Protein AF-0000000084928528 (afdb_homodimer)

Sequence (1520 aa):
MSSTQDYMAAEQLLRRPARPGELVVGDRVRPQWIDGGTRFWYGVSNGAGKRFELVDPAAGTREPAFDHARLAAALAAASGQEVDPQALPFTAIVPTGDAVEFFGLGAYWRCRLDDYACERAEFTPPGNPLDVTSPDGKHAVSQRGHDLWARSLSDGREWALTTDGAPDHAYGPGPAATGNATLLRKLGVPHLPPAVAWSPDSTKVLAHRTDERSVRETHLLEARPADGGPARLHTQRFAHPGDEHLPLAELVVLDVATGTVVRAQAEPLLMTHVSPVTARWAWWAPDGSAVYYLGRPRDLRTLALYRLDPATGEVTTVLSETGDTRVEPNQWMTEPPIVRVLADEVLWYSQRDGWGHLYRYDLNTGALLGQVTSGPWAVRQILHVDEGERVAYVTVSGLVDEDPYRRTVCRVGLDGSGFARVTDDALDHVLTLPEDPDTHAYFVDSASTVDTPPVTTVRDWTGRVLVELERADIGGLTATGWTAPERFRVKAADGETDVHGVLYRPRGFDPDGCYPVVDNLYPGPQVNRVAPGFDPGGMGMDAEPLAALGFVVVALDGRGTPGRSKAFHDASYGRLADAGGLADHAAALRQLAETRPWMDLDRVGVLGHSGGGFAAARAMLEFPEVYKAGVALSGSHDAPTFHAGFVEAYDGDDREAWARTSNLHLADRLAGKLLLVHGDMDDQVHPDQTLRFADRLLAAGKDFELHVVPGAEHTFIDCLAHVRTRCWDFLVRELMGTLPPAYRPAPIVIGPELLSELFAMSSTQDYMAAEQLLRRPARPGELVVGDRVRPQWIDGGTRFWYGVSNGAGKRFELVDPAAGTREPAFDHARLAAALAAASGQEVDPQALPFTAIVPTGDAVEFFGLGAYWRCRLDDYACERAEFTPPGNPLDVTSPDGKHAVSQRGHDLWARSLSDGREWALTTDGAPDHAYGPGPAATGNATLLRKLGVPHLPPAVAWSPDSTKVLAHRTDERSVRETHLLEARPADGGPARLHTQRFAHPGDEHLPLAELVVLDVATGTVVRAQAEPLLMTHVSPVTARWAWWAPDGSAVYYLGRPRDLRTLALYRLDPATGEVTTVLSETGDTRVEPNQWMTEPPIVRVLADEVLWYSQRDGWGHLYRYDLNTGALLGQVTSGPWAVRQILHVDEGERVAYVTVSGLVDEDPYRRTVCRVGLDGSGFARVTDDALDHVLTLPEDPDTHAYFVDSASTVDTPPVTTVRDWTGRVLVELERADIGGLTATGWTAPERFRVKAADGETDVHGVLYRPRGFDPDGCYPVVDNLYPGPQVNRVAPGFDPGGMGMDAEPLAALGFVVVALDGRGTPGRSKAFHDASYGRLADAGGLADHAAALRQLAETRPWMDLDRVGVLGHSGGGFAAARAMLEFPEVYKAGVALSGSHDAPTFHAGFVEAYDGDDREAWARTSNLHLADRLAGKLLLVHGDMDDQVHPDQTLRFADRLLAAGKDFELHVVPGAEHTFIDCLAHVRTRCWDFLVRELMGTLPPAYRPAPIVIGPELLSELFA

Radius of gyration: 38.73 Å; Cα contacts (8 Å, |Δi|>4): 3837; chains: 2; bounding box: 77×118×112 Å

Secondary structure (DSSP, 8-state):
--HHHHHHHHHHHHTGGGSTTSS-BSS----EEEGGGTEEEEEEE-SS-EEEEEEETTTTEEEESS-HHHHHHHHHHHHSS---TTSBS-S--EE-SSEEEEEETTEEEEEETTT--EEE------S-TT-EE-TTSSEEEEEETTEEEEEETTT--EEES----BTTB-BS---GGGS-HHHHHHHT-S-PPP--EE-TTSSEEEEEEEE-TTSPEEEEEESS-TTS-S-EEEEEE-PPTT-S---EEEEEEEETTT--EEE-SSPPEE-SSS-TTTTTSEEE-TTSS-EEEEE--TT--EEEEEEE-TTT--EEEEEEEE-SS---S-SSTTSPP-EEE-SSEEEEEE-TTSS-EEEEEETTT--EEEE---SSSEEEEEEEEETTTTEEEEEEES--TT-TT-EEEEEEETTS---EESS-SSSEEEEE--SSGGG-SEEEEEEEETTEEEEEEEEETT--EEEEEEE-B-HHHHHTT----EEEEEE-TTSSSEEEEEEEPPTT--TTS-EEEEEEE---TT--S--SS---SSTTTTHHHHHHTT-EEEEEE-TT-SSS-HHHHHTTTT-GGGTT-HHHHHHHHHHHHHH-TTEEEEEEEEEEETHHHHHHHHHHHH-TTT-SEEEEES----GGGS-HHHHHHHH-S-HHHHHHT-SGGGGGG--SEEEEEEETT-SSS-THHHHHHHHHHHHTT--EEEEEETT--SS-TTSHHHHHHHHHHHHIIIII-SPPPS--PPPPP--HHHHHHH--/--HHHHHHHHHHHHTGGGSTTSS-BSS----EEEGGGTEEEEEEE-SS-EEEEEEETTTTEEEESS-HHHHHHHHHHHHSS---TTSBS-S--EE-SSEEEEEETTEEEEEETTT--EEE------S-TT-EE-TTSSEEEEEETTEEEEEETTT--EEES----BTTB-BS---GGGS-HHHHHHHT-S-PPP--EE-TTSSEEEEEEEE-TTSPEEEEEESS-TTS-S-EEEEEE-PPTT-S---EEEEEEEETTT--EEE-SSPPEE-SSS-TTTTTSEEE-TTSS-EEEEE--TT--EEEEEEE-TTT--EEEEEEEE-SS---S-SSTTSPP-EEE-SSEEEEEE-TTSS-EEEEEETTT--EEEE---SSSEEEEEEEEETTTTEEEEEEES--TT-TT-EEEEEEETTS---EESS-SSSEEEEE--SSGGG-SEEEEEEEETTEEEEEEEEETT--EEEEEEE-B-HHHHHTT----EEEEEE-TTSSSEEEEEEEPPTT--TTS-EEEEEEE---TT--S--SS---SSTTTTHHHHHHTT-EEEEEE-TT-SSS-HHHHHTTTT-GGGTT-HHHHHHHHHHHHHH-TTEEEEEEEEEEETHHHHHHHHHHHH-TTT-SEEEEES----GGGS-HHHHHHHH-S-HHHHHHT-SGGGGGG--SEEEEEEETT-SSS-THHHHHHHHHHHHTT--EEEEEETT--SS-TTSHHHHHHHHHHHHIIIII-SPPPS--PPPPP--HHHHHHH--

Nearest PDB structures (foldseek):
  2dcm-assembly1_A  TM=8.424E-01  e=3.305E-51  Porphyromonas gingivalis W83
  2d5l-assembly1_A  TM=8.250E-01  e=1.069E-51  Porphyromonas gingivalis W83
  4q1v-assembly1_B  TM=7.940E-01  e=1.779E-48  Bacteroides ovatus ATCC 8483
  8pba-assembly1_B  TM=7.380E-01  e=1.152E-36  Caenorhabditis elegans
  2qzp-assembly1_A  TM=6.616E-01  e=2.347E-22  Aeropyrum pernix

Foldseek 3Di:
DDLQLLLVLLLCLQLLLLQDQCQKWFQDWDWDADPQRQKTKTWIANRQATFMWIDGLVVLDIGGPAQLVLLQVQCCVAVVHHADSHHGAFHDWDDDPQWIWTDGPNFIWIAGRPNRHIDTDPCPPDPDQLWDAFPVRQKTWFDDDQFIKMAGPVPGDIDTLDDPGDVQWGKFFAFQLQQQCLVCVVVVHRGHHGLWAAFLVRFKIKTWTKHLPPADKDWFWFCAPPVRDHIDIDIHRFHFAPDPDAMWTWMWMTGNPPSDIATAPDDTAGRQHTGQSVLVQWHADNVRQWIKGWGDDLLQQKIWIWIAGNVHNYIDTQEMDGDPFHWDQALAPSHHGQWDDDPFKIWGWGQVVFETFTWIAGRPRRHTPGTQEDDQKHWHHFQEADVVVQKTKTWIFQPQPVHRQAIWIWMTHNRNPDIDTLDPDNWHWDWDADPDNHVDFWIWIWTFFQQGRTWIFIAGSSNDGSYTDDTMDSNSVVVSQFHGWDKDWDDFLVRPDIWIKTKGAARVDDLPAAAEEEEEDDFFSNAALDHRGYDSSVSCSQVRSLSSSTHIYMYIQAFLHDRGTPRSVCVQALPGLCTSHLRRVQVVLVVVCVVRVNYDQQQYEYEYAASSLLNRLVSQLVPVVRHAEYERHLYQQQNRPAHNSRSCSRNNSDPVSRRVNHCLVRLLRHDHEYEYEYESPASNRHCVRVVSSVVSNVVSVHHYHYHYDRSAYRVSQFCSQVVSVVVSQRSCCRRVVDGNDPDGRDTNDDDPSNVVVVVD/DDLQLLLVLLLCLQLLLVQDQCQKWFQDWDWDADPQRQKTKTWIANRQATFMWIDGLVVLDIDGPADLVLLQVQCCVAVVHHADSHHGAFHDWDDDPQWIWTDGPNFIWIAGRPNRHIDTDPCPPDPDQLWDAFPVRQKTWFDDDQFIKMAGPVPGDIDTLDDPGDVQWGKFFAFQLQQQCLVCVVVVHRGHHGLWAAQLVRFKIKTWTKHLPPADKDWFWFCAPPVRDHIDIDIHRFHFAPDPDAMWTWMWMTGNPPSDIATAPDDTAGRQHTGQSVLVQWHADNNRQWIKGWGDDLLQQKIWIWIAGNVHNYIDTQEMDGHPFHWAQALARSHHGQWDDDPFKIWGWGQVVFETFTWIAGRPRHHTPGTQEDDQKHWHHFQEADVVVQKTWTWIFQPQPVHRQAIWIWMTHNRNPDIDTLDPDNWHWDWDADPCNHPDFWIWIWTFFQQGRTWIFIAGSSNDGSYTDDTMDSNSVVVSQFHGWDKDWDDFLVRPDIWIKTKGAARVDDLPAAAEEEEEDDFFSNAALDHGGYDSSPSCSQVRSLSSSTHIYMYIQAFLHDRGTPRSVCVQALPGLCTSHLRRVQVVLVVVCVVRVNYDQQQYEYEYAASSLLNRLVSQLVPVVRHAEYERHLYQQQNRGAGNSRSCSRNNSDPVSRRVNHCLVRLLRHDHEYEYEYESPASNRHCVRVVSSVVSNVVSVHHYHYHYDRSAYRVSQFCSQVVSVVVSQRSCCRRVVDGNDPDGRDTNDDDPSSVVVVVD

Solvent-accessible surface area (backbone atoms only — not comparable to full-atom values): 77277 Å² total; per-residue (Å²): 132,53,69,54,56,22,50,53,37,17,43,55,47,47,43,32,60,58,34,54,16,52,36,43,27,41,66,62,82,60,76,45,68,36,82,93,54,61,29,31,34,34,56,39,36,56,50,74,22,24,38,52,36,29,35,32,60,89,80,40,44,72,41,64,62,57,65,42,60,56,42,22,52,26,43,20,66,62,71,73,45,90,51,47,45,78,28,30,69,41,89,57,76,43,79,63,94,58,29,40,30,36,54,39,91,90,40,34,36,37,28,31,68,87,80,30,54,42,42,80,38,84,72,69,71,69,72,62,88,41,44,50,68,29,82,83,61,49,37,30,38,31,62,56,90,27,16,36,31,37,30,34,64,84,79,60,53,67,49,68,50,45,83,77,39,36,89,52,33,22,38,20,56,54,34,60,43,63,55,49,61,55,53,31,53,75,72,71,37,93,68,75,51,44,31,66,46,62,30,69,85,48,49,34,34,40,36,30,37,25,41,35,76,74,27,40,75,43,75,40,62,40,38,57,41,93,86,68,50,63,61,42,83,44,76,42,47,46,37,31,49,86,54,88,42,61,35,30,33,38,47,32,29,34,32,68,87,80,33,48,74,28,52,50,63,63,82,60,39,77,21,64,62,51,34,49,54,70,51,55,38,36,48,63,36,85,86,50,73,33,32,38,35,60,48,53,58,89,83,33,25,34,36,31,38,33,40,31,34,60,85,74,10,49,58,48,79,36,41,72,48,75,50,97,49,80,41,61,52,41,60,40,69,88,50,58,53,36,63,46,80,54,96,64,30,28,44,38,44,41,48,88,87,41,24,36,24,39,29,33,27,32,47,87,77,35,43,79,74,46,63,30,50,86,63,91,36,30,60,73,40,75,67,37,62,42,73,90,80,36,33,36,31,30,33,31,25,35,83,29,89,92,39,47,67,24,28,32,39,30,35,28,25,65,80,35,44,75,68,42,70,34,53,86,69,85,48,16,54,47,76,49,67,53,96,58,39,78,78,46,71,52,39,36,36,38,36,16,25,53,65,36,71,29,40,30,30,34,24,35,86,75,44,50,75,45,33,75,74,35,65,36,43,52,61,50,40,44,71,60,48,54,72,70,41,41,78,47,76,43,46,28,64,83,68,70,51,78,32,46,33,41,37,35,69,23,38,81,68,50,86,86,43,75,26,36,28,33,41,47,44,40,41,25,53,46,42,66,46,65,69,54,33,49,69,83,27,76,72,38,34,60,47,52,20,43,7,34,64,45,22,32,24,37,33,55,41,21,57,3,21,45,80,62,41,46,68,44,29,48,62,15,62,57,29,58,69,42,22,21,17,62,58,23,50,57,37,35,55,55,58,52,32,74,81,31,76,29,49,32,68,87,29,18,30,28,36,18,53,35,58,2,5,29,47,19,52,44,41,29,38,74,36,40,89,53,27,44,35,28,32,20,29,42,22,61,28,38,36,61,68,32,56,22,55,62,47,28,71,31,29,40,98,33,71,66,42,29,58,67,36,22,46,46,87,43,33,73,46,51,70,39,44,38,38,39,36,32,23,49,36,11,63,71,49,47,41,38,28,49,38,36,36,49,38,34,21,52,76,55,69,50,68,64,45,43,39,67,37,58,76,24,28,76,79,26,74,84,44,45,42,59,56,49,48,53,53,52,37,50,49,40,33,73,54,68,71,40,81,62,64,89,75,73,71,68,80,57,70,86,42,72,64,34,52,49,57,71,75,96,134,53,69,54,57,22,50,53,36,16,43,56,47,47,44,32,60,56,34,56,16,52,34,42,26,42,68,64,83,60,76,46,68,36,82,92,54,61,29,30,33,34,55,39,37,57,50,74,22,24,38,52,36,29,35,32,59,90,79,40,44,72,43,64,63,57,62,43,60,57,41,22,53,27,43,21,66,62,71,74,45,92,52,48,46,79,28,31,68,43,89,58,76,45,77,63,94,57,29,41,31,36,53,38,90,91,42,35,36,36,28,32,68,86,82,31,54,41,42,80,40,84,71,69,70,71,73,64,87,40,45,50,67,30,83,82,61,48,37,31,38,33,61,56,92,28,16,36,31,37,31,34,65,84,80,62,52,66,50,69,50,47,82,79,39,36,88,53,33,21,39,20,55,53,34,60,43,63,54,49,62,54,55,31,54,75,70,72,37,93,66,76,52,42,31,66,46,63,28,72,85,48,50,34,34,41,37,30,37,23,42,35,76,74,27,40,76,44,77,39,62,40,38,56,41,92,86,68,50,62,63,42,82,44,78,43,45,47,40,30,51,84,55,89,41,62,34,30,31,38,47,31,27,35,34,67,86,80,32,48,75,27,52,50,62,62,81,61,39,77,20,62,62,51,34,50,53,70,50,54,37,36,49,62,36,85,84,49,72,31,34,37,33,59,47,55,56,89,83,31,26,32,35,32,39,34,40,30,32,61,86,76,10,50,58,45,79,37,42,74,49,75,51,96,48,78,40,62,52,42,62,39,68,88,51,58,55,36,62,46,79,55,96,63,30,28,42,38,42,42,48,87,88,41,25,35,25,40,29,33,26,33,47,88,77,34,43,78,72,44,63,29,51,86,61,91,37,30,61,72,39,75,67,36,63,41,73,89,80,37,33,35,31,29,32,30,25,36,80,30,88,91,40,47,66,24,27,32,40,30,35,29,24,65,80,36,45,75,67,43,70,33,53,85,69,86,48,17,53,48,75,50,69,54,97,59,40,77,78,45,73,53,37,37,37,38,36,17,26,54,66,36,70,30,41,31,30,34,23,34,87,74,44,51,75,45,32,78,72,34,64,36,42,52,62,50,39,43,73,60,48,55,71,72,42,41,79,47,75,45,46,29,63,86,68,69,50,78,32,46,34,41,38,35,68,23,40,82,68,51,88,87,43,74,24,36,31,33,41,47,45,38,40,25,51,45,44,67,44,66,69,54,33,50,67,82,27,76,72,35,36,61,47,51,20,45,7,33,64,44,23,32,24,37,33,53,40,21,57,4,21,47,79,63,39,47,67,44,29,48,61,14,61,55,28,57,68,42,20,22,16,62,59,22,51,57,38,34,55,56,57,52,32,73,81,31,77,29,50,31,69,88,28,18,31,26,36,18,53,36,58,2,5,30,47,19,50,44,42,30,37,75,35,40,88,52,26,45,34,30,33,20,29,42,21,61,28,36,36,62,68,31,55,22,55,63,47,29,70,29,28,42,99,33,73,67,43,29,56,68,37,22,47,47,85,43,32,72,46,53,70,39,45,38,40,39,36,34,22,48,37,11,66,72,51,47,40,39,26,50,38,37,36,49,39,34,22,51,75,53,69,49,68,66,46,43,39,66,37,58,76,22,27,76,78,27,73,85,44,45,42,60,55,49,48,54,51,50,38,50,48,40,34,72,54,67,71,42,81,60,64,90,75,72,71,69,79,57,71,87,40,72,63,33,52,49,57,71,75,97

Organism: Streptomyces venezuelae (strain ATCC 10712 / CBS 650.69 / DSM 40230 / JCM 4526 / NBRC 13096 / PD 04745) (NCBI:txid953739)

Structure (mmCIF, N/CA/C/O backbone):
data_AF-0000000084928528-model_v1
#
loop_
_entity.id
_entity.type
_entity.pdbx_description
1 polymer 'Dipeptidyl peptidase IV'
#
loop_
_atom_site.group_PDB
_atom_site.id
_atom_site.type_symbol
_atom_site.label_atom_id
_atom_site.label_alt_id
_atom_site.label_comp_id
_atom_site.label_asym_id
_atom_site.label_entity_id
_atom_site.label_seq_id
_atom_site.pdbx_PDB_ins_code
_atom_site.Cartn_x
_atom_site.Cartn_y
_atom_site.Cartn_z
_atom_site.occupancy
_atom_site.B_iso_or_equiv
_atom_site.auth_seq_id
_atom_site.auth_comp_id
_atom_site.auth_asym_id
_atom_site.auth_atom_id
_atom_site.pdbx_PDB_model_num
ATOM 1 N N . MET A 1 1 ? 32.25 12.789 15.609 1 71.12 1 MET A N 1
ATOM 2 C CA . MET A 1 1 ? 31.016 12.219 16.109 1 71.12 1 MET A CA 1
ATOM 3 C C . MET A 1 1 ? 30.562 11.047 15.234 1 71.12 1 MET A C 1
ATOM 5 O O . MET A 1 1 ? 30.766 11.055 14.023 1 71.12 1 MET A O 1
ATOM 9 N N . SER A 1 2 ? 30.078 10.086 15.969 1 86.94 2 SER A N 1
ATOM 10 C CA . SER A 1 2 ? 29.656 8.891 15.242 1 86.94 2 SER A CA 1
ATOM 11 C C . SER A 1 2 ? 28.266 9.062 14.641 1 86.94 2 SER A C 1
ATOM 13 O O . SER A 1 2 ? 27.516 9.945 15.055 1 86.94 2 SER A O 1
ATOM 15 N N . SER A 1 3 ? 28 8.414 13.578 1 91.69 3 SER A N 1
ATOM 16 C CA . SER A 1 3 ? 26.672 8.414 12.961 1 91.69 3 SER A CA 1
ATOM 17 C C . SER A 1 3 ? 25.594 8.055 13.977 1 91.69 3 SER A C 1
ATOM 19 O O . SER A 1 3 ? 24.484 8.602 13.93 1 91.69 3 SER A O 1
ATOM 21 N N . THR A 1 4 ? 25.938 7.258 14.898 1 95.25 4 THR A N 1
ATOM 22 C CA . THR A 1 4 ? 24.984 6.875 15.945 1 95.25 4 THR A CA 1
ATOM 23 C C . THR A 1 4 ? 24.641 8.07 16.828 1 95.25 4 THR A C 1
ATOM 25 O O . THR A 1 4 ? 23.469 8.297 17.141 1 95.25 4 THR A O 1
ATOM 28 N N . GLN A 1 5 ? 25.609 8.797 17.219 1 96.12 5 GLN A N 1
ATOM 29 C CA . GLN A 1 5 ? 25.391 9.984 18.047 1 96.12 5 GLN A CA 1
ATOM 30 C C . GLN A 1 5 ? 24.547 11.016 17.297 1 96.12 5 GLN A C 1
ATOM 32 O O . GLN A 1 5 ? 23.719 11.703 17.906 1 96.12 5 GLN A O 1
ATOM 37 N N . ASP A 1 6 ? 24.797 11.133 16.047 1 97.25 6 ASP A N 1
ATOM 38 C CA . ASP A 1 6 ? 24 12.039 15.234 1 97.25 6 ASP A CA 1
ATOM 39 C C . ASP A 1 6 ? 22.531 11.625 15.242 1 97.25 6 ASP A C 1
ATOM 41 O O . ASP A 1 6 ? 21.641 12.469 15.391 1 97.25 6 ASP A O 1
ATOM 45 N N . TYR A 1 7 ? 22.297 10.328 15.125 1 97.19 7 TYR A N 1
ATOM 46 C CA . TYR A 1 7 ? 20.922 9.82 15.133 1 97.19 7 TYR A CA 1
ATOM 47 C C . TYR A 1 7 ? 20.281 10.023 16.5 1 97.19 7 TYR A C 1
ATOM 49 O O . TYR A 1 7 ? 19.078 10.297 16.594 1 97.19 7 TYR A O 1
ATOM 57 N N . MET A 1 8 ? 21.047 9.898 17.547 1 97.31 8 MET A N 1
ATOM 58 C CA . MET A 1 8 ? 20.531 10.141 18.891 1 97.31 8 MET A CA 1
ATOM 59 C C . MET A 1 8 ? 20.094 11.594 19.047 1 97.31 8 MET A C 1
ATOM 61 O O . MET A 1 8 ? 19.047 11.867 19.625 1 97.31 8 MET A O 1
ATOM 65 N N . ALA A 1 9 ? 20.891 12.5 18.578 1 97.5 9 ALA A N 1
ATOM 66 C CA . ALA A 1 9 ? 20.531 13.914 18.609 1 97.5 9 ALA A CA 1
ATOM 67 C C . ALA A 1 9 ? 19.266 14.172 17.781 1 97.5 9 ALA A C 1
ATOM 69 O O . ALA A 1 9 ? 18.375 14.898 18.203 1 97.5 9 ALA A O 1
ATOM 70 N N . ALA A 1 10 ? 19.25 13.617 16.594 1 97.75 10 ALA A N 1
ATOM 71 C CA . ALA A 1 10 ? 18.094 13.766 15.711 1 97.75 10 ALA A CA 1
ATOM 72 C C . ALA A 1 10 ? 16.812 13.281 16.406 1 97.75 10 ALA A C 1
ATOM 74 O O . ALA A 1 10 ? 15.758 13.898 16.266 1 97.75 10 ALA A O 1
ATOM 75 N N . GLU A 1 11 ? 16.922 12.172 17.109 1 96.94 11 GLU A N 1
ATOM 76 C CA . GLU A 1 11 ? 15.789 11.625 17.844 1 96.94 11 GLU A CA 1
ATOM 77 C C . GLU A 1 11 ? 15.25 12.625 18.859 1 96.94 11 GLU A C 1
ATOM 79 O O . GLU A 1 11 ? 14.039 12.836 18.953 1 96.94 11 GLU A O 1
ATOM 84 N N . GLN A 1 12 ? 16.109 13.234 19.609 1 96.12 12 GLN A N 1
ATOM 85 C CA . GLN A 1 12 ? 15.703 14.203 20.625 1 96.12 12 GLN A CA 1
ATOM 86 C C . GLN A 1 12 ? 15.023 15.406 19.984 1 96.12 12 GLN A C 1
ATOM 88 O O . GLN A 1 12 ? 14.016 15.906 20.5 1 96.12 12 GLN A O 1
ATOM 93 N N . LEU A 1 13 ? 15.562 15.852 18.938 1 96.69 13 LEU A N 1
ATOM 94 C CA . LEU A 1 13 ? 15.008 17.016 18.25 1 96.69 13 LEU A CA 1
ATOM 95 C C . LEU A 1 13 ? 13.656 16.688 17.625 1 96.69 13 LEU A C 1
ATOM 97 O O . LEU A 1 13 ? 12.75 17.531 17.641 1 96.69 13 LEU A O 1
ATOM 101 N N . LEU A 1 14 ? 13.508 15.469 17.156 1 95.25 14 LEU A N 1
ATOM 102 C CA . LEU A 1 14 ? 12.258 15.055 16.531 1 95.25 14 LEU A CA 1
ATOM 103 C C . LEU A 1 14 ? 11.133 15.016 17.547 1 95.25 14 LEU A C 1
ATOM 105 O O . LEU A 1 14 ? 10 15.422 17.25 1 95.25 14 LEU A O 1
ATOM 109 N N . ARG A 1 15 ? 11.375 14.555 18.719 1 92.25 15 ARG A N 1
ATOM 110 C CA . ARG A 1 15 ? 10.305 14.336 19.688 1 92.25 15 ARG A CA 1
ATOM 111 C C . ARG A 1 15 ? 10.047 15.594 20.516 1 92.25 15 ARG A C 1
ATOM 113 O O . ARG A 1 15 ? 9.227 15.578 21.438 1 92.25 15 ARG A O 1
ATOM 120 N N . ARG A 1 16 ? 10.719 16.672 20.219 1 91.56 16 ARG A N 1
ATOM 121 C CA . ARG A 1 16 ? 10.656 17.891 21.016 1 91.56 16 ARG A CA 1
ATOM 122 C C . ARG A 1 16 ? 9.211 18.359 21.188 1 91.56 16 ARG A C 1
ATOM 124 O O . ARG A 1 16 ? 8.797 18.703 22.297 1 91.56 16 ARG A O 1
ATOM 131 N N . PRO A 1 17 ? 8.391 18.391 20.141 1 87.31 17 PRO A N 1
ATOM 132 C CA . PRO A 1 17 ? 7.008 18.844 20.328 1 87.31 17 PRO A CA 1
ATOM 133 C C . PRO A 1 17 ? 6.219 17.938 21.281 1 87.31 17 PRO A C 1
ATOM 135 O O . PRO A 1 17 ? 5.27 18.391 21.922 1 87.31 17 PRO A O 1
ATOM 138 N N . ALA A 1 18 ? 6.625 16.719 21.375 1 87.5 18 ALA A N 1
ATOM 139 C CA . ALA A 1 18 ? 5.91 15.742 22.203 1 87.5 18 ALA A CA 1
ATOM 140 C C . ALA A 1 18 ? 6.457 15.727 23.625 1 87.5 18 ALA A C 1
ATOM 142 O O . ALA A 1 18 ? 5.879 15.094 24.516 1 87.5 18 ALA A O 1
ATOM 143 N N . ARG A 1 19 ? 7.562 16.438 23.828 1 89.06 19 ARG A N 1
ATOM 144 C CA . ARG A 1 19 ? 8.188 16.484 25.156 1 89.06 19 ARG A CA 1
ATOM 145 C C . ARG A 1 19 ? 8.516 17.906 25.562 1 89.06 19 ARG A C 1
ATOM 147 O O . ARG A 1 19 ? 9.688 18.25 25.766 1 89.06 19 ARG A O 1
ATOM 154 N N . PRO A 1 20 ? 7.434 18.641 25.734 1 90 20 PRO A N 1
ATOM 155 C CA . PRO A 1 20 ? 7.699 20.016 26.125 1 90 20 PRO A CA 1
ATOM 156 C C . PRO A 1 20 ? 8.57 20.125 27.375 1 90 20 PRO A C 1
ATOM 158 O O . PRO A 1 20 ? 8.391 19.359 28.328 1 90 20 PRO A O 1
ATOM 161 N N . GLY A 1 21 ? 9.578 21.016 27.344 1 93.38 21 GLY A N 1
ATOM 162 C CA . GLY A 1 21 ? 10.445 21.297 28.484 1 93.38 21 GLY A CA 1
ATOM 163 C C . GLY A 1 21 ? 11.688 20.438 28.516 1 93.38 21 GLY A C 1
ATOM 164 O O . GLY A 1 21 ? 12.641 20.734 29.25 1 93.38 21 GLY A O 1
ATOM 165 N N . GLU A 1 22 ? 11.68 19.359 27.703 1 93.56 22 GLU A N 1
ATOM 166 C CA . GLU A 1 22 ? 12.852 18.484 27.703 1 93.56 22 GLU A CA 1
ATOM 167 C C . GLU A 1 22 ? 14.086 19.234 27.203 1 93.56 22 GLU A C 1
ATOM 169 O O . GLU A 1 22 ? 15.148 19.172 27.828 1 93.56 22 GLU A O 1
ATOM 174 N N . LEU A 1 23 ? 13.883 19.953 26.109 1 96.25 23 LEU A N 1
ATOM 175 C CA . LEU A 1 23 ? 15.031 20.625 25.516 1 96.25 23 LEU A CA 1
ATOM 176 C C . LEU A 1 23 ? 14.961 22.125 25.719 1 96.25 23 LEU A C 1
ATOM 178 O O . LEU A 1 23 ? 15.984 22.797 25.766 1 96.25 23 LEU A O 1
ATOM 182 N N . VAL A 1 24 ? 13.734 22.641 25.766 1 96.44 24 VAL A N 1
ATOM 183 C CA . VAL A 1 24 ? 13.516 24.078 25.953 1 96.44 24 VAL A CA 1
ATOM 184 C C . VAL A 1 24 ? 12.469 24.297 27.047 1 96.44 24 VAL A C 1
ATOM 186 O O . VAL A 1 24 ? 11.352 23.797 26.953 1 96.44 24 VAL A O 1
ATOM 189 N N . VAL A 1 25 ? 12.773 25.078 28.016 1 96.62 25 VAL A N 1
ATOM 190 C CA . VAL A 1 25 ? 11.867 25.375 29.125 1 96.62 25 VAL A CA 1
ATOM 191 C C . VAL A 1 25 ? 11.383 26.812 29.031 1 96.62 25 VAL A C 1
ATOM 193 O O . VAL A 1 25 ? 12.172 27.734 28.812 1 96.62 25 VAL A O 1
ATOM 196 N N . GLY A 1 26 ? 10.102 26.969 29.109 1 96 26 GLY A N 1
ATOM 197 C CA . GLY A 1 26 ? 9.539 28.312 29.234 1 96 26 GLY A CA 1
ATOM 198 C C . GLY A 1 26 ? 9.305 28.984 27.906 1 96 26 GLY A C 1
ATOM 199 O O . GLY A 1 26 ? 9.148 30.203 27.844 1 96 26 GLY A O 1
ATOM 200 N N . ASP A 1 27 ? 9.336 28.234 26.875 1 93.94 27 ASP A N 1
ATOM 201 C CA . ASP A 1 27 ? 9.18 28.828 25.562 1 93.94 27 ASP A CA 1
ATOM 202 C C . ASP A 1 27 ? 7.707 28.938 25.172 1 93.94 27 ASP A C 1
ATOM 204 O O . ASP A 1 27 ? 7.355 29.641 24.234 1 93.94 27 ASP A O 1
ATOM 208 N N . ARG A 1 28 ? 6.84 28.25 25.828 1 90.25 28 ARG A N 1
ATOM 209 C CA . ARG A 1 28 ? 5.41 28.281 25.531 1 90.25 28 ARG A CA 1
ATOM 210 C C . ARG A 1 28 ? 4.598 28.578 26.797 1 90.25 28 ARG A C 1
ATOM 212 O O . ARG A 1 28 ? 4.664 27.844 27.781 1 90.25 28 ARG A O 1
ATOM 219 N N . VAL A 1 29 ? 3.914 29.656 26.781 1 94.19 29 VAL A N 1
ATOM 220 C CA . VAL A 1 29 ? 3.016 30.031 27.859 1 94.19 29 VAL A CA 1
ATOM 221 C C . VAL A 1 29 ? 1.568 30 27.375 1 94.19 29 VAL A C 1
ATOM 223 O O . VAL A 1 29 ? 1.214 30.672 26.406 1 94.19 29 VAL A O 1
ATOM 226 N N . ARG A 1 30 ? 0.812 29.172 27.969 1 92.5 30 ARG A N 1
ATOM 227 C CA . ARG A 1 30 ? -0.61 29.062 27.672 1 92.5 30 ARG A CA 1
ATOM 228 C C . ARG A 1 30 ? -1.464 29.469 28.859 1 92.5 30 ARG A C 1
ATOM 230 O O . ARG A 1 30 ? -1.793 28.641 29.703 1 92.5 30 ARG A O 1
ATOM 237 N N . PRO A 1 31 ? -1.9 30.641 28.891 1 95 31 PRO A N 1
ATOM 238 C CA . PRO A 1 31 ? -2.672 31.141 30.031 1 95 31 PRO A CA 1
ATOM 239 C C . PRO A 1 31 ? -4.02 30.438 30.172 1 95 31 PRO A C 1
ATOM 241 O O . PRO A 1 31 ? -4.707 30.188 29.172 1 95 31 PRO A O 1
ATOM 244 N N . GLN A 1 32 ? -4.301 30.062 31.375 1 92.62 32 GLN A N 1
ATOM 245 C CA . GLN A 1 32 ? -5.637 29.641 31.781 1 92.62 32 GLN A CA 1
ATOM 246 C C . GLN A 1 32 ? -6.32 30.719 32.625 1 92.62 32 GLN A C 1
ATOM 248 O O . GLN A 1 32 ? -6.055 30.844 33.812 1 92.62 32 GLN A O 1
ATOM 253 N N . TRP A 1 33 ? -7.23 31.391 31.984 1 92.12 33 TRP A N 1
ATOM 254 C CA . TRP A 1 33 ? -7.812 32.562 32.594 1 92.12 33 TRP A CA 1
ATOM 255 C C . TRP A 1 33 ? -8.797 32.188 33.719 1 92.12 33 TRP A C 1
ATOM 257 O O . TRP A 1 33 ? -9.531 31.219 33.594 1 92.12 33 TRP A O 1
ATOM 267 N N . ILE A 1 34 ? -8.742 32.938 34.75 1 88.62 34 ILE A N 1
ATOM 268 C CA . ILE A 1 34 ? -9.656 32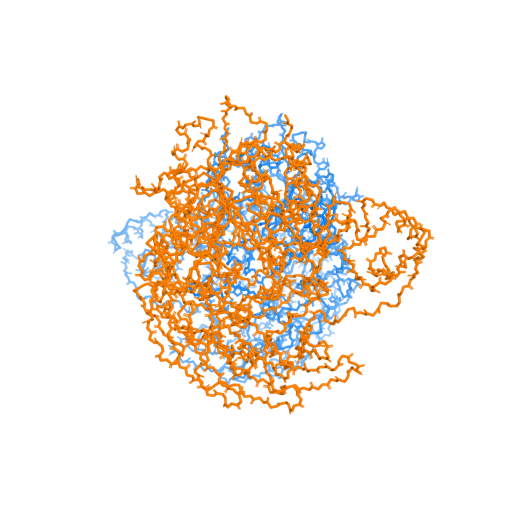.781 35.875 1 88.62 34 ILE A CA 1
ATOM 269 C C . ILE A 1 34 ? -10.211 34.156 36.281 1 88.62 34 ILE A C 1
ATOM 271 O O . ILE A 1 34 ? -9.695 35.188 35.844 1 88.62 34 ILE A O 1
ATOM 275 N N . ASP A 1 35 ? -11.242 34.156 37 1 86.88 35 ASP A N 1
ATOM 276 C CA . ASP A 1 35 ? -11.875 35.375 37.5 1 86.88 35 ASP A CA 1
ATOM 277 C C . ASP A 1 35 ? -12.234 36.312 36.375 1 86.88 35 ASP A C 1
ATOM 279 O O . ASP A 1 35 ? -11.906 37.5 36.406 1 86.88 35 ASP A O 1
ATOM 283 N N . GLY A 1 36 ? -12.781 35.781 35.312 1 82.5 36 GLY A N 1
ATOM 284 C CA . GLY A 1 36 ? -13.234 36.562 34.188 1 82.5 36 GLY A CA 1
ATOM 285 C C . GLY A 1 36 ? -12.102 37.125 33.344 1 82.5 36 GLY A C 1
ATOM 286 O O . GLY A 1 36 ? -12.281 38.125 32.625 1 82.5 36 GLY A O 1
ATOM 287 N N . GLY A 1 37 ? -10.891 36.656 33.562 1 89 37 GLY A N 1
ATOM 288 C CA . GLY A 1 37 ? -9.758 37.125 32.781 1 89 37 GLY A CA 1
ATOM 289 C C . GLY A 1 37 ? -8.898 38.125 33.5 1 89 37 GLY A C 1
ATOM 290 O O . GLY A 1 37 ? -7.875 38.562 32.969 1 89 37 GLY A O 1
ATOM 291 N N . THR A 1 38 ? -9.25 38.469 34.75 1 90.75 38 THR A N 1
ATOM 292 C CA . THR A 1 38 ? -8.453 39.406 35.5 1 90.75 38 THR A CA 1
ATOM 293 C C . THR A 1 38 ? -7.141 38.781 35.938 1 90.75 38 THR A C 1
ATOM 295 O O . THR A 1 38 ? -6.16 39.5 36.188 1 90.75 38 THR A O 1
ATOM 298 N N . ARG A 1 39 ? -7.176 37.469 36.156 1 93.5 39 ARG A N 1
ATOM 299 C CA . ARG A 1 39 ? -5.984 36.719 36.469 1 93.5 39 ARG A CA 1
ATOM 300 C C . ARG A 1 39 ? -5.898 35.438 35.594 1 93.5 39 ARG A C 1
ATOM 302 O O . ARG A 1 39 ? -6.855 35.094 34.906 1 93.5 39 ARG A O 1
ATOM 309 N N . PHE A 1 40 ? -4.746 34.875 35.625 1 95.5 40 PHE A N 1
ATOM 310 C CA . PHE A 1 40 ? -4.602 33.594 34.938 1 95.5 40 PHE A CA 1
ATOM 311 C C . PHE A 1 40 ? -3.457 32.781 35.531 1 95.5 40 PHE A C 1
ATOM 313 O O . PHE A 1 40 ? -2.621 33.344 36.25 1 95.5 40 PHE A O 1
ATOM 320 N N . TRP A 1 41 ? -3.477 31.5 35.406 1 96.06 41 TRP A N 1
ATOM 321 C CA . TRP A 1 41 ? -2.342 30.641 35.719 1 96.06 41 TRP A CA 1
ATOM 322 C C . TRP A 1 41 ? -1.801 29.969 34.469 1 96.06 41 TRP A C 1
ATOM 324 O O . TRP A 1 41 ? -2.453 29.969 33.438 1 96.06 41 TRP A O 1
ATOM 334 N N . TYR A 1 42 ? -0.623 29.531 34.469 1 95.94 42 TYR A N 1
ATOM 335 C CA . TYR A 1 42 ? -0.033 28.734 33.406 1 95.94 42 TYR A CA 1
ATOM 336 C C . TYR A 1 42 ? 0.979 27.734 33.969 1 95.94 42 TYR A C 1
ATOM 338 O O . TYR A 1 42 ? 1.457 27.906 35.094 1 95.94 42 TYR A O 1
ATOM 346 N N . GLY A 1 43 ? 1.141 26.641 33.281 1 94.94 43 GLY A N 1
ATOM 347 C CA . GLY A 1 43 ? 2.135 25.641 33.625 1 94.94 43 GLY A CA 1
ATOM 348 C C . GLY A 1 43 ? 3.398 25.734 32.781 1 94.94 43 GLY A C 1
ATOM 349 O O . GLY A 1 43 ? 3.346 26.094 31.609 1 94.94 43 GLY A O 1
ATOM 350 N N . VAL A 1 44 ? 4.504 25.438 33.406 1 96.12 44 VAL A N 1
ATOM 351 C CA . VAL A 1 44 ? 5.789 25.359 32.719 1 96.12 44 VAL A CA 1
ATOM 352 C C . VAL A 1 44 ? 6.355 23.953 32.812 1 96.12 44 VAL A C 1
ATOM 354 O O . VAL A 1 44 ? 6.633 23.469 33.906 1 96.12 44 VAL A O 1
ATOM 357 N N . SER A 1 45 ? 6.508 23.344 31.688 1 93.5 45 SER A N 1
ATOM 358 C CA . SER A 1 45 ? 7.035 21.984 31.641 1 93.5 45 SER A CA 1
ATOM 359 C C . SER A 1 45 ? 8.562 21.984 31.641 1 93.5 45 SER A C 1
ATOM 361 O O . SER A 1 45 ? 9.188 22.875 31.078 1 93.5 45 SER A O 1
ATOM 363 N N . ASN A 1 46 ? 9.188 20.922 32.25 1 92 46 ASN A N 1
ATOM 364 C CA . ASN A 1 46 ? 10.641 20.781 32.25 1 92 46 ASN A CA 1
ATOM 365 C C . ASN A 1 46 ? 11.055 19.406 31.734 1 92 46 ASN A C 1
ATOM 367 O O . ASN A 1 46 ? 12.156 18.938 32.031 1 92 46 ASN A O 1
ATOM 371 N N . GLY A 1 47 ? 10.117 18.719 31.062 1 89.06 47 GLY A N 1
ATOM 372 C CA . GLY A 1 47 ? 10.406 17.391 30.516 1 89.06 47 GLY A CA 1
ATOM 373 C C . GLY A 1 47 ? 9.977 16.266 31.453 1 89.06 47 GLY A C 1
ATOM 374 O O . GLY A 1 47 ? 9.648 15.172 30.984 1 89.06 47 GLY A O 1
ATOM 375 N N . ALA A 1 48 ? 9.945 16.5 32.688 1 90.06 48 ALA A N 1
ATOM 376 C CA . ALA A 1 48 ? 9.594 15.492 33.688 1 90.06 48 ALA A CA 1
ATOM 377 C C . ALA A 1 48 ? 8.25 15.812 34.344 1 90.06 48 ALA A C 1
ATOM 379 O O . ALA A 1 48 ? 7.551 14.906 34.812 1 90.06 48 ALA A O 1
ATOM 380 N N . GLY A 1 49 ? 7.938 17.016 34.375 1 92.69 49 GLY A N 1
ATOM 381 C CA . GLY A 1 49 ? 6.715 17.5 35 1 92.69 49 GLY A CA 1
ATOM 382 C C . GLY A 1 49 ? 6.496 19 34.781 1 92.69 49 GLY A C 1
ATOM 383 O O . GLY A 1 49 ? 6.984 19.562 33.812 1 92.69 49 GLY A O 1
ATOM 384 N N . LYS A 1 50 ? 5.672 19.578 35.75 1 95.25 50 LYS A N 1
ATOM 385 C CA . LYS A 1 50 ? 5.32 20.984 35.531 1 95.25 50 LYS A CA 1
ATOM 386 C C . LYS A 1 50 ? 5.383 21.766 36.844 1 95.25 50 LYS A C 1
ATOM 388 O O . LYS A 1 50 ? 5.23 21.188 37.938 1 95.25 50 LYS A O 1
ATOM 393 N N . ARG A 1 51 ? 5.742 22.953 36.75 1 96.38 51 ARG A N 1
ATOM 394 C CA . ARG A 1 51 ? 5.43 23.922 37.781 1 96.38 51 ARG A CA 1
ATOM 395 C C . ARG A 1 51 ? 4.293 24.844 37.344 1 96.38 51 ARG A C 1
ATOM 397 O O . ARG A 1 51 ? 4.02 24.969 36.156 1 96.38 51 ARG A O 1
ATOM 404 N N . PHE A 1 52 ? 3.654 25.5 38.344 1 97.12 52 PHE A N 1
ATOM 405 C CA . PHE A 1 52 ? 2.484 26.312 38.062 1 97.12 52 PHE A CA 1
ATOM 406 C C . PHE A 1 52 ? 2.646 27.719 38.625 1 97.12 52 PHE A C 1
ATOM 408 O O . PHE A 1 52 ? 3.09 27.891 39.781 1 97.12 52 PHE A O 1
ATOM 415 N N . GLU A 1 53 ? 2.354 28.656 37.781 1 97.5 53 GLU A N 1
ATOM 416 C CA . GLU A 1 53 ? 2.465 30.062 38.156 1 97.5 53 GLU A CA 1
ATOM 417 C C . GLU A 1 53 ? 1.105 30.75 38.094 1 97.5 53 GLU A C 1
ATOM 419 O O . GLU A 1 53 ? 0.247 30.406 37.281 1 97.5 53 GLU A O 1
ATOM 424 N N . LEU A 1 54 ? 0.909 31.656 38.969 1 96.62 54 LEU A N 1
ATOM 425 C CA . LEU A 1 54 ? -0.268 32.531 39.031 1 96.62 54 LEU A CA 1
ATOM 426 C C . LEU A 1 54 ? 0.108 33.969 38.719 1 96.62 54 LEU A C 1
ATOM 428 O O . LEU A 1 54 ? 1.09 34.469 39.281 1 96.62 54 LEU A O 1
ATOM 432 N N . VAL A 1 55 ? -0.693 34.594 37.875 1 97.75 55 VAL A N 1
ATOM 433 C CA . VAL A 1 55 ? -0.36 35.938 37.406 1 97.75 55 VAL A CA 1
ATOM 434 C C . VAL A 1 55 ? -1.538 36.875 37.656 1 97.75 55 VAL A C 1
ATOM 436 O O . VAL A 1 55 ? -2.691 36.5 37.406 1 97.75 55 VAL A O 1
ATOM 439 N N . ASP A 1 56 ? -1.274 38.031 38.219 1 96.56 56 ASP A N 1
ATOM 440 C CA . ASP A 1 56 ? -2.197 39.156 38.312 1 96.56 56 ASP A CA 1
ATOM 441 C C . ASP A 1 56 ? -1.665 40.375 37.562 1 96.56 56 ASP A C 1
ATOM 443 O O . ASP A 1 56 ? -0.866 41.125 38.094 1 96.56 56 ASP A O 1
ATOM 447 N N . PRO A 1 57 ? -2.111 40.594 36.438 1 95.75 57 PRO A N 1
ATOM 448 C CA . PRO A 1 57 ? -1.58 41.688 35.625 1 95.75 57 PRO A CA 1
ATOM 449 C C . PRO A 1 57 ? -1.768 43.062 36.25 1 95.75 57 PRO A C 1
ATOM 451 O O . PRO A 1 57 ? -0.875 43.906 36.188 1 95.75 57 PRO A O 1
ATOM 454 N N . ALA A 1 58 ? -2.869 43.344 36.844 1 94.5 58 ALA A N 1
ATOM 455 C CA . ALA A 1 58 ? -3.143 44.625 37.469 1 94.5 58 ALA A CA 1
ATOM 456 C C . ALA A 1 58 ? -2.184 44.875 38.625 1 94.5 58 ALA A C 1
ATOM 458 O O . ALA A 1 58 ? -1.716 46 38.812 1 94.5 58 ALA A O 1
ATOM 459 N N . ALA A 1 59 ? -1.924 43.844 39.375 1 96.12 59 ALA A N 1
ATOM 460 C CA . ALA A 1 59 ? -1.002 43.969 40.5 1 96.12 59 ALA A CA 1
ATOM 461 C C . ALA A 1 59 ? 0.448 43.875 40.031 1 96.12 59 ALA A C 1
ATOM 463 O O . ALA A 1 59 ? 1.365 44.219 40.781 1 96.12 59 ALA A O 1
ATOM 464 N N . GLY A 1 60 ? 0.631 43.375 38.844 1 96.25 60 GLY A N 1
ATOM 465 C CA . GLY A 1 60 ? 1.975 43.219 38.312 1 96.25 60 GLY A CA 1
ATOM 466 C C . GLY A 1 60 ? 2.754 42.094 38.969 1 96.25 60 GLY A C 1
ATOM 467 O O . GLY A 1 60 ? 3.973 42.188 39.125 1 96.25 60 GLY A O 1
ATOM 468 N N . THR A 1 61 ? 2.029 41.062 39.312 1 97 61 THR A N 1
ATOM 469 C CA . THR A 1 61 ? 2.723 40 40.062 1 97 61 THR A CA 1
ATOM 470 C C . THR A 1 61 ? 2.656 38.688 39.281 1 97 61 THR A C 1
ATOM 472 O O . THR A 1 61 ? 1.708 38.438 38.531 1 97 61 THR A O 1
ATOM 475 N N . ARG A 1 62 ? 3.602 37.906 39.344 1 97.88 62 ARG A N 1
ATOM 476 C CA . ARG A 1 62 ? 3.754 36.5 38.969 1 97.88 62 ARG A CA 1
ATOM 477 C C . ARG A 1 62 ? 4.34 35.688 40.125 1 97.88 62 ARG A C 1
ATOM 479 O O . ARG A 1 62 ? 5.484 35.906 40.531 1 97.88 62 ARG A O 1
ATOM 486 N N . GLU A 1 63 ? 3.635 34.812 40.688 1 96.75 63 GLU A N 1
ATOM 487 C CA . GLU A 1 63 ? 4.051 34 41.812 1 96.75 63 GLU A CA 1
ATOM 488 C C . GLU A 1 63 ? 3.641 32.562 41.656 1 96.75 63 GLU A C 1
ATOM 490 O O . GLU A 1 63 ? 2.775 32.25 40.812 1 96.75 63 GLU A O 1
ATOM 495 N N . PRO A 1 64 ? 4.328 31.672 42.344 1 96.69 64 PRO A N 1
ATOM 496 C CA . PRO A 1 64 ? 3.842 30.297 42.281 1 96.69 64 PRO A CA 1
ATOM 497 C C . PRO A 1 64 ? 2.355 30.172 42.625 1 96.69 64 PRO A C 1
ATOM 499 O O . PRO A 1 64 ? 1.865 30.859 43.531 1 96.69 64 PRO A O 1
ATOM 502 N N . ALA A 1 65 ? 1.628 29.406 41.906 1 96.62 65 ALA A N 1
ATOM 503 C CA . ALA A 1 65 ? 0.193 29.25 42.125 1 96.62 65 ALA A CA 1
ATOM 504 C C . ALA A 1 65 ? -0.093 28.734 43.531 1 96.62 65 ALA A C 1
ATOM 506 O O . ALA A 1 65 ? -1.175 28.969 44.094 1 96.62 65 ALA A O 1
ATOM 507 N N . PHE A 1 66 ? 0.811 27.969 44.062 1 96.44 66 PHE A N 1
ATOM 508 C CA . PHE A 1 66 ? 0.839 27.422 45.406 1 96.44 66 PHE A CA 1
ATOM 509 C C . PHE A 1 66 ? 2.258 27.047 45.812 1 96.44 66 PHE A C 1
ATOM 511 O O . PHE A 1 66 ? 3.188 27.156 45 1 96.44 66 PHE A O 1
ATOM 518 N N . ASP A 1 67 ? 2.42 26.719 47.125 1 96.94 67 ASP A N 1
ATOM 519 C CA . ASP A 1 67 ? 3.73 26.25 47.562 1 96.94 67 ASP A CA 1
ATOM 520 C C . ASP A 1 67 ? 4.031 24.859 47 1 96.94 67 ASP A C 1
ATOM 522 O O . ASP A 1 67 ? 3.584 23.844 47.562 1 96.94 67 ASP A O 1
ATOM 526 N N . HIS A 1 68 ? 4.836 24.781 46 1 97.56 68 HIS A N 1
ATOM 527 C CA . HIS A 1 68 ? 5.09 23.531 45.312 1 97.56 68 HIS A CA 1
ATOM 528 C C . HIS A 1 68 ? 5.738 22.5 46.219 1 97.56 68 HIS A C 1
ATOM 530 O O . HIS A 1 68 ? 5.434 21.312 46.125 1 97.56 68 HIS A O 1
ATOM 536 N N . ALA A 1 69 ? 6.652 22.984 47.031 1 97.56 69 ALA A N 1
ATOM 537 C CA . ALA A 1 69 ? 7.344 22.078 47.938 1 97.56 69 ALA A CA 1
ATOM 538 C C . ALA A 1 69 ? 6.371 21.453 48.938 1 97.56 69 ALA A C 1
ATOM 540 O O . ALA A 1 69 ? 6.418 20.234 49.188 1 97.56 69 ALA A O 1
ATOM 541 N N . ARG A 1 70 ? 5.551 22.281 49.5 1 97.44 70 ARG A N 1
ATOM 542 C CA . ARG A 1 70 ? 4.586 21.781 50.5 1 97.44 70 ARG A CA 1
ATOM 543 C C . ARG A 1 70 ? 3.566 20.859 49.844 1 97.44 70 ARG A C 1
ATOM 545 O O . ARG A 1 70 ? 3.209 19.828 50.406 1 97.44 70 ARG A O 1
ATOM 552 N N . LEU A 1 71 ? 3.107 21.234 48.75 1 97.56 71 LEU A N 1
ATOM 553 C CA . LEU A 1 71 ? 2.141 20.391 48.062 1 97.56 71 LEU A CA 1
ATOM 554 C C . LEU A 1 71 ? 2.762 19.047 47.688 1 97.56 71 LEU A C 1
ATOM 556 O O . LEU A 1 71 ? 2.127 18 47.844 1 97.56 71 LEU A O 1
ATOM 560 N N . ALA A 1 72 ? 3.998 19.062 47.094 1 97.69 72 ALA A N 1
ATOM 561 C CA . ALA A 1 72 ? 4.684 17.828 46.688 1 97.69 72 ALA A CA 1
ATOM 562 C C . ALA A 1 72 ? 4.828 16.891 47.875 1 97.69 72 ALA A C 1
ATOM 564 O O . ALA A 1 72 ? 4.609 15.68 47.75 1 97.69 72 ALA A O 1
ATOM 565 N N . ALA A 1 73 ? 5.215 17.453 49.031 1 97.25 73 ALA A N 1
ATOM 566 C CA . ALA A 1 73 ? 5.379 16.656 50.25 1 97.25 73 ALA A CA 1
ATOM 567 C C . ALA A 1 73 ? 4.051 16.047 50.688 1 97.25 73 ALA A C 1
ATOM 569 O O . ALA A 1 73 ? 3.996 14.875 51.062 1 97.25 73 ALA A O 1
ATOM 570 N N . ALA A 1 74 ? 3.047 16.828 50.656 1 97.31 74 ALA A N 1
ATOM 571 C CA . ALA A 1 74 ? 1.718 16.375 51.062 1 97.31 74 ALA A CA 1
ATOM 572 C C . ALA A 1 74 ? 1.198 15.289 50.125 1 97.31 74 ALA A C 1
ATOM 574 O O . ALA A 1 74 ? 0.62 14.289 50.562 1 97.31 74 ALA A O 1
ATOM 575 N N . LEU A 1 75 ? 1.314 15.539 48.844 1 97.19 75 LEU A N 1
ATOM 576 C CA . LEU A 1 75 ? 0.858 14.57 47.875 1 97.19 75 LEU A CA 1
ATOM 577 C C . LEU A 1 75 ? 1.643 13.266 47.969 1 97.19 75 LEU A C 1
ATOM 579 O O . LEU A 1 75 ? 1.078 12.188 47.812 1 97.19 75 LEU A O 1
ATOM 583 N N . ALA A 1 76 ? 2.971 13.406 48.125 1 97.25 76 ALA A N 1
ATOM 584 C CA . ALA A 1 76 ? 3.799 12.219 48.312 1 97.25 76 ALA A CA 1
ATOM 585 C C . ALA A 1 76 ? 3.303 11.398 49.5 1 97.25 76 ALA A C 1
ATOM 587 O O . ALA A 1 76 ? 3.227 10.164 49.438 1 97.25 76 ALA A O 1
ATOM 588 N N . ALA A 1 77 ? 3.078 12.008 50.594 1 96.75 77 ALA A N 1
ATOM 589 C CA . ALA A 1 77 ? 2.596 11.344 51.812 1 96.75 77 ALA A CA 1
ATOM 590 C C . ALA A 1 77 ? 1.249 10.672 51.562 1 96.75 77 ALA A C 1
ATOM 592 O O . ALA A 1 77 ? 1.017 9.547 52.031 1 96.75 77 ALA A O 1
ATOM 593 N N . ALA A 1 78 ? 0.404 11.367 50.938 1 96.69 78 ALA A N 1
ATOM 594 C CA . ALA A 1 78 ? -0.95 10.867 50.719 1 96.69 78 ALA A CA 1
ATOM 595 C C . ALA A 1 78 ? -0.955 9.727 49.688 1 96.69 78 ALA A C 1
ATOM 597 O O . ALA A 1 78 ? -1.742 8.789 49.812 1 96.69 78 ALA A O 1
ATOM 598 N N . SER A 1 79 ? -0.2 9.828 48.625 1 95.56 79 SER A N 1
ATOM 599 C CA . SER A 1 79 ? -0.221 8.859 47.531 1 95.56 79 SER A CA 1
ATOM 600 C C . SER A 1 79 ? 0.732 7.699 47.812 1 95.56 79 SER A C 1
ATOM 602 O O . SER A 1 79 ? 0.608 6.633 47.219 1 95.56 79 SER A O 1
ATOM 604 N N . GLY A 1 80 ? 1.774 7.887 48.594 1 95.94 80 GLY A N 1
ATOM 605 C CA . GLY A 1 80 ? 2.814 6.895 48.812 1 95.94 80 GLY A CA 1
ATOM 606 C C . GLY A 1 80 ? 3.859 6.859 47.719 1 95.94 80 GLY A C 1
ATOM 607 O O . GLY A 1 80 ? 4.699 5.961 47.688 1 95.94 80 GLY A O 1
ATOM 608 N N . GLN A 1 81 ? 3.812 7.754 46.781 1 96.31 81 GLN A N 1
ATOM 609 C CA . GLN A 1 81 ? 4.762 7.844 45.688 1 96.31 81 GLN A CA 1
ATOM 610 C C . GLN A 1 81 ? 5.652 9.078 45.812 1 96.31 81 GLN A C 1
ATOM 612 O O . GLN A 1 81 ? 5.25 10.07 46.438 1 96.31 81 GLN A O 1
ATOM 617 N N . GLU A 1 82 ? 6.766 9.008 45.281 1 96 82 GLU A N 1
ATOM 618 C CA . GLU A 1 82 ? 7.664 10.156 45.281 1 96 82 GLU A CA 1
ATOM 619 C C . GLU A 1 82 ? 7.18 11.25 44.344 1 96 82 GLU A C 1
ATOM 621 O O . GLU A 1 82 ? 6.707 10.961 43.25 1 96 82 GLU A O 1
ATOM 626 N N . VAL A 1 83 ? 7.199 12.461 44.844 1 97.12 83 VAL A N 1
ATOM 627 C CA . VAL A 1 83 ? 6.777 13.609 44.062 1 97.12 83 VAL A CA 1
ATOM 628 C C . VAL A 1 83 ? 7.855 14.688 44.094 1 97.12 83 VAL A C 1
ATOM 630 O O . VAL A 1 83 ? 8.281 15.117 45.188 1 97.12 83 VAL A O 1
ATOM 633 N N . ASP A 1 84 ? 8.32 15.133 42.969 1 96.56 84 ASP A N 1
ATOM 634 C CA . ASP A 1 84 ? 9.305 16.203 42.812 1 96.56 84 ASP A CA 1
ATOM 635 C C . ASP A 1 84 ? 8.633 17.562 42.781 1 96.56 84 ASP A C 1
ATOM 637 O O . ASP A 1 84 ? 7.82 17.844 41.906 1 96.56 84 ASP A O 1
ATOM 641 N N . PRO A 1 85 ? 8.961 18.453 43.688 1 96.19 85 PRO A N 1
ATOM 642 C CA . PRO A 1 85 ? 8.328 19.766 43.719 1 96.19 85 PRO A CA 1
ATOM 643 C C . PRO A 1 85 ? 8.633 20.609 42.5 1 96.19 85 PRO A C 1
ATOM 645 O O . PRO A 1 85 ? 7.918 21.562 42.188 1 96.19 85 PRO A O 1
ATOM 648 N N . GLN A 1 86 ? 9.672 20.25 41.781 1 93.88 86 GLN A N 1
ATOM 649 C CA . GLN A 1 86 ? 10.047 21 40.562 1 93.88 86 GLN A CA 1
ATOM 650 C C . GLN A 1 86 ? 9.445 20.375 39.312 1 93.88 86 GLN A C 1
ATOM 652 O O . GLN A 1 86 ? 9.555 20.938 38.219 1 93.88 86 GLN A O 1
ATOM 657 N N . ALA A 1 87 ? 8.852 19.266 39.469 1 95.69 87 ALA A N 1
ATOM 658 C CA . ALA A 1 87 ? 8.25 18.531 38.375 1 95.69 87 ALA A CA 1
ATOM 659 C C . ALA A 1 87 ? 6.98 17.812 38.812 1 95.69 87 ALA A C 1
ATOM 661 O O . ALA A 1 87 ? 6.922 16.578 38.812 1 95.69 87 ALA A O 1
ATOM 662 N N . LEU A 1 88 ? 6 18.578 39.094 1 96.56 88 LEU A N 1
ATOM 663 C CA . LEU A 1 88 ? 4.758 18 39.594 1 96.56 88 LEU A CA 1
ATOM 664 C C . LEU A 1 88 ? 4.102 17.109 38.531 1 96.56 88 LEU A C 1
ATOM 666 O O . LEU A 1 88 ? 4.109 17.438 37.344 1 96.56 88 LEU A O 1
ATOM 670 N N . PRO A 1 89 ? 3.543 15.992 38.938 1 94.06 89 PRO A N 1
ATOM 671 C CA . PRO A 1 89 ? 3.121 14.938 38 1 94.06 89 PRO A CA 1
ATOM 672 C C . PRO A 1 89 ? 1.692 15.133 37.5 1 94.06 89 PRO A C 1
ATOM 674 O O . PRO A 1 89 ? 0.932 14.172 37.406 1 94.06 89 PRO A O 1
ATOM 677 N N . PHE A 1 90 ? 1.225 16.328 37.25 1 90.06 90 PHE A N 1
ATOM 678 C CA . PHE A 1 90 ? -0.085 16.609 36.688 1 90.06 90 PHE A CA 1
ATOM 679 C C . PHE A 1 90 ? -0.008 17.766 35.719 1 90.06 90 PHE A C 1
ATOM 681 O O . PHE A 1 90 ? 0.842 18.656 35.844 1 90.06 90 PHE A O 1
ATOM 688 N N . THR A 1 91 ? -0.878 17.812 34.719 1 87.25 91 THR A N 1
ATOM 689 C CA . THR A 1 91 ? -0.747 18.703 33.562 1 87.25 91 THR A CA 1
ATOM 690 C C . THR A 1 91 ? -1.603 19.953 33.75 1 87.25 91 THR A C 1
ATOM 692 O O . THR A 1 91 ? -1.377 20.969 33.062 1 87.25 91 THR A O 1
ATOM 695 N N . ALA A 1 92 ? -2.596 19.828 34.531 1 87.81 92 ALA A N 1
ATOM 696 C CA . ALA A 1 92 ? -3.527 20.938 34.719 1 87.81 92 ALA A CA 1
ATOM 697 C C . ALA A 1 92 ? -3.996 21.016 36.188 1 87.81 92 ALA A C 1
ATOM 699 O O . ALA A 1 92 ? -3.898 20.047 36.938 1 87.81 92 ALA A O 1
ATOM 700 N N . ILE A 1 93 ? -4.449 22.203 36.562 1 91.06 93 ILE A N 1
ATOM 701 C CA . ILE A 1 93 ? -4.977 22.406 37.906 1 91.06 93 ILE A CA 1
ATOM 702 C C . ILE A 1 93 ? -6.32 23.125 37.812 1 91.06 93 ILE A C 1
ATOM 704 O O . ILE A 1 93 ? -6.609 23.812 36.812 1 91.06 93 ILE A O 1
ATOM 708 N N . VAL A 1 94 ? -7.09 22.938 38.812 1 86.94 94 VAL A N 1
ATOM 709 C CA . VAL A 1 94 ? -8.344 23.656 39 1 86.94 94 VAL A CA 1
ATOM 710 C C . VAL A 1 94 ? -8.336 24.359 40.344 1 86.94 94 VAL A C 1
ATOM 712 O O . VAL A 1 94 ? -8.539 23.734 41.375 1 86.94 94 VAL A O 1
ATOM 715 N N . PRO A 1 95 ? -8.07 25.594 40.281 1 88.5 95 PRO A N 1
ATOM 716 C CA . PRO A 1 95 ? -8.148 26.344 41.562 1 88.5 95 PRO A CA 1
ATOM 717 C C . PRO A 1 95 ? -9.57 26.484 42.062 1 88.5 95 PRO A C 1
ATOM 719 O O . PRO A 1 95 ? -10.492 26.781 41.312 1 88.5 95 PRO A O 1
ATOM 722 N N . THR A 1 96 ? -9.836 26.203 43.375 1 82.69 96 THR A N 1
ATOM 723 C CA . THR A 1 96 ? -11.156 26.312 44 1 82.69 96 THR A CA 1
ATOM 724 C C . THR A 1 96 ? -11.102 27.266 45.188 1 82.69 96 THR A C 1
ATOM 726 O O . THR A 1 96 ? -11.656 26.969 46.25 1 82.69 96 THR A O 1
ATOM 729 N N . GLY A 1 97 ? -10.438 28.406 45.125 1 80.25 97 GLY A N 1
ATOM 730 C CA . GLY A 1 97 ? -10.336 29.422 46.156 1 80.25 97 GLY A CA 1
ATOM 731 C C . GLY A 1 97 ? -9.43 29.031 47.312 1 80.25 97 GLY A C 1
ATOM 732 O O . GLY A 1 97 ? -8.438 29.703 47.594 1 80.25 97 GLY A O 1
ATOM 733 N N . ASP A 1 98 ? -9.867 27.875 48.031 1 89.94 98 ASP A N 1
ATOM 734 C CA . ASP A 1 98 ? -9.062 27.5 49.188 1 89.94 98 ASP A CA 1
ATOM 735 C C . ASP A 1 98 ? -8.297 26.188 48.906 1 89.94 98 ASP A C 1
ATOM 737 O O . ASP A 1 98 ? -7.645 25.656 49.812 1 89.94 98 ASP A O 1
ATOM 741 N N . ALA A 1 99 ? -8.453 25.719 47.75 1 94.06 99 ALA A N 1
ATOM 742 C CA . ALA A 1 99 ? -7.805 24.469 47.406 1 94.06 99 ALA A CA 1
ATOM 743 C C . ALA A 1 99 ? -7.441 24.422 45.906 1 94.06 99 ALA A C 1
ATOM 745 O O . ALA A 1 99 ? -7.812 25.328 45.156 1 94.06 99 ALA A O 1
ATOM 746 N N . VAL A 1 100 ? -6.668 23.406 45.594 1 93.81 100 VAL A N 1
ATOM 747 C CA . VAL A 1 100 ? -6.352 23.109 44.188 1 93.81 100 VAL A CA 1
ATOM 748 C C . VAL A 1 100 ? -6.648 21.641 43.906 1 93.81 100 VAL A C 1
ATOM 750 O O . VAL A 1 100 ? -6.375 20.766 44.719 1 93.81 100 VAL A O 1
ATOM 753 N N . GLU A 1 101 ? -7.289 21.406 42.812 1 92.19 101 GLU A N 1
ATOM 754 C CA . GLU A 1 101 ? -7.617 20.047 42.375 1 92.19 101 GLU A CA 1
ATOM 755 C C . GLU A 1 101 ? -6.871 19.688 41.094 1 92.19 101 GLU A C 1
ATOM 757 O O . GLU A 1 101 ? -6.594 20.547 40.281 1 92.19 101 GLU A O 1
ATOM 762 N N . PHE A 1 102 ? -6.512 18.438 41 1 90.38 102 PHE A N 1
ATOM 763 C CA . PHE A 1 102 ? -5.785 17.969 39.812 1 90.38 102 PHE A CA 1
ATOM 764 C C . PHE A 1 102 ? -5.832 16.438 39.719 1 90.38 102 PHE A C 1
ATOM 766 O O . PHE A 1 102 ? -6.195 15.766 40.688 1 90.38 102 PHE A O 1
ATOM 773 N N . PHE A 1 103 ? -5.602 15.945 38.562 1 89.38 103 PHE A N 1
ATOM 774 C CA . PHE A 1 103 ? -5.426 14.516 38.344 1 89.38 103 PHE A CA 1
ATOM 775 C C . PHE A 1 103 ? -3.947 14.164 38.25 1 89.38 103 PHE A C 1
ATOM 777 O O . PHE A 1 103 ? -3.236 14.703 37.406 1 89.38 103 PHE A O 1
ATOM 784 N N . GLY A 1 104 ? -3.453 13.352 39 1 89.56 104 GLY A N 1
ATOM 785 C CA . GLY A 1 104 ? -2.07 12.898 39 1 89.56 104 GLY A CA 1
ATOM 786 C C . GLY A 1 104 ? -1.879 11.586 39.75 1 89.56 104 GLY A C 1
ATOM 787 O O . GLY A 1 104 ? -2.639 11.266 40.656 1 89.56 104 GLY A O 1
ATOM 788 N N . LEU A 1 105 ? -0.882 10.891 39.188 1 92.62 105 LEU A N 1
ATOM 789 C CA . LEU A 1 105 ? -0.531 9.617 39.812 1 92.62 105 LEU A CA 1
ATOM 790 C C . LEU A 1 105 ? -1.717 8.656 39.812 1 92.62 105 LEU A C 1
ATOM 792 O O . LEU A 1 105 ? -1.934 7.926 40.781 1 92.62 105 LEU A O 1
ATOM 796 N N . GLY A 1 106 ? -2.537 8.766 38.812 1 86.19 106 GLY A N 1
ATOM 797 C CA . GLY A 1 106 ? -3.609 7.812 38.594 1 86.19 106 GLY A CA 1
ATOM 798 C C . GLY A 1 106 ? -4.867 8.125 39.375 1 86.19 106 GLY A C 1
ATOM 799 O O . GLY A 1 106 ? -5.809 7.328 39.406 1 86.19 106 GLY A O 1
ATOM 800 N N . ALA A 1 107 ? -4.934 9.289 40.031 1 89.62 107 ALA A N 1
ATOM 801 C CA . ALA A 1 107 ? -6.094 9.625 40.844 1 89.62 107 ALA A CA 1
ATOM 802 C C . ALA A 1 107 ? -6.398 11.117 40.781 1 89.62 107 ALA A C 1
ATOM 804 O O . ALA A 1 107 ? -5.559 11.906 40.344 1 89.62 107 ALA A O 1
ATOM 805 N N . TYR A 1 108 ? -7.625 11.5 41.188 1 91.88 108 TYR A N 1
ATOM 806 C CA . TYR A 1 108 ? -8 12.891 41.406 1 91.88 108 TYR A CA 1
ATOM 807 C C . TYR A 1 108 ? -7.734 13.336 42.844 1 91.88 108 TYR A C 1
ATOM 809 O O . TYR A 1 108 ? -8.078 12.625 43.781 1 91.88 108 TYR A O 1
ATOM 817 N N . TRP A 1 109 ? -7.113 14.469 43 1 93.94 109 TRP A N 1
ATOM 818 C CA . TRP A 1 109 ? -6.691 14.945 44.312 1 93.94 109 TRP A CA 1
ATOM 819 C C . TRP A 1 109 ? -7.242 16.344 44.594 1 93.94 109 TRP A C 1
ATOM 821 O O . TRP A 1 109 ? -7.414 17.141 43.656 1 93.94 109 TRP A O 1
ATOM 831 N N . ARG A 1 110 ? -7.578 16.641 45.719 1 94.69 110 ARG A N 1
ATOM 832 C CA . ARG A 1 110 ? -7.855 17.969 46.25 1 94.69 110 ARG A CA 1
ATOM 833 C C . ARG A 1 110 ? -6.895 18.312 47.375 1 94.69 110 ARG A C 1
ATOM 835 O O . ARG A 1 110 ? -6.809 17.594 48.375 1 94.69 110 ARG A O 1
ATOM 842 N N . CYS A 1 111 ? -6.191 19.328 47.219 1 95.62 111 CYS A N 1
ATOM 843 C CA . CYS A 1 111 ? -5.242 19.781 48.219 1 95.62 111 CYS A CA 1
ATOM 844 C C . CYS A 1 111 ? -5.641 21.156 48.781 1 95.62 111 CYS A C 1
ATOM 846 O O . CYS A 1 111 ? -5.715 22.125 48.031 1 95.62 111 CYS A O 1
ATOM 848 N N . ARG A 1 112 ? -5.797 21.219 50.062 1 96.25 112 ARG A N 1
ATOM 849 C CA . ARG A 1 112 ? -6.113 22.484 50.688 1 96.25 112 ARG A CA 1
ATOM 850 C C . ARG A 1 112 ? -4.879 23.375 50.781 1 96.25 112 ARG A C 1
ATOM 852 O O . ARG A 1 112 ? -3.773 22.891 51.031 1 96.25 112 ARG A O 1
ATOM 859 N N . LEU A 1 113 ? -5.035 24.672 50.625 1 95 113 LEU A N 1
ATOM 860 C CA . LEU A 1 113 ? -3.881 25.547 50.5 1 95 113 LEU A CA 1
ATOM 861 C C . LEU A 1 113 ? -3.525 26.141 51.875 1 95 113 LEU A C 1
ATOM 863 O O . LEU A 1 113 ? -2.438 26.703 52.031 1 95 113 LEU A O 1
ATOM 867 N N . ASP A 1 114 ? -4.379 25.984 52.844 1 93.69 114 ASP A N 1
ATOM 868 C CA . ASP A 1 114 ? -4.094 26.484 54.188 1 93.69 114 ASP A CA 1
ATOM 869 C C . ASP A 1 114 ? -3.152 25.547 54.938 1 93.69 114 ASP A C 1
ATOM 871 O O . ASP A 1 114 ? -2.148 26 55.5 1 93.69 114 ASP A O 1
ATOM 875 N N . ASP A 1 115 ? -3.391 24.266 54.906 1 94.25 115 ASP A N 1
ATOM 876 C CA . ASP A 1 115 ? -2.562 23.312 55.656 1 94.25 115 ASP A CA 1
ATOM 877 C C . ASP A 1 115 ? -1.931 22.297 54.688 1 94.25 115 ASP A C 1
ATOM 879 O O . ASP A 1 115 ? -1.127 21.453 55.125 1 94.25 115 ASP A O 1
ATOM 883 N N . TYR A 1 116 ? -2.297 22.328 53.375 1 95.94 116 TYR A N 1
ATOM 884 C CA . TYR A 1 116 ? -1.78 21.5 52.312 1 95.94 116 TYR A CA 1
ATOM 885 C C . TYR A 1 116 ? -2.098 20.031 52.531 1 95.94 116 TYR A C 1
ATOM 887 O O . TYR A 1 116 ? -1.297 19.156 52.219 1 95.94 116 TYR A O 1
ATOM 895 N N . ALA A 1 117 ? -3.166 19.844 53.219 1 94.69 117 ALA A N 1
ATOM 896 C CA . ALA A 1 117 ? -3.66 18.469 53.281 1 94.69 117 ALA A CA 1
ATOM 897 C C . ALA A 1 117 ? -4.219 18.016 51.938 1 94.69 117 ALA A C 1
ATOM 899 O O . ALA A 1 117 ? -5.082 18.688 51.344 1 94.69 117 ALA A O 1
ATOM 900 N N . CYS A 1 118 ? -3.635 16.984 51.406 1 96.12 118 CYS A N 1
ATOM 901 C CA . CYS A 1 118 ? -4.078 16.422 50.156 1 96.12 118 CYS A CA 1
ATOM 902 C C . CYS A 1 118 ? -4.902 15.164 50.375 1 96.12 118 CYS A C 1
ATOM 904 O O . CYS A 1 118 ? -4.492 14.266 51.094 1 96.12 118 CYS A O 1
ATOM 906 N N . GLU A 1 119 ? -6.047 15.109 49.781 1 94.88 119 GLU A N 1
ATOM 907 C CA . GLU A 1 119 ? -6.914 13.938 49.844 1 94.88 119 GLU A CA 1
ATOM 908 C C . GLU A 1 119 ? -7.449 13.539 48.469 1 94.88 119 GLU A C 1
ATOM 910 O O . GLU A 1 119 ? -7.539 14.383 47.594 1 94.88 119 GLU A O 1
ATOM 915 N N . ARG A 1 120 ? -7.758 12.25 48.281 1 91.12 120 ARG A N 1
ATOM 916 C CA . ARG A 1 120 ? -8.406 11.789 47.062 1 91.12 120 ARG A CA 1
ATOM 917 C C . ARG A 1 120 ? -9.789 12.406 46.906 1 91.12 120 ARG A C 1
ATOM 919 O O . ARG A 1 120 ? -10.523 12.547 47.906 1 91.12 120 ARG A O 1
ATOM 926 N N . ALA A 1 121 ? -9.977 12.961 45.875 1 86.5 121 ALA A N 1
ATOM 927 C CA . ALA A 1 121 ? -11.258 13.602 45.594 1 86.5 121 ALA A CA 1
ATOM 928 C C . ALA A 1 121 ? -12.055 12.805 44.594 1 86.5 121 ALA A C 1
ATOM 930 O O . ALA A 1 121 ? -11.508 11.938 43.906 1 86.5 121 ALA A O 1
ATOM 931 N N . GLU A 1 122 ? -13.461 12.711 44.688 1 74.81 122 GLU A N 1
ATOM 932 C CA . GLU A 1 122 ? -14.312 12.094 43.656 1 74.81 122 GLU A CA 1
ATOM 933 C C . GLU A 1 122 ? -14.266 12.867 42.344 1 74.81 122 GLU A C 1
ATOM 935 O O . GLU A 1 122 ? -14.297 14.102 42.344 1 74.81 122 GLU A O 1
ATOM 940 N N . PHE A 1 123 ? -13.656 12.156 41.406 1 61.62 123 PHE A N 1
ATOM 941 C CA . PHE A 1 123 ? -13.523 12.719 40.062 1 61.62 123 PHE A CA 1
ATOM 942 C C . PHE A 1 123 ? -14.859 13.234 39.562 1 61.62 123 PHE A C 1
ATOM 944 O O . PHE A 1 123 ? -15.828 12.477 39.469 1 61.62 123 PHE A O 1
ATOM 951 N N . THR A 1 124 ? -15.266 14.445 39.812 1 54 124 THR A N 1
ATOM 952 C CA . THR A 1 124 ? -16.375 14.867 38.969 1 54 124 THR A CA 1
ATOM 953 C C . THR A 1 124 ? -15.922 15.031 37.531 1 54 124 THR A C 1
ATOM 955 O O . THR A 1 124 ? -15.07 15.867 37.219 1 54 124 THR A O 1
ATOM 958 N N . PRO A 1 125 ? -16.078 13.93 36.719 1 52.38 125 PRO A N 1
ATOM 959 C CA . PRO A 1 125 ? -15.594 14 35.312 1 52.38 125 PRO A CA 1
ATOM 960 C C . PRO A 1 125 ? -15.781 15.383 34.719 1 52.38 125 PRO A C 1
ATOM 962 O O . PRO A 1 125 ? -16.828 16.016 34.906 1 52.38 125 PRO A O 1
ATOM 965 N N . PRO A 1 126 ? -14.578 15.961 34.531 1 54 126 PRO A N 1
ATOM 966 C CA . PRO A 1 126 ? -14.891 17.141 33.719 1 54 126 PRO A CA 1
ATOM 967 C C . PRO A 1 126 ? -16.016 16.906 32.719 1 54 126 PRO A C 1
ATOM 969 O O . PRO A 1 126 ? -16.391 15.758 32.469 1 54 126 PRO A O 1
ATOM 972 N N . GLY A 1 127 ? -16.812 17.828 32.438 1 57.78 127 GLY A N 1
ATOM 973 C CA . GLY A 1 127 ? -17.828 17.719 31.391 1 57.78 127 GLY A CA 1
ATOM 974 C C . GLY A 1 127 ? -17.375 16.906 30.188 1 57.78 127 GLY A C 1
ATOM 975 O O . GLY A 1 127 ? -16.203 16.531 30.094 1 57.78 127 GLY A O 1
ATOM 976 N N . ASN A 1 128 ? -18.219 16.156 29.516 1 67.56 128 ASN A N 1
ATOM 977 C CA . ASN A 1 128 ? -18 15.492 28.234 1 67.56 128 ASN A CA 1
ATOM 978 C C . ASN A 1 128 ? -17.188 16.375 27.281 1 67.56 128 ASN A C 1
ATOM 980 O O . ASN A 1 128 ? -17.625 17.469 26.922 1 67.56 128 ASN A O 1
ATOM 984 N N . PRO A 1 129 ? -15.852 15.953 27.062 1 74.06 129 PRO A N 1
ATOM 985 C CA . PRO A 1 129 ? -15.016 16.781 26.172 1 74.06 129 PRO A CA 1
ATOM 986 C C . PRO A 1 129 ? -15.656 17 24.812 1 74.06 129 PRO A C 1
ATOM 988 O O . PRO A 1 129 ? -15.203 17.844 24.031 1 74.06 129 PRO A O 1
ATOM 991 N N . LEU A 1 130 ? -16.688 16.312 24.609 1 82.94 130 LEU A N 1
ATOM 992 C CA . LEU A 1 130 ? -17.344 16.453 23.312 1 82.94 130 LEU A CA 1
ATOM 993 C C . LEU A 1 130 ? -18.5 17.438 23.391 1 82.94 130 LEU A C 1
ATOM 995 O O . LEU A 1 130 ? -19.125 17.766 22.375 1 82.94 130 LEU A O 1
ATOM 999 N N . ASP A 1 131 ? -18.703 18 24.625 1 88.81 131 ASP A N 1
ATOM 1000 C CA . ASP A 1 131 ? -19.766 18.984 24.828 1 88.81 131 ASP A CA 1
ATOM 1001 C C . ASP A 1 131 ? -19.25 20.391 24.562 1 88.81 131 ASP A C 1
ATOM 1003 O O . ASP A 1 131 ? -18.062 20.672 24.734 1 88.81 131 ASP A O 1
ATOM 1007 N N . VAL A 1 132 ? -20.156 21.172 24.094 1 93.94 132 VAL A N 1
ATOM 1008 C CA . VAL A 1 132 ? -19.922 22.609 24.031 1 93.94 132 VAL A CA 1
ATOM 1009 C C . VAL A 1 132 ? -20.75 23.328 25.094 1 93.94 132 VAL A C 1
ATOM 1011 O O . VAL A 1 132 ? -21.969 23.422 24.969 1 93.94 132 VAL A O 1
ATOM 1014 N N . THR A 1 133 ? -20.109 23.844 26.078 1 92.69 133 THR A N 1
ATOM 1015 C CA . THR A 1 133 ? -20.797 24.406 27.25 1 92.69 133 THR A CA 1
ATOM 1016 C C . THR A 1 133 ? -21.219 25.844 27 1 92.69 133 THR A C 1
ATOM 1018 O O . THR A 1 133 ? -20.5 26.594 26.328 1 92.69 133 THR A O 1
ATOM 1021 N N . SER A 1 134 ? -22.391 26.172 27.562 1 95 134 SER A N 1
ATOM 1022 C CA . SER A 1 134 ? -22.891 27.531 27.422 1 95 134 SER A CA 1
ATOM 1023 C C . SER A 1 134 ? -22.047 28.516 28.219 1 95 134 SER A C 1
ATOM 1025 O O . SER A 1 134 ? -21.391 28.141 29.188 1 95 134 SER A O 1
ATOM 1027 N N . PRO A 1 135 ? -22.094 29.797 27.828 1 91.12 135 PRO A N 1
ATOM 1028 C CA . PRO A 1 135 ? -21.312 30.828 28.531 1 91.12 135 PRO A CA 1
ATOM 1029 C C . PRO A 1 135 ? -21.656 30.906 30.016 1 91.12 135 PRO A C 1
ATOM 1031 O O . PRO A 1 135 ? -20.766 31.141 30.844 1 91.12 135 PRO A O 1
ATOM 1034 N N . ASP A 1 136 ? -22.906 30.672 30.422 1 91.19 136 ASP A N 1
ATOM 1035 C CA . ASP A 1 136 ? -23.312 30.797 31.812 1 91.19 136 ASP A CA 1
ATOM 1036 C C . ASP A 1 136 ? -23.062 29.5 32.594 1 91.19 136 ASP A C 1
ATOM 1038 O O . ASP A 1 136 ? -23.312 29.422 33.781 1 91.19 136 ASP A O 1
ATOM 1042 N N . GLY A 1 137 ? -22.625 28.422 31.859 1 89.31 137 GLY A N 1
ATOM 1043 C CA . GLY A 1 137 ? -22.25 27.172 32.469 1 89.31 137 GLY A CA 1
ATOM 1044 C C . GLY A 1 137 ? -23.438 26.312 32.875 1 89.31 137 GLY A C 1
ATOM 1045 O O . GLY A 1 137 ? -23.266 25.297 33.562 1 89.31 137 GLY A O 1
ATOM 1046 N N . LYS A 1 138 ? -24.562 26.609 32.406 1 92.88 138 LYS A N 1
ATOM 1047 C CA . LYS A 1 138 ? -25.766 25.906 32.875 1 92.88 138 LYS A CA 1
ATOM 1048 C C . LYS A 1 138 ? -26.156 24.797 31.906 1 92.88 138 LYS A C 1
ATOM 1050 O O . LYS A 1 138 ? -26.828 23.828 32.312 1 92.88 138 LYS A O 1
ATOM 1055 N N . HIS A 1 139 ? -25.828 24.984 30.672 1 94.69 139 HIS A N 1
ATOM 1056 C CA . HIS A 1 139 ? -26.219 24.016 29.656 1 94.69 139 HIS A CA 1
ATOM 1057 C C . HIS A 1 139 ? -25.016 23.609 28.797 1 94.69 139 HIS A C 1
ATOM 1059 O O . HIS A 1 139 ? -24 24.297 28.781 1 94.69 139 HIS A O 1
ATOM 1065 N N . ALA A 1 140 ? -25.125 22.484 28.141 1 95.25 140 ALA A N 1
ATOM 1066 C CA . ALA A 1 140 ? -24.156 22.016 27.141 1 95.25 140 ALA A CA 1
ATOM 1067 C C . ALA A 1 140 ? -24.875 21.422 25.922 1 95.25 140 ALA A C 1
ATOM 1069 O O . ALA A 1 140 ? -26 20.953 26.031 1 95.25 140 ALA A O 1
ATOM 1070 N N . VAL A 1 141 ? -24.281 21.516 24.812 1 96.44 141 VAL A N 1
ATOM 1071 C CA . VAL A 1 141 ? -24.797 20.922 23.578 1 96.44 141 VAL A CA 1
ATOM 1072 C C . VAL A 1 141 ? -23.797 19.891 23.047 1 96.44 141 VAL A C 1
ATOM 1074 O O . VAL A 1 141 ? -22.594 20.109 23.078 1 96.44 141 VAL A O 1
ATOM 1077 N N . SER A 1 142 ? -24.266 18.797 22.656 1 95.25 142 SER A N 1
ATOM 1078 C CA . SER A 1 142 ? -23.453 17.719 22.109 1 95.25 142 SER A CA 1
ATOM 1079 C C . SER A 1 142 ? -24.125 17.094 20.891 1 95.25 142 SER A C 1
ATOM 1081 O O . SER A 1 142 ? -25.266 17.406 20.562 1 95.25 142 SER A O 1
ATOM 1083 N N . GLN A 1 143 ? -23.359 16.297 20.203 1 95.06 143 GLN A N 1
ATOM 1084 C CA . GLN A 1 143 ? -23.875 15.539 19.078 1 95.06 143 GLN A CA 1
ATOM 1085 C C . GLN A 1 143 ? -24.203 14.109 19.484 1 95.06 143 GLN A C 1
ATOM 1087 O O . GLN A 1 143 ? -23.422 13.461 20.203 1 95.06 143 GLN A O 1
ATOM 1092 N N . ARG A 1 144 ? -25.266 13.555 19.141 1 94.31 144 ARG A N 1
ATOM 1093 C CA . ARG A 1 144 ? -25.672 12.156 19.266 1 94.31 144 ARG A CA 1
ATOM 1094 C C . ARG A 1 144 ? -26.25 11.633 17.969 1 94.31 144 ARG A C 1
ATOM 1096 O O . ARG A 1 144 ? -27.328 12.062 17.531 1 94.31 144 ARG A O 1
ATOM 1103 N N . GLY A 1 145 ? -25.531 10.695 17.453 1 94.5 145 GLY A N 1
ATOM 1104 C CA . GLY A 1 145 ? -25.891 10.305 16.094 1 94.5 145 GLY A CA 1
ATOM 1105 C C . GLY A 1 145 ? -25.703 11.43 15.086 1 94.5 145 GLY A C 1
ATOM 1106 O O . GLY A 1 145 ? -24.594 11.945 14.93 1 94.5 145 GLY A O 1
ATOM 1107 N N . HIS A 1 146 ? -26.891 11.812 14.516 1 97.56 146 HIS A N 1
ATOM 1108 C CA . HIS A 1 146 ? -26.828 12.859 13.5 1 97.56 146 HIS A CA 1
ATOM 1109 C C . HIS A 1 146 ? -27.531 14.125 13.969 1 97.56 146 HIS A C 1
ATOM 1111 O O . HIS A 1 146 ? -27.812 15.016 13.172 1 97.56 146 HIS A O 1
ATOM 1117 N N . ASP A 1 147 ? -27.797 14.203 15.32 1 97.94 147 ASP A N 1
ATOM 1118 C CA . ASP A 1 147 ? -28.594 15.297 15.859 1 97.94 147 ASP A CA 1
ATOM 1119 C C . ASP A 1 147 ? -27.844 16.016 16.984 1 97.94 147 ASP A C 1
ATOM 1121 O O . ASP A 1 147 ? -26.844 15.516 17.484 1 97.94 147 ASP A O 1
ATOM 1125 N N . LEU A 1 148 ? -28.328 17.203 17.297 1 97.88 148 LEU A N 1
ATOM 1126 C CA . LEU A 1 148 ? -27.828 17.969 18.422 1 97.88 148 LEU A CA 1
ATOM 1127 C C . LEU A 1 148 ? -28.719 17.781 19.641 1 97.88 148 LEU A C 1
ATOM 1129 O O . LEU A 1 148 ? -29.938 17.734 19.516 1 97.88 148 LEU A O 1
ATOM 1133 N N . TRP A 1 149 ? -28.062 17.656 20.75 1 96.75 149 TRP A N 1
ATOM 1134 C CA . TRP A 1 149 ? -28.75 17.469 22.031 1 96.75 149 TRP A CA 1
ATOM 1135 C C . TRP A 1 149 ? -28.297 18.5 23.047 1 96.75 149 TRP A C 1
ATOM 1137 O O . TRP A 1 149 ? -27.125 18.906 23.062 1 96.75 149 TRP A O 1
ATOM 1147 N N . ALA A 1 150 ? -29.156 18.906 23.922 1 96.69 150 ALA A N 1
ATOM 1148 C CA . ALA A 1 150 ? -28.828 19.781 25.047 1 96.69 150 ALA A CA 1
ATOM 1149 C C . ALA A 1 150 ? -28.891 19.031 26.375 1 96.69 150 ALA A C 1
ATOM 1151 O O . ALA A 1 150 ? -29.578 18.016 26.484 1 96.69 150 ALA A O 1
ATOM 1152 N N . ARG A 1 151 ? -28.172 19.5 27.219 1 94.81 151 ARG A N 1
ATOM 1153 C CA . ARG A 1 151 ? -28.141 18.938 28.562 1 94.81 151 ARG A CA 1
ATOM 1154 C C . ARG A 1 151 ? -28.047 20.031 29.609 1 94.81 151 ARG A C 1
ATOM 1156 O O . ARG A 1 151 ? -27.281 20.984 29.469 1 94.81 151 ARG A O 1
ATOM 1163 N N . SER A 1 152 ? -28.828 19.875 30.594 1 93.62 152 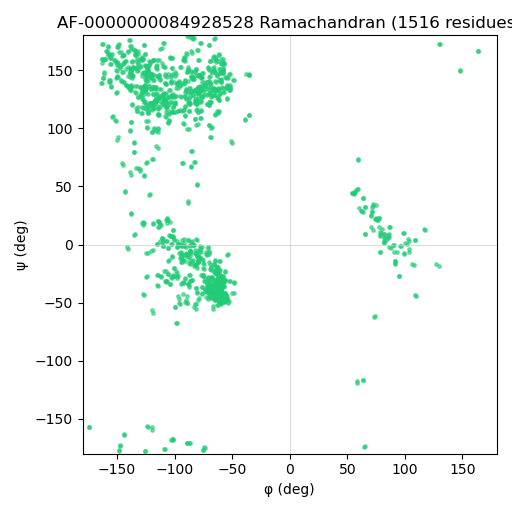SER A N 1
ATOM 1164 C CA . SER A 1 152 ? -28.703 20.719 31.781 1 93.62 152 SER A CA 1
ATOM 1165 C C . SER A 1 152 ? -27.562 20.219 32.688 1 93.62 152 SER A C 1
ATOM 1167 O O . SER A 1 152 ? -27.547 19.062 33.062 1 93.62 152 SER A O 1
ATOM 1169 N N . LEU A 1 153 ? -26.734 21.109 33 1 90.25 153 LEU A N 1
ATOM 1170 C CA . LEU A 1 153 ? -25.578 20.688 33.781 1 90.25 153 LEU A CA 1
ATOM 1171 C C . LEU A 1 153 ? -25.891 20.641 35.281 1 90.25 153 LEU A C 1
ATOM 1173 O O . LEU A 1 153 ? -25.156 20.031 36.062 1 90.25 153 LEU A O 1
ATOM 1177 N N . SER A 1 154 ? -26.969 21.203 35.656 1 88.62 154 SER A N 1
ATOM 1178 C CA . SER A 1 154 ? -27.359 21.219 37.062 1 88.62 154 SER A CA 1
ATOM 1179 C C . SER A 1 154 ? -28.016 19.891 37.469 1 88.62 154 SER A C 1
ATOM 1181 O O . SER A 1 154 ? -27.766 19.391 38.594 1 88.62 154 SER A O 1
ATOM 1183 N N . ASP A 1 155 ? -28.844 19.359 36.625 1 90.88 155 ASP A N 1
ATOM 1184 C CA . ASP A 1 155 ? -29.594 18.172 37.031 1 90.88 155 ASP A CA 1
ATOM 1185 C C . ASP A 1 155 ? -29.375 17.016 36.031 1 90.88 155 ASP A C 1
ATOM 1187 O O . ASP A 1 155 ? -29.891 15.922 36.219 1 90.88 155 ASP A O 1
ATOM 1191 N N . GLY A 1 156 ? -28.703 17.297 34.938 1 89.31 156 GLY A N 1
ATOM 1192 C CA . GLY A 1 156 ? -28.344 16.219 34 1 89.31 156 GLY A CA 1
ATOM 1193 C C . GLY A 1 156 ? -29.422 15.914 33 1 89.31 156 GLY A C 1
ATOM 1194 O O . GLY A 1 156 ? -29.234 15.07 32.125 1 89.31 156 GLY A O 1
ATOM 1195 N N . ARG A 1 157 ? -30.516 16.578 33.094 1 94.38 157 ARG A N 1
ATOM 1196 C CA . ARG A 1 157 ? -31.594 16.359 32.125 1 94.38 157 ARG A CA 1
ATOM 1197 C C . ARG A 1 157 ? -31.125 16.625 30.703 1 94.38 157 ARG A C 1
ATOM 1199 O O . ARG A 1 157 ? -30.438 17.625 30.453 1 94.38 157 ARG A O 1
ATOM 1206 N N . GLU A 1 158 ? -31.438 15.789 29.797 1 94.88 158 GLU A N 1
ATOM 1207 C CA . GLU A 1 158 ? -31.078 15.922 28.391 1 94.88 158 GLU A CA 1
ATOM 1208 C C . GLU A 1 158 ? -32.312 15.984 27.5 1 94.88 158 GLU A C 1
ATOM 1210 O O . GLU A 1 158 ? -33.344 15.367 27.812 1 94.88 158 GLU A O 1
ATOM 1215 N N . TRP A 1 159 ? -32.281 16.688 26.453 1 96.19 159 TRP A N 1
ATOM 1216 C CA . TRP A 1 159 ? -33.344 16.734 25.453 1 96.19 159 TRP A CA 1
ATOM 1217 C C . TRP A 1 159 ? -32.781 17.016 24.078 1 96.19 159 TRP A C 1
ATOM 1219 O O . TRP A 1 159 ? -31.719 17.578 23.938 1 96.19 159 TRP A O 1
ATOM 1229 N N . ALA A 1 160 ? -33.5 16.578 23.031 1 97 160 ALA A N 1
ATOM 1230 C CA . ALA A 1 160 ? -33.094 16.734 21.641 1 97 160 ALA A CA 1
ATOM 1231 C C . ALA A 1 160 ? -33.406 18.141 21.141 1 97 160 ALA A C 1
ATOM 1233 O O . ALA A 1 160 ? -34.5 18.656 21.344 1 97 160 ALA A O 1
ATOM 1234 N N . LEU A 1 161 ? -32.438 18.781 20.531 1 97.88 161 LEU A N 1
ATOM 1235 C CA . LEU A 1 161 ? -32.656 20.062 19.859 1 97.88 161 LEU A CA 1
ATOM 1236 C C . LEU A 1 161 ? -33.094 19.844 18.422 1 97.88 161 LEU A C 1
ATOM 1238 O O . LEU A 1 161 ? -33.812 20.672 17.844 1 97.88 161 LEU A O 1
ATOM 1242 N N . THR A 1 162 ? -32.562 18.844 17.781 1 98.06 162 THR A N 1
ATOM 1243 C CA . THR A 1 162 ? -32.969 18.422 16.453 1 98.06 162 THR A CA 1
ATOM 1244 C C . THR A 1 162 ? -33.281 16.938 16.422 1 98.06 162 THR A C 1
ATOM 1246 O O . THR A 1 162 ? -32.844 16.188 17.281 1 98.06 162 THR A O 1
ATOM 1249 N N . THR A 1 163 ? -34.062 16.453 15.422 1 97.25 163 THR A N 1
ATOM 1250 C CA . THR A 1 163 ? -34.5 15.055 15.422 1 97.25 163 THR A CA 1
ATOM 1251 C C . THR A 1 163 ? -34.469 14.477 14.008 1 97.25 163 THR A C 1
ATOM 1253 O O . THR A 1 163 ? -34.812 13.305 13.805 1 97.25 163 THR A O 1
ATOM 1256 N N . ASP A 1 164 ? -34.156 15.273 13.055 1 97.56 164 ASP A N 1
ATOM 1257 C CA . ASP A 1 164 ? -34.25 14.82 11.672 1 97.56 164 ASP A CA 1
ATOM 1258 C C . ASP A 1 164 ? -32.875 14.695 11.039 1 97.56 164 ASP A C 1
ATOM 1260 O O . ASP A 1 164 ? -32.719 14.734 9.812 1 97.56 164 ASP A O 1
ATOM 1264 N N . GLY A 1 165 ? -31.828 14.656 11.859 1 97.75 165 GLY A N 1
ATOM 1265 C CA . GLY A 1 165 ? -30.516 14.367 11.328 1 97.75 165 GLY A CA 1
ATOM 1266 C C . GLY A 1 165 ? -30.438 13.016 10.641 1 97.75 165 GLY A C 1
ATOM 1267 O O . GLY A 1 165 ? -31.125 12.078 11.016 1 97.75 165 GLY A O 1
ATOM 1268 N N . ALA A 1 166 ? -29.641 12.883 9.656 1 97.94 166 ALA A N 1
ATOM 1269 C CA . ALA A 1 166 ? -29.453 11.656 8.883 1 97.94 166 ALA A CA 1
ATOM 1270 C C . ALA A 1 166 ? -28.016 11.5 8.43 1 97.94 166 ALA A C 1
ATOM 1272 O O . ALA A 1 166 ? -27.219 12.445 8.508 1 97.94 166 ALA A O 1
ATOM 1273 N N . PRO A 1 167 ? -27.609 10.266 8.016 1 96.62 167 PRO A N 1
ATOM 1274 C CA . PRO A 1 167 ? -26.266 10.102 7.469 1 96.62 167 PRO A CA 1
ATOM 1275 C C . PRO A 1 167 ? -25.953 11.078 6.332 1 96.62 167 PRO A C 1
ATOM 1277 O O . PRO A 1 167 ? -26.781 11.258 5.438 1 96.62 167 PRO A O 1
ATOM 1280 N N . ASP A 1 168 ? -24.797 11.719 6.379 1 97.56 168 ASP A N 1
ATOM 1281 C CA . ASP A 1 168 ? -24.312 12.688 5.398 1 97.56 168 ASP A CA 1
ATOM 1282 C C . ASP A 1 168 ? -25.188 13.938 5.391 1 97.56 168 ASP A C 1
ATOM 1284 O O . ASP A 1 168 ? -25.125 14.734 4.449 1 97.56 168 ASP A O 1
ATOM 1288 N N . HIS A 1 169 ? -26.078 14.047 6.328 1 98.5 169 HIS A N 1
ATOM 1289 C CA . HIS A 1 169 ? -26.984 15.188 6.496 1 98.5 169 HIS A CA 1
ATOM 1290 C C . HIS A 1 169 ? -27.203 15.5 7.969 1 98.5 169 HIS A C 1
ATOM 1292 O O . HIS A 1 169 ? -28.344 15.625 8.414 1 98.5 169 HIS A O 1
ATOM 1298 N N . ALA A 1 170 ? -26.156 15.516 8.695 1 98.12 170 ALA A N 1
ATOM 1299 C CA . ALA A 1 170 ? -26.172 15.672 10.148 1 98.12 170 ALA A CA 1
ATOM 1300 C C . ALA A 1 170 ? -26.062 17.141 10.539 1 98.12 170 ALA A C 1
ATOM 1302 O O . ALA A 1 170 ? -25.625 17.969 9.742 1 98.12 170 ALA A O 1
ATOM 1303 N N . TYR A 1 171 ? -26.453 17.438 11.773 1 98.25 171 TYR A N 1
ATOM 1304 C CA . TYR A 1 171 ? -26.234 18.75 12.375 1 98.25 171 TYR A CA 1
ATOM 1305 C C . TYR A 1 171 ? -24.906 18.812 13.125 1 98.25 171 TYR A C 1
ATOM 1307 O O . TYR A 1 171 ? -24.594 17.891 13.891 1 98.25 171 TYR A O 1
ATOM 1315 N N . GLY A 1 172 ? -24.078 19.797 12.828 1 96.81 172 GLY A N 1
ATOM 1316 C CA . GLY A 1 172 ? -22.938 20.047 13.688 1 96.81 172 GLY A CA 1
ATOM 1317 C C . GLY A 1 172 ? -21.609 19.688 13.055 1 96.81 172 GLY A C 1
ATOM 1318 O O . GLY A 1 172 ? -20.656 20.469 13.094 1 96.81 172 GLY A O 1
ATOM 1319 N N . PRO A 1 173 ? -21.547 18.547 12.414 1 96.25 173 PRO A N 1
ATOM 1320 C CA . PRO A 1 173 ? -20.234 18.125 11.922 1 96.25 173 PRO A CA 1
ATOM 1321 C C . PRO A 1 173 ? -19.781 18.891 10.688 1 96.25 173 PRO A C 1
ATOM 1323 O O . PRO A 1 173 ? -20.609 19.281 9.859 1 96.25 173 PRO A O 1
ATOM 1326 N N . GLY A 1 174 ? -18.375 19.078 10.617 1 96.44 174 GLY A N 1
ATOM 1327 C CA . GLY A 1 174 ? -17.797 19.562 9.383 1 96.44 174 GLY A CA 1
ATOM 1328 C C . GLY A 1 174 ? -17.75 18.516 8.281 1 96.44 174 GLY A C 1
ATOM 1329 O O . GLY A 1 174 ? -18.297 17.422 8.438 1 96.44 174 GLY A O 1
ATOM 1330 N N . PRO A 1 175 ? -17.156 18.828 7.195 1 96.81 175 PRO A N 1
ATOM 1331 C CA . PRO A 1 175 ? -17.109 17.891 6.082 1 96.81 175 PRO A CA 1
ATOM 1332 C C . PRO A 1 175 ? -16.281 16.641 6.406 1 96.81 175 PRO A C 1
ATOM 1334 O O . PRO A 1 175 ? -15.281 16.734 7.125 1 96.81 175 PRO A O 1
ATOM 1337 N N . ALA A 1 176 ? -16.641 15.539 5.801 1 95.88 176 ALA A N 1
ATOM 1338 C CA . ALA A 1 176 ? -15.984 14.258 6.027 1 95.88 176 ALA A CA 1
ATOM 1339 C C . ALA A 1 176 ? -14.547 14.289 5.52 1 95.88 176 ALA A C 1
ATOM 1341 O O . ALA A 1 176 ? -13.656 13.672 6.113 1 95.88 176 ALA A O 1
ATOM 1342 N N . ALA A 1 177 ? -14.281 14.953 4.473 1 95.25 177 ALA A N 1
ATOM 1343 C CA . ALA A 1 177 ? -12.992 14.961 3.797 1 95.25 177 ALA A CA 1
ATOM 1344 C C . ALA A 1 177 ? -11.891 15.477 4.719 1 95.25 177 ALA A C 1
ATOM 1346 O O . ALA A 1 177 ? -10.727 15.109 4.578 1 95.25 177 ALA A O 1
ATOM 1347 N N . THR A 1 178 ? -12.234 16.312 5.645 1 93.06 178 THR A N 1
ATOM 1348 C CA . THR A 1 178 ? -11.25 16.875 6.562 1 93.06 178 THR A CA 1
ATOM 1349 C C . THR A 1 178 ? -11.578 16.484 8.008 1 93.06 178 THR A C 1
ATOM 1351 O O . THR A 1 178 ? -11.133 17.156 8.945 1 93.06 178 THR A O 1
ATOM 1354 N N . GLY A 1 179 ? -12.391 15.484 8.188 1 92.31 179 GLY A N 1
ATOM 1355 C CA . GLY A 1 179 ? -12.852 15.078 9.508 1 92.31 179 GLY A CA 1
ATOM 1356 C C . GLY A 1 179 ? -11.844 14.25 10.273 1 92.31 179 GLY A C 1
ATOM 1357 O O . GLY A 1 179 ? -11.969 14.07 11.484 1 92.31 179 GLY A O 1
ATOM 1358 N N . ASN A 1 180 ? -10.789 13.719 9.609 1 93.5 180 ASN A N 1
ATOM 1359 C CA . ASN A 1 180 ? -9.719 12.945 10.227 1 93.5 180 ASN A CA 1
ATOM 1360 C C . ASN A 1 180 ? -10.258 11.727 10.977 1 93.5 180 ASN A C 1
ATOM 1362 O O . ASN A 1 180 ? -9.906 11.492 12.133 1 93.5 180 ASN A O 1
ATOM 1366 N N . ALA A 1 181 ? -11.133 11.031 10.375 1 95.12 181 ALA A N 1
ATOM 1367 C CA . ALA A 1 181 ? -11.805 9.898 11.016 1 95.12 181 ALA A CA 1
ATOM 1368 C C . ALA A 1 181 ? -10.805 8.844 11.469 1 95.12 181 ALA A C 1
ATOM 1370 O O . ALA A 1 181 ? -10.961 8.258 12.539 1 95.12 181 ALA A O 1
ATOM 1371 N N . THR A 1 182 ? -9.773 8.539 10.672 1 96.25 182 THR A N 1
ATOM 1372 C CA . THR A 1 182 ? -8.773 7.547 11.039 1 96.25 182 THR A CA 1
ATOM 1373 C C . THR A 1 182 ? -8.039 7.961 12.312 1 96.25 182 THR A C 1
ATOM 1375 O O . THR A 1 182 ? -7.871 7.148 13.227 1 96.25 182 THR A O 1
ATOM 1378 N N . LEU A 1 183 ? -7.605 9.188 12.367 1 93.56 183 LEU A N 1
ATOM 1379 C CA . LEU A 1 183 ? -6.93 9.695 13.555 1 93.56 183 LEU A CA 1
ATOM 1380 C C . LEU A 1 183 ? -7.832 9.594 14.781 1 93.56 183 LEU A C 1
ATOM 1382 O O . LEU A 1 183 ? -7.391 9.148 15.844 1 93.56 183 LEU A O 1
ATOM 1386 N N . LEU A 1 184 ? -9.094 10.016 14.664 1 92.19 184 LEU A N 1
ATOM 1387 C CA . LEU A 1 184 ? -10.039 9.984 15.781 1 92.19 184 LEU A CA 1
ATOM 1388 C C . LEU A 1 184 ? -10.242 8.562 16.281 1 92.19 184 LEU A C 1
ATOM 1390 O O . LEU A 1 184 ? -10.297 8.32 17.484 1 92.19 184 LEU A O 1
ATOM 1394 N N . ARG A 1 185 ? -10.312 7.652 15.367 1 92.38 185 ARG A N 1
ATOM 1395 C CA . ARG A 1 185 ? -10.438 6.254 15.758 1 92.38 185 ARG A CA 1
ATOM 1396 C C . ARG A 1 185 ? -9.227 5.789 16.547 1 92.38 185 ARG A C 1
ATOM 1398 O O . ARG A 1 185 ? -9.359 5.059 17.531 1 92.38 185 ARG A O 1
ATOM 1405 N N . LYS A 1 186 ? -8.117 6.18 16.141 1 89.75 186 LYS A N 1
ATOM 1406 C CA . LYS A 1 186 ? -6.891 5.82 16.844 1 89.75 186 LYS A CA 1
ATOM 1407 C C . LYS A 1 186 ? -6.883 6.379 18.266 1 89.75 186 LYS A C 1
ATOM 1409 O O . LYS A 1 186 ? -6.336 5.758 19.188 1 89.75 186 LYS A O 1
ATOM 1414 N N . LEU A 1 187 ? -7.484 7.539 18.375 1 86.88 187 LEU A N 1
ATOM 1415 C CA . LEU A 1 187 ? -7.508 8.195 19.688 1 86.88 187 LEU A CA 1
ATOM 1416 C C . LEU A 1 187 ? -8.688 7.715 20.516 1 86.88 187 LEU A C 1
ATOM 1418 O O . LEU A 1 187 ? -8.852 8.117 21.672 1 86.88 187 LEU A O 1
ATOM 1422 N N . GLY A 1 188 ? -9.57 6.906 19.953 1 85.81 188 GLY A N 1
ATOM 1423 C CA . GLY A 1 188 ? -10.727 6.367 20.656 1 85.81 188 GLY A CA 1
ATOM 1424 C C . GLY A 1 188 ? -11.859 7.367 20.797 1 85.81 188 GLY A C 1
ATOM 1425 O O . GLY A 1 188 ? -12.656 7.281 21.734 1 85.81 188 GLY A O 1
ATOM 1426 N N . VAL A 1 189 ? -11.836 8.359 19.891 1 86.06 189 VAL A N 1
ATOM 1427 C CA . VAL A 1 189 ? -12.875 9.383 19.906 1 86.06 189 VAL A CA 1
ATOM 1428 C C . VAL A 1 189 ? -13.766 9.234 18.688 1 86.06 189 VAL A C 1
ATOM 1430 O O . VAL A 1 189 ? -13.273 9.133 17.562 1 86.06 189 VAL A O 1
ATOM 1433 N N . PRO A 1 190 ? -15 9.164 18.906 1 85.62 190 PRO A N 1
ATOM 1434 C CA . PRO A 1 190 ? -15.906 8.883 17.797 1 85.62 190 PRO A CA 1
ATOM 1435 C C . PRO A 1 190 ? -16.031 10.055 16.828 1 85.62 190 PRO A C 1
ATOM 1437 O O . PRO A 1 190 ? -16.234 9.859 15.633 1 85.62 190 PRO A O 1
ATOM 1440 N N . HIS A 1 191 ? -16.094 11.234 17.328 1 88.31 191 HIS A N 1
ATOM 1441 C CA . HIS A 1 191 ? -16.203 12.461 16.547 1 88.31 191 HIS A CA 1
ATOM 1442 C C . HIS A 1 191 ? -15.742 13.672 17.359 1 88.31 191 HIS A C 1
ATOM 1444 O O . HIS A 1 191 ? -15.492 13.57 18.562 1 88.31 191 HIS A O 1
ATOM 1450 N N . LEU A 1 192 ? -15.539 14.766 16.719 1 88.19 192 LEU A N 1
ATOM 1451 C CA . LEU A 1 192 ? -15.242 16.031 17.359 1 88.19 192 LEU A CA 1
ATOM 1452 C C . LEU A 1 192 ? -16.516 16.672 17.906 1 88.19 192 LEU A C 1
ATOM 1454 O O . LEU A 1 192 ? -17.625 16.281 17.531 1 88.19 192 LEU A O 1
ATOM 1458 N N . PRO A 1 193 ? -16.344 17.594 18.891 1 92.06 193 PRO A N 1
ATOM 1459 C CA . PRO A 1 193 ? -17.531 18.359 19.281 1 92.06 193 PRO A CA 1
ATOM 1460 C C . PRO A 1 193 ? -18.219 19.016 18.094 1 92.06 193 PRO A C 1
ATOM 1462 O O . PRO A 1 193 ? -17.562 19.406 17.125 1 92.06 193 PRO A O 1
ATOM 1465 N N . PRO A 1 194 ? -19.516 19.094 18.203 1 95.81 194 PRO A N 1
ATOM 1466 C CA . PRO A 1 194 ? -20.203 19.734 17.094 1 95.81 194 PRO A CA 1
ATOM 1467 C C . PRO A 1 194 ? -19.844 21.203 16.938 1 95.81 194 PRO A C 1
ATOM 1469 O O . PRO A 1 194 ? -19.5 21.875 17.906 1 95.81 194 PRO A O 1
ATOM 1472 N N . ALA A 1 195 ? -19.859 21.656 15.727 1 97.19 195 ALA A N 1
ATOM 1473 C CA . ALA A 1 195 ? -19.703 23.078 15.453 1 97.19 195 ALA A CA 1
ATOM 1474 C C . ALA A 1 195 ? -20.906 23.875 15.945 1 97.19 195 ALA A C 1
ATOM 1476 O O . ALA A 1 195 ? -21.938 23.938 15.266 1 97.19 195 ALA A O 1
ATOM 1477 N N . VAL A 1 196 ? -20.719 24.484 17.094 1 96.88 196 VAL A N 1
ATOM 1478 C CA . VAL A 1 196 ? -21.797 25.266 17.703 1 96.88 196 VAL A CA 1
ATOM 1479 C C . VAL A 1 196 ? -21.219 26.547 18.328 1 96.88 196 VAL A C 1
ATOM 1481 O O . VAL A 1 196 ? -20.125 26.516 18.891 1 96.88 196 VAL A O 1
ATOM 1484 N N . ALA A 1 197 ? -21.906 27.641 18.109 1 97.56 197 ALA A N 1
ATOM 1485 C CA . ALA A 1 197 ? -21.578 28.906 18.781 1 97.56 197 ALA A CA 1
ATOM 1486 C C . ALA A 1 197 ? -22.766 29.406 19.609 1 97.56 197 ALA A C 1
ATOM 1488 O O . ALA A 1 197 ? -23.859 29.625 19.062 1 97.56 197 ALA A O 1
ATOM 1489 N N . TRP A 1 198 ? -22.578 29.594 20.875 1 97.5 198 TRP A N 1
ATOM 1490 C CA . TRP A 1 198 ? -23.641 30.031 21.781 1 97.5 198 TRP A CA 1
ATOM 1491 C C . TRP A 1 198 ? -23.891 31.531 21.625 1 97.5 198 TRP A C 1
ATOM 1493 O O . TRP A 1 198 ? -22.953 32.312 21.453 1 97.5 198 TRP A O 1
ATOM 1503 N N . SER A 1 199 ? -25.156 31.875 21.75 1 97.81 199 SER A N 1
ATOM 1504 C CA . SER A 1 199 ? -25.469 33.281 21.906 1 97.81 199 SER A CA 1
ATOM 1505 C C . SER A 1 199 ? -24.938 33.844 23.219 1 97.81 199 SER A C 1
ATOM 1507 O O . SER A 1 199 ? -24.797 33.094 24.203 1 97.81 199 SER A O 1
ATOM 1509 N N . PRO A 1 200 ? -24.641 35.125 23.281 1 94.94 200 PRO A N 1
ATOM 1510 C CA . PRO A 1 200 ? -24.047 35.688 24.484 1 94.94 200 PRO A CA 1
ATOM 1511 C C . PRO A 1 200 ? -24.922 35.469 25.734 1 94.94 200 PRO A C 1
ATOM 1513 O O . PRO A 1 200 ? -24.391 35.344 26.844 1 94.94 200 PRO A O 1
ATOM 1516 N N . ASP A 1 201 ? -26.25 35.344 25.609 1 95.69 201 ASP A N 1
ATOM 1517 C CA . ASP A 1 201 ? -27.156 35.188 26.75 1 95.69 201 ASP A CA 1
ATOM 1518 C C . ASP A 1 201 ? -27.406 33.719 27.062 1 95.69 201 ASP A C 1
ATOM 1520 O O . ASP A 1 201 ? -28.234 33.406 27.906 1 95.69 201 ASP A O 1
ATOM 1524 N N . SER A 1 202 ? -26.828 32.781 26.281 1 96.94 202 SER A N 1
ATOM 1525 C CA . SER A 1 202 ? -26.844 31.359 26.516 1 96.94 202 SER A CA 1
ATOM 1526 C C . SER A 1 202 ? -28.219 30.75 26.203 1 96.94 202 SER A C 1
ATOM 1528 O O . SER A 1 202 ? -28.531 29.656 26.656 1 96.94 202 SER A O 1
ATOM 1530 N N . THR A 1 203 ? -28.969 31.438 25.391 1 97.12 203 THR A N 1
ATOM 1531 C CA . THR A 1 203 ? -30.328 30.953 25.156 1 97.12 203 THR A CA 1
ATOM 1532 C C . THR A 1 203 ? -30.406 30.234 23.812 1 97.12 203 THR A C 1
ATOM 1534 O O . THR A 1 203 ? -31.312 29.438 23.578 1 97.12 203 THR A O 1
ATOM 1537 N N . LYS A 1 204 ? -29.547 30.594 22.906 1 98.25 204 LYS A N 1
ATOM 1538 C CA . LYS A 1 204 ? -29.562 30.047 21.562 1 98.25 204 LYS A CA 1
ATOM 1539 C C . LYS A 1 204 ? -28.188 29.531 21.156 1 98.25 204 LYS A C 1
ATOM 1541 O O . LYS A 1 204 ? -27.172 29.906 21.75 1 98.25 204 LYS A O 1
ATOM 1546 N N . VAL A 1 205 ? -28.203 28.656 20.172 1 98.25 205 VAL A N 1
ATOM 1547 C CA . VAL A 1 205 ? -26.953 28.219 19.562 1 98.25 205 VAL A CA 1
ATOM 1548 C C . VAL A 1 205 ? -27.031 28.359 18.047 1 98.25 205 VAL A C 1
ATOM 1550 O O . VAL A 1 205 ? -28.062 28.109 17.438 1 98.25 205 VAL A O 1
ATOM 1553 N N . LEU A 1 206 ? -25.969 28.891 17.469 1 98.69 206 LEU A N 1
ATOM 1554 C CA . LEU A 1 206 ? -25.719 28.875 16.031 1 98.69 206 LEU A CA 1
ATOM 1555 C C . LEU A 1 206 ? -25 27.594 15.625 1 98.69 206 LEU A C 1
ATOM 1557 O O . LEU A 1 206 ? -24 27.219 16.234 1 98.69 206 LEU A O 1
ATOM 1561 N N . ALA A 1 207 ? -25.5 26.875 14.688 1 98.69 207 ALA A N 1
ATOM 1562 C CA . ALA A 1 207 ? -24.891 25.672 14.109 1 98.69 207 ALA A CA 1
ATOM 1563 C C . ALA A 1 207 ? -25.172 25.578 12.617 1 98.69 207 ALA A C 1
ATOM 1565 O O . ALA A 1 207 ? -25.438 26.594 11.961 1 98.69 207 ALA A O 1
ATOM 1566 N N . HIS A 1 208 ? -24.984 24.406 12.07 1 98.62 208 HIS A N 1
ATOM 1567 C CA . HIS A 1 208 ? -25.344 24.172 10.68 1 98.62 208 HIS A CA 1
ATOM 1568 C C . HIS A 1 208 ? -25.719 22.703 10.453 1 98.62 208 HIS A C 1
ATOM 1570 O O . HIS A 1 208 ? -25.375 21.844 11.258 1 98.62 208 HIS A O 1
ATOM 1576 N N . ARG A 1 209 ? -26.469 22.5 9.438 1 98.56 209 ARG A N 1
ATOM 1577 C CA . ARG A 1 209 ? -26.719 21.156 8.914 1 98.56 209 ARG A CA 1
ATOM 1578 C C . ARG A 1 209 ? -25.844 20.875 7.695 1 98.56 209 ARG A C 1
ATOM 1580 O O . ARG A 1 209 ? -25.922 21.594 6.695 1 98.56 209 ARG A O 1
ATOM 1587 N N . THR A 1 210 ? -25.078 19.875 7.82 1 98.38 210 THR A N 1
ATOM 1588 C CA . THR A 1 210 ? -24.188 19.453 6.746 1 98.38 210 THR A CA 1
ATOM 1589 C C . THR A 1 210 ? -24.938 18.688 5.672 1 98.38 210 THR A C 1
ATOM 1591 O O . THR A 1 210 ? -25.797 17.859 5.984 1 98.38 210 THR A O 1
ATOM 1594 N N . ASP A 1 211 ? -24.688 18.969 4.426 1 98.56 211 ASP A N 1
ATOM 1595 C CA . ASP A 1 211 ? -25.266 18.203 3.33 1 98.56 211 ASP A CA 1
ATOM 1596 C C . ASP A 1 211 ? -24.172 17.641 2.422 1 98.56 211 ASP A C 1
ATOM 1598 O O . ASP A 1 211 ? -23.594 18.375 1.619 1 98.56 211 ASP A O 1
ATOM 1602 N N . GLU A 1 212 ? -23.938 16.375 2.516 1 98.44 212 GLU A N 1
ATOM 1603 C CA . GLU A 1 212 ? -22.969 15.68 1.675 1 98.44 212 GLU A CA 1
ATOM 1604 C C . GLU A 1 212 ? -23.609 14.477 0.988 1 98.44 212 GLU A C 1
ATOM 1606 O O . GLU A 1 212 ? -22.922 13.586 0.496 1 98.44 212 GLU A O 1
ATOM 1611 N N . ARG A 1 213 ? -24.969 14.406 0.891 1 97.75 213 ARG A N 1
ATOM 1612 C CA . ARG A 1 213 ? -25.719 13.25 0.412 1 97.75 213 ARG A CA 1
ATOM 1613 C C . ARG A 1 213 ? -25.375 12.93 -1.038 1 97.75 213 ARG A C 1
ATOM 1615 O O . ARG A 1 213 ? -25.344 11.758 -1.433 1 97.75 213 ARG A O 1
ATOM 1622 N N . SER A 1 214 ? -24.984 13.914 -1.793 1 98.38 214 SER A N 1
ATOM 1623 C CA . SER A 1 214 ? -24.734 13.727 -3.217 1 98.38 214 SER A CA 1
ATOM 1624 C C . SER A 1 214 ? -23.234 13.836 -3.525 1 98.38 214 SER A C 1
ATOM 1626 O O . SER A 1 214 ? -22.828 13.766 -4.688 1 98.38 214 SER A O 1
ATOM 1628 N N . VAL A 1 215 ? -22.438 14.094 -2.52 1 98.38 215 VAL A N 1
ATOM 1629 C CA . VAL A 1 215 ? -21 14.18 -2.703 1 98.38 215 VAL A CA 1
ATOM 1630 C C . VAL A 1 215 ? -20.438 12.789 -3.004 1 98.38 215 VAL A C 1
ATOM 1632 O O . VAL A 1 215 ? -20.891 11.797 -2.445 1 98.38 215 VAL A O 1
ATOM 1635 N N . ARG A 1 216 ? -19.484 12.711 -3.799 1 97.25 216 ARG A N 1
ATOM 1636 C CA . ARG A 1 216 ? -18.844 11.477 -4.23 1 97.25 216 ARG A CA 1
ATOM 1637 C C . ARG A 1 216 ? -18.344 10.672 -3.037 1 97.25 216 ARG A C 1
ATOM 1639 O O . ARG A 1 216 ? -17.859 11.242 -2.055 1 97.25 216 ARG A O 1
ATOM 1646 N N . GLU A 1 217 ? -18.453 9.312 -3.182 1 97.31 217 GLU A N 1
ATOM 1647 C CA . GLU A 1 217 ? -17.859 8.422 -2.189 1 97.31 217 GLU A CA 1
ATOM 1648 C C . GLU A 1 217 ? -16.484 7.938 -2.627 1 97.31 217 GLU A C 1
ATOM 1650 O O . GLU A 1 217 ? -16.25 7.695 -3.812 1 97.31 217 GLU A O 1
ATOM 1655 N N . THR A 1 218 ? -15.594 7.855 -1.765 1 96.88 218 THR A N 1
ATOM 1656 C CA . THR A 1 218 ? -14.312 7.176 -1.915 1 96.88 218 THR A CA 1
ATOM 1657 C C . THR A 1 218 ? -14.094 6.176 -0.783 1 96.88 218 THR A C 1
ATOM 1659 O O . THR A 1 218 ? -14.922 6.066 0.122 1 96.88 218 THR A O 1
ATOM 1662 N N . HIS A 1 219 ? -13.023 5.316 -0.86 1 97.81 219 HIS A N 1
ATOM 1663 C CA . HIS A 1 219 ? -12.875 4.211 0.082 1 97.81 219 HIS A CA 1
ATOM 1664 C C . HIS A 1 219 ? -11.43 4.066 0.535 1 97.81 219 HIS A C 1
ATOM 1666 O O . HIS A 1 219 ? -10.508 4.484 -0.17 1 97.81 219 HIS A O 1
ATOM 1672 N N . LEU A 1 220 ? -11.219 3.625 1.699 1 98 220 LEU A N 1
ATOM 1673 C CA . LEU A 1 220 ? -9.977 3.115 2.271 1 98 220 LEU A CA 1
ATOM 1674 C C . LEU A 1 220 ? -10.172 1.702 2.812 1 98 220 LEU A C 1
ATOM 1676 O O . LEU A 1 220 ? -11.273 1.333 3.221 1 98 220 LEU A O 1
ATOM 1680 N N . LEU A 1 221 ? -9.203 0.905 2.713 1 97.81 221 LEU A N 1
ATOM 1681 C CA . LEU A 1 221 ? -9.242 -0.455 3.238 1 97.81 221 LEU A CA 1
ATOM 1682 C C . LEU A 1 221 ? -8.258 -0.627 4.387 1 97.81 221 LEU A C 1
ATOM 1684 O O . LEU A 1 221 ? -7.043 -0.512 4.191 1 97.81 221 LEU A O 1
ATOM 1688 N N . GLU A 1 222 ? -8.758 -0.815 5.574 1 97.88 222 GLU A N 1
ATOM 1689 C CA . GLU A 1 222 ? -7.922 -1.087 6.742 1 97.88 222 GLU A CA 1
ATOM 1690 C C . GLU A 1 222 ? -7.48 -2.547 6.777 1 97.88 222 GLU A C 1
ATOM 1692 O O . GLU A 1 222 ? -8.305 -3.447 6.953 1 97.88 222 GLU A O 1
ATOM 1697 N N . ALA A 1 223 ? -6.195 -2.789 6.633 1 97.81 223 ALA A N 1
ATOM 1698 C CA . ALA A 1 223 ? -5.664 -4.141 6.473 1 97.81 223 ALA A CA 1
ATOM 1699 C C . ALA A 1 223 ? -5.797 -4.938 7.766 1 97.81 223 ALA A C 1
ATOM 1701 O O . ALA A 1 223 ? -6.055 -6.145 7.734 1 97.81 223 ALA A O 1
ATOM 1702 N N . ARG A 1 224 ? -5.578 -4.281 8.883 1 96.31 224 ARG A N 1
ATOM 1703 C CA . ARG A 1 224 ? -5.621 -4.961 10.172 1 96.31 224 ARG A CA 1
ATOM 1704 C C . ARG A 1 224 ? -6.402 -4.141 11.195 1 96.31 224 ARG A C 1
ATOM 1706 O O . ARG A 1 224 ? -5.816 -3.377 11.961 1 96.31 224 ARG A O 1
ATOM 1713 N N . PRO A 1 225 ? -7.699 -4.316 11.25 1 95.06 225 PRO A N 1
ATOM 1714 C CA . PRO A 1 225 ? -8.484 -3.65 12.297 1 95.06 225 PRO A CA 1
ATOM 1715 C C . PRO A 1 225 ? -8.008 -4 13.703 1 95.06 225 PRO A C 1
ATOM 1717 O O . PRO A 1 225 ? -7.34 -5.02 13.898 1 95.06 225 PRO A O 1
ATOM 1720 N N . ALA A 1 226 ? -8.281 -3.178 14.617 1 90 226 ALA A N 1
ATOM 1721 C CA . ALA A 1 226 ? -7.805 -3.305 15.992 1 90 226 ALA A CA 1
ATOM 1722 C C . ALA A 1 226 ? -8.25 -4.629 16.609 1 90 226 ALA A C 1
ATOM 1724 O O . ALA A 1 226 ? -7.547 -5.195 17.453 1 90 226 ALA A O 1
ATOM 1725 N N . ASP A 1 227 ? -9.367 -5.195 16.172 1 90.88 227 ASP A N 1
ATOM 1726 C CA . ASP A 1 227 ? -9.891 -6.434 16.734 1 90.88 227 ASP A CA 1
ATOM 1727 C C . ASP A 1 227 ? -9.234 -7.656 16.109 1 90.88 227 ASP A C 1
ATOM 1729 O O . ASP A 1 227 ? -9.539 -8.789 16.469 1 90.88 227 ASP A O 1
ATOM 1733 N N . GLY A 1 228 ? -8.336 -7.473 15.18 1 90.62 228 GLY A N 1
ATOM 1734 C CA . GLY A 1 228 ? -7.594 -8.555 14.555 1 90.62 228 GLY A CA 1
ATOM 1735 C C . GLY A 1 228 ? -8.367 -9.242 13.445 1 90.62 228 GLY A C 1
ATOM 1736 O O . GLY A 1 228 ? -7.855 -10.164 12.805 1 90.62 228 GLY A O 1
ATOM 1737 N N . GLY A 1 229 ? -9.539 -8.797 13.141 1 94.06 229 GLY A N 1
ATOM 1738 C CA . GLY A 1 229 ? -10.398 -9.406 12.133 1 94.06 229 GLY A CA 1
ATOM 1739 C C . GLY A 1 229 ? -9.953 -9.102 10.719 1 94.06 229 GLY A C 1
ATOM 1740 O O . GLY A 1 229 ? -8.867 -8.555 10.5 1 94.06 229 GLY A O 1
ATOM 1741 N N . PRO A 1 230 ? -10.75 -9.578 9.719 1 95.81 230 PRO A N 1
ATOM 1742 C CA . PRO A 1 230 ? -10.406 -9.352 8.312 1 95.81 230 PRO A CA 1
ATOM 1743 C C . PRO A 1 230 ? -10.367 -7.867 7.953 1 95.81 230 PRO A C 1
ATOM 1745 O O . PRO A 1 230 ? -10.805 -7.023 8.742 1 95.81 230 PRO A O 1
ATOM 1748 N N . ALA A 1 231 ? -9.758 -7.52 6.828 1 97.25 231 ALA A N 1
ATOM 1749 C CA . ALA A 1 231 ? -9.68 -6.148 6.332 1 97.25 231 ALA A CA 1
ATOM 1750 C C . ALA A 1 231 ? -11.047 -5.48 6.348 1 97.25 231 ALA A C 1
ATOM 1752 O O . ALA A 1 231 ? -12.062 -6.117 6.055 1 97.25 231 ALA A O 1
ATOM 1753 N N . ARG A 1 232 ? -11.109 -4.234 6.68 1 97.56 232 ARG A N 1
ATOM 1754 C CA . ARG A 1 232 ? -12.359 -3.504 6.832 1 97.56 232 ARG A CA 1
ATOM 1755 C C . ARG A 1 232 ? -12.438 -2.336 5.855 1 97.56 232 ARG A C 1
ATOM 1757 O O . ARG A 1 232 ? -11.492 -1.546 5.75 1 97.56 232 ARG A O 1
ATOM 1764 N N . LEU A 1 233 ? -13.539 -2.236 5.121 1 97.81 233 LEU A N 1
ATOM 1765 C CA . LEU A 1 233 ? -13.789 -1.154 4.176 1 97.81 233 LEU A CA 1
ATOM 1766 C C . LEU A 1 233 ? -14.297 0.091 4.895 1 97.81 233 LEU A C 1
ATOM 1768 O O . LEU A 1 233 ? -15.211 0.008 5.711 1 97.81 233 LEU A O 1
ATOM 1772 N N . HIS A 1 234 ? -13.609 1.259 4.719 1 97.75 234 HIS A N 1
ATOM 1773 C CA . HIS A 1 234 ? -14.07 2.561 5.191 1 97.75 234 HIS A CA 1
ATOM 1774 C C . HIS A 1 234 ? -14.484 3.455 4.027 1 97.75 234 HIS A C 1
ATOM 1776 O O . HIS A 1 234 ? -13.703 3.672 3.1 1 97.75 234 HIS A O 1
ATOM 1782 N N . THR A 1 235 ? -15.688 3.963 4.059 1 97.56 235 THR A N 1
ATOM 1783 C CA . THR A 1 235 ? -16.203 4.855 3.031 1 97.56 235 THR A CA 1
ATOM 1784 C C . THR A 1 235 ? -16.203 6.301 3.518 1 97.56 235 THR A C 1
ATOM 1786 O O . THR A 1 235 ? -16.516 6.57 4.68 1 97.56 235 THR A O 1
ATOM 1789 N N . GLN A 1 236 ? -15.852 7.23 2.674 1 96.69 236 GLN A N 1
ATOM 1790 C CA . GLN A 1 236 ? -15.758 8.648 2.988 1 96.69 236 GLN A CA 1
ATOM 1791 C C . GLN A 1 236 ? -16.312 9.508 1.854 1 96.69 236 GLN A C 1
ATOM 1793 O O . GLN A 1 236 ? -16.094 9.211 0.678 1 96.69 236 GLN A O 1
ATOM 1798 N N . ARG A 1 237 ? -17.203 10.539 2.207 1 98 237 ARG A N 1
ATOM 1799 C CA . ARG A 1 237 ? -17.562 11.539 1.204 1 98 237 ARG A CA 1
ATOM 1800 C C . ARG A 1 237 ? -16.375 12.438 0.873 1 98 237 ARG A C 1
ATOM 1802 O O . ARG A 1 237 ? -15.781 13.055 1.765 1 98 237 ARG A O 1
ATOM 1809 N N . PHE A 1 238 ? -15.992 12.492 -0.371 1 97.88 238 PHE A N 1
ATOM 1810 C CA . PHE A 1 238 ? -14.789 13.195 -0.804 1 97.88 238 PHE A CA 1
ATOM 1811 C C . PHE A 1 238 ? -14.938 13.703 -2.232 1 97.88 238 PHE A C 1
ATOM 1813 O O . PHE A 1 238 ? -14.867 12.922 -3.186 1 97.88 238 PHE A O 1
ATOM 1820 N N . ALA A 1 239 ? -15.125 15.008 -2.42 1 97.88 239 ALA A N 1
ATOM 1821 C CA . ALA A 1 239 ? -15.336 15.594 -3.742 1 97.88 239 ALA A CA 1
ATOM 1822 C C . ALA A 1 239 ? -14.008 15.844 -4.449 1 97.88 239 ALA A C 1
ATOM 1824 O O . ALA A 1 239 ? -13.016 16.219 -3.812 1 97.88 239 ALA A O 1
ATOM 1825 N N . HIS A 1 240 ? -13.961 15.625 -5.75 1 97.31 240 HIS A N 1
ATOM 1826 C CA . HIS A 1 240 ? -12.844 15.984 -6.617 1 97.31 240 HIS A CA 1
ATOM 1827 C C . HIS A 1 240 ? -13.156 17.25 -7.406 1 97.31 240 HIS A C 1
ATOM 1829 O O . HIS A 1 240 ? -14.312 17.656 -7.52 1 97.31 240 HIS A O 1
ATOM 1835 N N . PRO A 1 241 ? -12.062 17.922 -7.93 1 96.94 241 PRO A N 1
ATOM 1836 C CA . PRO A 1 241 ? -12.312 19.094 -8.766 1 96.94 241 PRO A CA 1
ATOM 1837 C C . PRO A 1 241 ? -13.258 18.812 -9.922 1 96.94 241 PRO A C 1
ATOM 1839 O O . PRO A 1 241 ? -13.172 17.75 -10.555 1 96.94 241 PRO A O 1
ATOM 1842 N N . GLY A 1 242 ? -14.148 19.734 -10.109 1 96.31 242 GLY A N 1
ATOM 1843 C CA . GLY A 1 242 ? -15.07 19.609 -11.227 1 96.31 242 GLY A CA 1
ATOM 1844 C C . GLY A 1 242 ? -16.359 18.891 -10.859 1 96.31 242 GLY A C 1
ATOM 1845 O O . GLY A 1 242 ? -17.344 18.969 -11.594 1 96.31 242 GLY A O 1
ATOM 1846 N N . ASP A 1 243 ? -16.406 18.188 -9.742 1 97.06 243 ASP A N 1
ATOM 1847 C CA . ASP A 1 243 ? -17.641 17.516 -9.32 1 97.06 243 ASP A CA 1
ATOM 1848 C C . ASP A 1 243 ? -18.781 18.531 -9.164 1 97.06 243 ASP A C 1
ATOM 1850 O O . ASP A 1 243 ? -18.562 19.641 -8.68 1 97.06 243 ASP A O 1
ATOM 1854 N N . GLU A 1 244 ? -19.938 18.094 -9.43 1 96.5 244 GLU A N 1
ATOM 1855 C CA . GLU A 1 244 ? -21.125 18.938 -9.359 1 96.5 244 GLU A CA 1
ATOM 1856 C C . GLU A 1 244 ? -21.516 19.234 -7.914 1 96.5 244 GLU A C 1
ATOM 1858 O O . GLU A 1 244 ? -21.922 20.359 -7.594 1 96.5 244 GLU A O 1
ATOM 1863 N N . HIS A 1 245 ? -21.406 18.281 -7.098 1 97.5 245 HIS A N 1
ATOM 1864 C CA . HIS A 1 245 ? -21.875 18.406 -5.723 1 97.5 245 HIS A CA 1
ATOM 1865 C C . HIS A 1 245 ? -20.703 18.5 -4.75 1 97.5 245 HIS A C 1
ATOM 1867 O O . HIS A 1 245 ? -19.781 17.688 -4.793 1 97.5 245 HIS A O 1
ATOM 1873 N N . LEU A 1 246 ? -20.719 19.531 -3.965 1 97.81 246 LEU A N 1
ATOM 1874 C CA . LEU A 1 246 ? -19.75 19.797 -2.918 1 97.81 246 LEU A CA 1
ATOM 1875 C C . LEU A 1 246 ? -20.406 19.828 -1.545 1 97.81 246 LEU A C 1
ATOM 1877 O O . LEU A 1 246 ? -21.625 19.953 -1.443 1 97.81 246 LEU A O 1
ATOM 1881 N N . PRO A 1 247 ? -19.625 19.625 -0.496 1 98.06 247 PRO A N 1
ATOM 1882 C CA . PRO A 1 247 ? -20.219 19.75 0.84 1 98.06 247 PRO A CA 1
ATOM 1883 C C . PRO A 1 247 ? -20.797 21.141 1.1 1 98.06 247 PRO A C 1
ATOM 1885 O O . PRO A 1 247 ? -20.172 22.141 0.754 1 98.06 247 PRO A O 1
ATOM 1888 N N . LEU A 1 248 ? -21.953 21.156 1.762 1 98.44 248 LEU A N 1
ATOM 1889 C CA . LEU A 1 248 ? -22.641 22.406 2.033 1 98.44 248 LEU A CA 1
ATOM 1890 C C . LEU A 1 248 ? -23.016 22.516 3.508 1 98.44 248 LEU A C 1
ATOM 1892 O O . LEU A 1 248 ? -23.141 21.5 4.195 1 98.44 248 LEU A O 1
ATOM 1896 N N . ALA A 1 249 ? -23.141 23.703 3.977 1 98.62 249 ALA A N 1
ATOM 1897 C CA . ALA A 1 249 ? -23.609 24 5.328 1 98.62 249 ALA A CA 1
ATOM 1898 C C . ALA A 1 249 ? -24.828 24.922 5.301 1 98.62 249 ALA A C 1
ATOM 1900 O O . ALA A 1 249 ? -24.734 26.062 4.836 1 98.62 249 ALA A O 1
ATOM 1901 N N . GLU A 1 250 ? -25.922 24.406 5.715 1 98.62 250 GLU A N 1
ATOM 1902 C CA . GLU A 1 250 ? -27.094 25.234 5.969 1 98.62 250 GLU A CA 1
ATOM 1903 C C . GLU A 1 250 ? -27.078 25.781 7.395 1 98.62 250 GLU A C 1
ATOM 1905 O O . GLU A 1 250 ? -27.25 25.016 8.352 1 98.62 250 GLU A O 1
ATOM 1910 N N . LEU A 1 251 ? -26.969 27.078 7.566 1 98.75 251 LEU A N 1
ATOM 1911 C CA . LEU A 1 251 ? -26.906 27.656 8.906 1 98.75 251 LEU A CA 1
ATOM 1912 C C . LEU A 1 251 ? -28.266 27.578 9.594 1 98.75 251 LEU A C 1
ATOM 1914 O O . LEU A 1 251 ? -29.297 27.781 8.961 1 98.75 251 LEU A O 1
ATOM 1918 N N . VAL A 1 252 ? -28.234 27.266 10.867 1 98.75 252 VAL A N 1
ATOM 1919 C CA . VAL A 1 252 ? -29.438 27.172 11.672 1 98.75 252 VAL A CA 1
ATOM 1920 C C . VAL A 1 252 ? -29.203 27.828 13.039 1 98.75 252 VAL A C 1
ATOM 1922 O O . VAL A 1 252 ? -28.094 27.797 13.555 1 98.75 252 VAL A O 1
ATOM 1925 N N . VAL A 1 253 ? -30.203 28.406 13.547 1 98.75 253 VAL A N 1
ATOM 1926 C CA . VAL A 1 253 ? -30.234 28.891 14.914 1 98.75 253 VAL A CA 1
ATOM 1927 C C . VAL A 1 253 ? -31.234 28.109 15.734 1 98.75 253 VAL A C 1
ATOM 1929 O O . VAL A 1 253 ? -32.406 27.984 15.344 1 98.75 253 VAL A O 1
ATOM 1932 N N . LEU A 1 254 ? -30.766 27.578 16.844 1 98.56 254 LEU A N 1
ATOM 1933 C CA . LEU A 1 254 ? -31.641 26.75 17.672 1 98.56 254 LEU A CA 1
ATOM 1934 C C . LEU A 1 254 ? -31.859 27.406 19.031 1 98.56 254 LEU A C 1
ATOM 1936 O O . LEU A 1 254 ? -30.906 27.812 19.703 1 98.56 254 LEU A O 1
ATOM 1940 N N . ASP A 1 255 ? -33.062 27.5 19.406 1 97.56 255 ASP A N 1
ATOM 1941 C CA . ASP A 1 255 ? -33.406 27.906 20.766 1 97.56 255 ASP A CA 1
ATOM 1942 C C . ASP A 1 255 ? -33.312 26.734 21.734 1 97.56 255 ASP A C 1
ATOM 1944 O O . ASP A 1 255 ? -34 25.719 21.547 1 97.56 255 ASP A O 1
ATOM 1948 N N . VAL A 1 256 ? -32.594 26.844 22.734 1 97.25 256 VAL A N 1
ATOM 1949 C CA . VAL A 1 256 ? -32.25 25.719 23.594 1 97.25 256 VAL A CA 1
ATOM 1950 C C . VAL A 1 256 ? -33.438 25.359 24.484 1 97.25 256 VAL A C 1
ATOM 1952 O O . VAL A 1 256 ? -33.688 24.188 24.766 1 97.25 256 VAL A O 1
ATOM 1955 N N . ALA A 1 257 ? -34.156 26.266 24.922 1 93.69 257 ALA A N 1
ATOM 1956 C CA . ALA A 1 257 ? -35.281 26.016 25.828 1 93.69 257 ALA A CA 1
ATOM 1957 C C . ALA A 1 257 ? -36.469 25.453 25.062 1 93.69 257 ALA A C 1
ATOM 1959 O O . ALA A 1 257 ? -37.125 24.516 25.531 1 93.69 257 ALA A O 1
ATOM 1960 N N . THR A 1 258 ? -36.781 25.953 23.906 1 92.31 258 THR A N 1
ATOM 1961 C CA . THR A 1 258 ? -38 25.578 23.203 1 92.31 258 THR A CA 1
ATOM 1962 C C . THR A 1 258 ? -37.719 24.516 22.156 1 92.31 258 THR A C 1
ATOM 1964 O O . THR A 1 258 ? -38.625 23.828 21.703 1 92.31 258 THR A O 1
ATOM 1967 N N . GLY A 1 259 ? -36.531 24.562 21.719 1 90.69 259 GLY A N 1
ATOM 1968 C CA . GLY A 1 259 ? -36.188 23.609 20.672 1 90.69 259 GLY A CA 1
ATOM 1969 C C . GLY A 1 259 ? -36.531 24.109 19.281 1 90.69 259 GLY A C 1
ATOM 1970 O O . GLY A 1 259 ? -36.406 23.375 18.297 1 90.69 259 GLY A O 1
ATOM 1971 N N . THR A 1 260 ? -36.938 25.312 19.172 1 95.44 260 THR A N 1
ATOM 1972 C CA . THR A 1 260 ? -37.25 25.891 17.875 1 95.44 260 THR A CA 1
ATOM 1973 C C . THR A 1 260 ? -36 26 17 1 95.44 260 THR A C 1
ATOM 1975 O O . THR A 1 260 ? -34.938 26.438 17.469 1 95.44 260 THR A O 1
ATOM 1978 N N . VAL A 1 261 ? -36.125 25.547 15.75 1 97.75 261 VAL A N 1
ATOM 1979 C CA . VAL A 1 261 ? -35.062 25.609 14.773 1 97.75 261 VAL A CA 1
ATOM 1980 C C . VAL A 1 261 ? -35.375 26.672 13.719 1 97.75 261 VAL A C 1
ATOM 1982 O O . VAL A 1 261 ? -36.375 26.562 13.016 1 97.75 261 VAL A O 1
ATOM 1985 N N . VAL A 1 262 ? -34.562 27.688 13.602 1 98.25 262 VAL A N 1
ATOM 1986 C CA . VAL A 1 262 ? -34.688 28.719 12.586 1 98.25 262 VAL A CA 1
ATOM 1987 C C . VAL A 1 262 ? -33.594 28.531 11.531 1 98.25 262 VAL A C 1
ATOM 1989 O O . VAL A 1 262 ? -32.406 28.578 11.844 1 98.25 262 VAL A O 1
ATOM 1992 N N . ARG A 1 263 ? -33.969 28.375 10.305 1 98.38 263 ARG A N 1
ATOM 1993 C CA . ARG A 1 263 ? -33.031 28.172 9.203 1 98.38 263 ARG A CA 1
ATOM 1994 C C . ARG A 1 263 ? -32.75 29.484 8.477 1 98.38 263 ARG A C 1
ATOM 1996 O O . ARG A 1 263 ? -33.688 30.297 8.273 1 98.38 263 ARG A O 1
ATOM 2003 N N . ALA A 1 264 ? -31.531 29.641 8.148 1 98.62 264 ALA A N 1
ATOM 2004 C CA . ALA A 1 264 ? -31.203 30.812 7.34 1 98.62 264 ALA A CA 1
ATOM 2005 C C . ALA A 1 264 ? -31.938 30.781 6.004 1 98.62 264 ALA A C 1
ATOM 2007 O O . ALA A 1 264 ? -31.922 29.766 5.301 1 98.62 264 ALA A O 1
ATOM 2008 N N . GLN A 1 265 ? -32.562 31.859 5.68 1 98.31 265 GLN A N 1
ATOM 2009 C CA . GLN A 1 265 ? -33.219 31.969 4.395 1 98.31 265 GLN A CA 1
ATOM 2010 C C . GLN A 1 265 ? -32.281 32.438 3.305 1 98.31 265 GLN A C 1
ATOM 2012 O O . GLN A 1 265 ? -32.438 33.5 2.742 1 98.31 265 GLN A O 1
ATOM 2017 N N . ALA A 1 266 ? -31.375 31.688 2.949 1 97.5 266 ALA A N 1
ATOM 2018 C CA . ALA A 1 266 ? -30.328 31.906 1.955 1 97.5 266 ALA A CA 1
ATOM 2019 C C . ALA A 1 266 ? -29.781 30.578 1.441 1 97.5 266 ALA A C 1
ATOM 2021 O O . ALA A 1 266 ? -30.109 29.516 1.974 1 97.5 266 ALA A O 1
ATOM 2022 N N . GLU A 1 267 ? -29.062 30.625 0.33 1 96.38 267 GLU A N 1
ATOM 2023 C CA . GLU A 1 267 ? -28.391 29.438 -0.166 1 96.38 267 GLU A CA 1
ATOM 2024 C C . GLU A 1 267 ? -27.391 28.906 0.849 1 96.38 267 GLU A C 1
ATOM 2026 O O . GLU A 1 267 ? -26.734 29.688 1.544 1 96.38 267 GLU A O 1
ATOM 2031 N N . PRO A 1 268 ? -27.297 27.562 0.971 1 97.81 268 PRO A N 1
ATOM 2032 C CA . PRO A 1 268 ? -26.266 27 1.855 1 97.81 268 PRO A CA 1
ATOM 2033 C C . PRO A 1 268 ? -24.859 27.453 1.476 1 97.81 268 PRO A C 1
ATOM 2035 O O . PRO A 1 268 ? -24.609 27.828 0.325 1 97.81 268 PRO A O 1
ATOM 2038 N N . LEU A 1 269 ? -24 27.438 2.439 1 97.88 269 LEU A N 1
ATOM 2039 C CA . LEU A 1 269 ? -22.609 27.828 2.252 1 97.88 269 LEU A CA 1
ATOM 2040 C C . LEU A 1 269 ? -21.766 26.672 1.758 1 97.88 269 LEU A C 1
ATOM 2042 O O . LEU A 1 269 ? -21.984 25.516 2.164 1 97.88 269 LEU A O 1
ATOM 2046 N N . LEU A 1 270 ? -20.797 27 0.898 1 95.81 270 LEU A N 1
ATOM 2047 C CA . LEU A 1 270 ? -19.781 26 0.545 1 95.81 270 LEU A CA 1
ATOM 2048 C C . LEU A 1 270 ? -18.922 25.656 1.755 1 95.81 270 LEU A C 1
ATOM 2050 O O . LEU A 1 270 ? -18.406 26.547 2.43 1 95.81 270 LEU A O 1
ATOM 2054 N N . MET A 1 271 ? -18.781 24.359 2.051 1 96.5 271 MET A N 1
ATOM 2055 C CA . MET A 1 271 ? -18 23.906 3.195 1 96.5 271 MET A CA 1
ATOM 2056 C C . MET A 1 271 ? -17.016 22.812 2.775 1 96.5 271 MET A C 1
ATOM 2058 O O . MET A 1 271 ? -17.062 21.703 3.291 1 96.5 271 MET A O 1
ATOM 2062 N N . THR A 1 272 ? -16.109 23.141 1.969 1 91.44 272 THR A N 1
ATOM 2063 C CA . THR A 1 272 ? -15.211 22.141 1.414 1 91.44 272 THR A CA 1
ATOM 2064 C C . THR A 1 272 ? -14.07 21.844 2.383 1 91.44 272 THR A C 1
ATOM 2066 O O . THR A 1 272 ? -13.453 20.781 2.312 1 91.44 272 THR A O 1
ATOM 2069 N N . HIS A 1 273 ? -13.805 22.719 3.367 1 90.31 273 HIS A N 1
ATOM 2070 C CA . HIS A 1 273 ? -12.641 22.5 4.223 1 90.31 273 HIS A CA 1
ATOM 2071 C C . HIS A 1 273 ? -13.047 22.344 5.684 1 90.31 273 HIS A C 1
ATOM 2073 O O . HIS A 1 273 ? -12.688 21.344 6.328 1 90.31 273 HIS A O 1
ATOM 2079 N N . VAL A 1 274 ? -13.727 23.344 6.172 1 93.19 274 VAL A N 1
ATOM 2080 C CA . VAL A 1 274 ? -14.07 23.375 7.59 1 93.19 274 VAL A CA 1
ATOM 2081 C C . VAL A 1 274 ? -15.43 24.047 7.777 1 93.19 274 VAL A C 1
ATOM 2083 O O . VAL A 1 274 ? -15.875 24.812 6.926 1 93.19 274 VAL A O 1
ATOM 2086 N N . SER A 1 275 ? -16.031 23.703 8.812 1 96.19 275 SER A N 1
ATOM 2087 C CA . SER A 1 275 ? -17.281 24.344 9.195 1 96.19 275 SER A CA 1
ATOM 2088 C C . SER A 1 275 ? -17.125 25.859 9.281 1 96.19 275 SER A C 1
ATOM 2090 O O . SER A 1 275 ? -16.141 26.344 9.828 1 96.19 275 SER A O 1
ATOM 2092 N N . PRO A 1 276 ? -18.109 26.609 8.734 1 97.19 276 PRO A N 1
ATOM 2093 C CA . PRO A 1 276 ? -18.062 28.062 8.891 1 97.19 276 PRO A CA 1
ATOM 2094 C C . PRO A 1 276 ? -18.062 28.516 10.352 1 97.19 276 PRO A C 1
ATOM 2096 O O . PRO A 1 276 ? -17.469 29.531 10.695 1 97.19 276 PRO A O 1
ATOM 2099 N N . VAL A 1 277 ? -18.703 27.734 11.164 1 97.44 277 VAL A N 1
ATOM 2100 C CA . VAL A 1 277 ? -18.75 28.031 12.586 1 97.44 277 VAL A CA 1
ATOM 2101 C C . VAL A 1 277 ? -17.375 27.781 13.219 1 97.44 277 VAL A C 1
ATOM 2103 O O . VAL A 1 277 ? -16.859 28.609 13.961 1 97.44 277 VAL A O 1
ATOM 2106 N N . THR A 1 278 ? -16.828 26.672 12.883 1 94.5 278 THR A N 1
ATOM 2107 C CA . THR A 1 278 ? -15.523 26.297 13.414 1 94.5 278 THR A CA 1
ATOM 2108 C C . THR A 1 278 ? -14.445 27.25 12.898 1 94.5 278 THR A C 1
ATOM 2110 O O . THR A 1 278 ? -13.508 27.594 13.625 1 94.5 278 THR A O 1
ATOM 2113 N N . ALA A 1 279 ? -14.586 27.703 11.719 1 94.56 279 ALA A N 1
ATOM 2114 C CA . ALA A 1 279 ? -13.609 28.594 11.078 1 94.56 279 ALA A CA 1
ATOM 2115 C C . ALA A 1 279 ? -13.797 30.031 11.539 1 94.56 279 ALA A C 1
ATOM 2117 O O . ALA A 1 279 ? -13.07 30.938 11.102 1 94.56 279 ALA A O 1
ATOM 2118 N N . ARG A 1 280 ? -14.812 30.281 12.297 1 95.12 280 ARG A N 1
ATOM 2119 C CA . ARG A 1 280 ? -15.18 31.609 12.766 1 95.12 280 ARG A CA 1
ATOM 2120 C C . ARG A 1 280 ? -15.602 32.5 11.602 1 95.12 280 ARG A C 1
ATOM 2122 O O . ARG A 1 280 ? -15.344 33.719 11.609 1 95.12 280 ARG A O 1
ATOM 2129 N N . TRP A 1 281 ? -16.188 31.922 10.617 1 97.62 281 TRP A N 1
ATOM 2130 C CA . TRP A 1 281 ? -16.781 32.625 9.492 1 97.62 281 TRP A CA 1
ATOM 2131 C C . TRP A 1 281 ? -18.234 33 9.773 1 97.62 281 TRP A C 1
ATOM 2133 O O . TRP A 1 281 ? -18.875 33.688 8.992 1 97.62 281 TRP A O 1
ATOM 2143 N N . ALA A 1 282 ? -18.766 32.469 10.836 1 98.31 282 ALA A N 1
ATOM 2144 C CA . ALA A 1 282 ? -20.094 32.781 11.352 1 98.31 282 ALA A CA 1
ATOM 2145 C C . ALA A 1 282 ? -20.047 33 12.859 1 98.31 282 ALA A C 1
ATOM 2147 O O . ALA A 1 282 ? -19.484 32.219 13.609 1 98.31 282 ALA A O 1
ATOM 2148 N N . TRP A 1 283 ? -20.656 34.094 13.328 1 97.38 283 TRP A N 1
ATOM 2149 C CA . TRP A 1 283 ? -20.531 34.469 14.734 1 97.38 283 TRP A CA 1
ATOM 2150 C C . TRP A 1 283 ? -21.703 35.344 15.18 1 97.38 283 TRP A C 1
ATOM 2152 O O . TRP A 1 283 ? -22.438 35.875 14.344 1 97.38 283 TRP A O 1
ATOM 2162 N N . TRP A 1 284 ? -21.906 35.438 16.484 1 97.5 284 TRP A N 1
ATOM 2163 C CA . TRP A 1 284 ? -22.984 36.219 17.062 1 97.5 284 TRP A CA 1
ATOM 2164 C C . TRP A 1 284 ? -22.578 37.688 17.219 1 97.5 284 TRP A C 1
ATOM 2166 O O . TRP A 1 284 ? -21.438 38 17.562 1 97.5 284 TRP A O 1
ATOM 2176 N N . ALA A 1 285 ? -23.547 38.562 16.984 1 96.31 285 ALA A N 1
ATOM 2177 C CA . ALA A 1 285 ? -23.391 39.906 17.5 1 96.31 285 ALA A CA 1
ATOM 2178 C C . ALA A 1 285 ? -23.266 39.906 19.016 1 96.31 285 ALA A C 1
ATOM 2180 O O . ALA A 1 285 ? -23.859 39.094 19.703 1 96.31 285 ALA A O 1
ATOM 2181 N N . PRO A 1 286 ? -22.547 40.906 19.594 1 91.19 286 PRO A N 1
ATOM 2182 C CA . PRO A 1 286 ? -22.328 40.906 21.047 1 91.19 286 PRO A CA 1
ATOM 2183 C C . PRO A 1 286 ? -23.625 40.969 21.844 1 91.19 286 PRO A C 1
ATOM 2185 O O . PRO A 1 286 ? -23.672 40.438 22.969 1 91.19 286 PRO A O 1
ATOM 2188 N N . ASP A 1 287 ? -24.672 41.562 21.312 1 91.94 287 ASP A N 1
ATOM 2189 C CA . ASP A 1 287 ? -25.922 41.688 22.031 1 91.94 287 ASP A CA 1
ATOM 2190 C C . ASP A 1 287 ? -26.875 40.562 21.688 1 91.94 287 ASP A C 1
ATOM 2192 O O . ASP A 1 287 ? -28.016 40.531 22.156 1 91.94 287 ASP A O 1
ATOM 2196 N N . GLY A 1 288 ? -26.438 39.656 20.766 1 95.19 288 GLY A N 1
ATOM 2197 C CA . GLY A 1 288 ? -27.234 38.5 20.422 1 95.19 288 GLY A CA 1
ATOM 2198 C C . GLY A 1 288 ? -28.359 38.812 19.453 1 95.19 288 GLY A C 1
ATOM 2199 O O . GLY A 1 288 ? -29.172 37.938 19.125 1 95.19 288 GLY A O 1
ATOM 2200 N N . SER A 1 289 ? -28.359 40 18.906 1 95.31 289 SER A N 1
ATOM 2201 C CA . SER A 1 289 ? -29.453 40.469 18.062 1 95.31 289 SER A CA 1
ATOM 2202 C C . SER A 1 289 ? -29.312 39.906 16.641 1 95.31 289 SER A C 1
ATOM 2204 O O . SER A 1 289 ? -30.281 39.938 15.867 1 95.31 289 SER A O 1
ATOM 2206 N N . ALA A 1 290 ? -28.125 39.5 16.312 1 97.69 290 ALA A N 1
ATOM 2207 C CA . ALA A 1 290 ? -27.859 39.062 14.945 1 97.69 290 ALA A CA 1
ATOM 2208 C C . ALA A 1 290 ? -26.75 38.031 14.914 1 97.69 290 ALA A C 1
ATOM 2210 O O . ALA A 1 290 ? -25.969 37.906 15.875 1 97.69 290 ALA A O 1
ATOM 2211 N N . VAL A 1 291 ? -26.766 37.25 13.852 1 98.5 291 VAL A N 1
ATOM 2212 C CA . VAL A 1 291 ? -25.609 36.438 13.453 1 98.5 291 VAL A CA 1
ATOM 2213 C C . VAL A 1 291 ? -25 37 12.18 1 98.5 291 VAL A C 1
ATOM 2215 O O . VAL A 1 291 ? -25.703 37.312 11.219 1 98.5 291 VAL A O 1
ATOM 2218 N N . TYR A 1 292 ? -23.734 37.219 12.195 1 98.56 292 TYR A N 1
ATOM 2219 C CA . TYR A 1 292 ? -23 37.594 10.984 1 98.56 292 TYR A CA 1
ATOM 2220 C C . TYR A 1 292 ? -22.219 36.438 10.422 1 98.56 292 TYR A C 1
ATOM 2222 O O . TYR A 1 292 ? -21.781 35.562 11.172 1 98.56 292 TYR A O 1
ATOM 2230 N N . TYR A 1 293 ? -22.125 36.344 9.164 1 98.62 293 TYR A N 1
ATOM 2231 C CA . TYR A 1 293 ? -21.328 35.281 8.562 1 98.62 293 TYR A CA 1
ATOM 2232 C C . TYR A 1 293 ? -20.766 35.688 7.207 1 98.62 293 TYR A C 1
ATOM 2234 O O . TYR A 1 293 ? -21.266 36.656 6.598 1 98.62 293 TYR A O 1
ATOM 2242 N N . LEU A 1 294 ? -19.719 35.031 6.758 1 98.25 294 LEU A N 1
ATOM 2243 C CA . LEU A 1 294 ? -19.078 35.281 5.473 1 98.25 294 LEU A CA 1
ATOM 2244 C C . LEU A 1 294 ? -19.469 34.188 4.457 1 98.25 294 LEU A C 1
ATOM 2246 O O . LEU A 1 294 ? -19.641 33.031 4.812 1 98.25 294 LEU A O 1
ATOM 2250 N N . GLY A 1 295 ? -19.672 34.594 3.266 1 97.19 295 GLY A N 1
ATOM 2251 C CA . GLY A 1 295 ? -19.922 33.688 2.166 1 97.19 295 GLY A CA 1
ATOM 2252 C C . GLY A 1 295 ? -19.141 34.031 0.914 1 97.19 295 GLY A C 1
ATOM 2253 O O . GLY A 1 295 ? -18.75 35.188 0.707 1 97.19 295 GLY A O 1
ATOM 2254 N N . ARG A 1 296 ? -18.891 33 0.161 1 95.06 296 ARG A N 1
ATOM 2255 C CA . ARG A 1 296 ? -18.203 33.156 -1.118 1 95.06 296 ARG A CA 1
ATOM 2256 C C . ARG A 1 296 ? -18.734 32.156 -2.139 1 95.06 296 ARG A C 1
ATOM 2258 O O . ARG A 1 296 ? -19.109 31.031 -1.78 1 95.06 296 ARG A O 1
ATOM 2265 N N . PRO A 1 297 ? -18.719 32.562 -3.393 1 95.19 297 PRO A N 1
ATOM 2266 C CA . PRO A 1 297 ? -19.031 31.594 -4.438 1 95.19 297 PRO A CA 1
ATOM 2267 C C . PRO A 1 297 ? -17.875 30.641 -4.734 1 95.19 297 PRO A C 1
ATOM 2269 O O . PRO A 1 297 ? -16.781 30.812 -4.172 1 95.19 297 PRO A O 1
ATOM 2272 N N . ARG A 1 298 ? -18.094 29.688 -5.535 1 94.12 298 ARG A N 1
ATOM 2273 C CA . ARG A 1 298 ? -17.141 28.625 -5.816 1 94.12 298 ARG A CA 1
ATOM 2274 C C . ARG A 1 298 ? -15.875 29.172 -6.469 1 94.12 298 ARG A C 1
ATOM 2276 O O . ARG A 1 298 ? -14.797 28.609 -6.297 1 94.12 298 ARG A O 1
ATOM 2283 N N . ASP A 1 299 ? -15.953 30.297 -7.254 1 92.62 299 ASP A N 1
ATOM 2284 C CA . ASP A 1 299 ? -14.781 30.812 -7.957 1 92.62 299 ASP A CA 1
ATOM 2285 C C . ASP A 1 299 ? -13.883 31.609 -7.012 1 92.62 299 ASP A C 1
ATOM 2287 O O . ASP A 1 299 ? -12.781 32 -7.391 1 92.62 299 ASP A O 1
ATOM 2291 N N . LEU A 1 300 ? -14.336 32.031 -5.793 1 93.12 300 LEU A N 1
ATOM 2292 C CA . LEU A 1 300 ? -13.594 32.625 -4.691 1 93.12 300 LEU A CA 1
ATOM 2293 C C . LEU A 1 300 ? -13.148 34.062 -5.055 1 93.12 300 LEU A C 1
ATOM 2295 O O . LEU A 1 300 ? -12.188 34.562 -4.477 1 93.12 300 LEU A O 1
ATOM 2299 N N . ARG A 1 301 ? -13.844 34.688 -5.961 1 95.56 301 ARG A N 1
ATOM 2300 C CA . ARG A 1 301 ? -13.461 36.031 -6.391 1 95.56 301 ARG A CA 1
ATOM 2301 C C . ARG A 1 301 ? -14.359 37.094 -5.746 1 95.56 301 ARG A C 1
ATOM 2303 O O . ARG A 1 301 ? -14.242 38.281 -6.055 1 95.56 301 ARG A O 1
ATOM 2310 N N . THR A 1 302 ? -15.25 36.562 -4.957 1 97.56 302 THR A N 1
ATOM 2311 C CA . THR A 1 302 ? -16.141 37.469 -4.223 1 97.56 302 THR A CA 1
AT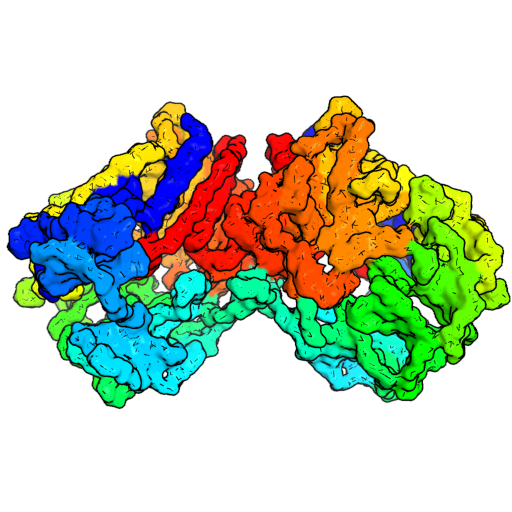OM 2312 C C . THR A 1 302 ? -16.234 37.031 -2.758 1 97.56 302 THR A C 1
ATOM 2314 O O . THR A 1 302 ? -16.281 35.844 -2.449 1 97.56 302 THR A O 1
ATOM 2317 N N . LEU A 1 303 ? -16.172 38 -1.865 1 97.94 303 LEU A N 1
ATOM 2318 C CA . LEU A 1 303 ? -16.406 37.812 -0.438 1 97.94 303 LEU A CA 1
ATOM 2319 C C . LEU A 1 303 ? -17.516 38.719 0.064 1 97.94 303 LEU A C 1
ATOM 2321 O O . LEU A 1 303 ? -17.5 39.938 -0.221 1 97.94 303 LEU A O 1
ATOM 2325 N N . ALA A 1 304 ? -18.469 38.125 0.773 1 98.38 304 ALA A N 1
ATOM 2326 C CA . ALA A 1 304 ? -19.594 38.938 1.27 1 98.38 304 ALA A CA 1
ATOM 2327 C C . ALA A 1 304 ? -19.797 38.719 2.764 1 98.38 304 ALA A C 1
ATOM 2329 O O . ALA A 1 304 ? -19.547 37.625 3.279 1 98.38 304 ALA A O 1
ATOM 2330 N N . LEU A 1 305 ? -20.234 39.781 3.422 1 98.69 305 LEU A N 1
ATOM 2331 C CA . LEU A 1 305 ? -20.703 39.719 4.801 1 98.69 305 LEU A CA 1
ATOM 2332 C C . LEU A 1 305 ? -22.234 39.75 4.852 1 98.69 305 LEU A C 1
ATOM 2334 O O . LEU A 1 305 ? -22.859 40.625 4.27 1 98.69 305 LEU A O 1
ATOM 2338 N N . TYR A 1 306 ? -22.781 38.781 5.547 1 98.69 306 TYR A N 1
ATOM 2339 C CA . TYR A 1 306 ? -24.219 38.688 5.684 1 98.69 306 TYR A CA 1
ATOM 2340 C C . TYR A 1 306 ? -24.656 38.875 7.137 1 98.69 306 TYR A C 1
ATOM 2342 O O . TYR A 1 306 ? -23.859 38.656 8.055 1 98.69 306 TYR A O 1
ATOM 2350 N N . ARG A 1 307 ? -25.844 39.312 7.281 1 98.5 307 ARG A N 1
ATOM 2351 C CA . ARG A 1 307 ? -26.516 39.406 8.578 1 98.5 307 ARG A CA 1
ATOM 2352 C C . ARG A 1 307 ? -27.734 38.5 8.625 1 98.5 307 ARG A C 1
ATOM 2354 O O . ARG A 1 307 ? -28.609 38.562 7.77 1 98.5 307 ARG A O 1
ATOM 2361 N N . LEU A 1 308 ? -27.766 37.625 9.547 1 98.75 308 LEU A N 1
ATOM 2362 C CA . LEU A 1 308 ? -28.875 36.688 9.766 1 98.75 308 LEU A CA 1
ATOM 2363 C C . LEU A 1 308 ? -29.656 37.062 11.023 1 98.75 308 LEU A C 1
ATOM 2365 O O . LEU A 1 308 ? -29.078 37.188 12.109 1 98.75 308 LEU A O 1
ATOM 2369 N N . ASP A 1 309 ? -30.953 37.25 10.852 1 98.44 309 ASP A N 1
ATOM 2370 C CA . ASP A 1 309 ? -31.844 37.438 12 1 98.44 309 ASP A CA 1
ATOM 2371 C C . ASP A 1 309 ? -32.125 36.094 12.688 1 98.44 309 ASP A C 1
ATOM 2373 O O . ASP A 1 309 ? -32.781 35.25 12.117 1 98.44 309 ASP A O 1
ATOM 2377 N N . PRO A 1 310 ? -31.703 35.938 13.883 1 98.19 310 PRO A N 1
ATOM 2378 C CA . PRO A 1 310 ? -31.828 34.656 14.531 1 98.19 310 PRO A CA 1
ATOM 2379 C C . PRO A 1 310 ? -33.281 34.281 14.859 1 98.19 310 PRO A C 1
ATOM 2381 O O . PRO A 1 310 ? -33.594 33.125 15.148 1 98.19 310 PRO A O 1
ATOM 2384 N N . ALA A 1 311 ? -34.156 35.188 14.859 1 96.5 311 ALA A N 1
ATOM 2385 C CA . ALA A 1 311 ? -35.562 34.938 15.195 1 96.5 311 ALA A CA 1
ATOM 2386 C C . ALA A 1 311 ? -36.344 34.531 13.969 1 96.5 311 ALA A C 1
ATOM 2388 O O . ALA A 1 311 ? -37.25 33.688 14.055 1 96.5 311 ALA A O 1
ATOM 2389 N N . THR A 1 312 ? -36 35.062 12.797 1 97.62 312 THR A N 1
ATOM 2390 C CA . THR A 1 312 ? -36.812 34.844 11.625 1 97.62 312 THR A CA 1
ATOM 2391 C C . THR A 1 312 ? -36.062 34.031 10.578 1 97.62 312 THR A C 1
ATOM 2393 O O . THR A 1 312 ? -36.688 33.438 9.688 1 97.62 312 THR A O 1
ATOM 2396 N N . GLY A 1 313 ? -34.812 34.125 10.617 1 98.38 313 GLY A N 1
ATOM 2397 C CA . GLY A 1 313 ? -34 33.469 9.602 1 98.38 313 GLY A CA 1
ATOM 2398 C C . GLY A 1 313 ? -33.719 34.344 8.406 1 98.38 313 GLY A C 1
ATOM 2399 O O . GLY A 1 313 ? -32.969 33.938 7.492 1 98.38 313 GLY A O 1
ATOM 2400 N N . GLU A 1 314 ? -34.219 35.562 8.406 1 98.56 314 GLU A N 1
ATOM 2401 C CA . GLU A 1 314 ? -34 36.469 7.289 1 98.56 314 GLU A CA 1
ATOM 2402 C C . GLU A 1 314 ? -32.531 36.844 7.156 1 98.56 314 GLU A C 1
ATOM 2404 O O . GLU A 1 314 ? -31.844 37.062 8.156 1 98.56 314 GLU A O 1
ATOM 2409 N N . VAL A 1 315 ? -32.062 36.781 5.965 1 98.62 315 VAL A N 1
ATOM 2410 C CA . VAL A 1 315 ? -30.656 37.094 5.695 1 98.62 315 VAL A CA 1
ATOM 2411 C C . VAL A 1 315 ? -30.562 38.312 4.789 1 98.62 315 VAL A C 1
ATOM 2413 O O . VAL A 1 315 ? -31.281 38.438 3.797 1 98.62 315 VAL A O 1
ATOM 2416 N N . THR A 1 316 ? -29.719 39.219 5.113 1 97.81 316 THR A N 1
ATOM 2417 C CA . THR A 1 316 ? -29.422 40.375 4.285 1 97.81 316 THR A CA 1
ATOM 2418 C C . THR A 1 316 ? -27.922 40.5 4.023 1 97.81 316 THR A C 1
ATOM 2420 O O . THR A 1 316 ? -27.109 40.094 4.855 1 97.81 316 THR A O 1
ATOM 2423 N N . THR A 1 317 ? -27.562 41 2.869 1 97.88 317 THR A N 1
ATOM 2424 C CA . THR A 1 317 ? -26.172 41.281 2.553 1 97.88 317 THR A CA 1
ATOM 2425 C C . THR A 1 317 ? -25.734 42.625 3.148 1 97.88 317 THR A C 1
ATOM 2427 O O . THR A 1 317 ? -26.344 43.656 2.885 1 97.88 317 THR A O 1
ATOM 2430 N N . VAL A 1 318 ? -24.734 42.625 3.951 1 98.12 318 VAL A N 1
ATOM 2431 C CA . VAL A 1 318 ? -24.188 43.844 4.547 1 98.12 318 VAL A CA 1
ATOM 2432 C C . VAL A 1 318 ? -23.25 44.531 3.561 1 98.12 318 VAL A C 1
ATOM 2434 O O . VAL A 1 318 ? -23.391 45.719 3.27 1 98.12 318 VAL A O 1
ATOM 2437 N N . LEU A 1 319 ? -22.297 43.844 3.1 1 97.56 319 LEU A N 1
ATOM 2438 C CA . LEU A 1 319 ? -21.375 44.312 2.082 1 97.56 319 LEU A CA 1
ATOM 2439 C C . LEU A 1 319 ? -20.766 43.156 1.298 1 97.56 319 LEU A C 1
ATOM 2441 O O . LEU A 1 319 ? -20.891 42 1.706 1 97.56 319 LEU A O 1
ATOM 2445 N N . SER A 1 320 ? -20.188 43.469 0.158 1 97.62 320 SER A N 1
ATOM 2446 C CA . SER A 1 320 ? -19.562 42.5 -0.73 1 97.62 320 SER A CA 1
ATOM 2447 C C . SER A 1 320 ? -18.359 43.094 -1.451 1 97.62 320 SER A C 1
ATOM 2449 O O . SER A 1 320 ? -18.375 44.281 -1.782 1 97.62 320 SER A O 1
ATOM 2451 N N . GLU A 1 321 ? -17.344 42.312 -1.585 1 98.06 321 GLU A N 1
ATOM 2452 C CA . GLU A 1 321 ? -16.156 42.719 -2.346 1 98.06 321 GLU A CA 1
ATOM 2453 C C . GLU A 1 321 ? -15.844 41.688 -3.432 1 98.06 321 GLU A C 1
ATOM 2455 O O . GLU A 1 321 ? -15.898 40.469 -3.188 1 98.06 321 GLU A O 1
ATOM 2460 N N . THR A 1 322 ? -15.578 42.156 -4.652 1 97.62 322 THR A N 1
ATOM 2461 C CA . THR A 1 322 ? -15.195 41.312 -5.781 1 97.62 322 THR A CA 1
ATOM 2462 C C . THR A 1 322 ? -13.828 41.719 -6.32 1 97.62 322 THR A C 1
ATOM 2464 O O . THR A 1 322 ? -13.477 42.906 -6.312 1 97.62 322 THR A O 1
ATOM 2467 N N . GLY A 1 323 ? -13.062 4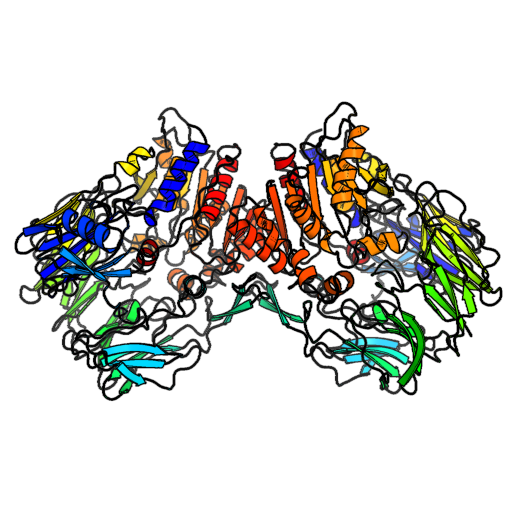0.75 -6.738 1 95.94 323 GLY A N 1
ATOM 2468 C CA . GLY A 1 323 ? -11.742 41 -7.309 1 95.94 323 GLY A CA 1
ATOM 2469 C C . GLY A 1 323 ? -11.453 40.156 -8.523 1 95.94 323 GLY A C 1
ATOM 2470 O O . GLY A 1 323 ? -12.227 39.25 -8.859 1 95.94 323 GLY A O 1
ATOM 2471 N N . ASP A 1 324 ? -10.312 40.469 -9.219 1 93.44 324 ASP A N 1
ATOM 2472 C CA . ASP A 1 324 ? -9.898 39.75 -10.422 1 93.44 324 ASP A CA 1
ATOM 2473 C C . ASP A 1 324 ? -9.336 38.375 -10.07 1 93.44 324 ASP A C 1
ATOM 2475 O O . ASP A 1 324 ? -9.359 37.438 -10.898 1 93.44 324 ASP A O 1
ATOM 2479 N N . THR A 1 325 ? -8.758 38.312 -8.945 1 93.5 325 THR A N 1
ATOM 2480 C CA . THR A 1 325 ? -8.25 37.062 -8.406 1 93.5 325 THR A CA 1
ATOM 2481 C C . THR A 1 325 ? -8.93 36.719 -7.086 1 93.5 325 THR A C 1
ATOM 2483 O O . THR A 1 325 ? -10.039 37.188 -6.82 1 93.5 325 THR A O 1
ATOM 2486 N N . ARG A 1 326 ? -8.367 35.938 -6.242 1 91.56 326 ARG A N 1
ATOM 2487 C CA . ARG A 1 326 ? -9.023 35.469 -5.02 1 91.56 326 ARG A CA 1
ATOM 2488 C C . ARG A 1 326 ? -9.242 36.625 -4.051 1 91.56 326 ARG A C 1
ATOM 2490 O O . ARG A 1 326 ? -8.375 37.5 -3.914 1 91.56 326 ARG A O 1
ATOM 2497 N N . VAL A 1 327 ? -10.336 36.75 -3.506 1 96 327 VAL A N 1
ATOM 2498 C CA . VAL A 1 327 ? -10.672 37.688 -2.428 1 96 327 VAL A CA 1
ATOM 2499 C C . VAL A 1 327 ? -10.836 36.906 -1.119 1 96 327 VAL A C 1
ATOM 2501 O O . VAL A 1 327 ? -11.742 36.094 -0.986 1 96 327 VAL A O 1
ATOM 2504 N N . GLU A 1 328 ? -9.945 37.156 -0.186 1 94.12 328 GLU A N 1
ATOM 2505 C CA . GLU A 1 328 ? -9.906 36.375 1.049 1 94.12 328 GLU A CA 1
ATOM 2506 C C . GLU A 1 328 ? -9.969 37.281 2.275 1 94.12 328 GLU A C 1
ATOM 2508 O O . GLU A 1 328 ? -9.453 38.375 2.256 1 94.12 328 GLU A O 1
ATOM 2513 N N . PRO A 1 329 ? -10.578 36.781 3.281 1 96.75 329 PRO A N 1
ATOM 2514 C CA . PRO A 1 329 ? -10.625 37.562 4.508 1 96.75 329 PRO A CA 1
ATOM 2515 C C . PRO A 1 329 ? -9.32 37.5 5.305 1 96.75 329 PRO A C 1
ATOM 2517 O O . PRO A 1 329 ? -9.172 38.219 6.305 1 96.75 329 PRO A O 1
ATOM 2520 N N . ASN A 1 330 ? -8.43 36.625 4.953 1 96.25 330 ASN A N 1
ATOM 2521 C CA . ASN A 1 330 ? -7.098 36.375 5.484 1 96.25 330 ASN A CA 1
ATOM 2522 C C . ASN A 1 330 ? -6.258 35.531 4.52 1 96.25 330 ASN A C 1
ATOM 2524 O O . ASN A 1 330 ? -6.758 34.594 3.918 1 96.25 330 ASN A O 1
ATOM 2528 N N . GLN A 1 331 ? -5.012 35.844 4.352 1 92.31 331 GLN A N 1
ATOM 2529 C CA . GLN A 1 331 ? -4.199 35.094 3.414 1 92.31 331 GLN A CA 1
ATOM 2530 C C . GLN A 1 331 ? -3.92 33.688 3.947 1 92.31 331 GLN A C 1
ATOM 2532 O O . GLN A 1 331 ? -3.668 32.75 3.174 1 92.31 331 GLN A O 1
ATOM 2537 N N . TRP A 1 332 ? -3.896 33.531 5.23 1 92.69 332 TRP A N 1
ATOM 2538 C CA . TRP A 1 332 ? -3.693 32.219 5.836 1 92.69 332 TRP A CA 1
ATOM 2539 C C . TRP A 1 332 ? -5.02 31.484 5.996 1 92.69 332 TRP A C 1
ATOM 2541 O O . TRP A 1 332 ? -5.902 31.938 6.727 1 92.69 332 TRP A O 1
ATOM 2551 N N . MET A 1 333 ? -5.125 30.391 5.453 1 86.75 333 MET A N 1
ATOM 2552 C CA . MET A 1 333 ? -6.379 29.641 5.344 1 86.75 333 MET A CA 1
ATOM 2553 C C . MET A 1 333 ? -6.895 29.25 6.723 1 86.75 333 MET A C 1
ATOM 2555 O O . MET A 1 333 ? -8.109 29.172 6.938 1 86.75 333 MET A O 1
ATOM 2559 N N . THR A 1 334 ? -6.047 29.016 7.609 1 85.25 334 THR A N 1
ATOM 2560 C CA . THR A 1 334 ? -6.48 28.469 8.891 1 85.25 334 THR A CA 1
ATOM 2561 C C . THR A 1 334 ? -6.613 29.578 9.938 1 85.25 334 THR A C 1
ATOM 2563 O O . THR A 1 334 ? -6.957 29.312 11.086 1 85.25 334 THR A O 1
ATOM 2566 N N . GLU A 1 335 ? -6.309 30.766 9.602 1 92.44 335 GLU A N 1
ATOM 2567 C CA . GLU A 1 335 ? -6.469 31.891 10.523 1 92.44 335 GLU A CA 1
ATOM 2568 C C . GLU A 1 335 ? -7.867 32.5 10.422 1 92.44 335 GLU A C 1
ATOM 2570 O O . GLU A 1 335 ? -8.492 32.438 9.359 1 92.44 335 GLU A O 1
ATOM 2575 N N . PRO A 1 336 ? -8.336 33.031 11.492 1 93.75 336 PRO A N 1
ATOM 2576 C CA . PRO A 1 336 ? -9.656 33.656 11.445 1 93.75 336 PRO A CA 1
ATOM 2577 C C . PRO A 1 336 ? -9.719 34.844 10.477 1 93.75 336 PRO A C 1
ATOM 2579 O O . PRO A 1 336 ? -8.695 35.469 10.195 1 93.75 336 PRO A O 1
ATOM 2582 N N . PRO A 1 337 ? -10.93 35.156 10.039 1 97.25 337 PRO A N 1
ATOM 2583 C CA . PRO A 1 337 ? -11.102 36.344 9.195 1 97.25 337 PRO A CA 1
ATOM 2584 C C . PRO A 1 337 ? -10.734 37.656 9.914 1 97.25 337 PRO A C 1
ATOM 2586 O O . PRO A 1 337 ? -10.969 37.781 11.117 1 97.25 337 PRO A O 1
ATOM 2589 N N . ILE A 1 338 ? -10.18 38.562 9.156 1 98.25 338 ILE A N 1
ATOM 2590 C CA . ILE A 1 338 ? -9.844 39.875 9.68 1 98.25 338 ILE A CA 1
ATOM 2591 C C . ILE A 1 338 ? -11.008 40.844 9.43 1 98.25 338 ILE A C 1
ATOM 2593 O O . ILE A 1 338 ? -10.914 41.75 8.578 1 98.25 338 ILE A O 1
ATOM 2597 N N . VAL A 1 339 ? -12.023 40.594 10.133 1 98.06 339 VAL A N 1
ATOM 2598 C CA . VAL A 1 339 ? -13.273 41.344 10.055 1 98.06 339 VAL A CA 1
ATOM 2599 C C . VAL A 1 339 ? -13.805 41.594 11.461 1 98.06 339 VAL A C 1
ATOM 2601 O O . VAL A 1 339 ? -13.734 40.75 12.336 1 98.06 339 VAL A O 1
ATOM 2604 N N . ARG A 1 340 ? -14.281 42.844 11.688 1 96.94 340 ARG A N 1
ATOM 2605 C CA . ARG A 1 340 ? -14.906 43.188 12.961 1 96.94 340 ARG A CA 1
ATOM 2606 C C . ARG A 1 340 ? -16.172 44.031 12.742 1 96.94 340 ARG A C 1
ATOM 2608 O O . ARG A 1 340 ? -16.109 45.094 12.117 1 96.94 340 ARG A O 1
ATOM 2615 N N . VAL A 1 341 ? -17.312 43.5 13.219 1 97.38 341 VAL A N 1
ATOM 2616 C CA . VAL A 1 341 ? -18.547 44.281 13.195 1 97.38 341 VAL A CA 1
ATOM 2617 C C . VAL A 1 341 ? -18.641 45.125 14.461 1 97.38 341 VAL A C 1
ATOM 2619 O O . VAL A 1 341 ? -18.578 44.625 15.57 1 97.38 341 VAL A O 1
ATOM 2622 N N . LEU A 1 342 ? -18.75 46.375 14.273 1 95.75 342 LEU A N 1
ATOM 2623 C CA . LEU A 1 342 ? -18.906 47.344 15.367 1 95.75 342 LEU A CA 1
ATOM 2624 C C . LEU A 1 342 ? -20.359 47.781 15.508 1 95.75 342 LEU A C 1
ATOM 2626 O O . LEU A 1 342 ? -21.266 47.125 14.969 1 95.75 342 LEU A O 1
ATOM 2630 N N . ALA A 1 343 ? -20.609 48.812 16.281 1 93.06 343 ALA A N 1
ATOM 2631 C CA . ALA A 1 343 ? -21.984 49.25 16.547 1 93.06 343 ALA A CA 1
ATOM 2632 C C . ALA A 1 343 ? -22.688 49.688 15.273 1 93.06 343 ALA A C 1
ATOM 2634 O O . ALA A 1 343 ? -23.828 49.312 15.008 1 93.06 343 ALA A O 1
ATOM 2635 N N . ASP A 1 344 ? -21.984 50.469 14.453 1 94.69 344 ASP A N 1
ATOM 2636 C CA . ASP A 1 344 ? -22.609 51 13.25 1 94.69 344 ASP A CA 1
ATOM 2637 C C . ASP A 1 344 ? -21.688 50.875 12.039 1 94.69 344 ASP A C 1
ATOM 2639 O O . ASP A 1 344 ? -21.953 51.438 10.977 1 94.69 344 ASP A O 1
ATOM 2643 N N . GLU A 1 345 ? -20.641 50.188 12.258 1 97.56 345 GLU A N 1
ATOM 2644 C CA . GLU A 1 345 ? -19.625 50.094 11.203 1 97.56 345 GLU A CA 1
ATOM 2645 C C . GLU A 1 345 ? -19.047 48.688 11.141 1 97.56 345 GLU A C 1
ATOM 2647 O O . GLU A 1 345 ? -19.312 47.844 12.008 1 97.56 345 GLU A O 1
ATOM 2652 N N . VAL A 1 346 ? -18.344 48.438 10.031 1 98.31 346 VAL A N 1
ATOM 2653 C CA . VAL A 1 346 ? -17.625 47.188 9.852 1 98.31 346 VAL A CA 1
ATOM 2654 C C . VAL A 1 346 ? -16.156 47.5 9.5 1 98.31 346 VAL A C 1
ATOM 2656 O O . VAL A 1 346 ? -15.891 48.312 8.609 1 98.31 346 VAL A O 1
ATOM 2659 N N . LEU A 1 347 ? -15.211 47 10.266 1 98.38 347 LEU A N 1
ATOM 2660 C CA . LEU A 1 347 ? -13.828 46.938 9.828 1 98.38 347 LEU A CA 1
ATOM 2661 C C . LEU A 1 347 ? -13.594 45.719 8.93 1 98.38 347 LEU A C 1
ATOM 2663 O O . LEU A 1 347 ? -13.805 44.562 9.352 1 98.38 347 LEU A O 1
ATOM 2667 N N . TRP A 1 348 ? -13.164 45.969 7.746 1 98.62 348 TRP A N 1
ATOM 2668 C CA . TRP A 1 348 ? -13.102 45 6.664 1 98.62 348 TRP A CA 1
ATOM 2669 C C . TRP A 1 348 ? -11.695 44.906 6.09 1 98.62 348 TRP A C 1
ATOM 2671 O O . TRP A 1 348 ? -11.117 45.906 5.672 1 98.62 348 TRP A O 1
ATOM 2681 N N . TYR A 1 349 ? -11.109 43.75 6.156 1 98.5 349 TYR A N 1
ATOM 2682 C CA . TYR A 1 349 ? -9.82 43.469 5.531 1 98.5 349 TYR A CA 1
ATOM 2683 C C . TYR A 1 349 ? -9.953 43.438 4.012 1 98.5 349 TYR A C 1
ATOM 2685 O O . TYR A 1 349 ? -10.797 42.719 3.477 1 98.5 349 TYR A O 1
ATOM 2693 N N . SER A 1 350 ? -9.117 44.125 3.291 1 98.31 350 SER A N 1
ATOM 2694 C CA . SER A 1 350 ? -9.133 44.156 1.833 1 98.31 350 SER A CA 1
ATOM 2695 C C . SER A 1 350 ? -7.727 44.375 1.275 1 98.31 350 SER A C 1
ATOM 2697 O O . SER A 1 350 ? -6.918 45.094 1.872 1 98.31 350 SER A O 1
ATOM 2699 N N . GLN A 1 351 ? -7.512 43.75 0.174 1 97.88 351 GLN A N 1
ATOM 2700 C CA . GLN A 1 351 ? -6.238 43.906 -0.523 1 97.88 351 GLN A CA 1
ATOM 2701 C C . GLN A 1 351 ? -6.41 44.75 -1.781 1 97.88 351 GLN A C 1
ATOM 2703 O O . GLN A 1 351 ? -5.605 44.656 -2.711 1 97.88 351 GLN A O 1
ATOM 2708 N N . ARG A 1 352 ? -7.418 45.5 -1.818 1 96.62 352 ARG A N 1
ATOM 2709 C CA . ARG A 1 352 ? -7.844 46.188 -3.023 1 96.62 352 ARG A CA 1
ATOM 2710 C C . ARG A 1 352 ? -6.781 47.188 -3.477 1 96.62 352 ARG A C 1
ATOM 2712 O O . ARG A 1 352 ? -6.73 47.562 -4.652 1 96.62 352 ARG A O 1
ATOM 2719 N N . ASP A 1 353 ? -5.887 47.656 -2.578 1 96.75 353 ASP A N 1
ATOM 2720 C CA . ASP A 1 353 ? -4.848 48.594 -2.98 1 96.75 353 ASP A CA 1
ATOM 2721 C C . ASP A 1 353 ? -3.506 47.906 -3.166 1 96.75 353 ASP A C 1
ATOM 2723 O O . ASP A 1 353 ? -2.459 48.562 -3.223 1 96.75 353 ASP A O 1
ATOM 2727 N N . GLY A 1 354 ? -3.527 46.562 -3.07 1 97.25 354 GLY A N 1
ATOM 2728 C CA . GLY A 1 354 ? -2.324 45.781 -3.326 1 97.25 354 GLY A CA 1
ATOM 2729 C C . GLY A 1 354 ? -1.719 45.188 -2.066 1 97.25 354 GLY A C 1
ATOM 2730 O O . GLY A 1 354 ? -0.859 44.312 -2.141 1 97.25 354 GLY A O 1
ATOM 2731 N N . TRP A 1 355 ? -2.115 45.719 -0.935 1 97.69 355 TRP A N 1
ATOM 2732 C CA . TRP A 1 355 ? -1.7 45.188 0.362 1 97.69 355 TRP A CA 1
ATOM 2733 C C . TRP A 1 355 ? -2.908 44.938 1.256 1 97.69 355 TRP A C 1
ATOM 2735 O O . TRP A 1 355 ? -4 45.469 0.999 1 97.69 355 TRP A O 1
ATOM 2745 N N . GLY A 1 356 ? -2.725 44.062 2.279 1 98.12 356 GLY A N 1
ATOM 2746 C CA . GLY A 1 356 ? -3.822 43.781 3.188 1 98.12 356 GLY A CA 1
ATOM 2747 C C . GLY A 1 356 ? -4.055 44.875 4.215 1 98.12 356 GLY A C 1
ATOM 2748 O O . GLY A 1 356 ? -3.279 45.031 5.164 1 98.12 356 GLY A O 1
ATOM 2749 N N . HIS A 1 357 ? -5.133 45.594 4.07 1 98.56 357 HIS A N 1
ATOM 2750 C CA . HIS A 1 357 ? -5.398 46.719 4.945 1 98.56 357 HIS A CA 1
ATOM 2751 C C . HIS A 1 357 ? -6.844 46.719 5.438 1 98.56 357 HIS A C 1
ATOM 2753 O O . HIS A 1 357 ? -7.656 45.906 4.969 1 98.56 357 HIS A O 1
ATOM 2759 N N . LEU A 1 358 ? -7.078 47.562 6.434 1 98.75 358 LEU A N 1
ATOM 2760 C CA . LEU A 1 358 ? -8.422 47.688 6.988 1 98.75 358 LEU A CA 1
ATOM 2761 C C . LEU A 1 358 ? -9.164 48.844 6.348 1 98.75 358 LEU A C 1
ATOM 2763 O O . LEU A 1 358 ? -8.57 49.906 6.094 1 98.75 358 LEU A O 1
ATOM 2767 N N . TYR A 1 359 ? -10.352 48.625 6.043 1 98.75 359 TYR A N 1
ATOM 2768 C CA . TYR A 1 359 ? -11.312 49.594 5.562 1 98.75 359 TYR A CA 1
ATOM 2769 C C . TYR A 1 359 ? -12.547 49.656 6.457 1 98.75 359 TYR A C 1
ATOM 2771 O O . TYR A 1 359 ? -12.914 48.656 7.066 1 98.75 359 TYR A O 1
ATOM 2779 N N . ARG A 1 360 ? -13.094 50.781 6.551 1 98.12 360 ARG A N 1
ATOM 2780 C CA . ARG A 1 360 ? -14.312 50.969 7.332 1 98.12 360 ARG A CA 1
ATOM 2781 C C . ARG A 1 360 ? -15.523 51.094 6.426 1 98.12 360 ARG A C 1
ATOM 2783 O O . ARG A 1 360 ? -15.492 51.844 5.445 1 98.12 360 ARG A O 1
ATOM 2790 N N . TYR A 1 361 ? -16.562 50.375 6.762 1 98.56 361 TYR A N 1
ATOM 2791 C CA . TYR A 1 361 ? -17.828 50.406 6.035 1 98.56 361 TYR A CA 1
ATOM 2792 C C . TYR A 1 361 ? -19 50.719 6.973 1 98.56 361 TYR A C 1
ATOM 2794 O O . TYR A 1 361 ? -18.922 50.438 8.172 1 98.56 361 TYR A O 1
ATOM 2802 N N . ASP A 1 362 ? -20.062 51.281 6.383 1 98.06 362 ASP A N 1
ATOM 2803 C CA . ASP A 1 362 ? -21.297 51.469 7.133 1 98.06 362 ASP A CA 1
ATOM 2804 C C . ASP A 1 362 ? -22.062 50.156 7.285 1 98.06 362 ASP A C 1
ATOM 2806 O O . ASP A 1 362 ? -22.312 49.469 6.297 1 98.06 362 ASP A O 1
ATOM 2810 N N . LEU A 1 363 ? -22.422 49.781 8.508 1 97.5 363 LEU A N 1
ATOM 2811 C CA . LEU A 1 363 ? -23.047 48.5 8.789 1 97.5 363 LEU A CA 1
ATOM 2812 C C . LEU A 1 363 ? -24.453 48.438 8.172 1 97.5 363 LEU A C 1
ATOM 2814 O O . LEU A 1 363 ? -24.906 47.375 7.777 1 97.5 363 LEU A O 1
ATOM 2818 N N . ASN A 1 364 ? -25.125 49.531 8.016 1 95.06 364 ASN A N 1
ATOM 2819 C CA . ASN A 1 364 ? -26.531 49.562 7.609 1 95.06 364 ASN A CA 1
ATOM 2820 C C . ASN A 1 364 ? -26.672 49.719 6.098 1 95.06 364 ASN A C 1
ATOM 2822 O O . ASN A 1 364 ? -27.562 49.125 5.48 1 95.06 364 ASN A O 1
ATOM 2826 N N . THR A 1 365 ? -25.734 50.438 5.5 1 96.31 365 THR A N 1
ATOM 2827 C CA . THR A 1 365 ? -25.891 50.75 4.082 1 96.31 365 THR A CA 1
ATOM 2828 C C . THR A 1 365 ? -24.875 49.969 3.254 1 96.31 365 THR A C 1
ATOM 2830 O O . THR A 1 365 ? -25.031 49.812 2.039 1 96.31 365 THR A O 1
ATOM 2833 N N . GLY A 1 366 ? -23.844 49.594 3.93 1 96.56 366 GLY A N 1
ATOM 2834 C CA . GLY A 1 366 ? -22.797 48.875 3.207 1 96.56 366 GLY A CA 1
ATOM 2835 C C . GLY A 1 366 ? -21.859 49.812 2.465 1 96.56 366 GLY A C 1
ATOM 2836 O O . GLY A 1 366 ? -21.016 49.375 1.681 1 96.56 366 GLY A O 1
ATOM 2837 N N . ALA A 1 367 ? -21.969 51.062 2.695 1 97.5 367 ALA A N 1
ATOM 2838 C CA . ALA A 1 367 ? -21.156 52.062 1.986 1 97.5 367 ALA A CA 1
ATOM 2839 C C . ALA A 1 367 ? -19.75 52.125 2.574 1 97.5 367 ALA A C 1
ATOM 2841 O O . ALA A 1 367 ? -19.578 52.031 3.791 1 97.5 367 ALA A O 1
ATOM 2842 N N . LEU A 1 368 ? -18.797 52.375 1.727 1 98 368 LEU A N 1
ATOM 2843 C CA . LEU A 1 368 ? -17.422 52.594 2.166 1 98 368 LEU A CA 1
ATOM 2844 C C . LEU A 1 368 ? -17.281 53.938 2.854 1 98 368 LEU A C 1
ATOM 2846 O O . LEU A 1 368 ? -17.594 54.969 2.262 1 98 368 LEU A O 1
ATOM 2850 N N . LEU A 1 369 ? -16.859 53.906 4.059 1 97.94 369 LEU A N 1
ATOM 2851 C CA . LEU A 1 369 ? -16.672 55.156 4.824 1 97.94 369 LEU A CA 1
ATOM 2852 C C . LEU A 1 369 ? -15.242 55.656 4.695 1 97.94 369 LEU A C 1
ATOM 2854 O O . LEU A 1 369 ? -15 56.875 4.781 1 97.94 369 LEU A O 1
ATOM 2858 N N . GLY A 1 370 ? -14.234 54.75 4.559 1 97.62 370 GLY A N 1
ATOM 2859 C CA . GLY A 1 370 ? -12.852 55.156 4.395 1 97.62 370 GLY A CA 1
ATOM 2860 C C . GLY A 1 370 ? -11.859 54.031 4.656 1 97.62 370 GLY A C 1
ATOM 2861 O O . GLY A 1 370 ? -12.219 53 5.188 1 97.62 370 GLY A O 1
ATOM 2862 N N . GLN A 1 371 ? -10.609 54.344 4.227 1 98.06 371 GLN A N 1
ATOM 2863 C CA . GLN A 1 371 ? -9.484 53.438 4.5 1 98.06 371 GLN A CA 1
ATOM 2864 C C . GLN A 1 371 ? -8.852 53.75 5.852 1 98.06 371 GLN A C 1
ATOM 2866 O O . GLN A 1 371 ? -8.625 54.938 6.184 1 98.06 371 GLN A O 1
ATOM 2871 N N . VAL A 1 372 ? -8.602 52.719 6.602 1 98.62 372 VAL A N 1
ATOM 2872 C CA . VAL A 1 372 ? -8.125 52.906 7.973 1 98.62 372 VAL A CA 1
ATOM 2873 C C . VAL A 1 372 ? -6.602 52.781 8.008 1 98.62 372 VAL A C 1
ATOM 2875 O O . VAL A 1 372 ? -5.938 53.531 8.727 1 98.62 372 VAL A O 1
ATOM 2878 N N . THR A 1 373 ? -6.043 51.812 7.352 1 98.5 373 THR A N 1
ATOM 2879 C CA . THR A 1 373 ? -4.598 51.625 7.281 1 98.5 373 THR A CA 1
ATOM 2880 C C . THR A 1 373 ? -4.121 51.625 5.832 1 98.5 373 THR A C 1
ATOM 2882 O O . THR A 1 373 ? -4.898 51.375 4.914 1 98.5 373 THR A O 1
ATOM 2885 N N . SER A 1 374 ? -2.85 51.906 5.59 1 97.75 374 SER A N 1
ATOM 2886 C CA . SER A 1 374 ? -2.244 51.969 4.262 1 97.75 374 SER A CA 1
ATOM 2887 C C . SER A 1 374 ? -0.722 51.906 4.344 1 97.75 374 SER A C 1
ATOM 2889 O O . SER A 1 374 ? -0.137 52.219 5.387 1 97.75 374 SER A O 1
ATOM 2891 N N . GLY A 1 375 ? -0.074 51.469 3.273 1 97.06 375 GLY A N 1
ATOM 2892 C CA . GLY A 1 375 ? 1.374 51.344 3.199 1 97.06 375 GLY A CA 1
ATOM 2893 C C . GLY A 1 375 ? 1.846 50 2.676 1 97.06 375 GLY A C 1
ATOM 2894 O O . GLY A 1 375 ? 1.032 49.125 2.393 1 97.06 375 GLY A O 1
ATOM 2895 N N . PRO A 1 376 ? 3.166 49.875 2.445 1 97.06 376 PRO A N 1
ATOM 2896 C CA . PRO A 1 376 ? 3.729 48.594 1.967 1 97.06 376 PRO A CA 1
ATOM 2897 C C . PRO A 1 376 ? 3.926 47.594 3.086 1 97.06 376 PRO A C 1
ATOM 2899 O O . PRO A 1 376 ? 5.027 47.062 3.262 1 97.06 376 PRO A O 1
ATOM 2902 N N . TRP A 1 377 ? 2.949 47.406 3.775 1 97.25 377 TRP A N 1
ATOM 2903 C CA . TRP A 1 377 ? 2.83 46.438 4.867 1 97.25 377 TRP A CA 1
ATOM 2904 C C . TRP A 1 377 ? 1.398 45.938 4.988 1 97.25 377 TRP A C 1
ATOM 2906 O O . TRP A 1 377 ? 0.51 46.375 4.258 1 97.25 377 TRP A O 1
ATOM 2916 N N . ALA A 1 378 ? 1.164 44.938 5.805 1 97.81 378 ALA A N 1
ATOM 2917 C CA . ALA A 1 378 ? -0.15 44.312 5.809 1 97.81 378 ALA A CA 1
ATOM 2918 C C . ALA A 1 378 ? -0.632 44.062 7.234 1 97.81 378 ALA A C 1
ATOM 2920 O O . ALA A 1 378 ? 0.158 43.688 8.109 1 97.81 378 ALA A O 1
ATOM 2921 N N . VAL A 1 379 ? -1.932 44.188 7.457 1 98.5 379 VAL A N 1
ATOM 2922 C CA . VAL A 1 379 ? -2.576 43.812 8.719 1 98.5 379 VAL A CA 1
ATOM 2923 C C . VAL A 1 379 ? -2.703 42.312 8.805 1 98.5 379 VAL A C 1
ATOM 2925 O O . VAL A 1 379 ? -3.045 41.656 7.824 1 98.5 379 VAL A O 1
ATOM 2928 N N . ARG A 1 380 ? -2.373 41.812 10.008 1 97.06 380 ARG A N 1
ATOM 2929 C CA . ARG A 1 380 ? -2.402 40.344 10.219 1 97.06 380 ARG A CA 1
ATOM 2930 C C . ARG A 1 380 ? -3.592 39.938 11.086 1 97.06 380 ARG A C 1
ATOM 2932 O O . ARG A 1 380 ? -4.082 38.812 10.98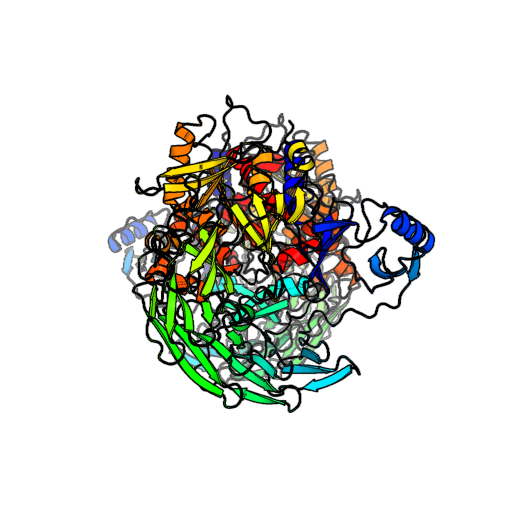4 1 97.06 380 ARG A O 1
ATOM 2939 N N . GLN A 1 381 ? -3.967 40.781 11.961 1 96.81 381 GLN A N 1
ATOM 2940 C CA . GLN A 1 381 ? -5.016 40.5 12.93 1 96.81 381 GLN A CA 1
ATOM 2941 C C . GLN A 1 381 ? -5.562 41.781 13.562 1 96.81 381 GLN A C 1
ATOM 2943 O O . GLN A 1 381 ? -4.82 42.719 13.773 1 96.81 381 GLN A O 1
ATOM 2948 N N . ILE A 1 382 ? -6.871 41.75 13.805 1 96.75 382 ILE A N 1
ATOM 2949 C CA . ILE A 1 382 ? -7.449 42.75 14.688 1 96.75 382 ILE A CA 1
ATOM 2950 C C . ILE A 1 382 ? -7.449 42.25 16.125 1 96.75 382 ILE A C 1
ATOM 2952 O O . ILE A 1 382 ? -8.094 41.25 16.438 1 96.75 382 ILE A O 1
ATOM 2956 N N . LEU A 1 383 ? -6.777 42.938 16.984 1 95.62 383 LEU A N 1
ATOM 2957 C CA . LEU A 1 383 ? -6.613 42.469 18.344 1 95.62 383 LEU A CA 1
ATOM 2958 C C . LEU A 1 383 ? -7.734 43 19.234 1 95.62 383 LEU A C 1
ATOM 2960 O O . LEU A 1 383 ? -8.32 42.25 20.016 1 95.62 383 LEU A O 1
ATOM 2964 N N . HIS A 1 384 ? -7.941 44.281 19.141 1 93.06 384 HIS A N 1
ATOM 2965 C CA . HIS A 1 384 ? -8.875 45 20 1 93.06 384 HIS A CA 1
ATOM 2966 C C . HIS A 1 384 ? -9.352 46.312 19.328 1 93.06 384 HIS A C 1
ATOM 2968 O O . HIS A 1 384 ? -8.578 46.969 18.641 1 93.06 384 HIS A O 1
ATOM 2974 N N . VAL A 1 385 ? -10.641 46.562 19.516 1 95 385 VAL A N 1
ATOM 2975 C CA . VAL A 1 385 ? -11.18 47.844 19.047 1 95 385 VAL A CA 1
ATOM 2976 C C . VAL A 1 385 ? -11.859 48.562 20.203 1 95 385 VAL A C 1
ATOM 2978 O O . VAL A 1 385 ? -12.836 48.062 20.766 1 95 385 VAL A O 1
ATOM 2981 N N . ASP A 1 386 ? -11.305 49.688 20.531 1 93.38 386 ASP A N 1
ATOM 2982 C CA . ASP A 1 386 ? -11.953 50.594 21.469 1 93.38 386 ASP A CA 1
ATOM 2983 C C . ASP A 1 386 ? -12.914 51.531 20.75 1 93.38 386 ASP A C 1
ATOM 2985 O O . ASP A 1 386 ? -12.508 52.625 20.297 1 93.38 386 ASP A O 1
ATOM 2989 N N . GLU A 1 387 ? -14.125 51.25 20.766 1 93.38 387 GLU A N 1
ATOM 2990 C CA . GLU A 1 387 ? -15.102 52.031 20.016 1 93.38 387 GLU A CA 1
ATOM 2991 C C . GLU A 1 387 ? -15.297 53.406 20.656 1 93.38 387 GLU A C 1
ATOM 2993 O O . GLU A 1 387 ? -15.586 54.375 19.953 1 93.38 387 GLU A O 1
ATOM 2998 N N . GLY A 1 388 ? -15.164 53.469 21.984 1 93.12 388 GLY A N 1
ATOM 2999 C CA . GLY A 1 388 ? -15.258 54.75 22.656 1 93.12 388 GLY A CA 1
ATOM 3000 C C . GLY A 1 388 ? -14.203 55.75 22.203 1 93.12 388 GLY A C 1
ATOM 3001 O O . GLY A 1 388 ? -14.523 56.875 21.844 1 93.12 388 GLY A O 1
ATOM 3002 N N . GLU A 1 389 ? -13.008 55.281 22.203 1 93.88 389 GLU A N 1
ATOM 3003 C CA . GLU A 1 389 ? -11.883 56.125 21.781 1 93.88 389 GLU A CA 1
ATOM 3004 C C . GLU A 1 389 ? -11.695 56.062 20.266 1 93.88 389 GLU A C 1
ATOM 3006 O O . GLU A 1 389 ? -10.906 56.812 19.703 1 93.88 389 GLU A O 1
ATOM 3011 N N . ARG A 1 390 ? -12.367 55.156 19.562 1 96.75 390 ARG A N 1
ATOM 3012 C CA . ARG A 1 390 ? -12.312 54.938 18.109 1 96.75 390 ARG A CA 1
ATOM 3013 C C . ARG A 1 390 ? -10.898 54.594 17.672 1 96.75 390 ARG A C 1
ATOM 3015 O O . ARG A 1 390 ? -10.367 55.219 16.734 1 96.75 390 ARG A O 1
ATOM 3022 N N . VAL A 1 391 ? -10.344 53.688 18.406 1 96.62 391 VAL A N 1
ATOM 3023 C CA . VAL A 1 391 ? -8.992 53.188 18.109 1 96.62 391 VAL A CA 1
ATOM 3024 C C . VAL A 1 391 ? -9 51.688 17.969 1 96.62 391 VAL A C 1
ATOM 3026 O O . VAL A 1 391 ? -9.664 50.969 18.719 1 96.62 391 VAL A O 1
ATOM 3029 N N . ALA A 1 392 ? -8.328 51.25 16.938 1 97.38 392 ALA A N 1
ATOM 3030 C CA . ALA A 1 392 ? -8.125 49.812 16.75 1 97.38 392 ALA A CA 1
ATOM 3031 C C . ALA A 1 392 ? -6.68 49.438 17.031 1 97.38 392 ALA A C 1
ATOM 3033 O O . ALA A 1 392 ? -5.75 50.156 16.688 1 97.38 392 ALA A O 1
ATOM 3034 N N . TYR A 1 393 ? -6.453 48.344 17.688 1 97.06 393 TYR A N 1
ATOM 3035 C CA . TYR A 1 393 ? -5.152 47.719 17.875 1 97.06 393 TYR A CA 1
ATOM 3036 C C . TYR A 1 393 ? -5.012 46.469 16.984 1 97.06 393 TYR A C 1
ATOM 3038 O O . TYR A 1 393 ? -5.902 45.625 16.953 1 97.06 393 TYR A O 1
ATOM 3046 N N . VAL A 1 394 ? -3.936 46.438 16.219 1 97.94 394 VAL A N 1
ATOM 3047 C CA . VAL A 1 394 ? -3.764 45.406 15.203 1 97.94 394 VAL A CA 1
ATOM 3048 C C . VAL A 1 394 ? -2.33 44.875 15.242 1 97.94 394 VAL A C 1
ATOM 3050 O O . VAL A 1 394 ? -1.43 45.531 15.758 1 97.94 394 VAL A O 1
ATOM 3053 N N . THR A 1 395 ? -2.16 43.656 14.836 1 97.56 395 THR A N 1
ATOM 3054 C CA . THR A 1 395 ? -0.832 43.188 14.461 1 97.56 395 THR A CA 1
ATOM 3055 C C . THR A 1 395 ? -0.584 43.406 12.969 1 97.56 395 THR A C 1
ATOM 3057 O O . THR A 1 395 ? -1.479 43.188 12.148 1 97.56 395 THR A O 1
ATOM 3060 N N . VAL A 1 396 ? 0.641 43.844 12.641 1 97.38 396 VAL A N 1
ATOM 3061 C CA . VAL A 1 396 ? 1.019 44.156 11.266 1 97.38 396 VAL A CA 1
ATOM 3062 C C . VAL A 1 396 ? 2.361 43.5 10.945 1 97.38 396 VAL A C 1
ATOM 3064 O O . VAL A 1 396 ? 3.168 43.25 11.844 1 97.38 396 VAL A O 1
ATOM 3067 N N . SER A 1 397 ? 2.559 43.156 9.734 1 96.81 397 SER A N 1
ATOM 3068 C CA . SER A 1 397 ? 3.863 42.75 9.211 1 96.81 397 SER A CA 1
ATOM 3069 C C . SER A 1 397 ? 4.352 43.75 8.141 1 96.81 397 SER A C 1
ATOM 3071 O O . SER A 1 397 ? 3.545 44.375 7.461 1 96.81 397 SER A O 1
ATOM 3073 N N . GLY A 1 398 ? 5.613 43.844 8.039 1 96.75 398 GLY A N 1
ATOM 3074 C CA . GLY A 1 398 ? 6.195 44.688 7.016 1 96.75 398 GLY A CA 1
ATOM 3075 C C . GLY A 1 398 ? 6.836 45.938 7.586 1 96.75 398 GLY A C 1
ATOM 3076 O O . GLY A 1 398 ? 7.398 46.75 6.844 1 96.75 398 GLY A O 1
ATOM 3077 N N . LEU A 1 399 ? 6.855 46.062 8.938 1 97.19 399 LEU A N 1
ATOM 3078 C CA . LEU A 1 399 ? 7.355 47.281 9.539 1 97.19 399 LEU A CA 1
ATOM 3079 C C . LEU A 1 399 ? 8.766 47.094 10.078 1 97.19 399 LEU A C 1
ATOM 3081 O O . LEU A 1 399 ? 9.422 48.062 10.484 1 97.19 399 LEU A O 1
ATOM 3085 N N . VAL A 1 400 ? 9.211 45.875 10.102 1 96.44 400 VAL A N 1
ATOM 3086 C CA . VAL A 1 400 ? 10.586 45.562 10.492 1 96.44 400 VAL A CA 1
ATOM 3087 C C . VAL A 1 400 ? 11.445 45.406 9.25 1 96.44 400 VAL A C 1
ATOM 3089 O O . VAL A 1 400 ? 11.266 44.438 8.484 1 96.44 400 VAL A O 1
ATOM 3092 N N . ASP A 1 401 ? 12.398 46.219 9.008 1 91.81 401 ASP A N 1
ATOM 3093 C CA . ASP A 1 401 ? 13.188 46.25 7.781 1 91.81 401 ASP A CA 1
ATOM 3094 C C . ASP A 1 401 ? 13.938 44.938 7.555 1 91.81 401 ASP A C 1
ATOM 3096 O O . ASP A 1 401 ? 14.086 44.5 6.418 1 91.81 401 ASP A O 1
ATOM 3100 N N . GLU A 1 402 ? 14.359 44.375 8.602 1 91.62 402 GLU A N 1
ATOM 3101 C CA . GLU A 1 402 ? 15.195 43.188 8.508 1 91.62 402 GLU A CA 1
ATOM 3102 C C . GLU A 1 402 ? 14.391 42 8.016 1 91.62 402 GLU A C 1
ATOM 3104 O O . GLU A 1 402 ? 14.945 41.094 7.387 1 91.62 402 GLU A O 1
ATOM 3109 N N . ASP A 1 403 ? 13.141 42 8.352 1 95.81 403 ASP A N 1
ATOM 3110 C CA . ASP A 1 403 ? 12.281 40.875 8.039 1 95.81 403 ASP A CA 1
ATOM 3111 C C . ASP A 1 403 ? 10.82 41.312 7.906 1 95.81 403 ASP A C 1
ATOM 3113 O O . ASP A 1 403 ? 10.164 41.594 8.906 1 95.81 403 ASP A O 1
ATOM 3117 N N . PRO A 1 404 ? 10.375 41.25 6.703 1 95.62 404 PRO A N 1
ATOM 3118 C CA . PRO A 1 404 ? 9.023 41.781 6.473 1 95.62 404 PRO A CA 1
ATOM 3119 C C . PRO A 1 404 ? 7.938 40.875 7.051 1 95.62 404 PRO A C 1
ATOM 3121 O O . PRO A 1 404 ? 6.758 41.25 7.035 1 95.62 404 PRO A O 1
ATOM 3124 N N . TYR A 1 405 ? 8.281 39.688 7.559 1 97 405 TYR A N 1
ATOM 3125 C CA . TYR A 1 405 ? 7.285 38.781 8.086 1 97 405 TYR A CA 1
ATOM 3126 C C . TYR A 1 405 ? 7.105 38.969 9.586 1 97 405 TYR A C 1
ATOM 3128 O O . TYR A 1 405 ? 6.152 38.438 10.172 1 97 405 TYR A O 1
ATOM 3136 N N . ARG A 1 406 ? 7.992 39.688 10.266 1 98 406 ARG A N 1
ATOM 3137 C CA . ARG A 1 406 ? 7.891 39.844 11.711 1 98 406 ARG A CA 1
ATOM 3138 C C . ARG A 1 406 ? 6.691 40.719 12.07 1 98 406 ARG A C 1
ATOM 3140 O O . ARG A 1 406 ? 6.434 41.75 11.414 1 98 406 ARG A O 1
ATOM 3147 N N . ARG A 1 407 ? 5.988 40.375 13.133 1 97.44 407 ARG A N 1
ATOM 3148 C CA . ARG A 1 407 ? 4.762 41.031 13.555 1 97.44 407 ARG A CA 1
ATOM 3149 C C . ARG A 1 407 ? 5.055 42.125 14.578 1 97.44 407 ARG A C 1
ATOM 3151 O O . ARG A 1 407 ? 5.859 41.938 15.492 1 97.44 407 ARG A O 1
ATOM 3158 N N . THR A 1 408 ? 4.352 43.156 14.352 1 98.19 408 THR A N 1
ATOM 3159 C CA . THR A 1 408 ? 4.391 44.312 15.227 1 98.19 408 THR A CA 1
ATOM 3160 C C . THR A 1 408 ? 2.988 44.688 15.703 1 98.19 408 THR A C 1
ATOM 3162 O O . THR A 1 408 ? 2.039 44.688 14.914 1 98.19 408 THR A O 1
ATOM 3165 N N . VAL A 1 409 ? 2.904 45 16.953 1 98.31 409 VAL A N 1
ATOM 3166 C CA . VAL A 1 409 ? 1.627 45.5 17.453 1 98.31 409 VAL A CA 1
ATOM 3167 C C . VAL A 1 409 ? 1.521 47 17.234 1 98.31 409 VAL A C 1
ATOM 3169 O O . VAL A 1 409 ? 2.441 47.75 17.578 1 98.31 409 VAL A O 1
ATOM 3172 N N . CYS A 1 410 ? 0.388 47.406 16.688 1 98.5 410 CYS A N 1
ATOM 3173 C CA . CYS A 1 410 ? 0.178 48.812 16.375 1 98.5 410 CYS A CA 1
ATOM 3174 C C . CYS A 1 410 ? -1.204 49.281 16.828 1 98.5 410 CYS A C 1
ATOM 3176 O O . CYS A 1 410 ? -2.066 48.438 17.141 1 98.5 410 CYS A O 1
ATOM 3178 N N . ARG A 1 411 ? -1.346 50.531 16.891 1 97.88 411 ARG A N 1
ATOM 3179 C CA . ARG A 1 411 ? -2.645 51.156 17.109 1 97.88 411 ARG A CA 1
ATOM 3180 C C . ARG A 1 411 ? -2.953 52.156 15.992 1 97.88 411 ARG A C 1
ATOM 3182 O O . ARG A 1 411 ? -2.043 52.75 15.398 1 97.88 411 ARG A O 1
ATOM 3189 N N . VAL A 1 412 ? -4.207 52.375 15.734 1 98.56 412 VAL A N 1
ATOM 3190 C CA . VAL A 1 412 ? -4.637 53.281 14.68 1 98.56 412 VAL A CA 1
ATOM 3191 C C . VAL A 1 412 ? -6.059 53.781 14.969 1 98.56 412 VAL A C 1
ATOM 3193 O O . VAL A 1 412 ? -6.898 53 15.438 1 98.56 412 VAL A O 1
ATOM 3196 N N . GLY A 1 413 ? -6.293 55 14.695 1 98.31 413 GLY A N 1
ATOM 3197 C CA . GLY A 1 413 ? -7.656 55.5 14.758 1 98.31 413 GLY A CA 1
ATOM 3198 C C . GLY A 1 413 ? -8.547 54.969 13.664 1 98.31 413 GLY A C 1
ATOM 3199 O O . GLY A 1 413 ? -8.094 54.719 12.539 1 98.31 413 GLY A O 1
ATOM 3200 N N . LEU A 1 414 ? -9.82 54.844 13.922 1 98.12 414 LEU A N 1
ATOM 3201 C CA . LEU A 1 414 ? -10.758 54.281 12.953 1 98.12 414 LEU A CA 1
ATOM 3202 C C . LEU A 1 414 ? -10.883 55.188 11.734 1 98.12 414 LEU A C 1
ATOM 3204 O O . LEU A 1 414 ? -11.344 54.781 10.68 1 98.12 414 LEU A O 1
ATOM 3208 N N . ASP A 1 415 ? -10.438 56.438 11.891 1 96.81 415 ASP A N 1
ATOM 3209 C CA . ASP A 1 415 ? -10.453 57.375 10.773 1 96.81 415 ASP A CA 1
ATOM 3210 C C . ASP A 1 415 ? -9.133 57.312 10.008 1 96.81 415 ASP A C 1
ATOM 3212 O O . ASP A 1 415 ? -8.93 58.125 9.078 1 96.81 415 ASP A O 1
ATOM 3216 N N . GLY A 1 416 ? -8.25 56.5 10.461 1 97.19 416 GLY A N 1
ATOM 3217 C CA . GLY A 1 416 ? -6.98 56.312 9.773 1 97.19 416 GLY A CA 1
ATOM 3218 C C . GLY A 1 416 ? -5.867 57.156 10.375 1 97.19 416 GLY A C 1
ATOM 3219 O O . GLY A 1 416 ? -4.711 57.062 9.945 1 97.19 416 GLY A O 1
ATOM 3220 N N . SER A 1 417 ? -6.164 57.906 11.352 1 97.12 417 SER A N 1
ATOM 3221 C CA . SER A 1 417 ? -5.164 58.781 11.953 1 97.12 417 SER A CA 1
ATOM 3222 C C . SER A 1 417 ? -4.457 58.125 13.117 1 97.12 417 SER A C 1
ATOM 3224 O O . SER A 1 417 ? -4.926 57.094 13.617 1 97.12 417 SER A O 1
ATOM 3226 N N . GLY A 1 418 ? -3.312 58.594 13.461 1 97.19 418 GLY A N 1
ATOM 3227 C CA . GLY A 1 418 ? -2.643 58.219 14.703 1 97.19 418 GLY A CA 1
ATOM 3228 C C . GLY A 1 418 ? -2.004 56.844 14.656 1 97.19 418 GLY A C 1
ATOM 3229 O O . GLY A 1 418 ? -1.877 56.188 15.688 1 97.19 418 GLY A O 1
ATOM 3230 N N . PHE A 1 419 ? -1.743 56.375 13.477 1 97.81 419 PHE A N 1
ATOM 3231 C CA . PHE A 1 419 ? -1.044 55.094 13.383 1 97.81 419 PHE A CA 1
ATOM 3232 C C . PHE A 1 419 ? 0.255 55.156 14.18 1 97.81 419 PHE A C 1
ATOM 3234 O O . PHE A 1 419 ? 1.068 56.062 14.008 1 97.81 419 PHE A O 1
ATOM 3241 N N . ALA A 1 420 ? 0.462 54.219 15.102 1 97.75 420 ALA A N 1
ATOM 3242 C CA . ALA A 1 420 ? 1.669 54.156 15.922 1 97.75 420 ALA A CA 1
ATOM 3243 C C . ALA A 1 420 ? 1.999 52.719 16.328 1 97.75 420 ALA A C 1
ATOM 3245 O O . ALA A 1 420 ? 1.1 51.906 16.484 1 97.75 420 ALA A O 1
ATOM 3246 N N . ARG A 1 421 ? 3.258 52.531 16.484 1 97.81 421 ARG A N 1
ATOM 3247 C CA . ARG A 1 421 ? 3.707 51.219 16.984 1 97.81 421 ARG A CA 1
ATOM 3248 C C . ARG A 1 421 ? 3.541 51.125 18.5 1 97.81 421 ARG A C 1
ATOM 3250 O O . ARG A 1 421 ? 3.846 52.094 19.219 1 97.81 421 ARG A O 1
ATOM 3257 N N . VAL A 1 422 ? 2.984 50.031 18.938 1 97.69 422 VAL A N 1
ATOM 3258 C CA . VAL A 1 422 ? 2.893 49.75 20.359 1 97.69 422 VAL A CA 1
ATOM 3259 C C . VAL A 1 422 ? 4.129 48.969 20.812 1 97.69 422 VAL A C 1
ATOM 3261 O O . VAL A 1 422 ? 4.699 49.25 21.859 1 97.69 422 VAL A O 1
ATOM 3264 N N . THR A 1 423 ? 4.477 47.938 20.078 1 96.56 423 THR A N 1
ATOM 3265 C CA . THR A 1 423 ? 5.785 47.281 20.219 1 96.56 423 THR A CA 1
ATOM 3266 C C . THR A 1 423 ? 6.762 47.844 19.188 1 96.56 423 THR A C 1
ATOM 3268 O O . THR A 1 423 ? 6.562 47.719 17.984 1 96.56 423 THR A O 1
ATOM 3271 N N . ASP A 1 424 ? 7.805 48.5 19.672 1 92.88 424 ASP A N 1
ATOM 3272 C CA . ASP A 1 424 ? 8.734 49.188 18.766 1 92.88 424 ASP A CA 1
ATOM 3273 C C . ASP A 1 424 ? 10.141 48.625 18.891 1 92.88 424 ASP A C 1
ATOM 3275 O O . ASP A 1 424 ? 11.031 49.25 19.469 1 92.88 424 ASP A O 1
ATOM 3279 N N . ASP A 1 425 ? 10.367 47.469 18.391 1 95.5 425 ASP A N 1
ATOM 3280 C CA . ASP A 1 425 ? 11.648 46.781 18.328 1 95.5 425 ASP A CA 1
ATOM 3281 C C . ASP A 1 425 ? 11.75 45.906 17.062 1 95.5 425 ASP A C 1
ATOM 3283 O O . ASP A 1 425 ? 10.953 46.094 16.141 1 95.5 425 ASP A O 1
ATOM 3287 N N . ALA A 1 426 ? 12.734 45.156 16.938 1 96.5 426 ALA A N 1
ATOM 3288 C CA . ALA A 1 426 ? 12.984 44.375 15.727 1 96.5 426 ALA A CA 1
ATOM 3289 C C . ALA A 1 426 ? 12.562 42.906 15.914 1 96.5 426 ALA A C 1
ATOM 3291 O O . ALA A 1 426 ? 12.883 42.062 15.086 1 96.5 426 ALA A O 1
ATOM 3292 N N . LEU A 1 427 ? 11.828 42.594 16.969 1 97.94 427 LEU A N 1
ATOM 3293 C CA . LEU A 1 427 ? 11.445 41.219 17.281 1 97.94 427 LEU A CA 1
ATOM 3294 C C . LEU A 1 427 ? 10.102 40.875 16.641 1 97.94 427 LEU A C 1
ATOM 3296 O O . LEU A 1 427 ? 9.398 41.75 16.156 1 97.94 427 LEU A O 1
ATOM 3300 N N . ASP A 1 428 ? 9.836 39.625 16.453 1 98.06 428 ASP A N 1
ATOM 3301 C CA . ASP A 1 428 ? 8.508 39.156 16.109 1 98.06 428 ASP A CA 1
ATOM 3302 C C . ASP A 1 428 ? 7.629 39.031 17.359 1 98.06 428 ASP A C 1
ATOM 3304 O O . ASP A 1 428 ? 8.047 38.438 18.359 1 98.06 428 ASP A O 1
ATOM 3308 N N . HIS A 1 429 ? 6.43 39.5 17.344 1 98.12 429 HIS A N 1
ATOM 3309 C CA . HIS A 1 429 ? 5.527 39.5 18.484 1 98.12 429 HIS A CA 1
ATOM 3310 C C . HIS A 1 429 ? 4.32 38.594 18.234 1 98.12 429 HIS A C 1
ATOM 3312 O O . HIS A 1 429 ? 3.521 38.844 17.344 1 98.12 429 HIS A O 1
ATOM 3318 N N . VAL A 1 430 ? 4.18 37.562 19.031 1 96.06 430 VAL A N 1
ATOM 3319 C CA . VAL A 1 430 ? 3.029 36.656 19 1 96.06 430 VAL A CA 1
ATOM 3320 C C . VAL A 1 430 ? 2.162 36.906 20.234 1 96.06 430 VAL A C 1
ATOM 3322 O O . VAL A 1 430 ? 2.646 36.812 21.359 1 96.06 430 VAL A O 1
ATOM 3325 N N . LEU A 1 431 ? 0.901 37.094 20 1 95.75 431 LEU A N 1
ATOM 3326 C CA . LEU A 1 431 ? 0.054 37.5 21.109 1 95.75 431 LEU A CA 1
ATOM 3327 C C . LEU A 1 431 ? -0.954 36.406 21.469 1 95.75 431 LEU A C 1
ATOM 3329 O O . LEU A 1 431 ? -1.41 35.656 20.594 1 95.75 431 LEU A O 1
ATOM 3333 N N . THR A 1 432 ? -1.226 36.281 22.734 1 94.56 432 THR A N 1
ATOM 3334 C CA . THR A 1 432 ? -2.369 35.594 23.297 1 94.56 432 THR A CA 1
ATOM 3335 C C . THR A 1 432 ? -3.291 36.531 24.047 1 94.56 432 THR A C 1
ATOM 3337 O O . THR A 1 432 ? -2.846 37.25 24.938 1 94.56 432 THR A O 1
ATOM 3340 N N . LEU A 1 433 ? -4.555 36.5 23.625 1 93.12 433 LEU A N 1
ATOM 3341 C CA . LEU A 1 433 ? -5.52 37.438 24.188 1 93.12 433 LEU A CA 1
ATOM 3342 C C . LEU A 1 433 ? -6.465 36.719 25.156 1 93.12 433 LEU A C 1
ATOM 3344 O O . LEU A 1 433 ? -6.754 35.531 24.984 1 93.12 433 LEU A O 1
ATOM 3348 N N . PRO A 1 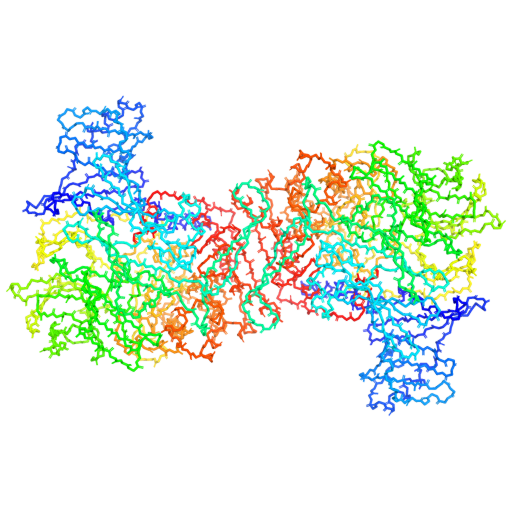434 ? -6.855 37.438 26.141 1 87.5 434 PRO A N 1
ATOM 3349 C CA . PRO A 1 434 ? -7.93 36.844 26.953 1 87.5 434 PRO A CA 1
ATOM 3350 C C . PRO A 1 434 ? -9.25 36.719 26.203 1 87.5 434 PRO A C 1
ATOM 3352 O O . PRO A 1 434 ? -9.383 37.281 25.094 1 87.5 434 PRO A O 1
ATOM 3355 N N . GLU A 1 435 ? -10.195 35.875 26.578 1 72.88 435 GLU A N 1
ATOM 3356 C CA . GLU A 1 435 ? -11.445 35.562 25.906 1 72.88 435 GLU A CA 1
ATOM 3357 C C . GLU A 1 435 ? -12.203 36.812 25.5 1 72.88 435 GLU A C 1
ATOM 3359 O O . GLU A 1 435 ? -12.781 36.875 24.422 1 72.88 435 GLU A O 1
ATOM 3364 N N . ASP A 1 436 ? -12.25 37.812 26.359 1 72.62 436 ASP A N 1
ATOM 3365 C CA . ASP A 1 436 ? -12.891 39.062 26.031 1 72.62 436 ASP A CA 1
ATOM 3366 C C . ASP A 1 436 ? -11.867 40.219 26.016 1 72.62 436 ASP A C 1
ATOM 3368 O O . ASP A 1 436 ? -11.766 40.969 26.969 1 72.62 436 ASP A O 1
ATOM 3372 N N . PRO A 1 437 ? -11.234 40.344 24.906 1 66.81 437 PRO A N 1
ATOM 3373 C CA . PRO A 1 437 ? -10.133 41.312 24.891 1 66.81 437 PRO A CA 1
ATOM 3374 C C . PRO A 1 437 ? -10.609 42.75 24.984 1 66.81 437 PRO A C 1
ATOM 3376 O O . PRO A 1 437 ? -9.844 43.625 25.375 1 66.81 437 PRO A O 1
ATOM 3379 N N . ASP A 1 438 ? -11.781 42.938 24.656 1 71.25 438 ASP A N 1
ATOM 3380 C CA . ASP A 1 438 ? -12.273 44.312 24.672 1 71.25 438 ASP A CA 1
ATOM 3381 C C . ASP A 1 438 ? -12.586 44.781 26.094 1 71.25 438 ASP A C 1
ATOM 3383 O O . ASP A 1 438 ? -12.758 45.969 26.328 1 71.25 438 ASP A O 1
ATOM 3387 N N . THR A 1 439 ? -12.414 43.844 26.938 1 70.81 439 THR A N 1
ATOM 3388 C CA . THR A 1 439 ? -12.742 44.219 28.297 1 70.81 439 THR A CA 1
ATOM 3389 C C . THR A 1 439 ? -11.5 44.188 29.188 1 70.81 439 THR A C 1
ATOM 3391 O O . THR A 1 439 ? -11.547 44.562 30.359 1 70.81 439 THR A O 1
ATOM 3394 N N . HIS A 1 440 ? -10.453 43.844 28.531 1 75.69 440 HIS A N 1
ATOM 3395 C CA . HIS A 1 440 ? -9.258 43.75 29.375 1 75.69 440 HIS A CA 1
ATOM 3396 C C . HIS A 1 440 ? -8.172 44.688 28.891 1 75.69 440 HIS A C 1
ATOM 3398 O O . HIS A 1 440 ? -8.078 45 27.703 1 75.69 440 HIS A O 1
ATOM 3404 N N . ALA A 1 441 ? -7.367 44.969 29.828 1 86.94 441 ALA A N 1
ATOM 3405 C CA . ALA A 1 441 ? -6.418 46.031 29.562 1 86.94 441 ALA A CA 1
ATOM 3406 C C . ALA A 1 441 ? -5.023 45.469 29.281 1 86.94 441 ALA A C 1
ATOM 3408 O O . ALA A 1 441 ? -4.02 46.156 29.484 1 86.94 441 ALA A O 1
ATOM 3409 N N . TYR A 1 442 ? -4.977 44.188 28.938 1 94.31 442 TYR A N 1
ATOM 3410 C CA . TYR A 1 442 ? -3.639 43.656 28.719 1 94.31 442 TYR A CA 1
ATOM 3411 C C . TYR A 1 442 ? -3.656 42.562 27.641 1 94.31 442 TYR A C 1
ATOM 3413 O O . TYR A 1 442 ? -4.727 42.125 27.234 1 94.31 442 TYR A O 1
ATOM 3421 N N . PHE A 1 443 ? -2.529 42.219 27.156 1 95.62 443 PHE A N 1
ATOM 3422 C CA . PHE A 1 443 ? -2.295 41.062 26.312 1 95.62 443 PHE A CA 1
ATOM 3423 C C . PHE A 1 443 ? -0.997 40.344 26.703 1 95.62 443 PHE A C 1
ATOM 3425 O O . PHE A 1 443 ? -0.116 40.969 27.312 1 95.62 443 PHE A O 1
ATOM 3432 N N . VAL A 1 444 ? -0.913 39.062 26.469 1 97.06 444 VAL A N 1
ATOM 3433 C CA . VAL A 1 444 ? 0.312 38.281 26.656 1 97.06 444 VAL A CA 1
ATOM 3434 C C . VAL A 1 444 ? 1.123 38.281 25.375 1 97.06 444 VAL A C 1
ATOM 3436 O O . VAL A 1 444 ? 0.602 37.938 24.297 1 97.06 444 VAL A O 1
ATOM 3439 N N . ASP A 1 445 ? 2.373 38.688 25.469 1 97.88 445 ASP A N 1
ATOM 3440 C CA . ASP A 1 445 ? 3.252 38.844 24.312 1 97.88 445 ASP A CA 1
ATOM 3441 C C . ASP A 1 445 ? 4.449 37.906 24.391 1 97.88 445 ASP A C 1
ATOM 3443 O O . ASP A 1 445 ? 5.164 37.875 25.391 1 97.88 445 ASP A O 1
ATOM 3447 N N . SER A 1 446 ? 4.641 37.125 23.422 1 97.94 446 SER A N 1
ATOM 3448 C CA . SER A 1 446 ? 5.863 36.344 23.234 1 97.94 446 SER A CA 1
ATOM 3449 C C . SER A 1 446 ? 6.738 36.938 22.141 1 97.94 446 SER A C 1
ATOM 3451 O O . SER A 1 446 ? 6.375 36.906 20.953 1 97.94 446 SER A O 1
ATOM 3453 N N . ALA A 1 447 ? 7.902 37.469 22.453 1 98.44 447 ALA A N 1
ATOM 3454 C CA . ALA A 1 447 ? 8.781 38.188 21.531 1 98.44 447 ALA A CA 1
ATOM 3455 C C . ALA A 1 447 ? 10.047 37.375 21.25 1 98.44 447 ALA A C 1
ATOM 3457 O O . ALA A 1 447 ? 10.695 36.906 22.188 1 98.44 447 ALA A O 1
ATOM 3458 N N . SER A 1 448 ? 10.344 37.188 20 1 98.19 448 SER A N 1
ATOM 3459 C CA . SER A 1 448 ? 11.508 36.375 19.641 1 98.19 448 SER A CA 1
ATOM 3460 C C . SER A 1 448 ? 11.93 36.625 18.188 1 98.19 448 SER A C 1
ATOM 3462 O O . SER A 1 448 ? 11.344 37.5 17.516 1 98.19 448 SER A O 1
ATOM 3464 N N . THR A 1 449 ? 12.992 36.125 17.734 1 97.62 449 THR A N 1
ATOM 3465 C CA . THR A 1 449 ? 13.406 35.938 16.359 1 97.62 449 THR A CA 1
ATOM 3466 C C . THR A 1 449 ? 13.789 34.469 16.109 1 97.62 449 THR A C 1
ATOM 3468 O O . THR A 1 449 ? 13.711 33.656 17.016 1 97.62 449 THR A O 1
ATOM 3471 N N . VAL A 1 450 ? 14.227 34.219 14.906 1 96.31 450 VAL A N 1
ATOM 3472 C CA . VAL A 1 450 ? 14.578 32.844 14.547 1 96.31 450 VAL A CA 1
ATOM 3473 C C . VAL A 1 450 ? 15.742 32.375 15.414 1 96.31 450 VAL A C 1
ATOM 3475 O O . VAL A 1 450 ? 15.805 31.203 15.773 1 96.31 450 VAL A O 1
ATOM 3478 N N . ASP A 1 451 ? 16.656 33.25 15.797 1 96.31 451 ASP A N 1
ATOM 3479 C CA . ASP A 1 451 ? 17.875 32.875 16.5 1 96.31 451 ASP A CA 1
ATOM 3480 C C . ASP A 1 451 ? 17.859 33.406 17.938 1 96.31 451 ASP A C 1
ATOM 3482 O O . ASP A 1 451 ? 18.875 33.344 18.641 1 96.31 451 ASP A O 1
ATOM 3486 N N . THR A 1 452 ? 16.734 34.062 18.359 1 96.62 452 THR A N 1
ATOM 3487 C CA . THR A 1 452 ? 16.594 34.562 19.719 1 96.62 452 THR A CA 1
ATOM 3488 C C . THR A 1 452 ? 15.406 33.938 20.422 1 96.62 452 THR A C 1
ATOM 3490 O O . THR A 1 452 ? 14.258 34.125 20.016 1 96.62 452 THR A O 1
ATOM 3493 N N . PRO A 1 453 ? 15.672 33.156 21.5 1 97.44 453 PRO A N 1
ATOM 3494 C CA . PRO A 1 453 ? 14.57 32.5 22.219 1 97.44 453 PRO A CA 1
ATOM 3495 C C . PRO A 1 453 ? 13.547 33.5 22.75 1 97.44 453 PRO A C 1
ATOM 3497 O O . PRO A 1 453 ? 13.891 34.656 23.031 1 97.44 453 PRO A O 1
ATOM 3500 N N . PRO A 1 454 ? 12.367 33.125 23.047 1 97.94 454 PRO A N 1
ATOM 3501 C CA . PRO A 1 454 ? 11.289 34.062 23.375 1 97.94 454 PRO A CA 1
ATOM 3502 C C . PRO A 1 454 ? 11.367 34.531 24.828 1 97.94 454 PRO A C 1
ATOM 3504 O O . PRO A 1 454 ? 11.789 33.781 25.719 1 97.94 454 PRO A O 1
ATOM 3507 N N . VAL A 1 455 ? 11.016 35.688 25.031 1 98.44 455 VAL A N 1
ATOM 3508 C CA . VAL A 1 455 ? 10.633 36.25 26.312 1 98.44 455 VAL A CA 1
ATOM 3509 C C . VAL A 1 455 ? 9.141 36.562 26.312 1 98.44 455 VAL A C 1
ATOM 3511 O O . VAL A 1 455 ? 8.648 37.281 25.438 1 98.44 455 VAL A O 1
ATOM 3514 N N . THR A 1 456 ? 8.391 36 27.219 1 98.5 456 THR A N 1
ATOM 3515 C CA . THR A 1 456 ? 6.953 36.219 27.312 1 98.5 456 THR A CA 1
ATOM 3516 C C . THR A 1 456 ? 6.613 37.188 28.422 1 98.5 456 THR A C 1
ATOM 3518 O O . THR A 1 456 ? 7.07 37.031 29.562 1 98.5 456 THR A O 1
ATOM 3521 N N . THR A 1 457 ? 5.863 38.219 28.109 1 98.38 457 THR A N 1
ATOM 3522 C CA . THR A 1 457 ? 5.477 39.25 29.047 1 98.38 457 THR A CA 1
ATOM 3523 C C . THR A 1 457 ? 3.98 39.531 28.953 1 98.38 457 THR A C 1
ATOM 3525 O O . THR A 1 457 ? 3.338 39.156 27.969 1 98.38 457 THR A O 1
ATOM 3528 N N . VAL A 1 458 ? 3.451 40.125 30.016 1 98.12 458 VAL A N 1
ATOM 3529 C CA . VAL A 1 458 ? 2.148 40.781 29.969 1 98.12 458 VAL A CA 1
ATOM 3530 C C . VAL A 1 458 ? 2.33 42.25 29.703 1 98.12 458 VAL A C 1
ATOM 3532 O O . VAL A 1 458 ? 3.096 42.938 30.406 1 98.12 458 VAL A O 1
ATOM 3535 N N . ARG A 1 459 ? 1.646 42.75 28.719 1 97.44 459 ARG A N 1
ATOM 3536 C CA . ARG A 1 459 ? 1.74 44.188 28.375 1 97.44 459 ARG A CA 1
ATOM 3537 C C . ARG A 1 459 ? 0.365 44.844 28.391 1 97.44 459 ARG A C 1
ATOM 3539 O O . ARG A 1 459 ? -0.649 44.156 28.172 1 97.44 459 ARG A O 1
ATOM 3546 N N . ASP A 1 460 ? 0.349 46.094 28.672 1 95.69 460 ASP A N 1
ATOM 3547 C CA . ASP A 1 460 ? -0.879 46.844 28.453 1 95.69 460 ASP A CA 1
ATOM 3548 C C . ASP A 1 460 ? -0.925 47.406 27.031 1 95.69 460 ASP A C 1
ATOM 3550 O O . ASP A 1 460 ? -0.012 47.188 26.234 1 95.69 460 ASP A O 1
ATOM 3554 N N . TRP A 1 461 ? -1.971 48.094 26.656 1 94.5 461 TRP A N 1
ATOM 3555 C CA . TRP A 1 461 ? -2.209 48.531 25.281 1 94.5 461 TRP A CA 1
ATOM 3556 C C . TRP A 1 461 ? -1.331 49.719 24.906 1 94.5 461 TRP A C 1
ATOM 3558 O O . TRP A 1 461 ? -1.3 50.125 23.75 1 94.5 461 TRP A O 1
ATOM 3568 N N . THR A 1 462 ? -0.541 50.219 25.828 1 94.69 462 THR A N 1
ATOM 3569 C CA . THR A 1 462 ? 0.462 51.25 25.5 1 94.69 462 THR A CA 1
ATOM 3570 C C . THR A 1 462 ? 1.8 50.594 25.172 1 94.69 462 THR A C 1
ATOM 3572 O O . THR A 1 462 ? 2.707 51.25 24.656 1 94.69 462 THR A O 1
ATOM 3575 N N . GLY A 1 463 ? 1.889 49.344 25.5 1 96.25 463 GLY A N 1
ATOM 3576 C CA . GLY A 1 463 ? 3.119 48.625 25.234 1 96.25 463 GLY A CA 1
ATOM 3577 C C . GLY A 1 463 ? 3.967 48.406 26.484 1 96.25 463 GLY A C 1
ATOM 3578 O O . GLY A 1 463 ? 4.977 47.688 26.438 1 96.25 463 GLY A O 1
ATOM 3579 N N . ARG A 1 464 ? 3.559 48.969 27.531 1 96.5 464 ARG A N 1
ATOM 3580 C CA . ARG A 1 464 ? 4.312 48.844 28.781 1 96.5 464 ARG A CA 1
ATOM 3581 C C . ARG A 1 464 ? 4.246 47.438 29.344 1 96.5 464 ARG A C 1
ATOM 3583 O O . ARG A 1 464 ? 3.172 46.812 29.375 1 96.5 464 ARG A O 1
ATOM 3590 N N . VAL A 1 465 ? 5.363 46.938 29.781 1 97.56 465 VAL A N 1
ATOM 3591 C CA . VAL A 1 465 ? 5.418 45.594 30.391 1 97.56 465 VAL A CA 1
ATOM 3592 C C . VAL A 1 465 ? 4.871 45.656 31.812 1 97.56 465 VAL A C 1
ATOM 3594 O O . VAL A 1 465 ? 5.371 46.438 32.656 1 97.56 465 VAL A O 1
ATOM 3597 N N . LEU A 1 466 ? 3.922 44.906 32.062 1 97.38 466 LEU A N 1
ATOM 3598 C CA . LEU A 1 466 ? 3.332 44.812 33.375 1 97.38 466 LEU A CA 1
ATOM 3599 C C . LEU A 1 466 ? 4.016 43.75 34.219 1 97.38 466 LEU A C 1
ATOM 3601 O O . LEU A 1 466 ? 4.242 43.969 35.438 1 97.38 466 LEU A O 1
ATOM 3605 N N . VAL A 1 467 ? 4.238 42.625 33.562 1 97.5 467 VAL A N 1
ATOM 3606 C CA . VAL A 1 467 ? 4.832 41.469 34.25 1 97.5 467 VAL A CA 1
ATOM 3607 C C . VAL A 1 467 ? 5.633 40.656 33.25 1 97.5 467 VAL A C 1
ATOM 3609 O O . VAL A 1 467 ? 5.176 40.406 32.125 1 97.5 467 VAL A O 1
ATOM 3612 N N . GLU A 1 468 ? 6.84 40.312 33.594 1 97.75 468 GLU A N 1
ATOM 3613 C CA . GLU A 1 468 ? 7.559 39.312 32.844 1 97.75 468 GLU A CA 1
ATOM 3614 C C . GLU A 1 468 ? 7.172 37.906 33.281 1 97.75 468 GLU A C 1
ATOM 3616 O O . GLU A 1 468 ? 7.102 37.625 34.469 1 97.75 468 GLU A O 1
ATOM 3621 N N . LEU A 1 469 ? 6.879 37.031 32.375 1 98.56 469 LEU A N 1
ATOM 3622 C CA . LEU A 1 469 ? 6.422 35.688 32.688 1 98.56 469 LEU A CA 1
ATOM 3623 C C . LEU A 1 469 ? 7.57 34.688 32.625 1 98.56 469 LEU A C 1
ATOM 3625 O O . LEU A 1 469 ? 7.965 34.094 33.625 1 98.56 469 LEU A O 1
ATOM 3629 N N . GLU A 1 470 ? 8.07 34.469 31.438 1 98.12 470 GLU A N 1
ATOM 3630 C CA . GLU A 1 470 ? 9.117 33.469 31.25 1 98.12 470 GLU A CA 1
ATOM 3631 C C . GLU A 1 470 ? 10.172 33.969 30.25 1 98.12 470 GLU A C 1
ATOM 3633 O O . GLU A 1 470 ? 9.852 34.688 29.312 1 98.12 470 GLU A O 1
ATOM 3638 N N . ARG A 1 471 ? 11.414 33.625 30.453 1 97.81 471 ARG A N 1
ATOM 3639 C CA . ARG A 1 471 ? 12.508 33.625 29.484 1 97.81 471 ARG A CA 1
ATOM 3640 C C . ARG A 1 471 ? 12.93 32.188 29.141 1 97.81 471 ARG A C 1
ATOM 3642 O O . ARG A 1 471 ? 13.359 31.438 30.016 1 97.81 471 ARG A O 1
ATOM 3649 N N . ALA A 1 472 ? 12.812 31.922 27.906 1 97.88 472 ALA A N 1
ATOM 3650 C CA . ALA A 1 472 ? 13.062 30.531 27.5 1 97.88 472 ALA A CA 1
ATOM 3651 C C . ALA A 1 472 ? 14.508 30.125 27.781 1 97.88 472 ALA A C 1
ATOM 3653 O O . ALA A 1 472 ? 15.438 30.891 27.5 1 97.88 472 ALA A O 1
ATOM 3654 N N . ASP A 1 473 ? 14.695 28.984 28.375 1 97.69 473 ASP A N 1
ATOM 3655 C CA . ASP A 1 473 ? 15.992 28.344 28.594 1 97.69 473 ASP A CA 1
ATOM 3656 C C . ASP A 1 473 ? 16.25 27.266 27.547 1 97.69 473 ASP A C 1
ATOM 3658 O O . ASP A 1 473 ? 15.594 26.219 27.547 1 97.69 473 ASP A O 1
ATOM 3662 N N . ILE A 1 474 ? 17.266 27.516 26.703 1 97.38 474 ILE A N 1
ATOM 3663 C CA . ILE A 1 474 ? 17.484 26.594 25.594 1 97.38 474 ILE A CA 1
ATOM 3664 C C . ILE A 1 474 ? 18.734 25.75 25.875 1 97.38 474 ILE A C 1
ATOM 3666 O O . ILE A 1 474 ? 19.391 25.297 24.938 1 97.38 474 ILE A O 1
ATOM 3670 N N . GLY A 1 475 ? 19.125 25.625 27.125 1 97.19 47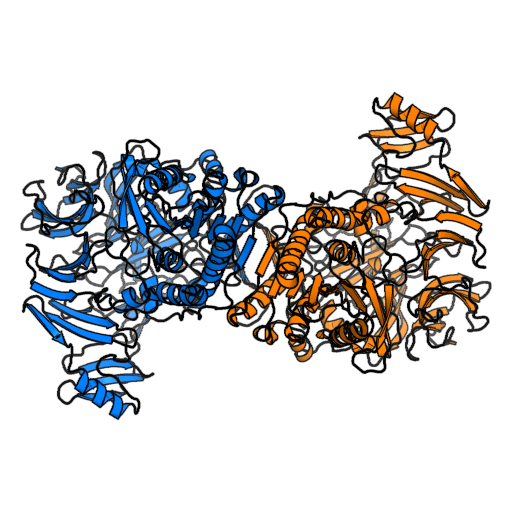5 GLY A N 1
ATOM 3671 C CA . GLY A 1 475 ? 20.281 24.828 27.484 1 97.19 475 GLY A CA 1
ATOM 3672 C C . GLY A 1 475 ? 20.219 23.391 26.984 1 97.19 475 GLY A C 1
ATOM 3673 O O . GLY A 1 475 ? 21.203 22.859 26.484 1 97.19 475 GLY A O 1
ATOM 3674 N N . GLY A 1 476 ? 19.062 22.75 27.203 1 96.75 476 GLY A N 1
ATOM 3675 C CA . GLY A 1 476 ? 18.891 21.391 26.703 1 96.75 476 GLY A CA 1
ATOM 3676 C C . GLY A 1 476 ? 19.031 21.281 25.203 1 96.75 476 GLY A C 1
ATOM 3677 O O . GLY A 1 476 ? 19.578 20.281 24.703 1 96.75 476 GLY A O 1
ATOM 3678 N N . LEU A 1 477 ? 18.547 22.234 24.516 1 96.56 477 LEU A N 1
ATOM 3679 C CA . LEU A 1 477 ? 18.625 22.281 23.062 1 96.56 477 LEU A CA 1
ATOM 3680 C C . LEU A 1 477 ? 20.078 22.406 22.594 1 96.56 477 LEU A C 1
ATOM 3682 O O . LEU A 1 477 ? 20.531 21.672 21.734 1 96.56 477 LEU A O 1
ATOM 3686 N N . THR A 1 478 ? 20.828 23.281 23.203 1 96.94 478 THR A N 1
ATOM 3687 C CA . THR A 1 478 ? 22.219 23.531 22.828 1 96.94 478 THR A CA 1
ATOM 3688 C C . THR A 1 478 ? 23.078 22.312 23.172 1 96.94 478 THR A C 1
ATOM 3690 O O . THR A 1 478 ? 24.062 22.031 22.469 1 96.94 478 THR A O 1
ATOM 3693 N N . ALA A 1 479 ? 22.719 21.578 24.125 1 97 479 ALA A N 1
ATOM 3694 C CA . ALA A 1 479 ? 23.469 20.406 24.547 1 97 479 ALA A CA 1
ATOM 3695 C C . ALA A 1 479 ? 23.406 19.297 23.5 1 97 479 ALA A C 1
ATOM 3697 O O . ALA A 1 479 ? 24.266 18.422 23.469 1 97 479 ALA A O 1
ATOM 3698 N N . THR A 1 480 ? 22.469 19.328 22.625 1 96.19 480 THR A N 1
ATOM 3699 C CA . THR A 1 480 ? 22.375 18.359 21.562 1 96.19 480 THR A CA 1
ATOM 3700 C C . THR A 1 480 ? 23.359 18.656 20.453 1 96.19 480 THR A C 1
ATOM 3702 O O . THR A 1 480 ? 23.547 17.859 19.531 1 96.19 480 THR A O 1
ATOM 3705 N N . GLY A 1 481 ? 23.953 19.797 20.484 1 96.19 481 GLY A N 1
ATOM 3706 C CA . GLY A 1 481 ? 24.781 20.266 19.391 1 96.19 481 GLY A CA 1
ATOM 3707 C C . GLY A 1 481 ? 24.062 21.234 18.469 1 96.19 481 GLY A C 1
ATOM 3708 O O . GLY A 1 481 ? 24.594 21.641 17.438 1 96.19 481 GLY A O 1
ATOM 3709 N N . TRP A 1 482 ? 22.922 21.641 18.891 1 95.62 482 TRP A N 1
ATOM 3710 C CA . TRP A 1 482 ? 22.078 22.562 18.125 1 95.62 482 TRP A CA 1
ATOM 3711 C C . TRP A 1 482 ? 22.719 23.953 18.078 1 95.62 482 TRP A C 1
ATOM 3713 O O . TRP A 1 482 ? 23.328 24.406 19.047 1 95.62 482 TRP A O 1
ATOM 3723 N N . THR A 1 483 ? 22.656 24.578 16.953 1 96.06 483 THR A N 1
ATOM 3724 C CA . THR A 1 483 ? 23 25.984 16.781 1 96.06 483 THR A CA 1
ATOM 3725 C C . THR A 1 483 ? 21.828 26.75 16.172 1 96.06 483 THR A C 1
ATOM 3727 O O . THR A 1 483 ? 21.031 26.188 15.422 1 96.06 483 THR A O 1
ATOM 3730 N N . ALA A 1 484 ? 21.703 27.984 16.469 1 95.81 484 ALA A N 1
ATOM 3731 C CA . ALA A 1 484 ? 20.578 28.781 15.977 1 95.81 484 ALA A CA 1
ATOM 3732 C C . ALA A 1 484 ? 20.594 28.859 14.453 1 95.81 484 ALA A C 1
ATOM 3734 O O . ALA A 1 484 ? 21.641 29.062 13.836 1 95.81 484 ALA A O 1
ATOM 3735 N N . PRO A 1 485 ? 19.5 28.672 13.836 1 96.62 485 PRO A N 1
ATOM 3736 C CA . PRO A 1 485 ? 19.406 28.828 12.383 1 96.62 485 PRO A CA 1
ATOM 3737 C C . PRO A 1 485 ? 19.656 30.266 11.93 1 96.62 485 PRO A C 1
ATOM 3739 O O . PRO A 1 485 ? 19.562 31.203 12.734 1 96.62 485 PRO A O 1
ATOM 3742 N N . GLU A 1 486 ? 19.953 30.312 10.711 1 96.5 486 GLU A N 1
ATOM 3743 C CA . GLU A 1 486 ? 20.25 31.609 10.102 1 96.5 486 GLU A CA 1
ATOM 3744 C C . GLU A 1 486 ? 19.109 32.062 9.195 1 96.5 486 GLU A C 1
ATOM 3746 O O . GLU A 1 486 ? 18.734 31.359 8.258 1 96.5 486 GLU A O 1
ATOM 3751 N N . ARG A 1 487 ? 18.5 33.188 9.578 1 97.06 487 ARG A N 1
ATOM 3752 C CA . ARG A 1 487 ? 17.547 33.781 8.656 1 97.06 487 ARG A CA 1
ATOM 3753 C C . ARG A 1 487 ? 18.266 34.438 7.473 1 97.06 487 ARG A C 1
ATOM 3755 O O . ARG A 1 487 ? 19.234 35.188 7.652 1 97.06 487 ARG A O 1
ATOM 3762 N N . PHE A 1 488 ? 17.875 34.156 6.207 1 97.38 488 PHE A N 1
ATOM 3763 C CA . PHE A 1 488 ? 18.562 34.719 5.051 1 97.38 488 PHE A CA 1
ATOM 3764 C C . PHE A 1 488 ? 17.578 35.375 4.098 1 97.38 488 PHE A C 1
ATOM 3766 O O . PHE A 1 488 ? 16.359 35.188 4.215 1 97.38 488 PHE A O 1
ATOM 3773 N N . ARG A 1 489 ? 18.031 36.219 3.27 1 97.56 489 ARG A N 1
ATOM 3774 C CA . ARG A 1 489 ? 17.328 36.875 2.178 1 97.56 489 ARG A CA 1
ATOM 3775 C C . ARG A 1 489 ? 18.078 36.719 0.861 1 97.56 489 ARG A C 1
ATOM 3777 O O . ARG A 1 489 ? 19.297 36.906 0.805 1 97.56 489 ARG A O 1
ATOM 3784 N N . VAL A 1 490 ? 17.406 36.281 -0.157 1 97.88 490 VAL A N 1
ATOM 3785 C CA . VAL A 1 490 ? 17.969 36.156 -1.496 1 97.88 490 VAL A CA 1
ATOM 3786 C C . VAL A 1 490 ? 16.953 36.625 -2.533 1 97.88 490 VAL A C 1
ATOM 3788 O O . VAL A 1 490 ? 15.844 37.031 -2.186 1 97.88 490 VAL A O 1
ATOM 3791 N N . LYS A 1 491 ? 17.438 36.625 -3.797 1 98.06 491 LYS A N 1
ATOM 3792 C CA . LYS A 1 491 ? 16.531 36.938 -4.887 1 98.06 491 LYS A CA 1
ATOM 3793 C C . LYS A 1 491 ? 15.82 35.688 -5.418 1 98.06 491 LYS A C 1
ATOM 3795 O O . LYS A 1 491 ? 16.438 34.625 -5.512 1 98.06 491 LYS A O 1
ATOM 3800 N N . ALA A 1 492 ? 14.531 35.875 -5.73 1 97.19 492 ALA A N 1
ATOM 3801 C CA . ALA A 1 492 ? 13.781 34.812 -6.406 1 97.19 492 ALA A CA 1
ATOM 3802 C C . ALA A 1 492 ? 14.336 34.562 -7.801 1 97.19 492 ALA A C 1
ATOM 3804 O O . ALA A 1 492 ? 15.305 35.219 -8.219 1 97.19 492 ALA A O 1
ATOM 3805 N N . ALA A 1 493 ? 13.773 33.594 -8.461 1 96.69 493 ALA A N 1
ATOM 3806 C CA . ALA A 1 493 ? 14.234 33.188 -9.789 1 96.69 493 ALA A CA 1
ATOM 3807 C C . ALA A 1 493 ? 14.102 34.312 -10.789 1 96.69 493 ALA A C 1
ATOM 3809 O O . ALA A 1 493 ? 14.797 34.344 -11.812 1 96.69 493 ALA A O 1
ATOM 3810 N N . ASP A 1 494 ? 13.234 35.281 -10.516 1 95.94 494 ASP A N 1
ATOM 3811 C CA . ASP A 1 494 ? 13.047 36.438 -11.422 1 95.94 494 ASP A CA 1
ATOM 3812 C C . ASP A 1 494 ? 14.195 37.406 -11.312 1 95.94 494 ASP A C 1
ATOM 3814 O O . ASP A 1 494 ? 14.289 38.344 -12.102 1 95.94 494 ASP A O 1
ATOM 3818 N N . GLY A 1 495 ? 15 37.281 -10.328 1 96.88 495 GLY A N 1
ATOM 3819 C CA . GLY A 1 495 ? 16.172 38.125 -10.156 1 96.88 495 GLY A CA 1
ATOM 3820 C C . GLY A 1 495 ? 15.867 39.438 -9.492 1 96.88 495 GLY A C 1
ATOM 3821 O O . GLY A 1 495 ? 16.766 40.25 -9.258 1 96.88 495 GLY A O 1
ATOM 3822 N N . GLU A 1 496 ? 14.648 39.656 -9.086 1 97 496 GLU A N 1
ATOM 3823 C CA . GLU A 1 496 ? 14.258 40.938 -8.57 1 97 496 GLU A CA 1
ATOM 3824 C C . GLU A 1 496 ? 13.609 40.844 -7.195 1 97 496 GLU A C 1
ATOM 3826 O O . GLU A 1 496 ? 13.914 41.594 -6.285 1 97 496 GLU A O 1
ATOM 3831 N N . THR A 1 497 ? 12.758 39.906 -7.016 1 96.62 497 THR A N 1
ATOM 3832 C CA . THR A 1 497 ? 11.938 39.781 -5.816 1 96.62 497 THR A CA 1
ATOM 3833 C C . THR A 1 497 ? 12.734 39.156 -4.672 1 96.62 497 THR A C 1
ATOM 3835 O O . THR A 1 497 ? 13.383 38.125 -4.84 1 96.62 497 THR A O 1
ATOM 3838 N N . ASP A 1 498 ? 12.688 39.781 -3.514 1 96.81 498 ASP A N 1
ATOM 3839 C CA . ASP A 1 498 ? 13.32 39.219 -2.326 1 96.81 498 ASP A CA 1
ATOM 3840 C C . ASP A 1 498 ? 12.484 38.062 -1.755 1 96.81 498 ASP A C 1
ATOM 3842 O O . ASP A 1 498 ? 11.266 38.188 -1.628 1 96.81 498 ASP A O 1
ATOM 3846 N N . VAL A 1 499 ? 13.117 37 -1.477 1 96.31 499 VAL A N 1
ATOM 3847 C CA . VAL A 1 499 ? 12.492 35.906 -0.759 1 96.31 499 VAL A CA 1
ATOM 3848 C C . VAL A 1 499 ? 13.305 35.562 0.486 1 96.31 499 VAL A C 1
ATOM 3850 O O . VAL A 1 499 ? 14.5 35.875 0.552 1 96.31 499 VAL A O 1
ATOM 3853 N N . HIS A 1 500 ? 12.68 35.031 1.475 1 96.5 500 HIS A N 1
ATOM 3854 C CA . HIS A 1 500 ? 13.281 34.812 2.785 1 96.5 500 HIS A CA 1
ATOM 3855 C C . HIS A 1 500 ? 13.211 33.344 3.201 1 96.5 500 HIS A C 1
ATOM 3857 O O . HIS A 1 500 ? 12.227 32.688 2.906 1 96.5 500 HIS A O 1
ATOM 3863 N N . GLY A 1 501 ? 14.281 32.875 3.82 1 96.62 501 GLY A N 1
ATOM 3864 C CA . GLY A 1 501 ? 14.328 31.516 4.32 1 96.62 501 GLY A CA 1
ATOM 3865 C C . GLY A 1 501 ? 15.172 31.359 5.574 1 96.62 501 GLY A C 1
ATOM 3866 O O . GLY A 1 501 ? 15.523 32.375 6.211 1 96.62 501 GLY A O 1
ATOM 3867 N N . VAL A 1 502 ? 15.258 30.156 5.996 1 97.31 502 VAL A N 1
ATOM 3868 C CA . VAL A 1 502 ? 16.062 29.781 7.156 1 97.31 502 VAL A CA 1
ATOM 3869 C C . VAL A 1 502 ? 17.047 28.672 6.773 1 97.31 502 VAL A C 1
ATOM 3871 O O . VAL A 1 502 ? 16.688 27.75 6.047 1 97.31 502 VAL A O 1
ATOM 3874 N N . LEU A 1 503 ? 18.281 28.844 7.18 1 98.19 503 LEU A N 1
ATOM 3875 C CA . LEU A 1 503 ? 19.344 27.875 6.938 1 98.19 503 LEU A CA 1
ATOM 3876 C C . LEU A 1 503 ? 19.828 27.25 8.242 1 98.19 503 LEU A C 1
ATOM 3878 O O . LEU A 1 503 ? 20.125 27.969 9.203 1 98.19 503 LEU A O 1
ATOM 3882 N N . TYR A 1 504 ? 19.828 25.938 8.328 1 97.88 504 TYR A N 1
ATOM 3883 C CA . TYR A 1 504 ? 20.328 25.172 9.461 1 97.88 504 TYR A CA 1
ATOM 3884 C C . TYR A 1 504 ? 21.703 24.578 9.148 1 97.88 504 TYR A C 1
ATOM 3886 O O . TYR A 1 504 ? 21.859 23.859 8.164 1 97.88 504 TYR A O 1
ATOM 3894 N N . ARG A 1 505 ? 22.688 24.891 9.961 1 97.88 505 ARG A N 1
ATOM 3895 C CA . ARG A 1 505 ? 24.016 24.312 9.805 1 97.88 505 ARG A CA 1
ATOM 3896 C C . ARG A 1 505 ? 24.094 22.938 10.453 1 97.88 505 ARG A C 1
ATOM 3898 O O . ARG A 1 505 ? 23.391 22.672 11.438 1 97.88 505 ARG A O 1
ATOM 3905 N N . PRO A 1 506 ? 24.906 22.078 9.891 1 97.5 506 PRO A N 1
ATOM 3906 C CA . PRO A 1 506 ? 25.016 20.75 10.477 1 97.5 506 PRO A CA 1
ATOM 3907 C C . PRO A 1 506 ? 25.672 20.766 11.867 1 97.5 506 PRO A C 1
ATOM 3909 O O . PRO A 1 506 ? 26.438 21.672 12.172 1 97.5 506 PRO A O 1
ATOM 3912 N N . ARG A 1 507 ? 25.188 19.797 12.617 1 95.38 507 ARG A N 1
ATOM 3913 C CA . ARG A 1 507 ? 25.859 19.562 13.898 1 95.38 507 ARG A CA 1
ATOM 3914 C C . ARG A 1 507 ? 27.359 19.406 13.711 1 95.38 507 ARG A C 1
ATOM 3916 O O . ARG A 1 507 ? 27.812 18.75 12.773 1 95.38 507 ARG A O 1
ATOM 3923 N N . GLY A 1 508 ? 28.109 20.047 14.531 1 94.56 508 GLY A N 1
ATOM 3924 C CA . GLY A 1 508 ? 29.547 19.984 14.398 1 94.56 508 GLY A CA 1
ATOM 3925 C C . GLY A 1 508 ? 30.078 20.734 13.195 1 94.56 508 GLY A C 1
ATOM 3926 O O . GLY A 1 508 ? 31.156 20.406 12.672 1 94.56 508 GLY A O 1
ATOM 3927 N N . PHE A 1 509 ? 29.516 21.734 12.805 1 96.81 509 PHE A N 1
ATOM 3928 C CA . PHE A 1 509 ? 29.797 22.5 11.602 1 96.81 509 PHE A CA 1
ATOM 3929 C C . PHE A 1 509 ? 31.25 22.969 11.586 1 96.81 509 PHE A C 1
ATOM 3931 O O . PHE A 1 509 ? 31.75 23.516 12.578 1 96.81 509 PHE A O 1
ATOM 3938 N N . ASP A 1 510 ? 31.859 22.719 10.469 1 96.81 510 ASP A N 1
ATOM 3939 C CA . ASP A 1 510 ? 33.188 23.188 10.109 1 96.81 510 ASP A CA 1
ATOM 3940 C C . ASP A 1 510 ? 33.156 24 8.812 1 96.81 510 ASP A C 1
ATOM 3942 O O . ASP A 1 510 ? 32.875 23.469 7.746 1 96.81 510 ASP A O 1
ATOM 3946 N N . PRO A 1 511 ? 33.5 25.281 8.859 1 95.69 511 PRO A N 1
ATOM 3947 C CA . PRO A 1 511 ? 33.438 26.109 7.656 1 95.69 511 PRO A CA 1
ATOM 3948 C C . PRO A 1 511 ? 34.375 25.609 6.551 1 95.69 511 PRO A C 1
ATOM 3950 O O . PRO A 1 511 ? 34.219 26.016 5.395 1 95.69 511 PRO A O 1
ATOM 3953 N N . ASP A 1 512 ? 35.281 24.734 6.875 1 96.44 512 ASP A N 1
ATOM 3954 C CA . ASP A 1 512 ? 36.188 24.188 5.879 1 96.44 512 ASP A CA 1
ATOM 3955 C C . ASP A 1 512 ? 35.688 22.859 5.32 1 96.44 512 ASP A C 1
ATOM 3957 O O . ASP A 1 512 ? 36.281 22.281 4.426 1 96.44 512 ASP A O 1
ATOM 3961 N N . GLY A 1 513 ? 34.594 22.484 5.816 1 96.06 513 GLY A N 1
ATOM 3962 C CA . GLY A 1 513 ? 34 21.234 5.352 1 96.06 513 GLY A CA 1
ATOM 3963 C C . GLY A 1 513 ? 33.156 21.391 4.094 1 96.06 513 GLY A C 1
ATOM 3964 O O . GLY A 1 513 ? 33.156 22.469 3.475 1 96.06 513 GLY A O 1
ATOM 3965 N N . CYS A 1 514 ? 32.625 20.312 3.59 1 97.12 514 CYS A N 1
ATOM 3966 C CA . CYS A 1 514 ? 31.688 20.234 2.467 1 97.12 514 CYS A CA 1
ATOM 3967 C C . CYS A 1 514 ? 30.5 19.344 2.803 1 97.12 514 CYS A C 1
ATOM 3969 O O . CYS A 1 514 ? 30.656 18.141 3.049 1 97.12 514 CYS A O 1
ATOM 3971 N N . TYR A 1 515 ? 29.344 19.922 2.799 1 98.19 515 TYR A N 1
ATOM 3972 C CA . TYR A 1 515 ? 28.188 19.219 3.346 1 98.19 515 TYR A CA 1
ATOM 3973 C C . TYR A 1 515 ? 27.094 19.094 2.301 1 98.19 515 TYR A C 1
ATOM 3975 O O . TYR A 1 515 ? 26.844 20.016 1.532 1 98.19 515 TYR A O 1
ATOM 3983 N N . PRO A 1 516 ? 26.469 17.844 2.229 1 98.5 516 PRO A N 1
ATOM 3984 C CA . PRO A 1 516 ? 25.25 17.766 1.418 1 98.5 516 PRO A CA 1
ATOM 3985 C C . PRO A 1 516 ? 24.141 18.703 1.921 1 98.5 516 PRO A C 1
ATOM 3987 O O . PRO A 1 516 ? 24.141 19.094 3.092 1 98.5 516 PRO A O 1
ATOM 3990 N N . VAL A 1 517 ? 23.266 19.062 1.017 1 98.81 517 VAL A N 1
ATOM 3991 C CA . VAL A 1 517 ? 22.219 20.031 1.312 1 98.81 517 VAL A CA 1
ATOM 3992 C C . VAL A 1 517 ? 20.844 19.391 1.156 1 98.81 517 VAL A C 1
ATOM 3994 O O . VAL A 1 517 ? 20.625 18.594 0.24 1 98.81 517 VAL A O 1
ATOM 3997 N N . VAL A 1 518 ? 19.953 19.625 2.084 1 98.75 518 VAL A N 1
ATOM 3998 C CA . VAL A 1 518 ? 18.578 19.188 1.941 1 98.75 518 VAL A CA 1
ATOM 3999 C C . VAL A 1 518 ? 17.656 20.406 1.927 1 98.75 518 VAL A C 1
ATOM 4001 O O . VAL A 1 518 ? 17.688 21.219 2.846 1 98.75 518 VAL A O 1
ATOM 4004 N N . ASP A 1 519 ? 16.906 20.547 0.88 1 98.12 519 ASP A N 1
ATOM 4005 C CA . ASP A 1 519 ? 15.812 21.516 0.78 1 98.12 519 ASP A CA 1
ATOM 4006 C C . ASP A 1 519 ? 14.547 20.984 1.437 1 98.12 519 ASP A C 1
ATOM 4008 O O . ASP A 1 519 ? 13.93 20.031 0.937 1 98.12 519 ASP A O 1
ATOM 4012 N N . ASN A 1 520 ? 14.195 21.516 2.557 1 97.19 520 ASN A N 1
ATOM 4013 C CA . ASN A 1 520 ? 12.992 21.109 3.271 1 97.19 520 ASN A CA 1
ATOM 4014 C C . ASN A 1 520 ? 11.789 21.969 2.879 1 97.19 520 ASN A C 1
ATOM 4016 O O . ASN A 1 520 ? 11.711 23.141 3.26 1 97.19 520 ASN A O 1
ATOM 4020 N N . LEU A 1 521 ? 10.758 21.281 2.24 1 92.62 521 LEU A N 1
ATOM 4021 C CA . LEU A 1 521 ? 9.734 22.016 1.524 1 92.62 521 LEU A CA 1
ATOM 4022 C C . LEU A 1 521 ? 8.383 21.891 2.219 1 92.62 521 LEU A C 1
ATOM 4024 O O . LEU A 1 521 ? 8.062 20.828 2.766 1 92.62 521 LEU A O 1
ATOM 4028 N N . TYR A 1 522 ? 7.66 22.922 2.236 1 87.25 522 TYR A N 1
ATOM 4029 C CA . TYR A 1 522 ? 6.207 22.938 2.381 1 87.25 522 TYR A CA 1
ATOM 4030 C C . TYR A 1 522 ? 5.594 24.125 1.66 1 87.25 522 TYR A C 1
ATOM 4032 O O . TYR A 1 522 ? 5.453 25.203 2.24 1 87.25 522 TYR A O 1
ATOM 4040 N N . PRO A 1 523 ? 5.27 23.906 0.445 1 78.88 523 PRO A N 1
ATOM 4041 C CA . PRO A 1 523 ? 4.73 25.016 -0.331 1 78.88 523 PRO A CA 1
ATOM 4042 C C . PRO A 1 523 ? 3.225 25.188 -0.149 1 78.88 523 PRO A C 1
ATOM 4044 O O . PRO A 1 523 ? 2.566 24.328 0.438 1 78.88 523 PRO A O 1
ATOM 4047 N N . GLY A 1 524 ? 2.756 26.297 -0.586 1 83.69 524 GLY A N 1
ATOM 4048 C CA . GLY A 1 524 ? 1.327 26.5 -0.771 1 83.69 524 GLY A CA 1
ATOM 4049 C C . GLY A 1 524 ? 0.888 27.938 -0.536 1 83.69 524 GLY A C 1
ATOM 4050 O O . GLY A 1 524 ? 1.541 28.672 0.2 1 83.69 524 GLY A O 1
ATOM 4051 N N . PRO A 1 525 ? -0.118 28.203 -1.252 1 91.44 525 PRO A N 1
ATOM 4052 C CA . PRO A 1 525 ? -0.628 29.562 -1.128 1 91.44 525 PRO A CA 1
ATOM 4053 C C . PRO A 1 525 ? -1.325 29.828 0.207 1 91.44 525 PRO A C 1
ATOM 4055 O O . PRO A 1 525 ? -1.721 30.953 0.499 1 91.44 525 PRO A O 1
ATOM 4058 N N . GLN A 1 526 ? -1.385 28.719 0.993 1 91.81 526 GLN A N 1
ATOM 4059 C CA . GLN A 1 526 ? -2.254 28.859 2.156 1 91.81 526 GLN A CA 1
ATOM 4060 C C . GLN A 1 526 ? -1.438 29.031 3.436 1 91.81 526 GLN A C 1
ATOM 4062 O O . GLN A 1 526 ? -1.986 29.375 4.488 1 91.81 526 GLN A O 1
ATOM 4067 N N . VAL A 1 527 ? -0.12 28.75 3.367 1 91.5 527 VAL A N 1
ATOM 4068 C CA . VAL A 1 527 ? 0.682 28.797 4.586 1 91.5 527 VAL A CA 1
ATOM 4069 C C . VAL A 1 527 ? 2.148 29.031 4.23 1 91.5 527 VAL A C 1
ATOM 4071 O O . VAL A 1 527 ? 2.547 28.875 3.074 1 91.5 527 VAL A O 1
ATOM 4074 N N . ASN A 1 528 ? 2.893 29.484 5.199 1 92.88 528 ASN A N 1
ATOM 4075 C CA . ASN A 1 528 ? 4.344 29.594 5.078 1 92.88 528 ASN A CA 1
ATOM 4076 C C . ASN A 1 528 ? 5.047 28.359 5.645 1 92.88 528 ASN A C 1
ATOM 4078 O O . ASN A 1 528 ? 4.535 27.719 6.562 1 92.88 528 ASN A O 1
ATOM 4082 N N . ARG A 1 529 ? 6.211 28.109 5.102 1 93.06 529 ARG A N 1
ATOM 4083 C CA . ARG A 1 529 ? 7.062 27.062 5.645 1 93.06 529 ARG A CA 1
ATOM 4084 C C . ARG A 1 529 ? 7.91 27.578 6.801 1 93.06 529 ARG A C 1
ATOM 4086 O O . ARG A 1 529 ? 8.219 26.828 7.734 1 93.06 529 ARG A O 1
ATOM 4093 N N . VAL A 1 530 ? 8.25 28.859 6.762 1 92.94 530 VAL A N 1
ATOM 4094 C CA . VAL A 1 530 ? 9.172 29.406 7.754 1 92.94 530 VAL A CA 1
ATOM 4095 C C . VAL A 1 530 ? 8.461 30.5 8.555 1 92.94 530 VAL A C 1
ATOM 4097 O O . VAL A 1 530 ? 7.637 31.234 8.023 1 92.94 530 VAL A O 1
ATOM 4100 N N . ALA A 1 531 ? 8.75 30.516 9.836 1 91.75 531 ALA A N 1
ATOM 4101 C CA . ALA A 1 531 ? 8.281 31.578 10.727 1 91.75 531 ALA A CA 1
ATOM 4102 C C . ALA A 1 531 ? 9.391 32.562 11.023 1 91.75 531 ALA A C 1
ATOM 4104 O O . ALA A 1 531 ? 10.578 32.219 11.008 1 91.75 531 ALA A O 1
ATOM 4105 N N . PRO A 1 532 ? 9.023 33.781 11.289 1 95.06 532 PRO A N 1
ATOM 4106 C CA . PRO A 1 532 ? 10.039 34.812 11.586 1 95.06 532 PRO A CA 1
ATOM 4107 C C . PRO A 1 532 ? 10.516 34.75 13.039 1 95.06 532 PRO A C 1
ATOM 4109 O O . PRO A 1 532 ? 11.469 35.438 13.406 1 95.06 532 PRO A O 1
ATOM 4112 N N . GLY A 1 533 ? 9.875 33.938 13.836 1 95.88 533 GLY A N 1
ATOM 4113 C CA . GLY A 1 533 ? 10.219 33.812 15.242 1 95.88 533 GLY A CA 1
ATOM 4114 C C . GLY A 1 533 ? 10.875 32.5 15.586 1 95.88 533 GLY A C 1
ATOM 4115 O O . GLY A 1 533 ? 11.148 31.688 14.695 1 95.88 533 GLY A O 1
ATOM 4116 N N . PHE A 1 534 ? 11.148 32.281 16.891 1 96.19 534 PHE A N 1
ATOM 4117 C CA . PHE A 1 534 ? 11.766 31.062 17.391 1 96.19 534 PHE A CA 1
ATOM 4118 C C . PHE A 1 534 ? 10.836 29.875 17.234 1 96.19 534 PHE A C 1
ATOM 4120 O O . PHE A 1 534 ? 9.656 29.953 17.594 1 96.19 534 PHE A O 1
ATOM 4127 N N . ASP A 1 535 ? 11.312 28.828 16.625 1 91.19 535 ASP A N 1
ATOM 4128 C CA . ASP A 1 535 ? 10.516 27.625 16.422 1 91.19 535 ASP A CA 1
ATOM 4129 C C . ASP A 1 535 ? 10.461 26.781 17.703 1 91.19 535 ASP A C 1
ATOM 4131 O O . ASP A 1 535 ? 11.492 26.297 18.172 1 91.19 535 ASP A O 1
ATOM 4135 N N . PRO A 1 536 ? 9.305 26.516 18.172 1 82.94 536 PRO A N 1
ATOM 4136 C CA . PRO A 1 536 ? 9.219 25.641 19.344 1 82.94 536 PRO A CA 1
ATOM 4137 C C . PRO A 1 536 ? 9.328 24.156 18.969 1 82.94 536 PRO A C 1
ATOM 4139 O O . PRO A 1 536 ? 9.07 23.297 19.812 1 82.94 536 PRO A O 1
ATOM 4142 N N . GLY A 1 537 ? 9.555 23.922 17.672 1 82 537 GLY A N 1
ATOM 4143 C CA . GLY A 1 537 ? 9.773 22.547 17.25 1 82 537 GLY A CA 1
ATOM 4144 C C . GLY A 1 537 ? 8.898 22.141 16.078 1 82 537 GLY A C 1
ATOM 4145 O O . GLY A 1 537 ? 9.164 21.125 15.422 1 82 537 GLY A O 1
ATOM 4146 N N . GLY A 1 538 ? 7.844 22.719 15.695 1 79.38 538 GLY A N 1
ATOM 4147 C CA . GLY A 1 538 ? 6.922 22.391 14.625 1 79.38 538 GLY A CA 1
ATOM 4148 C C . GLY A 1 538 ? 7.531 22.531 13.242 1 79.38 538 GLY A C 1
ATOM 4149 O O . GLY A 1 538 ? 7.625 21.562 12.492 1 79.38 538 GLY A O 1
ATOM 4150 N N . MET A 1 539 ? 8.055 23.609 12.875 1 77.88 539 MET A N 1
ATOM 4151 C CA . MET A 1 539 ? 8.633 23.891 11.57 1 77.88 539 MET A CA 1
ATOM 4152 C C . MET A 1 539 ? 9.992 23.234 11.414 1 77.88 539 MET A C 1
ATOM 4154 O O . MET A 1 539 ? 10.43 22.938 10.297 1 77.88 539 MET A O 1
ATOM 4158 N N . GLY A 1 540 ? 10.609 23.047 12.641 1 83.94 540 GLY A N 1
ATOM 4159 C CA . GLY A 1 540 ? 11.93 22.438 12.641 1 83.94 540 GLY A CA 1
ATOM 4160 C C . GLY A 1 540 ? 11.898 20.938 12.789 1 83.94 540 GLY A C 1
ATOM 4161 O O . GLY A 1 540 ? 12.945 20.281 12.836 1 83.94 540 GLY A O 1
ATOM 4162 N N . MET A 1 541 ? 10.742 20.469 12.797 1 89.06 541 MET A N 1
ATOM 4163 C CA . MET A 1 541 ? 10.57 19.062 13.133 1 89.06 541 MET A CA 1
ATOM 4164 C C . MET A 1 541 ? 11.375 18.172 12.188 1 89.06 541 MET A C 1
ATOM 4166 O O . MET A 1 541 ? 11.891 17.125 12.594 1 89.06 541 MET A O 1
ATOM 4170 N N . ASP A 1 542 ? 11.531 18.594 10.977 1 95.12 542 ASP A N 1
ATOM 4171 C CA . ASP A 1 542 ? 12.32 17.812 10.023 1 95.12 542 ASP A CA 1
ATOM 4172 C C . ASP A 1 542 ? 13.695 18.438 9.805 1 95.12 542 ASP A C 1
ATOM 4174 O O . ASP A 1 542 ? 14.695 17.734 9.703 1 95.12 542 ASP A O 1
ATOM 4178 N N . ALA A 1 543 ? 13.789 19.734 9.844 1 97 543 ALA A N 1
ATOM 4179 C CA . ALA A 1 543 ? 15.023 20.438 9.508 1 97 543 ALA A CA 1
ATOM 4180 C C . ALA A 1 543 ? 16.094 20.219 10.57 1 97 543 ALA A C 1
ATOM 4182 O O . ALA A 1 543 ? 17.25 19.969 10.242 1 97 543 ALA A O 1
ATOM 4183 N N . GLU A 1 544 ? 15.758 20.312 11.805 1 97.06 544 GLU A N 1
ATOM 4184 C CA . GLU A 1 544 ? 16.734 20.219 12.883 1 97.06 544 GLU A CA 1
ATOM 4185 C C . GLU A 1 544 ? 17.312 18.812 12.992 1 97.06 544 GLU A C 1
ATOM 4187 O O . GLU A 1 544 ? 18.531 18.641 13.094 1 97.06 544 GLU A O 1
ATOM 4192 N N . PRO A 1 545 ? 16.453 17.766 12.938 1 97.81 545 PRO A N 1
ATOM 4193 C CA . PRO A 1 545 ? 17.031 16.422 12.922 1 97.81 545 PRO A CA 1
ATOM 4194 C C . PRO A 1 545 ? 17.953 16.203 11.727 1 97.81 545 PRO A C 1
ATOM 4196 O O . PRO A 1 545 ? 19.016 15.578 11.867 1 97.81 545 PRO A O 1
ATOM 4199 N N . LEU A 1 546 ? 17.594 16.656 10.578 1 98.19 546 LEU A N 1
ATOM 4200 C CA . LEU A 1 546 ? 18.438 16.5 9.398 1 98.19 546 LEU A CA 1
ATOM 4201 C C . LEU A 1 546 ? 19.766 17.219 9.586 1 98.19 546 LEU A C 1
ATOM 4203 O O . LEU A 1 546 ? 20.812 16.703 9.18 1 98.19 546 LEU A O 1
ATOM 4207 N N . ALA A 1 547 ? 19.719 18.406 10.156 1 98.12 547 ALA A N 1
ATOM 4208 C CA . ALA A 1 547 ? 20.953 19.109 10.469 1 98.12 547 ALA A CA 1
ATOM 4209 C C . ALA A 1 547 ? 21.812 18.312 11.445 1 98.12 547 ALA A C 1
ATOM 4211 O O . ALA A 1 547 ? 23.031 18.266 11.297 1 98.12 547 ALA A O 1
ATOM 4212 N N . ALA A 1 548 ? 21.172 17.719 12.406 1 97.81 548 ALA A N 1
ATOM 4213 C CA . ALA A 1 548 ? 21.891 16.891 13.367 1 97.81 548 ALA A CA 1
ATOM 4214 C C . ALA A 1 548 ? 22.578 15.727 12.68 1 97.81 548 ALA A C 1
ATOM 4216 O O . ALA A 1 548 ? 23.641 15.273 13.125 1 97.81 548 ALA A O 1
ATOM 4217 N N . LEU A 1 549 ? 22.031 15.242 11.586 1 97.69 549 LEU A N 1
ATOM 4218 C CA . LEU A 1 549 ? 22.578 14.094 10.867 1 97.69 549 LEU A CA 1
ATOM 4219 C C . LEU A 1 549 ? 23.75 14.508 9.992 1 97.69 549 LEU A C 1
ATOM 4221 O O . LEU A 1 549 ? 24.438 13.656 9.422 1 97.69 549 LEU A O 1
ATOM 4225 N N . GLY A 1 550 ? 23.953 15.844 9.797 1 97.5 550 GLY A N 1
ATOM 4226 C CA . GLY A 1 550 ? 25.125 16.281 9.055 1 97.5 550 GLY A CA 1
ATOM 4227 C C . GLY A 1 550 ? 24.781 17 7.766 1 97.5 550 GLY A C 1
ATOM 4228 O O . GLY A 1 550 ? 25.656 17.234 6.926 1 97.5 550 GLY A O 1
ATOM 4229 N N . PHE A 1 551 ? 23.547 17.375 7.598 1 98.38 551 PHE A N 1
ATOM 4230 C CA . PHE A 1 551 ? 23.141 18.078 6.395 1 98.38 551 PHE A CA 1
ATOM 4231 C C . PHE A 1 551 ? 23.062 19.578 6.648 1 98.38 551 PHE A C 1
ATOM 4233 O O . PHE A 1 551 ? 22.75 20.016 7.762 1 98.38 551 PHE A O 1
ATOM 4240 N N . VAL A 1 552 ? 23.328 20.359 5.684 1 98.69 552 VAL A N 1
ATOM 4241 C CA . VAL A 1 552 ? 22.812 21.719 5.633 1 98.69 552 VAL A CA 1
ATOM 4242 C C . VAL A 1 552 ? 21.344 21.688 5.207 1 98.69 552 VAL A C 1
ATOM 4244 O O . VAL A 1 552 ? 20.984 21.031 4.223 1 98.69 552 VAL A O 1
ATOM 4247 N N . VAL A 1 553 ? 20.547 22.328 5.973 1 98.62 553 VAL A N 1
ATOM 4248 C CA . VAL A 1 553 ? 19.141 22.328 5.613 1 98.62 553 VAL A CA 1
ATOM 4249 C C . VAL A 1 553 ? 18.672 23.75 5.301 1 98.62 553 VAL A C 1
ATOM 4251 O O . VAL A 1 553 ? 19 24.688 6.023 1 98.62 553 VAL A O 1
ATOM 4254 N N . VAL A 1 554 ? 17.906 23.844 4.199 1 98.12 554 VAL A N 1
ATOM 4255 C CA . VAL A 1 554 ? 17.359 25.125 3.781 1 98.12 554 VAL A CA 1
ATOM 4256 C C . VAL A 1 554 ? 15.828 25.031 3.74 1 98.12 554 VAL A C 1
ATOM 4258 O O . VAL A 1 554 ? 15.266 24.031 3.295 1 98.12 554 VAL A O 1
ATOM 4261 N N . ALA A 1 555 ? 15.188 26.016 4.285 1 96.81 555 ALA A N 1
ATOM 4262 C CA . ALA A 1 555 ? 13.75 26.25 4.141 1 96.81 555 ALA A CA 1
ATOM 4263 C C . ALA A 1 555 ? 13.469 27.656 3.635 1 96.81 555 ALA A C 1
ATOM 4265 O O . ALA A 1 555 ? 14.148 28.609 4.023 1 96.81 555 ALA A O 1
ATOM 4266 N N . LEU A 1 556 ? 12.461 27.734 2.783 1 95.19 556 LEU A N 1
ATOM 4267 C CA . LEU A 1 556 ? 12.242 28.984 2.062 1 95.19 556 LEU A CA 1
ATOM 4268 C C . LEU A 1 556 ? 10.766 29.172 1.731 1 95.19 556 LEU A C 1
ATOM 4270 O O . LEU A 1 556 ? 10.047 28.203 1.501 1 95.19 556 LEU A O 1
ATOM 4274 N N . ASP A 1 557 ? 10.328 30.375 1.788 1 95.38 557 ASP A N 1
ATOM 4275 C CA . ASP A 1 557 ? 9.023 30.734 1.222 1 95.38 557 ASP A CA 1
ATOM 4276 C C . ASP A 1 557 ? 9.195 31.484 -0.094 1 95.38 557 ASP A C 1
ATOM 4278 O O . ASP A 1 557 ? 9.539 32.656 -0.098 1 95.38 557 ASP A O 1
ATOM 4282 N N . GLY A 1 558 ? 8.883 30.797 -1.113 1 95.19 558 GLY A N 1
ATOM 4283 C CA . GLY A 1 558 ? 8.961 31.422 -2.428 1 95.19 558 GLY A CA 1
ATOM 4284 C C . GLY A 1 558 ? 7.723 32.219 -2.787 1 95.19 558 GLY A C 1
ATOM 4285 O O . GLY A 1 558 ? 6.797 32.344 -1.983 1 95.19 558 GLY A O 1
ATOM 4286 N N . ARG A 1 559 ? 7.801 32.875 -4.004 1 95.31 559 ARG A N 1
ATOM 4287 C CA . ARG A 1 559 ? 6.648 33.625 -4.5 1 95.31 559 ARG A CA 1
ATOM 4288 C C . ARG A 1 559 ? 5.398 32.75 -4.523 1 95.31 559 ARG A C 1
ATOM 4290 O O . ARG A 1 559 ? 5.473 31.547 -4.84 1 95.31 559 ARG A O 1
ATOM 4297 N N . GLY A 1 560 ? 4.215 33.406 -4.191 1 94.12 560 GLY A N 1
ATOM 4298 C CA . GLY A 1 560 ? 2.949 32.688 -4.184 1 94.12 560 GLY A CA 1
ATOM 4299 C C . GLY A 1 560 ? 2.51 32.25 -2.793 1 94.12 560 GLY A C 1
ATOM 4300 O O . GLY A 1 560 ? 1.397 31.766 -2.613 1 94.12 560 GLY A O 1
ATOM 4301 N N . THR A 1 561 ? 3.385 32.438 -1.772 1 94.38 561 THR A N 1
ATOM 4302 C CA . THR A 1 561 ? 3.041 32.156 -0.383 1 94.38 561 THR A CA 1
ATOM 4303 C C . THR A 1 561 ? 2.447 33.375 0.287 1 94.38 561 THR A C 1
ATOM 4305 O O . THR A 1 561 ? 2.572 34.5 -0.227 1 94.38 561 THR A O 1
ATOM 4308 N N . PRO A 1 562 ? 1.805 33.25 1.417 1 94.5 562 PRO A N 1
ATOM 4309 C CA . PRO A 1 562 ? 1.132 34.375 2.043 1 94.5 562 PRO A CA 1
ATOM 4310 C C . PRO A 1 562 ? 2.094 35.281 2.811 1 94.5 562 PRO A C 1
ATOM 4312 O O . PRO A 1 562 ? 3.254 34.906 3.023 1 94.5 562 PRO A O 1
ATOM 4315 N N . GLY A 1 563 ? 1.573 36.469 3.18 1 93.94 563 GLY A N 1
ATOM 4316 C CA . GLY A 1 563 ? 2.24 37.312 4.145 1 93.94 563 GLY A CA 1
ATOM 4317 C C . GLY A 1 563 ? 2.951 38.5 3.506 1 93.94 563 GLY A C 1
ATOM 4318 O O . GLY A 1 563 ? 3.656 39.25 4.184 1 93.94 563 GLY A O 1
ATOM 4319 N N . ARG A 1 564 ? 2.828 38.656 2.193 1 95 564 ARG A N 1
ATOM 4320 C CA . ARG A 1 564 ? 3.387 39.781 1.442 1 95 564 ARG A CA 1
ATOM 4321 C C . ARG A 1 564 ? 2.299 40.531 0.669 1 95 564 ARG A C 1
ATOM 4323 O O . ARG A 1 564 ? 1.149 40.594 1.111 1 95 564 ARG A O 1
ATOM 4330 N N . SER A 1 565 ? 2.645 41.25 -0.386 1 96.75 565 SER A N 1
ATOM 4331 C CA . SER A 1 565 ? 1.677 41.969 -1.205 1 96.75 565 SER A CA 1
ATOM 4332 C C . SER A 1 565 ? 0.738 41 -1.929 1 96.75 565 SER A C 1
ATOM 4334 O O . SER A 1 565 ? 1.007 39.812 -2.006 1 96.75 565 SER A O 1
ATOM 4336 N N . LYS A 1 566 ? -0.355 41.531 -2.373 1 97.06 566 LYS A N 1
ATOM 4337 C CA . LYS A 1 566 ? -1.281 40.75 -3.184 1 97.06 566 LYS A CA 1
ATOM 4338 C C . LYS A 1 566 ? -0.581 40.156 -4.41 1 97.06 566 LYS A C 1
ATOM 4340 O O . LYS A 1 566 ? -0.799 39 -4.762 1 97.06 566 LYS A O 1
ATOM 4345 N N . ALA A 1 567 ? 0.214 40.969 -5.043 1 96.06 567 ALA A N 1
ATOM 4346 C CA . ALA A 1 567 ? 0.929 40.5 -6.234 1 96.06 567 ALA A CA 1
ATOM 4347 C C . ALA A 1 567 ? 1.845 39.312 -5.91 1 96.06 567 ALA A C 1
ATOM 4349 O O . ALA A 1 567 ? 1.962 38.375 -6.695 1 96.06 567 ALA A O 1
ATOM 4350 N N . PHE A 1 568 ? 2.57 39.375 -4.832 1 95.62 568 PHE A N 1
ATOM 4351 C CA . PHE A 1 568 ? 3.432 38.281 -4.391 1 95.62 568 PHE A CA 1
ATOM 4352 C C . PHE A 1 568 ? 2.631 37 -4.203 1 95.62 568 PHE A C 1
ATOM 4354 O O . PHE A 1 568 ? 3.021 35.938 -4.691 1 95.62 568 PHE A O 1
ATOM 4361 N N . HIS A 1 569 ? 1.518 37.125 -3.506 1 95.12 569 HIS A N 1
ATOM 4362 C CA . HIS A 1 569 ? 0.662 35.969 -3.232 1 95.12 569 HIS A CA 1
ATOM 4363 C C . HIS A 1 569 ? 0.019 35.438 -4.512 1 95.12 569 HIS A C 1
ATOM 4365 O O . HIS A 1 569 ? -0.093 34.219 -4.703 1 95.12 569 HIS A O 1
ATOM 4371 N N . ASP A 1 570 ? -0.358 36.312 -5.43 1 94.06 570 ASP A N 1
ATOM 4372 C CA . ASP A 1 570 ? -1.066 35.969 -6.656 1 94.06 570 ASP A CA 1
ATOM 4373 C C . ASP A 1 570 ? -0.138 35.25 -7.648 1 94.06 570 ASP A C 1
ATOM 4375 O O . ASP A 1 570 ? -0.59 34.75 -8.672 1 94.06 570 ASP A O 1
ATOM 4379 N N . ALA A 1 571 ? 1.139 35.219 -7.359 1 92.81 571 ALA A N 1
ATOM 4380 C CA . ALA A 1 571 ? 2.055 34.469 -8.211 1 92.81 571 ALA A CA 1
ATOM 4381 C C . ALA A 1 571 ? 1.622 33 -8.328 1 92.81 571 ALA A C 1
ATOM 4383 O O . ALA A 1 571 ? 1.943 32.312 -9.312 1 92.81 571 ALA A O 1
ATOM 4384 N N . SER A 1 572 ? 0.899 32.531 -7.43 1 91.94 572 SER A N 1
ATOM 4385 C CA . SER A 1 572 ? 0.446 31.156 -7.426 1 91.94 572 SER A CA 1
ATOM 4386 C C . SER A 1 572 ? -0.952 31.031 -8.023 1 91.94 572 SER A C 1
ATOM 4388 O O . SER A 1 572 ? -1.476 29.922 -8.156 1 91.94 572 SER A O 1
ATOM 4390 N N . TYR A 1 573 ? -1.637 32.094 -8.32 1 92.44 573 TYR A N 1
ATOM 4391 C CA . TYR A 1 573 ? -2.998 32.062 -8.836 1 92.44 573 TYR A CA 1
ATOM 4392 C C . TYR A 1 573 ? -3.041 31.359 -10.195 1 92.44 573 TYR A C 1
ATOM 4394 O O . TYR A 1 573 ? -2.408 31.812 -11.148 1 92.44 573 TYR A O 1
ATOM 4402 N N . GLY A 1 574 ? -3.709 30.25 -10.219 1 92.06 574 GLY A N 1
ATOM 4403 C CA . GLY A 1 574 ? -3.773 29.438 -11.43 1 92.06 574 GLY A CA 1
ATOM 4404 C C . GLY A 1 574 ? -2.521 28.609 -11.664 1 92.06 574 GLY A C 1
ATOM 4405 O O . GLY A 1 574 ? -2.332 28.062 -12.742 1 92.06 574 GLY A O 1
ATOM 4406 N N . ARG A 1 575 ? -1.7 28.641 -10.695 1 92.06 575 ARG A N 1
ATOM 4407 C CA . ARG A 1 575 ? -0.421 27.938 -10.781 1 92.06 575 ARG A CA 1
ATOM 4408 C C . ARG A 1 575 ? -0.092 27.25 -9.461 1 92.06 575 ARG A C 1
ATOM 4410 O O . ARG A 1 575 ? 0.977 27.469 -8.891 1 92.06 575 ARG A O 1
ATOM 4417 N N . LEU A 1 576 ? -0.958 26.312 -9.102 1 89.81 576 LEU A N 1
ATOM 4418 C CA . LEU A 1 576 ? -0.817 25.625 -7.82 1 89.81 576 LEU A CA 1
ATOM 4419 C C . LEU A 1 576 ? 0.486 24.844 -7.766 1 89.81 576 LEU A C 1
ATOM 4421 O O . LEU A 1 576 ? 1.143 24.797 -6.723 1 89.81 576 LEU A O 1
ATOM 4425 N N . ALA A 1 577 ? 0.942 24.297 -8.914 1 85.5 577 ALA A N 1
ATOM 4426 C CA . ALA A 1 577 ? 2.156 23.484 -8.961 1 85.5 577 ALA A CA 1
ATOM 4427 C C . ALA A 1 577 ? 3.389 24.328 -8.625 1 85.5 577 ALA A C 1
ATOM 4429 O O . ALA A 1 577 ? 4.402 23.797 -8.172 1 85.5 577 ALA A O 1
ATOM 4430 N N . ASP A 1 578 ? 3.309 25.625 -8.812 1 81.62 578 ASP A N 1
ATOM 4431 C CA . ASP A 1 578 ? 4.434 26.531 -8.617 1 81.62 578 ASP A CA 1
ATOM 4432 C C . ASP A 1 578 ? 4.375 27.188 -7.238 1 81.62 578 ASP A C 1
ATOM 4434 O O . ASP A 1 578 ? 5.191 28.047 -6.922 1 81.62 578 ASP A O 1
ATOM 4438 N N . ALA A 1 579 ? 3.377 26.734 -6.57 1 69.62 579 ALA A N 1
ATOM 4439 C CA . ALA A 1 579 ? 3.238 27.391 -5.277 1 69.62 579 ALA A CA 1
ATOM 4440 C C . ALA A 1 579 ? 4.434 27.094 -4.375 1 69.62 579 ALA A C 1
ATOM 4442 O O . ALA A 1 579 ? 4.844 25.938 -4.242 1 69.62 579 ALA A O 1
ATOM 4443 N N . GLY A 1 580 ? 4.996 28.141 -3.857 1 73 580 GLY A N 1
ATOM 4444 C CA . GLY A 1 580 ? 6.223 28.078 -3.078 1 73 580 GLY A CA 1
ATOM 4445 C C . GLY A 1 580 ? 7.477 28.25 -3.92 1 73 580 GLY A C 1
ATOM 4446 O O . GLY A 1 580 ? 8.578 28.375 -3.383 1 73 580 GLY A O 1
ATOM 4447 N N . GLY A 1 581 ? 7.227 28.297 -5.238 1 88.19 581 GLY A N 1
ATOM 4448 C CA . GLY A 1 581 ? 8.219 28.656 -6.242 1 88.19 581 GLY A CA 1
ATOM 4449 C C . GLY A 1 581 ? 9.422 27.734 -6.242 1 88.19 581 GLY A C 1
ATOM 4450 O O . GLY A 1 581 ? 10.531 28.156 -5.883 1 88.19 581 GLY A O 1
ATOM 4451 N N . LEU A 1 582 ? 9.312 26.531 -6.711 1 94.38 582 LEU A N 1
ATOM 4452 C CA . LEU A 1 582 ? 10.43 25.594 -6.77 1 94.38 582 LEU A CA 1
ATOM 4453 C C . LEU A 1 582 ? 11.602 26.188 -7.543 1 94.38 582 LEU A C 1
ATOM 4455 O O . LEU A 1 582 ? 12.758 25.922 -7.227 1 94.38 582 LEU A O 1
ATOM 4459 N N . ALA A 1 583 ? 11.266 27.047 -8.523 1 96.25 583 ALA A N 1
ATOM 4460 C CA . ALA A 1 583 ? 12.32 27.766 -9.219 1 96.25 583 ALA A CA 1
ATOM 4461 C C . ALA A 1 583 ? 13.055 28.719 -8.266 1 96.25 583 ALA A C 1
ATOM 4463 O O . ALA A 1 583 ? 14.266 28.906 -8.375 1 96.25 583 ALA A O 1
ATOM 4464 N N . ASP A 1 584 ? 12.273 29.328 -7.402 1 97.12 584 ASP A N 1
ATOM 4465 C CA . ASP A 1 584 ? 12.867 30.188 -6.395 1 97.12 584 ASP A CA 1
ATOM 4466 C C . ASP A 1 584 ? 13.781 29.406 -5.457 1 97.12 584 ASP A C 1
ATOM 4468 O O . ASP A 1 584 ? 14.828 29.906 -5.039 1 97.12 584 ASP A O 1
ATOM 4472 N N . HIS A 1 585 ? 13.398 28.219 -5.109 1 97.25 585 HIS A N 1
ATOM 4473 C CA . HIS A 1 585 ? 14.234 27.344 -4.281 1 97.25 585 HIS A CA 1
ATOM 4474 C C . HIS A 1 585 ? 15.555 27.031 -4.973 1 97.25 585 HIS A C 1
ATOM 4476 O O . HIS A 1 585 ? 16.625 27.141 -4.363 1 97.25 585 HIS A O 1
ATOM 4482 N N . ALA A 1 586 ? 15.492 26.625 -6.215 1 97.5 586 ALA A N 1
ATOM 4483 C CA . ALA A 1 586 ? 16.703 26.297 -6.977 1 97.5 586 ALA A CA 1
ATOM 4484 C C . ALA A 1 586 ? 17.625 27.516 -7.066 1 97.5 586 ALA A C 1
ATOM 4486 O O . ALA A 1 586 ? 18.844 27.391 -6.895 1 97.5 586 ALA A O 1
ATOM 4487 N N . ALA A 1 587 ? 17.016 28.656 -7.332 1 97.75 587 ALA A N 1
ATOM 4488 C CA . ALA A 1 587 ? 17.797 29.891 -7.402 1 97.75 587 ALA A CA 1
ATOM 4489 C C . ALA A 1 587 ? 18.422 30.219 -6.051 1 97.75 587 ALA A C 1
ATOM 4491 O O . ALA A 1 587 ? 19.578 30.656 -5.984 1 97.75 587 ALA A O 1
ATOM 4492 N N . ALA A 1 588 ? 17.656 30.062 -5.023 1 98.12 588 ALA A N 1
ATOM 4493 C CA . ALA A 1 588 ? 18.141 30.344 -3.676 1 98.12 588 ALA A CA 1
ATOM 4494 C C . ALA A 1 588 ? 19.328 29.469 -3.318 1 98.12 588 ALA A C 1
ATOM 4496 O O . ALA A 1 588 ? 20.312 29.938 -2.736 1 98.12 588 ALA A O 1
ATOM 4497 N N . LEU A 1 589 ? 19.25 28.172 -3.598 1 98.5 589 LEU A N 1
ATOM 4498 C CA . LEU A 1 589 ? 20.344 27.25 -3.311 1 98.5 589 LEU A CA 1
ATOM 4499 C C . LEU A 1 589 ? 21.625 27.703 -3.988 1 98.5 589 LEU A C 1
ATOM 4501 O O . LEU A 1 589 ? 22.688 27.734 -3.361 1 98.5 589 LEU A O 1
ATOM 4505 N N . ARG A 1 590 ? 21.562 28.125 -5.203 1 98.19 590 ARG A N 1
ATOM 4506 C CA . ARG A 1 590 ? 22.719 28.594 -5.949 1 98.19 590 ARG A CA 1
ATOM 4507 C C . ARG A 1 590 ? 23.297 29.859 -5.328 1 98.19 590 ARG A C 1
ATOM 4509 O O . ARG A 1 590 ? 24.516 29.969 -5.137 1 98.19 590 ARG A O 1
ATOM 4516 N N . GLN A 1 591 ? 22.422 30.781 -5.039 1 98.56 591 GLN A N 1
ATOM 4517 C CA . GLN A 1 591 ? 22.859 32.062 -4.465 1 98.56 591 GLN A CA 1
ATOM 4518 C C . GLN A 1 591 ? 23.516 31.844 -3.104 1 98.56 591 GLN A C 1
ATOM 4520 O O . GLN A 1 591 ? 24.547 32.438 -2.805 1 98.56 591 GLN A O 1
ATOM 4525 N N . LEU A 1 592 ? 22.922 31.031 -2.268 1 98.69 592 LEU A N 1
ATOM 4526 C CA . LEU A 1 592 ? 23.469 30.766 -0.942 1 98.69 592 LEU A CA 1
ATOM 4527 C C . LEU A 1 592 ? 24.859 30.125 -1.043 1 98.69 592 LEU A C 1
ATOM 4529 O O . LEU A 1 592 ? 25.75 30.469 -0.268 1 98.69 592 LEU A O 1
ATOM 4533 N N . ALA A 1 593 ? 25.031 29.219 -1.915 1 98.19 593 ALA A N 1
ATOM 4534 C CA . ALA A 1 593 ? 26.297 28.516 -2.062 1 98.19 593 ALA A CA 1
ATOM 4535 C C . ALA A 1 593 ? 27.406 29.453 -2.488 1 98.19 593 ALA A C 1
ATOM 4537 O O . ALA A 1 593 ? 28.578 29.188 -2.242 1 98.19 593 ALA A O 1
ATOM 4538 N N . GLU A 1 594 ? 27.078 30.547 -3.137 1 97.81 594 GLU A N 1
ATOM 4539 C CA . GLU A 1 594 ? 28.078 31.516 -3.572 1 97.81 594 GLU A CA 1
ATOM 4540 C C . GLU A 1 594 ? 28.859 32.062 -2.385 1 97.81 594 GLU A C 1
ATOM 4542 O O . GLU A 1 594 ? 30.062 32.312 -2.49 1 97.81 594 GLU A O 1
ATOM 4547 N N . THR A 1 595 ? 28.234 32.219 -1.303 1 97.06 595 THR A N 1
ATOM 4548 C CA . THR A 1 595 ? 28.906 32.781 -0.135 1 97.06 595 THR A CA 1
ATOM 4549 C C . THR A 1 595 ? 29.156 31.719 0.915 1 97.06 595 THR A C 1
ATOM 4551 O O . THR A 1 595 ? 29.672 32 1.994 1 97.06 595 THR A O 1
ATOM 4554 N N . ARG A 1 596 ? 28.812 30.531 0.619 1 98.06 596 ARG A N 1
ATOM 4555 C CA . ARG A 1 596 ? 28.953 29.406 1.537 1 98.06 596 ARG A CA 1
ATOM 4556 C C . ARG A 1 596 ? 29.531 28.188 0.826 1 98.06 596 ARG A C 1
ATOM 4558 O O . ARG A 1 596 ? 28.812 27.203 0.569 1 98.06 596 ARG A O 1
ATOM 4565 N N . PRO A 1 597 ? 30.781 28.172 0.643 1 96.94 597 PRO A N 1
ATOM 4566 C CA . PRO A 1 597 ? 31.391 27.125 -0.164 1 96.94 597 PRO A CA 1
ATOM 4567 C C . PRO A 1 597 ? 31.25 25.734 0.461 1 96.94 597 PRO A C 1
ATOM 4569 O O . PRO A 1 597 ? 31.484 24.719 -0.203 1 96.94 597 PRO A O 1
ATOM 4572 N N . TRP A 1 598 ? 30.875 25.703 1.727 1 97.75 598 TRP A N 1
ATOM 4573 C CA . TRP A 1 598 ? 30.672 24.422 2.398 1 97.75 598 TRP A CA 1
ATOM 4574 C C . TRP A 1 598 ? 29.344 23.781 1.989 1 97.75 598 TRP A C 1
ATOM 4576 O O . TRP A 1 598 ? 29.062 22.641 2.354 1 97.75 598 TRP A O 1
ATOM 4586 N N . MET A 1 599 ? 28.531 24.469 1.249 1 98.56 599 MET A N 1
ATOM 4587 C CA . MET A 1 599 ? 27.344 23.875 0.651 1 98.56 599 MET A CA 1
ATOM 4588 C C . MET A 1 599 ? 27.703 23.109 -0.625 1 98.56 599 MET A C 1
ATOM 4590 O O . MET A 1 599 ? 28.141 23.719 -1.605 1 98.56 599 MET A O 1
ATOM 4594 N N . ASP A 1 600 ? 27.5 21.812 -0.631 1 98.5 600 ASP A N 1
ATOM 4595 C CA . ASP A 1 600 ? 27.812 21 -1.797 1 98.5 600 ASP A CA 1
ATOM 4596 C C . ASP A 1 600 ? 26.578 20.844 -2.697 1 98.5 600 ASP A C 1
ATOM 4598 O O . ASP A 1 600 ? 25.75 19.969 -2.475 1 98.5 600 ASP A O 1
ATOM 4602 N N . LEU A 1 601 ? 26.531 21.5 -3.748 1 98.25 601 LEU A N 1
ATOM 4603 C CA . LEU A 1 601 ? 25.344 21.5 -4.602 1 98.25 601 LEU A CA 1
ATOM 4604 C C . LEU A 1 601 ? 25.359 20.328 -5.566 1 98.25 601 LEU A C 1
ATOM 4606 O O . LEU A 1 601 ? 24.406 20.125 -6.324 1 98.25 601 LEU A O 1
ATOM 4610 N N . ASP A 1 602 ? 26.359 19.453 -5.496 1 97.56 602 ASP A N 1
ATOM 4611 C CA . ASP A 1 602 ? 26.328 18.188 -6.234 1 97.56 602 ASP A CA 1
ATOM 4612 C C . ASP A 1 602 ? 25.578 17.109 -5.457 1 97.56 602 ASP A C 1
ATOM 4614 O O . ASP A 1 602 ? 25.234 16.062 -6.012 1 97.56 602 ASP A O 1
ATOM 4618 N N . ARG A 1 603 ? 25.359 17.375 -4.215 1 98.06 603 ARG A N 1
ATOM 4619 C CA . ARG A 1 603 ? 24.625 16.484 -3.344 1 98.06 603 ARG A CA 1
ATOM 4620 C C . ARG A 1 603 ? 23.453 17.203 -2.684 1 98.06 603 ARG A C 1
ATOM 4622 O O . ARG A 1 603 ? 23.406 17.344 -1.46 1 98.06 603 ARG A O 1
ATOM 4629 N N . VAL A 1 604 ? 22.453 17.531 -3.443 1 98.75 604 VAL A N 1
ATOM 4630 C CA . VAL A 1 604 ? 21.266 18.25 -2.961 1 98.75 604 VAL A CA 1
ATOM 4631 C C . VAL A 1 604 ? 20.078 17.297 -2.928 1 98.75 604 VAL A C 1
ATOM 4633 O O . VAL A 1 604 ? 19.781 16.625 -3.92 1 98.75 604 VAL A O 1
ATOM 4636 N N . GLY A 1 605 ? 19.547 17.203 -1.795 1 98.62 605 GLY A N 1
ATOM 4637 C CA . GLY A 1 605 ? 18.297 16.469 -1.643 1 98.62 605 GLY A CA 1
ATOM 4638 C C . GLY A 1 605 ? 17.109 17.375 -1.354 1 98.62 605 GLY A C 1
ATOM 4639 O O . GLY A 1 605 ? 17.266 18.594 -1.237 1 98.62 605 GLY A O 1
ATOM 4640 N N . VAL A 1 606 ? 15.945 16.781 -1.338 1 98.19 606 VAL A N 1
ATOM 4641 C CA . VAL A 1 606 ? 14.711 17.5 -1.031 1 98.19 606 VAL A CA 1
ATOM 4642 C C . VAL A 1 606 ? 13.789 16.609 -0.208 1 98.19 606 VAL A C 1
ATOM 4644 O O . VAL A 1 606 ? 13.734 15.391 -0.427 1 98.19 606 VAL A O 1
ATOM 4647 N N . LEU A 1 607 ? 13.164 17.141 0.807 1 98.25 607 LEU A N 1
ATOM 4648 C CA . LEU A 1 607 ? 12.242 16.422 1.677 1 98.25 607 LEU A CA 1
ATOM 4649 C C . LEU A 1 607 ? 11.016 17.266 1.99 1 98.25 607 LEU A C 1
ATOM 4651 O O . LEU A 1 607 ? 11.141 18.469 2.289 1 98.25 607 LEU A O 1
ATOM 4655 N N . GLY A 1 608 ? 9.859 16.672 1.925 1 97 608 GLY A N 1
ATOM 4656 C CA . GLY A 1 608 ? 8.641 17.359 2.328 1 97 608 GLY A CA 1
ATOM 4657 C C . GLY A 1 608 ? 7.496 16.406 2.633 1 97 608 GLY A C 1
ATOM 4658 O O . GLY A 1 608 ? 7.5 15.258 2.189 1 97 608 GLY A O 1
ATOM 4659 N N . HIS A 1 609 ? 6.52 16.875 3.381 1 96.62 609 HIS A N 1
ATOM 4660 C CA . HIS A 1 609 ? 5.324 16.141 3.797 1 96.62 609 HIS A CA 1
ATOM 4661 C C . HIS A 1 609 ? 4.059 16.828 3.301 1 96.62 609 HIS A C 1
ATOM 4663 O O . HIS A 1 609 ? 3.994 18.062 3.264 1 96.62 609 HIS A O 1
ATOM 4669 N N . SER A 1 610 ? 2.984 16.047 2.912 1 96.31 610 SER A N 1
ATOM 4670 C CA . SER A 1 610 ? 1.728 16.594 2.418 1 96.31 610 SER A CA 1
ATOM 4671 C C . SER A 1 610 ? 1.953 17.469 1.188 1 96.31 610 SER A C 1
ATOM 4673 O O . SER A 1 610 ? 2.574 17.031 0.216 1 96.31 610 SER A O 1
ATOM 4675 N N . GLY A 1 611 ? 1.603 18.812 1.31 1 94.56 611 GLY A N 1
ATOM 4676 C CA . GLY A 1 611 ? 1.964 19.719 0.236 1 94.56 611 GLY A CA 1
ATOM 4677 C C . GLY A 1 611 ? 3.453 19.734 -0.056 1 94.56 611 GLY A C 1
ATOM 4678 O O . GLY A 1 611 ? 3.861 19.891 -1.208 1 94.56 611 GLY A O 1
ATOM 4679 N N . GLY A 1 612 ? 4.246 19.516 0.955 1 95.88 612 GLY A N 1
ATOM 4680 C CA . GLY A 1 612 ? 5.684 19.391 0.784 1 95.88 612 GLY A CA 1
ATOM 4681 C C . GLY A 1 612 ? 6.09 18.125 0.043 1 95.88 612 GLY A C 1
ATOM 4682 O O . GLY A 1 612 ? 7.082 18.125 -0.685 1 95.88 612 GLY A O 1
ATOM 4683 N N . GLY A 1 613 ? 5.328 17.031 0.305 1 97.12 613 GLY A N 1
ATOM 4684 C CA . GLY A 1 613 ? 5.582 15.805 -0.434 1 97.12 613 GLY A CA 1
ATOM 4685 C C . GLY A 1 613 ? 5.332 15.945 -1.925 1 97.12 613 GLY A C 1
ATOM 4686 O O . GLY A 1 613 ? 6.117 15.453 -2.738 1 97.12 613 GLY A O 1
ATOM 4687 N N . PHE A 1 614 ? 4.207 16.594 -2.293 1 97.12 614 PHE A N 1
ATOM 4688 C CA . PHE A 1 614 ? 3.961 16.938 -3.689 1 97.12 614 PHE A CA 1
ATOM 4689 C C . PHE A 1 614 ? 5.137 17.703 -4.277 1 97.12 614 PHE A C 1
ATOM 4691 O O . PHE A 1 614 ? 5.652 17.359 -5.336 1 97.12 614 PHE A O 1
ATOM 4698 N N . ALA A 1 615 ? 5.582 18.719 -3.555 1 96.75 615 ALA A N 1
ATOM 4699 C CA . ALA A 1 615 ? 6.609 19.641 -4.043 1 96.75 615 ALA A CA 1
ATOM 4700 C C . ALA A 1 615 ? 7.961 18.938 -4.145 1 96.75 615 ALA A C 1
ATOM 4702 O O . ALA A 1 615 ? 8.75 19.234 -5.043 1 96.75 615 ALA A O 1
ATOM 4703 N N . ALA A 1 616 ? 8.266 18.094 -3.213 1 97.5 616 ALA A N 1
ATOM 4704 C CA . ALA A 1 616 ? 9.531 17.375 -3.258 1 97.5 616 ALA A CA 1
ATOM 4705 C C . ALA A 1 616 ? 9.641 16.531 -4.527 1 97.5 616 ALA A C 1
ATOM 4707 O O . ALA A 1 616 ? 10.656 16.578 -5.23 1 97.5 616 ALA A O 1
ATOM 4708 N N . ALA A 1 617 ? 8.602 15.773 -4.816 1 97.88 617 ALA A N 1
ATOM 4709 C CA . ALA A 1 617 ? 8.586 15 -6.055 1 97.88 617 ALA A CA 1
ATOM 4710 C C . ALA A 1 617 ? 8.68 15.914 -7.273 1 97.88 617 ALA A C 1
ATOM 4712 O O . ALA A 1 617 ? 9.461 15.648 -8.195 1 97.88 617 ALA A O 1
ATOM 4713 N N . ARG A 1 618 ? 7.898 16.969 -7.277 1 97.5 618 ARG A N 1
ATOM 4714 C CA . ARG A 1 618 ? 7.895 17.922 -8.391 1 97.5 618 ARG A CA 1
ATOM 4715 C C . ARG A 1 618 ? 9.281 18.516 -8.609 1 97.5 618 ARG A C 1
ATOM 4717 O O . ARG A 1 618 ? 9.711 18.688 -9.75 1 97.5 618 ARG A O 1
ATOM 4724 N N . ALA A 1 619 ? 9.93 18.828 -7.516 1 97.25 619 ALA A N 1
ATOM 4725 C CA . ALA A 1 619 ? 11.281 19.391 -7.598 1 97.25 619 ALA A CA 1
ATOM 4726 C C . ALA A 1 619 ? 12.227 18.438 -8.32 1 97.25 619 ALA A C 1
ATOM 4728 O O . ALA A 1 619 ? 12.984 18.844 -9.195 1 97.25 619 ALA A O 1
ATOM 4729 N N . MET A 1 620 ? 12.195 17.188 -7.977 1 97.69 620 MET A N 1
ATOM 4730 C CA . MET A 1 620 ? 13.039 16.172 -8.602 1 97.69 620 MET A CA 1
ATOM 4731 C C . MET A 1 620 ? 12.742 16.062 -10.094 1 97.69 620 MET A C 1
ATOM 4733 O O . MET A 1 620 ? 13.633 15.766 -10.891 1 97.69 620 MET A O 1
ATOM 4737 N N . LEU A 1 621 ? 11.492 16.234 -10.469 1 97.69 621 LEU A N 1
ATOM 4738 C CA . LEU A 1 621 ? 11.047 16.031 -11.844 1 97.69 621 LEU A CA 1
ATOM 4739 C C . LEU A 1 621 ? 11.359 17.266 -12.695 1 97.69 621 LEU A C 1
ATOM 4741 O O . LEU A 1 621 ? 11.711 17.125 -13.875 1 97.69 621 LEU A O 1
ATOM 4745 N N . GLU A 1 622 ? 11.227 18.422 -12.148 1 96.81 622 GLU A N 1
ATOM 4746 C CA . GLU A 1 622 ? 11.383 19.656 -12.914 1 96.81 622 GLU A CA 1
ATOM 4747 C C . GLU A 1 622 ? 12.82 20.141 -12.883 1 96.81 622 GLU A C 1
ATOM 4749 O O . GLU A 1 622 ? 13.273 20.812 -13.82 1 96.81 622 GLU A O 1
ATOM 4754 N N . PHE A 1 623 ? 13.516 19.844 -11.836 1 97.25 623 PHE A N 1
ATOM 4755 C CA . PHE A 1 623 ? 14.891 20.312 -11.68 1 97.25 623 PHE A CA 1
ATOM 4756 C C . PHE A 1 623 ? 15.828 19.141 -11.398 1 97.25 623 PHE A C 1
ATOM 4758 O O . PHE A 1 623 ? 16.578 19.156 -10.422 1 97.25 623 PHE A O 1
ATOM 4765 N N . PRO A 1 624 ? 15.891 18.203 -12.281 1 97 624 PRO A N 1
ATOM 4766 C CA . PRO A 1 624 ? 16.703 17 -12.047 1 97 624 PRO A CA 1
ATOM 4767 C C . PRO A 1 624 ? 18.188 17.312 -11.961 1 97 624 PRO A C 1
ATOM 4769 O O . PRO A 1 624 ? 18.953 16.531 -11.391 1 97 624 PRO A O 1
ATOM 4772 N N . GLU A 1 625 ? 18.625 18.391 -12.508 1 97.25 625 GLU A N 1
ATOM 4773 C CA . GLU A 1 625 ? 20.031 18.781 -12.445 1 97.25 625 GLU A CA 1
ATOM 4774 C C . GLU A 1 625 ? 20.406 19.297 -11.055 1 97.25 625 GLU A C 1
ATOM 4776 O O . GLU A 1 625 ? 21.578 19.297 -10.688 1 97.25 625 GLU A O 1
ATOM 4781 N N . VAL A 1 626 ? 19.406 19.719 -10.281 1 98 626 VAL A N 1
ATOM 4782 C CA . VAL A 1 626 ? 19.641 20.297 -8.961 1 98 626 VAL A CA 1
ATOM 4783 C C . VAL A 1 626 ? 19.5 19.219 -7.895 1 98 626 VAL A C 1
ATOM 4785 O O . VAL A 1 626 ? 20.375 19.047 -7.039 1 98 626 VAL A O 1
ATOM 4788 N N . TYR A 1 627 ? 18.422 18.531 -7.957 1 98.12 627 TYR A N 1
ATOM 4789 C CA . TYR A 1 627 ? 18.078 17.594 -6.887 1 98.12 627 TYR A CA 1
ATOM 4790 C C . TYR A 1 627 ? 18.453 16.172 -7.258 1 98.12 627 TYR A C 1
ATOM 4792 O O . TYR A 1 627 ? 17.953 15.625 -8.25 1 98.12 627 TYR A O 1
ATOM 4800 N N . LYS A 1 628 ? 19.203 15.523 -6.371 1 97.69 628 LYS A N 1
ATOM 4801 C CA . LYS A 1 628 ? 19.75 14.203 -6.676 1 97.69 628 LYS A CA 1
ATOM 4802 C C . LYS A 1 628 ? 19 13.109 -5.922 1 97.69 628 LYS A C 1
ATOM 4804 O O . LYS A 1 628 ? 19.016 11.945 -6.328 1 97.69 628 LYS A O 1
ATOM 4809 N N . ALA A 1 629 ? 18.406 13.461 -4.812 1 98 629 ALA A N 1
ATOM 4810 C CA . ALA A 1 629 ? 17.609 12.547 -4.008 1 98 629 ALA A CA 1
ATOM 4811 C C . ALA A 1 629 ? 16.422 13.258 -3.373 1 98 629 ALA A C 1
ATOM 4813 O O . ALA A 1 629 ? 16.531 14.414 -2.949 1 98 629 ALA A O 1
ATOM 4814 N N . GLY A 1 630 ? 15.273 12.609 -3.338 1 98.25 630 GLY A N 1
ATOM 4815 C CA . GLY A 1 630 ? 14.086 13.234 -2.779 1 98.25 630 GLY A CA 1
ATOM 4816 C C . GLY A 1 630 ? 13.258 12.289 -1.933 1 98.25 630 GLY A C 1
ATOM 4817 O O . GLY A 1 630 ? 13.273 11.078 -2.15 1 98.25 630 GLY A O 1
ATOM 4818 N N . VAL A 1 631 ? 12.633 12.805 -0.934 1 98.56 631 VAL A N 1
ATOM 4819 C CA . VAL A 1 631 ? 11.656 12.109 -0.099 1 98.56 631 VAL A CA 1
ATOM 4820 C C . VAL A 1 631 ? 10.312 12.828 -0.15 1 98.56 631 VAL A C 1
ATOM 4822 O O . VAL A 1 631 ? 10.219 14 0.223 1 98.56 631 VAL A O 1
ATOM 4825 N N . ALA A 1 632 ? 9.344 12.188 -0.577 1 98.44 632 ALA A N 1
ATOM 4826 C CA . ALA A 1 632 ? 7.984 12.719 -0.649 1 98.44 632 ALA A CA 1
ATOM 4827 C C . ALA A 1 632 ? 7.051 11.969 0.3 1 98.44 632 ALA A C 1
ATOM 4829 O O . ALA A 1 632 ? 6.754 10.789 0.089 1 98.44 632 ALA A O 1
ATOM 4830 N N . LEU A 1 633 ? 6.578 12.641 1.341 1 98.25 633 LEU A N 1
ATOM 4831 C CA . LEU A 1 633 ? 5.676 12.047 2.32 1 98.25 633 LEU A CA 1
ATOM 4832 C C . LEU A 1 633 ? 4.234 12.477 2.068 1 98.25 633 LEU A C 1
ATOM 4834 O O . LEU A 1 633 ? 3.928 13.672 2.111 1 98.25 633 LEU A O 1
ATOM 4838 N N . SER A 1 634 ? 3.354 11.57 1.791 1 98.25 634 SER A N 1
ATOM 4839 C CA . SER A 1 634 ? 1.91 11.773 1.702 1 98.25 634 SER A CA 1
ATOM 4840 C C . SER A 1 634 ? 1.569 12.898 0.734 1 98.25 634 SER A C 1
ATOM 4842 O O . SER A 1 634 ? 0.758 13.773 1.051 1 98.25 634 SER A O 1
ATOM 4844 N N . GLY A 1 635 ? 2.219 12.93 -0.447 1 97.38 635 GLY A N 1
ATOM 4845 C CA . GLY A 1 635 ? 2.02 14 -1.407 1 97.38 635 GLY A CA 1
ATOM 4846 C C . GLY A 1 635 ? 0.743 13.852 -2.213 1 97.38 635 GLY A C 1
ATOM 4847 O O . GLY A 1 635 ? 0.317 12.734 -2.51 1 97.38 635 GLY A O 1
ATOM 4848 N N . SER A 1 636 ? 0.083 14.953 -2.568 1 97 636 SER A N 1
ATOM 4849 C CA . SER A 1 636 ? -1.057 15 -3.479 1 97 636 SER A CA 1
ATOM 4850 C C . SER A 1 636 ? -0.6 15.062 -4.934 1 97 636 SER A C 1
ATOM 4852 O O . SER A 1 636 ? -0.681 16.125 -5.566 1 97 636 SER A O 1
ATOM 4854 N N . HIS A 1 637 ? -0.231 13.961 -5.535 1 98 637 HIS A N 1
ATOM 4855 C CA . HIS A 1 637 ? 0.544 13.906 -6.77 1 98 637 HIS A CA 1
ATOM 4856 C C . HIS A 1 637 ? -0.363 13.977 -7.992 1 98 637 HIS A C 1
ATOM 4858 O O . HIS A 1 637 ? 0.119 14.07 -9.125 1 98 637 HIS A O 1
ATOM 4864 N N . ASP A 1 638 ? -1.725 13.953 -7.805 1 98 638 ASP A N 1
ATOM 4865 C CA . ASP A 1 638 ? -2.664 13.992 -8.922 1 98 638 ASP A CA 1
ATOM 4866 C C . ASP A 1 638 ? -3.846 14.906 -8.609 1 98 638 ASP A C 1
ATOM 4868 O O . ASP A 1 638 ? -4.883 14.453 -8.125 1 98 638 ASP A O 1
ATOM 4872 N N . ALA A 1 639 ? -3.773 16.125 -9.102 1 96.62 639 ALA A N 1
ATOM 4873 C CA . ALA A 1 639 ? -4.711 17.188 -8.75 1 96.62 639 ALA A CA 1
ATOM 4874 C C . ALA A 1 639 ? -6.129 16.844 -9.18 1 96.62 639 ALA A C 1
ATOM 4876 O O . ALA A 1 639 ? -7.086 17.062 -8.43 1 96.62 639 ALA A O 1
ATOM 4877 N N . PRO A 1 640 ? -6.426 16.188 -10.328 1 96.62 640 PRO A N 1
ATOM 4878 C CA . PRO A 1 640 ? -7.797 15.898 -10.758 1 96.62 640 PRO A CA 1
ATOM 4879 C C . PRO A 1 640 ? -8.523 14.945 -9.812 1 96.62 640 PRO A C 1
ATOM 4881 O O . PRO A 1 640 ? -9.758 14.922 -9.789 1 96.62 640 PRO A O 1
ATOM 4884 N N . THR A 1 641 ? -7.777 14.141 -9.055 1 96.94 641 THR A N 1
ATOM 4885 C CA . THR A 1 641 ? -8.406 13.172 -8.164 1 96.94 641 THR A CA 1
ATOM 4886 C C . THR A 1 641 ? -8.133 13.531 -6.703 1 96.94 641 THR A C 1
ATOM 4888 O O . THR A 1 641 ? -8.133 12.656 -5.832 1 96.94 641 THR A O 1
ATOM 4891 N N . PHE A 1 642 ? -7.773 14.758 -6.449 1 96.38 642 PHE A N 1
ATOM 4892 C CA . PHE A 1 642 ? -7.523 15.25 -5.102 1 96.38 642 PHE A CA 1
ATOM 4893 C C . PHE A 1 642 ? -8.695 16.094 -4.605 1 96.38 642 PHE A C 1
ATOM 4895 O O . PHE A 1 642 ? -9.781 16.062 -5.195 1 96.38 642 PHE A O 1
ATOM 4902 N N . HIS A 1 643 ? -8.539 16.797 -3.533 1 95 643 HIS A N 1
ATOM 4903 C CA . HIS A 1 643 ? -9.562 17.547 -2.812 1 95 643 HIS A CA 1
ATOM 4904 C C . HIS A 1 643 ? -10.047 18.75 -3.631 1 95 643 HIS A C 1
ATOM 4906 O O . HIS A 1 643 ? -9.25 19.625 -3.971 1 95 643 HIS A O 1
ATOM 4912 N N . ALA A 1 644 ? -11.328 18.812 -3.893 1 94.94 644 ALA A N 1
ATOM 4913 C CA . ALA A 1 644 ? -11.906 19.844 -4.742 1 94.94 644 ALA A CA 1
ATOM 4914 C C . ALA A 1 644 ? -11.641 21.234 -4.172 1 94.94 644 ALA A C 1
ATOM 4916 O O . ALA A 1 644 ? -11.234 22.141 -4.895 1 94.94 644 ALA A O 1
ATOM 4917 N N . GLY A 1 645 ? -11.836 21.391 -2.865 1 91.56 645 GLY A N 1
ATOM 4918 C CA . GLY A 1 645 ? -11.695 22.703 -2.23 1 91.56 645 GLY A CA 1
ATOM 4919 C C . GLY A 1 645 ? -10.289 23.266 -2.326 1 91.56 645 GLY A C 1
ATOM 4920 O O . GLY A 1 645 ? -10.109 24.469 -2.471 1 91.56 645 GLY A O 1
ATOM 4921 N N . PHE A 1 646 ? -9.336 22.438 -2.332 1 91.5 646 PHE A N 1
ATOM 4922 C CA . PHE A 1 646 ? -7.949 22.875 -2.4 1 91.5 646 PHE A CA 1
ATOM 4923 C C . PHE A 1 646 ? -7.547 23.188 -3.84 1 91.5 646 PHE A C 1
ATOM 4925 O O . PHE A 1 646 ? -7.047 24.266 -4.133 1 91.5 646 PHE A O 1
ATOM 4932 N N . VAL A 1 647 ? -7.785 22.297 -4.73 1 94.25 647 VAL A N 1
ATOM 4933 C CA . VAL A 1 647 ? -7.336 22.422 -6.113 1 94.25 647 VAL A CA 1
ATOM 4934 C C . VAL A 1 647 ? -8.055 23.594 -6.789 1 94.25 647 VAL A C 1
ATOM 4936 O O . VAL A 1 647 ? -7.418 24.422 -7.434 1 94.25 647 VAL A O 1
ATOM 4939 N N . GLU A 1 648 ? -9.344 23.719 -6.562 1 93.19 648 GLU A N 1
ATOM 4940 C CA . GLU A 1 648 ? -10.117 24.766 -7.242 1 93.19 648 GLU A CA 1
ATOM 4941 C C . GLU A 1 648 ? -9.836 26.141 -6.637 1 93.19 648 GLU A C 1
ATOM 4943 O O . GLU A 1 648 ? -9.969 27.156 -7.316 1 93.19 648 GLU A O 1
ATOM 4948 N N . ALA A 1 649 ? -9.469 26.125 -5.387 1 88.94 649 ALA A N 1
ATOM 4949 C CA . ALA A 1 649 ? -9.156 27.391 -4.742 1 88.94 649 ALA A CA 1
ATOM 4950 C C . ALA A 1 649 ? -7.984 28.094 -5.434 1 88.94 649 ALA A C 1
ATOM 4952 O O . ALA A 1 649 ? -7.926 29.312 -5.484 1 88.94 649 ALA A O 1
ATOM 4953 N N . TYR A 1 650 ? -7.188 27.312 -6.062 1 88.69 650 TYR A N 1
ATOM 4954 C CA . TYR A 1 650 ? -5.961 27.938 -6.551 1 88.69 650 TYR A CA 1
ATOM 4955 C C . TYR A 1 650 ? -5.809 27.734 -8.055 1 88.69 650 TYR A C 1
ATOM 4957 O O . TYR A 1 650 ? -5.172 28.547 -8.734 1 88.69 650 TYR A O 1
ATOM 4965 N N . ASP A 1 651 ? -6.352 26.719 -8.539 1 92.88 651 ASP A N 1
ATOM 4966 C CA . ASP A 1 651 ? -6.273 26.469 -9.977 1 92.88 651 ASP A CA 1
ATOM 4967 C C . ASP A 1 651 ? -7.609 26.75 -10.656 1 92.88 651 ASP A C 1
ATOM 4969 O O . ASP A 1 651 ? -7.723 26.672 -11.883 1 92.88 651 ASP A O 1
ATOM 4973 N N . GLY A 1 652 ? -8.609 27.094 -9.883 1 90.94 652 GLY A N 1
ATOM 4974 C CA . GLY A 1 652 ? -9.922 27.359 -10.461 1 90.94 652 GLY A CA 1
ATOM 4975 C C . GLY A 1 652 ? -10.555 26.141 -11.094 1 90.94 652 GLY A C 1
ATOM 4976 O O . GLY A 1 652 ? -10.125 25.016 -10.828 1 90.94 652 GLY A O 1
ATOM 4977 N N . ASP A 1 653 ? -11.672 26.375 -11.719 1 91.19 653 ASP A N 1
ATOM 4978 C CA . ASP A 1 653 ? -12.336 25.328 -12.5 1 91.19 653 ASP A CA 1
ATOM 4979 C C . ASP A 1 653 ? -11.719 25.219 -13.891 1 91.19 653 ASP A C 1
ATOM 4981 O O . ASP A 1 653 ? -12.336 25.594 -14.883 1 91.19 653 ASP A O 1
ATOM 4985 N N . ASP A 1 654 ? -10.516 24.703 -13.898 1 94 654 ASP A N 1
ATOM 4986 C CA . ASP A 1 654 ? -9.719 24.625 -15.125 1 94 654 ASP A CA 1
ATOM 4987 C C . ASP A 1 654 ? -9.008 23.281 -15.219 1 94 654 ASP A C 1
ATOM 4989 O O . ASP A 1 654 ? -7.934 23.094 -14.641 1 94 654 ASP A O 1
ATOM 4993 N N . ARG A 1 655 ? -9.5 22.469 -16.062 1 92.75 655 ARG A N 1
ATOM 4994 C CA . ARG A 1 655 ? -9 21.109 -16.203 1 92.75 655 ARG A CA 1
ATOM 4995 C C . ARG A 1 655 ? -7.551 21.094 -16.672 1 92.75 655 ARG A C 1
ATOM 4997 O O . ARG A 1 655 ? -6.77 20.219 -16.281 1 92.75 655 ARG A O 1
ATOM 5004 N N . GLU A 1 656 ? -7.191 22.031 -17.484 1 94 656 GLU A N 1
ATOM 5005 C CA . GLU A 1 656 ? -5.816 22.109 -17.953 1 94 656 GLU A CA 1
ATOM 5006 C C . GLU A 1 656 ? -4.855 22.469 -16.828 1 94 656 GLU A C 1
ATOM 5008 O O . GLU A 1 656 ? -3.748 21.938 -16.75 1 94 656 GLU A O 1
ATOM 5013 N N . ALA A 1 657 ? -5.289 23.391 -16 1 93.88 657 ALA A N 1
ATOM 5014 C CA . ALA A 1 657 ? -4.473 23.75 -14.844 1 93.88 657 ALA A CA 1
ATOM 5015 C C . ALA A 1 657 ? -4.293 22.562 -13.906 1 93.88 657 ALA A C 1
ATOM 5017 O O . ALA A 1 657 ? -3.197 22.328 -13.391 1 93.88 657 ALA A O 1
ATOM 5018 N N . TRP A 1 658 ? -5.406 21.797 -13.766 1 95.25 658 TRP A N 1
ATOM 5019 C CA . TRP A 1 658 ? -5.336 20.609 -12.914 1 95.25 658 TRP A CA 1
ATOM 5020 C C . TRP A 1 658 ? -4.328 19.609 -13.461 1 95.25 658 TRP A C 1
ATOM 5022 O O . TRP A 1 658 ? -3.527 19.047 -12.711 1 95.25 658 TRP A O 1
ATOM 5032 N N . ALA A 1 659 ? -4.355 19.391 -14.766 1 94.44 659 ALA A N 1
ATOM 5033 C CA . ALA A 1 659 ? -3.445 18.453 -15.422 1 94.44 659 ALA A CA 1
ATOM 5034 C C . ALA A 1 659 ? -1.994 18.906 -15.258 1 94.44 659 ALA A C 1
ATOM 5036 O O . ALA A 1 659 ? -1.105 18.078 -15.031 1 94.44 659 ALA A O 1
ATOM 5037 N N . ARG A 1 660 ? -1.789 20.172 -15.359 1 94.31 660 ARG A N 1
ATOM 5038 C CA . ARG A 1 660 ? -0.443 20.719 -15.203 1 94.31 660 ARG A CA 1
ATOM 5039 C C . ARG A 1 660 ? 0.07 20.516 -13.781 1 94.31 660 ARG A C 1
ATOM 5041 O O . ARG A 1 660 ? 1.271 20.328 -13.57 1 94.31 660 ARG A O 1
ATOM 5048 N N . THR A 1 661 ? -0.843 20.516 -12.859 1 94.75 661 THR A N 1
ATOM 5049 C CA . THR A 1 661 ? -0.473 20.359 -11.453 1 94.75 661 THR A CA 1
ATOM 5050 C C . THR A 1 661 ? -0.296 18.891 -11.094 1 94.75 661 THR A C 1
ATOM 5052 O O . THR A 1 661 ? 0.106 18.562 -9.977 1 94.75 661 THR A O 1
ATOM 5055 N N . SER A 1 662 ? -0.49 17.969 -11.992 1 96.62 662 SER A N 1
ATOM 5056 C CA . SER A 1 662 ? -0.291 16.547 -11.734 1 96.62 662 SER A CA 1
ATOM 5057 C C . SER A 1 662 ? 1.157 16.141 -11.977 1 96.62 662 SER A C 1
ATOM 5059 O O . SER A 1 662 ? 1.731 16.453 -13.023 1 96.62 662 SER A O 1
ATOM 5061 N N . ASN A 1 663 ? 1.791 15.445 -11.047 1 97.69 663 ASN A N 1
ATOM 5062 C CA . ASN A 1 663 ? 3.141 14.922 -11.211 1 97.69 663 ASN A CA 1
ATOM 5063 C C . ASN A 1 663 ? 3.16 13.703 -12.125 1 97.69 663 ASN A C 1
ATOM 5065 O O . ASN A 1 663 ? 4.223 13.297 -12.609 1 97.69 663 ASN A O 1
ATOM 5069 N N . LEU A 1 664 ? 2.025 13.07 -12.398 1 97.5 664 LEU A N 1
ATOM 5070 C CA . LEU A 1 664 ? 1.941 11.82 -13.141 1 97.5 664 LEU A CA 1
ATOM 5071 C C . LEU A 1 664 ? 2.529 11.977 -14.539 1 97.5 664 LEU A C 1
ATOM 5073 O O . LEU A 1 664 ? 3.242 11.086 -15.016 1 97.5 664 LEU A O 1
ATOM 5077 N N . HIS A 1 665 ? 2.346 13.117 -15.109 1 95.81 665 HIS A N 1
ATOM 5078 C CA . HIS A 1 665 ? 2.719 13.336 -16.5 1 95.81 665 HIS A CA 1
ATOM 5079 C C . HIS A 1 665 ? 4.211 13.625 -16.625 1 95.81 665 HIS A C 1
ATOM 5081 O O . HIS A 1 665 ? 4.75 13.641 -17.734 1 95.81 665 HIS A O 1
ATOM 5087 N N . LEU A 1 666 ? 4.871 13.789 -15.516 1 97.44 666 LEU A N 1
ATOM 5088 C CA . LEU A 1 666 ? 6.285 14.141 -15.523 1 97.44 666 LEU A CA 1
ATOM 5089 C C . LEU A 1 666 ? 7.137 12.984 -15.008 1 97.44 666 LEU A C 1
ATOM 5091 O O . LEU A 1 666 ? 8.359 13.117 -14.875 1 97.44 666 LEU A O 1
ATOM 5095 N N . ALA A 1 667 ? 6.531 11.867 -14.766 1 97.75 667 ALA A N 1
ATOM 5096 C CA . ALA A 1 667 ? 7.195 10.75 -14.102 1 97.75 667 ALA A CA 1
ATOM 5097 C C . ALA A 1 667 ? 8.445 10.328 -14.859 1 97.75 667 ALA A C 1
ATOM 5099 O O . ALA A 1 667 ? 9.453 9.938 -14.258 1 97.75 667 ALA A O 1
ATOM 5100 N N . ASP A 1 668 ? 8.477 10.375 -16.188 1 96.75 668 ASP A N 1
ATOM 5101 C CA . ASP A 1 668 ? 9.578 9.898 -17.016 1 96.75 668 ASP A CA 1
ATOM 5102 C C . ASP A 1 668 ? 10.805 10.805 -16.875 1 96.75 668 ASP A C 1
ATOM 5104 O O . ASP A 1 668 ? 11.898 10.445 -17.312 1 96.75 668 ASP A O 1
ATOM 5108 N N . ARG A 1 669 ? 10.672 11.914 -16.172 1 97.69 669 ARG A N 1
ATOM 5109 C CA . ARG A 1 669 ? 11.758 12.891 -16.047 1 97.69 669 ARG A CA 1
ATOM 5110 C C . ARG A 1 669 ? 12.609 12.602 -14.82 1 97.69 669 ARG A C 1
ATOM 5112 O O . ARG A 1 669 ? 13.633 13.242 -14.602 1 97.69 669 ARG A O 1
ATOM 5119 N N . LEU A 1 670 ? 12.172 11.695 -14 1 97.56 670 LEU A N 1
ATOM 5120 C CA . LEU A 1 670 ? 12.93 11.406 -12.789 1 97.56 670 LEU A CA 1
ATOM 5121 C C . LEU A 1 670 ? 14.328 10.906 -13.125 1 97.56 670 LEU A C 1
ATOM 5123 O O . LEU A 1 670 ? 14.484 9.914 -13.844 1 97.56 670 LEU A O 1
ATOM 5127 N N . ALA A 1 671 ? 15.336 11.555 -12.617 1 96.31 671 ALA A N 1
ATOM 5128 C CA . ALA A 1 671 ? 16.719 11.164 -12.859 1 96.31 671 ALA A CA 1
ATOM 5129 C C . ALA A 1 671 ? 17.391 10.711 -11.57 1 96.31 671 ALA A C 1
ATOM 5131 O O . ALA A 1 671 ? 18.281 9.852 -11.594 1 96.31 671 ALA A O 1
ATOM 5132 N N . GLY A 1 672 ? 17.031 11.336 -10.453 1 95.56 672 GLY A N 1
ATOM 5133 C CA . GLY A 1 672 ? 17.625 11 -9.164 1 95.56 672 GLY A CA 1
ATOM 5134 C C . GLY A 1 672 ? 16.875 9.891 -8.438 1 95.56 672 GLY A C 1
ATOM 5135 O O . GLY A 1 672 ? 16.078 9.172 -9.039 1 95.56 672 GLY A O 1
ATOM 5136 N N . LYS A 1 673 ? 17.266 9.672 -7.16 1 95.5 673 LYS A N 1
ATOM 5137 C CA . LYS A 1 673 ? 16.656 8.656 -6.309 1 95.5 673 LYS A CA 1
ATOM 5138 C C . LYS A 1 673 ? 15.477 9.234 -5.531 1 95.5 673 LYS A C 1
ATOM 5140 O O . LYS A 1 673 ? 15.57 10.336 -4.973 1 95.5 673 LYS A O 1
ATOM 5145 N N . LEU A 1 674 ? 14.344 8.5 -5.527 1 97.88 674 LEU A N 1
ATOM 5146 C CA . LEU A 1 674 ? 13.141 9.031 -4.898 1 97.88 674 LEU A CA 1
ATOM 5147 C C . LEU A 1 674 ? 12.539 8.016 -3.932 1 97.88 674 LEU A C 1
ATOM 5149 O O . LEU A 1 674 ? 12.398 6.836 -4.273 1 97.88 674 LEU A O 1
ATOM 5153 N N . LEU A 1 675 ? 12.289 8.414 -2.744 1 98.12 675 LEU A N 1
ATOM 5154 C CA . LEU A 1 675 ? 11.539 7.641 -1.768 1 98.12 675 LEU A CA 1
ATOM 5155 C C . LEU A 1 675 ? 10.133 8.211 -1.587 1 98.12 675 LEU A C 1
ATOM 5157 O O . LEU A 1 675 ? 9.977 9.391 -1.253 1 98.12 675 LEU A O 1
ATOM 5161 N N . LEU A 1 676 ? 9.164 7.445 -1.852 1 98.62 676 LEU A N 1
ATOM 5162 C CA . LEU A 1 676 ? 7.766 7.762 -1.59 1 98.62 676 LEU A CA 1
ATOM 5163 C C . LEU A 1 676 ? 7.277 7.062 -0.324 1 98.62 676 LEU A C 1
ATOM 5165 O O . LEU A 1 676 ? 7.477 5.855 -0.16 1 98.62 676 LEU A O 1
ATOM 5169 N N . VAL A 1 677 ? 6.68 7.812 0.621 1 98.44 677 VAL A N 1
ATOM 5170 C CA . VAL A 1 677 ? 6.113 7.246 1.839 1 98.44 677 VAL A CA 1
ATOM 5171 C C . VAL A 1 677 ? 4.66 7.691 1.985 1 98.44 677 VAL A C 1
ATOM 5173 O O . VAL A 1 677 ? 4.34 8.867 1.784 1 98.44 677 VAL A O 1
ATOM 5176 N N . HIS A 1 678 ? 3.754 6.824 2.34 1 98.69 678 HIS A N 1
ATOM 5177 C CA . HIS A 1 678 ? 2.348 7.184 2.475 1 98.69 678 HIS A CA 1
ATOM 5178 C C . HIS A 1 678 ? 1.628 6.246 3.436 1 98.69 678 HIS A C 1
ATOM 5180 O O . HIS A 1 678 ? 1.861 5.035 3.418 1 98.69 678 HIS A O 1
ATOM 5186 N N . GLY A 1 679 ? 0.802 6.758 4.344 1 98.38 679 GLY A N 1
ATOM 5187 C CA . GLY A 1 679 ? -0.062 5.926 5.16 1 98.38 679 GLY A CA 1
ATOM 5188 C C . GLY A 1 679 ? -1.234 5.344 4.395 1 98.38 679 GLY A C 1
ATOM 5189 O O . GLY A 1 679 ? -1.894 6.051 3.629 1 98.38 679 GLY A O 1
ATOM 5190 N N . ASP A 1 680 ? -1.538 4.098 4.602 1 97.81 680 ASP A N 1
ATOM 5191 C CA . ASP A 1 680 ? -2.566 3.457 3.787 1 97.81 680 ASP A CA 1
ATOM 5192 C C . ASP A 1 680 ? -3.965 3.818 4.285 1 97.81 680 ASP A C 1
ATOM 5194 O O . ASP A 1 680 ? -4.957 3.547 3.607 1 97.81 680 ASP A O 1
ATOM 5198 N N . MET A 1 681 ? -4.062 4.449 5.457 1 98.25 681 MET A N 1
ATOM 5199 C CA . MET A 1 681 ? -5.355 4.887 5.977 1 98.25 681 MET A CA 1
ATOM 5200 C C . MET A 1 681 ? -5.43 6.406 6.047 1 98.25 681 MET A C 1
ATOM 5202 O O . MET A 1 681 ? -6.176 6.961 6.855 1 98.25 681 MET A O 1
ATOM 5206 N N . ASP A 1 682 ? -4.586 7.074 5.309 1 98.44 682 ASP A N 1
ATOM 5207 C CA . ASP A 1 682 ? -4.648 8.523 5.176 1 98.44 682 ASP A CA 1
ATOM 5208 C C . ASP A 1 682 ? -5.969 8.961 4.547 1 98.44 682 ASP A C 1
ATOM 5210 O O . ASP A 1 682 ? -6.227 8.688 3.375 1 98.44 682 ASP A O 1
ATOM 5214 N N . ASP A 1 683 ? -6.777 9.633 5.305 1 97.81 683 ASP A N 1
ATOM 5215 C CA . ASP A 1 683 ? -8.102 10.016 4.812 1 97.81 683 ASP A CA 1
ATOM 5216 C C . ASP A 1 683 ? -8.141 11.5 4.441 1 97.81 683 ASP A C 1
ATOM 5218 O O . ASP A 1 683 ? -9.219 12.047 4.199 1 97.81 683 ASP A O 1
ATOM 5222 N N . GLN A 1 684 ? -6.93 12.172 4.465 1 96.75 684 GLN A N 1
ATOM 5223 C CA . GLN A 1 684 ? -6.809 13.555 4.012 1 96.75 684 GLN A CA 1
ATOM 5224 C C . GLN A 1 684 ? -6.25 13.625 2.592 1 96.75 684 GLN A C 1
ATOM 5226 O O . GLN A 1 684 ? -6.777 14.352 1.747 1 96.75 684 GLN A O 1
ATOM 5231 N N . VAL A 1 685 ? -5.18 13.023 2.404 1 97.94 685 VAL A N 1
ATOM 5232 C CA . VAL A 1 685 ? -4.59 12.719 1.104 1 97.94 685 VAL A CA 1
ATOM 5233 C C . VAL A 1 685 ? -4.562 11.211 0.891 1 97.94 685 VAL A C 1
ATOM 5235 O O . VAL A 1 685 ? -3.666 10.523 1.388 1 97.94 685 VAL A O 1
ATOM 5238 N N . HIS A 1 686 ? -5.488 10.766 0.161 1 98.19 686 HIS A N 1
ATOM 5239 C CA . HIS A 1 686 ? -5.645 9.32 0.033 1 98.19 686 HIS A CA 1
ATOM 5240 C C . HIS A 1 686 ? -4.402 8.68 -0.576 1 98.19 686 HIS A C 1
ATOM 5242 O O . HIS A 1 686 ? -3.746 9.281 -1.431 1 98.19 686 HIS A O 1
ATOM 5248 N N . PRO A 1 687 ? -4.086 7.449 -0.178 1 98.25 687 PRO A N 1
ATOM 5249 C CA . PRO A 1 687 ? -2.861 6.789 -0.638 1 98.25 687 PRO A CA 1
ATOM 5250 C C . PRO A 1 687 ? -2.844 6.57 -2.148 1 98.25 687 PRO A C 1
ATOM 5252 O O . PRO A 1 687 ? -1.777 6.367 -2.734 1 98.25 687 PRO A O 1
ATOM 5255 N N . ASP A 1 688 ? -4.031 6.617 -2.814 1 98.19 688 ASP A N 1
ATOM 5256 C CA . ASP A 1 688 ? -4.059 6.457 -4.266 1 98.19 688 ASP A CA 1
ATOM 5257 C C . ASP A 1 688 ? -3.232 7.543 -4.949 1 98.19 688 ASP A C 1
ATOM 5259 O O . ASP A 1 688 ? -2.707 7.332 -6.047 1 98.19 688 ASP A O 1
ATOM 5263 N N . GLN A 1 689 ? -3.088 8.719 -4.312 1 98.38 689 GLN A N 1
ATOM 5264 C CA . GLN A 1 689 ? -2.271 9.789 -4.871 1 98.38 689 GLN A CA 1
ATOM 5265 C C . GLN A 1 689 ? -0.837 9.328 -5.102 1 98.38 689 GLN A C 1
ATOM 5267 O O . GLN A 1 689 ? -0.3 9.477 -6.203 1 98.38 689 GLN A O 1
ATOM 5272 N N . THR A 1 690 ? -0.242 8.719 -4.125 1 98.69 690 THR A N 1
ATOM 5273 C CA . THR A 1 690 ? 1.129 8.227 -4.219 1 98.69 690 THR A CA 1
ATOM 5274 C C . THR A 1 690 ? 1.202 6.988 -5.102 1 98.69 690 THR A C 1
ATOM 5276 O O . THR A 1 690 ? 2.141 6.832 -5.887 1 98.69 690 THR A O 1
ATOM 5279 N N . LEU A 1 691 ? 0.237 6.105 -5.023 1 98.5 691 LEU A N 1
ATOM 5280 C CA . LEU A 1 691 ? 0.253 4.863 -5.793 1 98.5 691 LEU A CA 1
ATOM 5281 C C . LEU A 1 691 ? 0.111 5.148 -7.285 1 98.5 691 LEU A C 1
ATOM 5283 O O . LEU A 1 691 ? 0.735 4.477 -8.109 1 98.5 691 LEU A O 1
ATOM 5287 N N . ARG A 1 692 ? -0.697 6.148 -7.691 1 98.12 692 ARG A N 1
ATOM 5288 C CA . ARG A 1 692 ? -0.835 6.547 -9.086 1 98.12 692 ARG A CA 1
ATOM 5289 C C . ARG A 1 692 ? 0.49 7.059 -9.641 1 98.12 692 ARG A C 1
ATOM 5291 O O . ARG A 1 692 ? 0.858 6.742 -10.773 1 98.12 692 ARG A O 1
ATOM 5298 N N . PHE A 1 693 ? 1.127 7.891 -8.828 1 98.5 693 PHE A N 1
ATOM 5299 C CA . PHE A 1 693 ? 2.428 8.406 -9.234 1 98.5 693 PHE A CA 1
ATOM 5300 C C . PHE A 1 693 ? 3.447 7.285 -9.352 1 98.5 693 PHE A C 1
ATOM 5302 O O . PHE A 1 693 ? 4.188 7.215 -10.336 1 98.5 693 PHE A O 1
ATOM 5309 N N . ALA A 1 694 ? 3.51 6.387 -8.406 1 98.25 694 ALA A N 1
ATOM 5310 C CA . ALA A 1 694 ? 4.395 5.223 -8.422 1 98.25 694 ALA A CA 1
ATOM 5311 C C . ALA A 1 694 ? 4.156 4.379 -9.672 1 98.25 694 ALA A C 1
ATOM 5313 O O . ALA A 1 694 ? 5.105 3.889 -10.289 1 98.25 694 ALA A O 1
ATOM 5314 N N . ASP A 1 695 ? 2.916 4.172 -9.992 1 97.25 695 ASP A N 1
ATOM 5315 C CA . ASP A 1 695 ? 2.551 3.418 -11.188 1 97.25 695 ASP A CA 1
ATOM 5316 C C . ASP A 1 695 ? 3.191 4.023 -12.438 1 97.25 695 ASP A C 1
ATOM 5318 O O . ASP A 1 695 ? 3.725 3.303 -13.281 1 97.25 695 ASP A O 1
ATOM 5322 N N . ARG A 1 696 ? 3.143 5.352 -12.531 1 97.19 696 ARG A N 1
ATOM 5323 C CA . ARG A 1 696 ? 3.725 6.035 -13.688 1 97.19 696 ARG A CA 1
ATOM 5324 C C . ARG A 1 696 ? 5.246 5.918 -13.68 1 97.19 696 ARG A C 1
ATOM 5326 O O . ARG A 1 696 ? 5.867 5.781 -14.734 1 97.19 696 ARG A O 1
ATOM 5333 N N . LEU A 1 697 ? 5.828 6.055 -12.523 1 97.19 697 LEU A N 1
ATOM 5334 C CA . LEU A 1 697 ? 7.273 5.875 -12.406 1 97.19 697 LEU A CA 1
ATOM 5335 C C . LEU A 1 697 ? 7.684 4.48 -12.867 1 97.19 697 LEU A C 1
ATOM 5337 O O . LEU A 1 697 ? 8.672 4.328 -13.586 1 97.19 697 LEU A O 1
ATOM 5341 N N . LEU A 1 698 ? 6.91 3.484 -12.43 1 94.5 698 LEU A N 1
ATOM 5342 C CA . LEU A 1 698 ? 7.164 2.104 -12.828 1 94.5 698 LEU A CA 1
ATOM 5343 C C . LEU A 1 698 ? 7.055 1.94 -14.336 1 94.5 698 LEU A C 1
ATOM 5345 O O . LEU A 1 698 ? 7.945 1.362 -14.969 1 94.5 698 LEU A O 1
ATOM 5349 N N . ALA A 1 699 ? 6.016 2.445 -14.883 1 92.19 699 ALA A N 1
ATOM 5350 C CA . ALA A 1 699 ? 5.793 2.363 -16.328 1 92.19 699 ALA A CA 1
ATOM 5351 C C . ALA A 1 699 ? 6.938 3.014 -17.094 1 92.19 699 ALA A C 1
ATOM 5353 O O . ALA A 1 699 ? 7.285 2.574 -18.188 1 92.19 699 ALA A O 1
ATOM 5354 N N . ALA A 1 700 ? 7.52 4.031 -16.469 1 93.88 700 ALA A N 1
ATOM 5355 C CA . ALA A 1 700 ? 8.609 4.762 -17.109 1 93.88 700 ALA A CA 1
ATOM 5356 C C . ALA A 1 700 ? 9.953 4.098 -16.828 1 93.88 700 ALA A C 1
ATOM 5358 O O . ALA A 1 700 ? 11 4.594 -17.266 1 93.88 700 ALA A O 1
ATOM 5359 N N . GLY A 1 701 ? 9.953 3.02 -16.078 1 89.75 701 GLY A N 1
ATOM 5360 C CA . GLY A 1 701 ? 11.18 2.293 -15.781 1 89.75 701 GLY A CA 1
ATOM 5361 C C . GLY A 1 701 ? 12.094 3.033 -14.82 1 89.75 701 GLY A C 1
ATOM 5362 O O . GLY A 1 701 ? 13.312 2.912 -14.906 1 89.75 701 GLY A O 1
ATOM 5363 N N . LYS A 1 702 ? 11.469 3.875 -13.945 1 92.44 702 LYS A N 1
ATOM 5364 C CA . LYS A 1 702 ? 12.273 4.691 -13.039 1 92.44 702 LYS A CA 1
ATOM 5365 C C . LYS A 1 702 ? 12.57 3.945 -11.734 1 92.44 702 LYS A C 1
ATOM 5367 O O . LYS A 1 702 ? 11.836 3.023 -11.367 1 92.44 702 LYS A O 1
ATOM 5372 N N . ASP A 1 703 ? 13.688 4.289 -11.148 1 83.75 703 ASP A N 1
ATOM 5373 C CA . ASP A 1 703 ? 14.102 3.701 -9.883 1 83.75 703 ASP A CA 1
ATOM 5374 C C . ASP A 1 703 ? 13.586 4.52 -8.703 1 83.75 703 ASP A C 1
ATOM 5376 O O . ASP A 1 703 ? 13.992 5.668 -8.508 1 83.75 703 ASP A O 1
ATOM 5380 N N . PHE A 1 704 ? 12.719 4.059 -7.969 1 94.56 704 PHE A N 1
ATOM 5381 C CA . PHE A 1 704 ? 12.148 4.691 -6.785 1 94.56 704 PHE A CA 1
ATOM 5382 C C . PHE A 1 704 ? 11.852 3.654 -5.707 1 94.56 704 PHE A C 1
ATOM 5384 O O . PHE A 1 704 ? 11.828 2.453 -5.98 1 94.56 704 PHE A O 1
ATOM 5391 N N . GLU A 1 705 ? 11.789 4.07 -4.492 1 94.88 705 GLU A N 1
ATOM 5392 C CA . GLU A 1 705 ? 11.336 3.266 -3.361 1 94.88 705 GLU A CA 1
ATOM 5393 C C . GLU A 1 705 ? 9.961 3.709 -2.881 1 94.88 705 GLU A C 1
ATOM 5395 O O . GLU A 1 705 ? 9.641 4.898 -2.918 1 94.88 705 GLU A O 1
ATOM 5400 N N . LEU A 1 706 ? 9.148 2.797 -2.582 1 97.44 706 LEU A N 1
ATOM 5401 C CA . LEU A 1 706 ? 7.816 3.062 -2.043 1 97.44 706 LEU A CA 1
ATOM 5402 C C . LEU A 1 706 ? 7.637 2.389 -0.687 1 97.44 706 LEU A C 1
ATOM 5404 O O . LEU A 1 706 ? 7.852 1.182 -0.554 1 97.44 706 LEU A O 1
ATOM 5408 N N . HIS A 1 707 ? 7.34 3.145 0.314 1 96.69 707 HIS A N 1
ATOM 5409 C CA . HIS A 1 707 ? 7.082 2.648 1.661 1 96.69 707 HIS A CA 1
ATOM 5410 C C . HIS A 1 707 ? 5.672 2.998 2.119 1 96.69 707 HIS A C 1
ATOM 5412 O O . HIS A 1 707 ? 5.43 4.102 2.615 1 96.69 707 HIS A O 1
ATOM 5418 N N . VAL A 1 708 ? 4.727 2.064 1.987 1 97.94 708 VAL A N 1
ATOM 5419 C CA . VAL A 1 708 ? 3.373 2.223 2.504 1 97.94 708 VAL A CA 1
ATOM 5420 C C . VAL A 1 708 ? 3.334 1.84 3.982 1 97.94 708 VAL A C 1
ATOM 5422 O O . VAL A 1 708 ? 3.803 0.765 4.363 1 97.94 708 VAL A O 1
ATOM 5425 N N . VAL A 1 709 ? 2.805 2.67 4.832 1 97.88 709 VAL A N 1
ATOM 5426 C CA . VAL A 1 709 ? 2.771 2.439 6.27 1 97.88 709 VAL A CA 1
ATOM 5427 C C . VAL A 1 709 ? 1.38 1.968 6.688 1 97.88 709 VAL A C 1
ATOM 5429 O O . VAL A 1 709 ? 0.428 2.752 6.695 1 97.88 709 VAL A O 1
ATOM 5432 N N . PRO A 1 710 ? 1.237 0.76 7.145 1 96.75 710 PRO A N 1
ATOM 5433 C CA . PRO A 1 710 ? -0.086 0.206 7.434 1 96.75 710 PRO A CA 1
ATOM 5434 C C . PRO A 1 710 ? -0.782 0.916 8.594 1 96.75 710 PRO A C 1
ATOM 5436 O O . PRO A 1 710 ? -0.166 1.155 9.633 1 96.75 710 PRO A O 1
ATOM 5439 N N . GLY A 1 711 ? -2.033 1.244 8.375 1 96.75 711 GLY A N 1
ATOM 5440 C CA . GLY A 1 711 ? -2.877 1.816 9.414 1 96.75 711 GLY A CA 1
ATOM 5441 C C . GLY A 1 711 ? -2.609 3.291 9.656 1 96.75 711 GLY A C 1
ATOM 5442 O O . GLY A 1 711 ? -3.354 3.951 10.383 1 96.75 711 GLY A O 1
ATOM 5443 N N . ALA A 1 712 ? -1.618 3.855 9.039 1 97.56 712 ALA A N 1
ATOM 5444 C CA . ALA A 1 712 ? -1.206 5.219 9.352 1 97.56 712 ALA A CA 1
ATOM 5445 C C . ALA A 1 712 ? -2.111 6.238 8.672 1 97.56 712 ALA A C 1
ATOM 5447 O O . ALA A 1 712 ? -2.508 6.051 7.516 1 97.56 712 ALA A O 1
ATOM 5448 N N . GLU A 1 713 ? -2.471 7.215 9.438 1 96.81 713 GLU A N 1
ATOM 5449 C CA . GLU A 1 713 ? -3.184 8.375 8.922 1 96.81 713 GLU A CA 1
ATOM 5450 C C . GLU A 1 713 ? -2.211 9.438 8.414 1 96.81 713 GLU A C 1
ATOM 5452 O O . GLU A 1 713 ? -1.039 9.148 8.164 1 96.81 713 GLU A O 1
ATOM 5457 N N . HIS A 1 714 ? -2.643 10.617 8.078 1 96.62 714 HIS A N 1
ATOM 5458 C CA . HIS A 1 714 ? -1.921 11.633 7.328 1 96.62 714 HIS A CA 1
ATOM 5459 C C . HIS A 1 714 ? -0.704 12.133 8.102 1 96.62 714 HIS A C 1
ATOM 5461 O O . HIS A 1 714 ? 0.327 12.453 7.508 1 96.62 714 HIS A O 1
ATOM 5467 N N . THR A 1 715 ? -0.728 12.227 9.383 1 93.38 715 THR A N 1
ATOM 5468 C CA . THR A 1 715 ? 0.321 12.852 10.18 1 93.38 715 THR A CA 1
ATOM 5469 C C . THR A 1 715 ? 1.329 11.82 10.664 1 93.38 715 THR A C 1
ATOM 5471 O O . THR A 1 715 ? 2.404 12.172 11.156 1 93.38 715 THR A O 1
ATOM 5474 N N . PHE A 1 716 ? 1.013 10.547 10.594 1 95.38 716 PHE A N 1
ATOM 5475 C CA . PHE A 1 716 ? 1.844 9.453 11.094 1 95.38 716 PHE A CA 1
ATOM 5476 C C . PHE A 1 716 ? 2.016 9.555 12.602 1 95.38 716 PHE A C 1
ATOM 5478 O O . PHE A 1 716 ? 3.088 9.25 13.133 1 95.38 716 PHE A O 1
ATOM 5485 N N . ILE A 1 717 ? 1.004 9.898 13.281 1 91 717 ILE A N 1
ATOM 5486 C CA . ILE A 1 717 ? 1.109 10.336 14.672 1 91 717 ILE A CA 1
ATOM 5487 C C . ILE A 1 717 ? 1.721 9.227 15.523 1 91 717 ILE A C 1
ATOM 5489 O O . ILE A 1 717 ? 2.531 9.484 16.406 1 91 717 ILE A O 1
ATOM 5493 N N . ASP A 1 718 ? 1.388 8.008 15.273 1 91.12 718 ASP A N 1
ATOM 5494 C CA . ASP A 1 718 ? 1.852 6.922 16.141 1 91.12 718 ASP A CA 1
ATOM 5495 C C . ASP A 1 718 ? 3.043 6.199 15.516 1 91.12 718 ASP A C 1
ATOM 5497 O O . ASP A 1 718 ? 3.492 5.176 16.031 1 91.12 718 ASP A O 1
ATOM 5501 N N . CYS A 1 719 ? 3.514 6.684 14.391 1 94.44 719 CYS A N 1
ATOM 5502 C CA . CYS A 1 719 ? 4.668 6.059 13.75 1 94.44 719 CYS A CA 1
ATOM 5503 C C . CYS A 1 719 ? 5.633 7.109 13.219 1 94.44 719 CYS A C 1
ATOM 5505 O O . CYS A 1 719 ? 6.336 6.867 12.234 1 94.44 719 CYS A O 1
ATOM 5507 N N . LEU A 1 720 ? 5.645 8.25 13.789 1 93.69 720 LEU A N 1
ATOM 5508 C CA . LEU A 1 720 ? 6.477 9.375 13.367 1 93.69 720 LEU A CA 1
ATOM 5509 C C . LEU A 1 720 ? 7.953 8.984 13.375 1 93.69 720 LEU A C 1
ATOM 5511 O O . LEU A 1 720 ? 8.672 9.25 12.406 1 93.69 720 LEU A O 1
ATOM 5515 N N . ALA A 1 721 ? 8.43 8.367 14.445 1 94.56 721 ALA A N 1
ATOM 5516 C CA . ALA A 1 721 ? 9.836 7.996 14.578 1 94.56 721 ALA A CA 1
ATOM 5517 C C . ALA A 1 721 ? 10.258 7.023 13.477 1 94.56 721 ALA A C 1
ATOM 5519 O O . ALA A 1 721 ? 11.312 7.184 12.867 1 94.56 721 ALA A O 1
ATOM 5520 N N . HIS A 1 722 ? 9.422 6.074 13.219 1 94.25 722 HIS A N 1
ATOM 5521 C CA . HIS A 1 722 ? 9.719 5.09 12.18 1 94.25 722 HIS A CA 1
ATOM 5522 C C . HIS A 1 722 ? 9.82 5.75 10.805 1 94.25 722 HIS A C 1
ATOM 5524 O O . HIS A 1 722 ? 10.797 5.535 10.086 1 94.25 722 HIS A O 1
ATOM 5530 N N . VAL A 1 723 ? 8.859 6.48 10.469 1 96.62 723 VAL A N 1
ATOM 5531 C CA . VAL A 1 723 ? 8.773 7.09 9.148 1 96.62 723 VAL A CA 1
ATOM 5532 C C . VAL A 1 723 ? 9.953 8.039 8.938 1 96.62 723 VAL A C 1
ATOM 5534 O O . VAL A 1 723 ? 10.617 8 7.898 1 96.62 723 VAL A O 1
ATOM 5537 N N . ARG A 1 724 ? 10.258 8.82 9.945 1 96.88 724 ARG A N 1
ATOM 5538 C CA . ARG A 1 724 ? 11.336 9.789 9.773 1 96.88 724 ARG A CA 1
ATOM 5539 C C . ARG A 1 724 ? 12.688 9.086 9.727 1 96.88 724 ARG A C 1
ATOM 5541 O O . ARG A 1 724 ? 13.586 9.508 8.984 1 96.88 724 ARG A O 1
ATOM 5548 N N . THR A 1 725 ? 12.812 8.094 10.492 1 95.88 725 THR A N 1
ATOM 5549 C CA . THR A 1 725 ? 14.062 7.348 10.438 1 95.88 725 THR A CA 1
ATOM 5550 C C . THR A 1 725 ? 14.289 6.766 9.047 1 95.88 725 THR A C 1
ATOM 5552 O O . THR A 1 725 ? 15.414 6.762 8.539 1 95.88 725 THR A O 1
ATOM 5555 N N . ARG A 1 726 ? 13.234 6.266 8.406 1 95.06 726 ARG A N 1
ATOM 5556 C CA . ARG A 1 726 ? 13.336 5.781 7.039 1 95.06 726 ARG A CA 1
ATOM 5557 C C . ARG A 1 726 ? 13.797 6.891 6.094 1 95.06 726 ARG A C 1
ATOM 5559 O O . ARG A 1 726 ? 14.594 6.652 5.188 1 95.06 726 ARG A O 1
ATOM 5566 N N . CYS A 1 727 ? 13.289 8.031 6.297 1 97.62 727 CYS A N 1
ATOM 5567 C CA . CYS A 1 727 ? 13.688 9.188 5.496 1 97.62 727 CYS A CA 1
ATOM 5568 C C . CYS A 1 727 ? 15.164 9.516 5.719 1 97.62 727 CYS A C 1
ATOM 5570 O O . CYS A 1 727 ? 15.898 9.766 4.762 1 97.62 727 CYS A O 1
ATOM 5572 N N . TRP A 1 728 ? 15.617 9.492 7.035 1 97.75 728 TRP A N 1
ATOM 5573 C CA . TRP A 1 728 ? 17.016 9.758 7.379 1 97.75 728 TRP A CA 1
ATOM 5574 C C . TRP A 1 728 ? 17.938 8.758 6.695 1 97.75 728 TRP A C 1
ATOM 5576 O O . TRP A 1 728 ? 18.906 9.148 6.043 1 97.75 728 TRP A O 1
ATOM 5586 N N . ASP A 1 729 ? 17.562 7.496 6.809 1 95.12 729 ASP A N 1
ATOM 5587 C CA . ASP A 1 729 ? 18.391 6.426 6.242 1 95.12 729 ASP A CA 1
ATOM 5588 C C . ASP A 1 729 ? 18.547 6.602 4.734 1 95.12 729 ASP A C 1
ATOM 5590 O O . ASP A 1 729 ? 19.656 6.445 4.203 1 95.12 729 ASP A O 1
ATOM 5594 N N . PHE A 1 730 ? 17.5 6.867 4.07 1 96 730 PHE A N 1
ATOM 5595 C CA . PHE A 1 730 ? 17.516 7.027 2.623 1 96 730 PHE A CA 1
ATOM 5596 C C . PHE A 1 730 ? 18.438 8.164 2.213 1 96 730 PHE A C 1
ATOM 5598 O O . PHE A 1 730 ? 19.281 8.008 1.327 1 96 730 PHE A O 1
ATOM 5605 N N . LEU A 1 731 ? 18.25 9.359 2.842 1 97.94 731 LEU A N 1
ATOM 5606 C CA . LEU A 1 731 ? 19.031 10.531 2.48 1 97.94 731 LEU A CA 1
ATOM 5607 C C . LEU A 1 731 ? 20.5 10.328 2.818 1 97.94 731 LEU A C 1
ATOM 5609 O O . LEU A 1 731 ? 21.375 10.734 2.057 1 97.94 731 LEU A O 1
ATOM 5613 N N . VAL A 1 732 ? 20.797 9.734 3.965 1 96.62 732 VAL A N 1
ATOM 5614 C CA . VAL A 1 732 ? 22.172 9.445 4.348 1 96.62 732 VAL A CA 1
ATOM 5615 C C . VAL A 1 732 ? 22.812 8.516 3.32 1 96.62 732 VAL A C 1
ATOM 5617 O O . VAL A 1 732 ? 23.922 8.766 2.859 1 96.62 732 VAL A O 1
ATOM 5620 N N . ARG A 1 733 ? 22.062 7.469 2.9 1 92.62 733 ARG A N 1
ATOM 5621 C CA . ARG A 1 733 ? 22.562 6.504 1.928 1 92.62 733 ARG A CA 1
ATOM 5622 C C . ARG A 1 733 ? 22.797 7.164 0.573 1 92.62 733 ARG A C 1
ATOM 5624 O O . ARG A 1 733 ? 23.859 7.004 -0.028 1 92.62 733 ARG A O 1
ATOM 5631 N N . GLU A 1 734 ? 21.875 7.992 0.118 1 94.44 734 GLU A N 1
ATOM 5632 C CA . GLU A 1 734 ? 21.891 8.461 -1.266 1 94.44 734 GLU A CA 1
ATOM 5633 C C . GLU A 1 734 ? 22.766 9.695 -1.422 1 94.44 734 GLU A C 1
ATOM 5635 O O . GLU A 1 734 ? 23.359 9.914 -2.482 1 94.44 734 GLU A O 1
ATOM 5640 N N . LEU A 1 735 ? 22.844 10.539 -0.365 1 97 735 LEU A N 1
ATOM 5641 C CA . LEU A 1 735 ? 23.547 11.812 -0.513 1 97 735 LEU A CA 1
ATOM 5642 C C . LEU A 1 735 ? 24.922 11.75 0.137 1 97 735 LEU A C 1
ATOM 5644 O O . LEU A 1 735 ? 25.844 12.461 -0.273 1 97 735 LEU A O 1
ATOM 5648 N N . MET A 1 736 ? 25.078 10.914 1.16 1 94.31 736 MET A N 1
ATOM 5649 C CA . MET A 1 736 ? 26.375 10.812 1.835 1 94.31 736 MET A CA 1
ATOM 5650 C C . MET A 1 736 ? 27.141 9.578 1.369 1 94.31 736 MET A C 1
ATOM 5652 O O . MET A 1 736 ? 28.344 9.477 1.584 1 94.31 736 MET A O 1
ATOM 5656 N N . GLY A 1 737 ? 26.422 8.57 0.789 1 88.69 737 GLY A N 1
ATOM 5657 C CA . GLY A 1 737 ? 27.078 7.375 0.281 1 88.69 737 GLY A CA 1
ATOM 5658 C C . GLY A 1 737 ? 27.531 6.43 1.379 1 88.69 737 GLY A C 1
ATOM 5659 O O . GLY A 1 737 ? 28.484 5.676 1.204 1 88.69 737 GLY A O 1
ATOM 5660 N N . THR A 1 738 ? 26.891 6.559 2.535 1 87.06 738 THR A N 1
ATOM 5661 C CA . THR A 1 738 ? 27.234 5.695 3.662 1 87.06 738 THR A CA 1
ATOM 5662 C C . THR A 1 738 ? 26 4.926 4.137 1 87.06 738 THR A C 1
ATOM 5664 O O . THR A 1 738 ? 24.859 5.363 3.922 1 87.06 738 THR A O 1
ATOM 5667 N N . LEU A 1 739 ? 26.219 3.77 4.75 1 86.19 739 LEU A N 1
ATOM 5668 C CA . LEU A 1 739 ? 25.125 2.998 5.312 1 86.19 739 LEU A CA 1
ATOM 5669 C C . LEU A 1 739 ? 24.656 3.605 6.633 1 86.19 739 LEU A C 1
ATOM 5671 O O . LEU A 1 739 ? 25.469 4.023 7.453 1 86.19 739 LEU A O 1
ATOM 5675 N N . PRO A 1 740 ? 23.359 3.752 6.777 1 89.38 740 PRO A N 1
ATOM 5676 C CA . PRO A 1 740 ? 22.844 4.219 8.07 1 89.38 740 PRO A CA 1
ATOM 5677 C C . PRO A 1 740 ? 23.25 3.314 9.227 1 89.38 740 PRO A C 1
ATOM 5679 O O . PRO A 1 740 ? 23.547 2.135 9.023 1 89.38 740 PRO A O 1
ATOM 5682 N N . PRO A 1 741 ? 23.344 3.885 10.367 1 90.5 741 PRO A N 1
ATOM 5683 C CA . PRO A 1 741 ? 23.688 3.055 11.523 1 90.5 741 PRO A CA 1
ATOM 5684 C C . PRO A 1 741 ? 22.547 2.111 11.922 1 90.5 741 PRO A C 1
ATOM 5686 O O . PRO A 1 741 ? 21.422 2.254 11.438 1 90.5 741 PRO A O 1
ATOM 5689 N N . ALA A 1 742 ? 22.797 1.223 12.828 1 86.06 742 ALA A N 1
ATOM 5690 C CA . ALA A 1 742 ? 21.812 0.256 13.32 1 86.06 742 ALA A CA 1
ATOM 5691 C C . ALA A 1 742 ? 20.875 0.896 14.336 1 86.06 742 ALA A C 1
ATOM 5693 O O . ALA A 1 742 ? 19.828 0.339 14.656 1 86.06 742 ALA A O 1
ATOM 5694 N N . TYR A 1 743 ? 21.203 2.037 14.836 1 90.44 743 TYR A N 1
ATOM 5695 C CA . TYR A 1 743 ? 20.422 2.711 15.859 1 90.44 743 TYR A CA 1
ATOM 5696 C C . TYR A 1 743 ? 19.016 3.035 15.359 1 90.44 743 TYR A C 1
ATOM 5698 O O . TYR A 1 743 ? 18.859 3.545 14.25 1 90.44 743 TYR A O 1
ATOM 5706 N N . ARG A 1 744 ? 18.047 2.729 16.203 1 89.5 744 ARG A N 1
ATOM 5707 C CA . ARG A 1 744 ? 16.656 3.043 15.906 1 89.5 744 ARG A CA 1
ATOM 5708 C C . ARG A 1 744 ? 16.031 3.859 17.031 1 89.5 744 ARG A C 1
ATOM 5710 O O . ARG A 1 744 ? 15.945 3.398 18.172 1 89.5 744 ARG A O 1
ATOM 5717 N N . PRO A 1 745 ? 15.516 5.074 16.656 1 93.06 745 PRO A N 1
ATOM 5718 C CA . PRO A 1 745 ? 14.836 5.898 17.656 1 93.06 745 PRO A CA 1
ATOM 5719 C C . PRO A 1 745 ? 13.648 5.188 18.297 1 93.06 745 PRO A C 1
ATOM 5721 O O . PRO A 1 745 ? 12.969 4.398 17.625 1 93.06 745 PRO A O 1
ATOM 5724 N N . ALA A 1 746 ? 13.383 5.535 19.547 1 90.5 746 ALA A N 1
ATOM 5725 C CA . ALA A 1 746 ? 12.203 5.016 20.234 1 90.5 746 ALA A CA 1
ATOM 5726 C C . ALA A 1 746 ? 10.922 5.629 19.672 1 90.5 746 ALA A C 1
ATOM 5728 O O . ALA A 1 746 ? 10.93 6.762 19.188 1 90.5 746 ALA A O 1
ATOM 5729 N N . PRO A 1 747 ? 9.812 4.867 19.781 1 90 747 PRO A N 1
ATOM 5730 C CA . PRO A 1 747 ? 8.531 5.461 19.391 1 90 747 PRO A CA 1
ATOM 5731 C C . PRO A 1 747 ? 8.164 6.676 20.234 1 90 747 PRO A C 1
ATOM 5733 O O . PRO A 1 747 ? 8.445 6.703 21.438 1 90 747 PRO A O 1
ATOM 5736 N N . ILE A 1 748 ? 7.602 7.629 19.594 1 89.75 748 ILE A N 1
ATOM 5737 C CA . ILE A 1 748 ? 7.129 8.82 20.281 1 89.75 748 ILE A CA 1
ATOM 5738 C C . ILE A 1 748 ? 5.754 8.555 20.891 1 89.75 748 ILE A C 1
ATOM 5740 O O . ILE A 1 748 ? 4.805 8.227 20.172 1 89.75 748 ILE A O 1
ATOM 5744 N N . VAL A 1 749 ? 5.602 8.703 22.125 1 83.31 749 VAL A N 1
ATOM 5745 C CA . VAL A 1 749 ? 4.359 8.422 22.828 1 83.31 749 VAL A CA 1
ATOM 5746 C C . VAL A 1 749 ? 3.385 9.586 22.641 1 83.31 749 VAL A C 1
ATOM 5748 O O . VAL A 1 749 ? 3.764 10.75 22.781 1 83.31 749 VAL A O 1
ATOM 5751 N N . ILE A 1 750 ? 2.168 9.164 22.281 1 79.81 750 ILE A N 1
ATOM 5752 C CA . ILE A 1 750 ? 1.118 10.164 22.141 1 79.81 750 ILE A CA 1
ATOM 5753 C C . ILE A 1 750 ? 0.54 10.516 23.5 1 79.81 750 ILE A C 1
ATOM 5755 O O . ILE A 1 750 ? -0.13 9.695 24.125 1 79.81 750 ILE A O 1
ATOM 5759 N N . GLY A 1 751 ? 0.865 11.594 24.062 1 75.19 751 GLY A N 1
ATOM 5760 C CA . GLY A 1 751 ? 0.312 12.055 25.328 1 75.19 751 GLY A CA 1
ATOM 5761 C C . GLY A 1 751 ? -0.583 13.266 25.172 1 75.19 751 GLY A C 1
ATOM 5762 O O . GLY A 1 751 ? -0.801 13.758 24.062 1 75.19 751 GLY A O 1
ATOM 5763 N N . PRO A 1 752 ? -1.286 13.562 26.266 1 67.88 752 PRO A N 1
ATOM 5764 C CA . PRO A 1 752 ? -2.18 14.719 26.25 1 67.88 752 PRO A CA 1
ATOM 5765 C C . PRO A 1 752 ? -1.505 15.977 25.703 1 67.88 752 PRO A C 1
ATOM 5767 O O . PRO A 1 752 ? -2.154 16.797 25.047 1 67.88 752 PRO A O 1
ATOM 5770 N N . GLU A 1 753 ? -0.244 16.062 25.953 1 64.12 753 GLU A N 1
ATOM 5771 C CA . GLU A 1 753 ? 0.493 17.219 25.484 1 64.12 753 GLU A CA 1
ATOM 5772 C C . GLU A 1 753 ? 0.492 17.297 23.953 1 64.12 753 GLU A C 1
ATOM 5774 O O . GLU A 1 753 ? 0.245 18.344 23.375 1 64.12 753 GLU A O 1
ATOM 5779 N N . LEU A 1 754 ? 0.777 16.172 23.422 1 64.56 754 LEU A N 1
ATOM 5780 C CA . LEU A 1 754 ? 0.813 16.125 21.953 1 64.56 754 LEU A CA 1
ATOM 5781 C C . LEU A 1 754 ? -0.574 16.359 21.375 1 64.56 754 LEU A C 1
ATOM 5783 O O . LEU A 1 754 ? -0.716 17.078 20.375 1 64.56 754 LEU A O 1
ATOM 5787 N N . LEU A 1 755 ? -1.556 15.758 21.969 1 69.31 755 LEU A N 1
ATOM 5788 C CA . LEU A 1 755 ? -2.926 15.906 21.484 1 69.31 755 LEU A CA 1
ATOM 5789 C C . LEU A 1 755 ? -3.391 17.359 21.578 1 69.31 755 LEU A C 1
ATOM 5791 O O . LEU A 1 755 ? -4.094 17.844 20.703 1 69.31 755 LEU A O 1
ATOM 5795 N N . SER A 1 756 ? -2.973 17.969 22.688 1 62 756 SER A N 1
ATOM 5796 C CA . SER A 1 756 ? -3.322 19.375 22.844 1 62 756 SER A CA 1
ATOM 5797 C C . SER A 1 756 ? -2.684 20.234 21.75 1 62 756 SER A C 1
ATOM 5799 O O . SER A 1 756 ? -3.283 21.203 21.297 1 62 756 SER A O 1
ATOM 5801 N N . GLU A 1 757 ? -1.531 19.812 21.344 1 58.16 757 GLU A N 1
ATOM 5802 C CA . GLU A 1 757 ? -0.827 20.531 20.297 1 58.16 757 GLU A CA 1
ATOM 5803 C C . GLU A 1 757 ? -1.497 20.328 18.938 1 58.16 757 GLU A C 1
ATOM 5805 O O . GLU A 1 757 ? -1.55 21.234 18.125 1 58.16 757 GLU A O 1
ATOM 5810 N N . LEU A 1 758 ? -1.963 19.141 18.797 1 58.72 758 LEU A N 1
ATOM 5811 C CA . LEU A 1 758 ? -2.564 18.797 17.516 1 58.72 758 LEU A CA 1
ATOM 5812 C C . LEU A 1 758 ? -3.914 19.5 17.344 1 58.72 758 LEU A C 1
ATOM 5814 O O . LEU A 1 758 ? -4.312 19.812 16.219 1 58.72 758 LEU A O 1
ATOM 5818 N N . PHE A 1 759 ? -4.59 19.656 18.453 1 50.16 759 PHE A N 1
ATOM 5819 C CA . PHE A 1 759 ? -5.926 20.219 18.359 1 50.16 759 PHE A CA 1
ATOM 5820 C C . PHE A 1 759 ? -5.926 21.688 18.797 1 50.16 759 PHE A C 1
ATOM 5822 O O . PHE A 1 759 ? -6.984 22.297 18.906 1 50.16 759 PHE A O 1
ATOM 5829 N N . ALA A 1 760 ? -4.637 22.281 19.047 1 46.81 760 ALA A N 1
ATOM 5830 C CA . ALA A 1 760 ? -4.523 23.688 19.375 1 46.81 760 ALA A CA 1
ATOM 5831 C C . ALA A 1 760 ? -4.477 24.547 18.109 1 46.81 760 ALA A C 1
ATOM 5833 O O . ALA A 1 760 ? -3.98 24.094 17.062 1 46.81 760 ALA A O 1
ATOM 5834 N N . MET B 1 1 ? 34.344 -10.023 -13.75 1 71.94 1 MET B N 1
ATOM 5835 C CA . MET B 1 1 ? 33.094 -9.586 -14.328 1 71.94 1 MET B CA 1
ATOM 5836 C C . MET B 1 1 ? 32.469 -8.461 -13.492 1 71.94 1 MET B C 1
ATOM 5838 O O . MET B 1 1 ? 32.594 -8.453 -12.266 1 71.94 1 MET B O 1
ATOM 5842 N N . SER B 1 2 ? 31.953 -7.547 -14.25 1 87.44 2 SER B N 1
ATOM 5843 C CA . SER B 1 2 ? 31.375 -6.395 -13.57 1 87.44 2 SER B CA 1
ATOM 5844 C C . SER B 1 2 ? 29.969 -6.695 -13.062 1 87.44 2 SER B C 1
ATOM 5846 O O . SER B 1 2 ? 29.328 -7.633 -13.531 1 87.44 2 SER B O 1
ATOM 5848 N N . SER B 1 3 ? 29.562 -6.066 -12.023 1 91.88 3 SER B N 1
ATOM 5849 C CA . SER B 1 3 ? 28.203 -6.191 -11.5 1 91.88 3 SER B CA 1
ATOM 5850 C C . SER B 1 3 ? 27.172 -5.93 -12.586 1 91.88 3 SER B C 1
ATOM 5852 O O . SER B 1 3 ? 26.109 -6.574 -12.617 1 91.88 3 SER B O 1
ATOM 5854 N N . THR B 1 4 ? 27.5 -5.105 -13.492 1 95.31 4 THR B N 1
ATOM 5855 C CA . THR B 1 4 ? 26.594 -4.812 -14.602 1 95.31 4 THR B CA 1
ATOM 5856 C C . THR B 1 4 ? 26.422 -6.031 -15.5 1 95.31 4 THR B C 1
ATOM 5858 O O . THR B 1 4 ? 25.312 -6.367 -15.898 1 95.31 4 THR B O 1
ATOM 5861 N N . GLN B 1 5 ? 27.5 -6.672 -15.82 1 96.19 5 GLN B N 1
ATOM 5862 C CA . GLN B 1 5 ? 27.438 -7.867 -16.656 1 96.19 5 GLN B CA 1
ATOM 5863 C C . GLN B 1 5 ? 26.641 -8.977 -15.961 1 96.19 5 GLN B C 1
ATOM 5865 O O . GLN B 1 5 ? 25.922 -9.734 -16.625 1 96.19 5 GLN B O 1
ATOM 5870 N N . ASP B 1 6 ? 26.812 -9.062 -14.695 1 97.25 6 ASP B N 1
ATOM 5871 C CA . ASP B 1 6 ? 26.047 -10.039 -13.938 1 97.25 6 ASP B CA 1
ATOM 5872 C C . ASP B 1 6 ? 24.547 -9.766 -14.055 1 97.25 6 ASP B C 1
ATOM 5874 O O . ASP B 1 6 ? 23.75 -10.688 -14.266 1 97.25 6 ASP B O 1
ATOM 5878 N N . TYR B 1 7 ? 24.188 -8.492 -13.953 1 97.19 7 TYR B N 1
ATOM 5879 C CA . TYR B 1 7 ? 22.781 -8.117 -14.062 1 97.19 7 TYR B CA 1
ATOM 5880 C C . TYR B 1 7 ? 22.25 -8.375 -15.469 1 97.19 7 TYR B C 1
ATOM 5882 O O . TYR B 1 7 ? 21.094 -8.758 -15.648 1 97.19 7 TYR B O 1
ATOM 5890 N N . MET B 1 8 ? 23.078 -8.18 -16.453 1 97.38 8 MET B N 1
ATOM 5891 C CA . MET B 1 8 ? 22.688 -8.469 -17.828 1 97.38 8 MET B CA 1
ATOM 5892 C C . MET B 1 8 ? 22.391 -9.961 -18.016 1 97.38 8 MET B C 1
ATOM 5894 O O . MET B 1 8 ? 21.422 -10.328 -18.656 1 97.38 8 MET B O 1
ATOM 5898 N N . ALA B 1 9 ? 23.234 -10.781 -17.484 1 97.56 9 ALA B N 1
ATOM 5899 C CA . ALA B 1 9 ? 23 -12.227 -17.531 1 97.56 9 ALA B CA 1
ATOM 5900 C C . ALA B 1 9 ? 21.719 -12.602 -16.797 1 97.56 9 ALA B C 1
ATOM 5902 O O . ALA B 1 9 ? 20.922 -13.406 -17.281 1 97.56 9 ALA B O 1
ATOM 5903 N N . ALA B 1 10 ? 21.578 -12.047 -15.609 1 97.81 10 ALA B N 1
ATOM 5904 C CA . ALA B 1 10 ? 20.375 -12.305 -14.82 1 97.81 10 ALA B CA 1
ATOM 5905 C C . ALA B 1 10 ? 19.109 -11.938 -15.602 1 97.81 10 ALA B C 1
ATOM 5907 O O . ALA B 1 10 ? 18.109 -12.648 -15.547 1 97.81 10 ALA B O 1
ATOM 5908 N N . GLU B 1 11 ? 19.156 -10.828 -16.297 1 97.06 11 GLU B N 1
ATOM 5909 C CA . GLU B 1 11 ? 18.031 -10.375 -17.109 1 97.06 11 GLU B CA 1
ATOM 5910 C C . GLU B 1 11 ? 17.672 -11.422 -18.156 1 97.06 11 GLU B C 1
ATOM 5912 O O . GLU B 1 11 ? 16.484 -11.742 -18.344 1 97.06 11 GLU B O 1
ATOM 5917 N N . GLN B 1 12 ? 18.625 -11.938 -18.844 1 96.31 12 GLN B N 1
ATOM 5918 C CA . GLN B 1 12 ? 18.375 -12.938 -19.875 1 96.31 12 GLN B CA 1
ATOM 5919 C C . GLN B 1 12 ? 17.766 -14.203 -19.281 1 96.31 12 GLN B C 1
ATOM 5921 O O . GLN B 1 12 ? 16.844 -14.781 -19.859 1 96.31 12 GLN B O 1
ATOM 5926 N N . LEU B 1 13 ? 18.266 -14.602 -18.203 1 96.88 13 LEU B N 1
ATOM 5927 C CA . LEU B 1 13 ? 17.781 -15.812 -17.547 1 96.88 13 LEU B CA 1
ATOM 5928 C C . LEU B 1 13 ? 16.359 -15.609 -17.031 1 96.88 13 LEU B C 1
ATOM 5930 O O . LEU B 1 13 ? 15.539 -16.531 -17.094 1 96.88 13 LEU B O 1
ATOM 5934 N N . LEU B 1 14 ? 16.078 -14.414 -16.562 1 95.5 14 LEU B N 1
ATOM 5935 C CA . LEU B 1 14 ? 14.75 -14.109 -16.031 1 95.5 14 LEU B CA 1
ATOM 5936 C C . LEU B 1 14 ? 13.695 -14.172 -17.125 1 95.5 14 LEU B C 1
ATOM 5938 O O . LEU B 1 14 ? 12.594 -14.688 -16.906 1 95.5 14 LEU B O 1
ATOM 5942 N N . ARG B 1 15 ? 13.984 -13.695 -18.281 1 92.56 15 ARG B N 1
ATOM 5943 C CA . ARG B 1 15 ? 12.969 -13.578 -19.328 1 92.56 15 ARG B CA 1
ATOM 5944 C C . ARG B 1 15 ? 12.883 -14.859 -20.156 1 92.56 15 ARG B C 1
ATOM 5946 O O . ARG B 1 15 ? 12.125 -14.922 -21.125 1 92.56 15 ARG B O 1
ATOM 5953 N N . ARG B 1 16 ? 13.625 -15.875 -19.797 1 91.75 16 ARG B N 1
ATOM 5954 C CA . ARG B 1 16 ? 13.734 -17.094 -20.594 1 91.75 16 ARG B CA 1
ATOM 5955 C C . ARG B 1 16 ? 12.359 -17.688 -20.875 1 91.75 16 ARG B C 1
ATOM 5957 O O . ARG B 1 16 ? 12.055 -18.062 -22 1 91.75 16 ARG B O 1
ATOM 5964 N N . PRO B 1 17 ? 11.469 -17.797 -19.891 1 87.75 17 PRO B N 1
ATOM 5965 C CA . PRO B 1 17 ? 10.148 -18.359 -20.172 1 87.75 17 PRO B CA 1
ATOM 5966 C C . PRO B 1 17 ? 9.352 -17.547 -21.172 1 87.75 17 PRO B C 1
ATOM 5968 O O . PRO B 1 17 ? 8.492 -18.078 -21.875 1 87.75 17 PRO B O 1
ATOM 5971 N N . ALA B 1 18 ? 9.656 -16.281 -21.25 1 88 18 ALA B N 1
ATOM 5972 C CA . ALA B 1 18 ? 8.914 -15.383 -22.141 1 88 18 ALA B CA 1
ATOM 5973 C C . ALA B 1 18 ? 9.555 -15.32 -23.516 1 88 18 ALA B C 1
ATOM 5975 O O . ALA B 1 18 ? 8.984 -14.734 -24.438 1 88 18 ALA B O 1
ATOM 5976 N N . ARG B 1 19 ? 10.719 -15.938 -23.656 1 89.31 19 ARG B N 1
ATOM 5977 C CA . ARG B 1 19 ? 11.438 -15.914 -24.922 1 89.31 19 ARG B CA 1
ATOM 5978 C C . ARG B 1 19 ? 11.93 -17.312 -25.297 1 89.31 19 ARG B C 1
ATOM 5980 O O . ARG B 1 19 ? 13.133 -17.531 -25.406 1 89.31 19 ARG B O 1
ATOM 5987 N N . PRO B 1 20 ? 10.93 -18.125 -25.547 1 90.19 20 PRO B N 1
ATOM 5988 C CA . PRO B 1 20 ? 11.344 -19.484 -25.906 1 90.19 20 PRO B CA 1
ATOM 5989 C C . PRO B 1 20 ? 12.305 -19.5 -27.094 1 90.19 20 PRO B C 1
ATOM 5991 O O . PRO B 1 20 ? 12.117 -18.75 -28.062 1 90.19 20 PRO B O 1
ATOM 5994 N N . GLY B 1 21 ? 13.391 -20.297 -26.984 1 93.5 21 GLY B N 1
ATOM 5995 C CA . GLY B 1 21 ? 14.352 -20.5 -28.062 1 93.5 21 GLY B CA 1
ATOM 5996 C C . GLY B 1 21 ? 15.508 -19.516 -28.016 1 93.5 21 GLY B C 1
ATOM 5997 O O . GLY B 1 21 ? 16.531 -19.719 -28.672 1 93.5 21 GLY B O 1
ATOM 5998 N N . GLU B 1 22 ? 15.344 -18.438 -27.203 1 93.69 22 GLU B N 1
ATOM 5999 C CA . GLU B 1 22 ? 16.438 -17.484 -27.125 1 93.69 22 GLU B CA 1
ATOM 6000 C C . GLU B 1 22 ? 17.703 -18.109 -26.547 1 93.69 22 GLU B C 1
ATOM 6002 O O . GLU B 1 22 ? 18.781 -17.953 -27.109 1 93.69 22 GLU B O 1
ATOM 6007 N N . LEU B 1 23 ? 17.484 -18.828 -25.469 1 96.44 23 LEU B N 1
ATOM 6008 C CA . LEU B 1 23 ? 18.641 -19.391 -24.781 1 96.44 23 LEU B CA 1
ATOM 6009 C C . LEU B 1 23 ? 18.719 -20.906 -25 1 96.44 23 LEU B C 1
ATOM 6011 O O . LEU B 1 23 ? 19.812 -21.484 -24.953 1 96.44 23 LEU B O 1
ATOM 6015 N N . VAL B 1 24 ? 17.562 -21.531 -25.125 1 96.56 24 VAL B N 1
ATOM 6016 C CA . VAL B 1 24 ? 17.484 -22.969 -25.328 1 96.56 24 VAL B CA 1
ATOM 6017 C C . VAL B 1 24 ? 16.547 -23.297 -26.484 1 96.56 24 VAL B C 1
ATOM 6019 O O . VAL B 1 24 ? 15.383 -22.891 -26.484 1 96.56 24 VAL B O 1
ATOM 6022 N N . VAL B 1 25 ? 16.984 -24.047 -27.422 1 96.81 25 VAL B N 1
ATOM 6023 C CA . VAL B 1 25 ? 16.188 -24.422 -28.594 1 96.81 25 VAL B CA 1
ATOM 6024 C C . VAL B 1 25 ? 15.828 -25.906 -28.516 1 96.81 25 VAL B C 1
ATOM 6026 O O . VAL B 1 25 ? 16.688 -26.75 -28.234 1 96.81 25 VAL B O 1
ATOM 6029 N N . GLY B 1 26 ? 14.578 -26.172 -28.688 1 96.12 26 GLY B N 1
ATOM 6030 C CA . GLY B 1 26 ? 14.148 -27.562 -28.859 1 96.12 26 GLY B CA 1
ATOM 6031 C C . GLY B 1 26 ? 13.891 -28.266 -27.531 1 96.12 26 GLY B C 1
ATOM 6032 O O . GLY B 1 26 ? 13.852 -29.484 -27.484 1 96.12 26 GLY B O 1
ATOM 6033 N N . ASP B 1 27 ? 13.781 -27.5 -26.516 1 94.12 27 ASP B N 1
ATOM 6034 C CA . ASP B 1 27 ? 13.594 -28.109 -25.203 1 94.12 27 ASP B CA 1
ATOM 6035 C C . ASP B 1 27 ? 12.109 -28.375 -24.922 1 94.12 27 ASP B C 1
ATOM 6037 O O . ASP B 1 27 ? 11.766 -29.109 -24 1 94.12 27 ASP B O 1
ATOM 6041 N N . ARG B 1 28 ? 11.234 -27.781 -25.641 1 90.56 28 ARG B N 1
ATOM 6042 C CA . ARG B 1 28 ? 9.797 -27.953 -25.453 1 90.56 28 ARG B CA 1
ATOM 6043 C C . ARG B 1 28 ? 9.102 -28.312 -26.75 1 90.56 28 ARG B C 1
ATOM 6045 O O . ARG B 1 28 ? 9.188 -27.578 -27.734 1 90.56 28 ARG B O 1
ATOM 6052 N N . VAL B 1 29 ? 8.5 -29.438 -26.781 1 94.38 29 VAL B N 1
ATOM 6053 C CA . VAL B 1 29 ? 7.719 -29.891 -27.938 1 94.38 29 VAL B CA 1
ATOM 6054 C C . VAL B 1 29 ? 6.242 -29.984 -27.547 1 94.38 29 VAL B C 1
ATOM 6056 O O . VAL B 1 29 ? 5.883 -30.688 -26.609 1 94.38 29 VAL B O 1
ATOM 6059 N N . ARG B 1 30 ? 5.457 -29.234 -28.219 1 92.56 30 ARG B N 1
ATOM 6060 C CA . ARG B 1 30 ? 4.016 -29.25 -28 1 92.56 30 ARG B CA 1
ATOM 6061 C C . ARG B 1 30 ? 3.289 -29.734 -29.266 1 92.56 30 ARG B C 1
ATOM 6063 O O . ARG B 1 30 ? 2.957 -28.922 -30.141 1 92.56 30 ARG B O 1
ATOM 6070 N N . PRO B 1 31 ? 2.967 -30.938 -29.297 1 95.06 31 PRO B N 1
ATOM 6071 C CA . PRO B 1 31 ? 2.328 -31.5 -30.5 1 95.06 31 PRO B CA 1
ATOM 6072 C C . PRO B 1 31 ? 0.936 -30.922 -30.75 1 95.06 31 PRO B C 1
ATOM 6074 O O . PRO B 1 31 ? 0.16 -30.75 -29.797 1 95.06 31 PRO B O 1
ATOM 6077 N N . GLN B 1 32 ? 0.71 -30.578 -31.969 1 92.75 32 GLN B N 1
ATOM 6078 C CA . GLN B 1 32 ? -0.626 -30.281 -32.469 1 92.75 32 GLN B CA 1
ATOM 6079 C C . GLN B 1 32 ? -1.142 -31.422 -33.344 1 92.75 32 GLN B C 1
ATOM 6081 O O . GLN B 1 32 ? -0.774 -31.516 -34.531 1 92.75 32 GLN B O 1
ATOM 6086 N N . TRP B 1 33 ? -2.037 -32.156 -32.781 1 92.19 33 TRP B N 1
ATOM 6087 C CA . TRP B 1 33 ? -2.463 -33.406 -33.438 1 92.19 33 TRP B CA 1
ATOM 6088 C C . TRP B 1 33 ? -3.393 -33.125 -34.594 1 92.19 33 TRP B C 1
ATOM 6090 O O . TRP B 1 33 ? -4.227 -32.219 -34.531 1 92.19 33 TRP B O 1
ATOM 6100 N N . ILE B 1 34 ? -3.199 -33.844 -35.625 1 88.69 34 ILE B N 1
ATOM 6101 C CA . ILE B 1 34 ? -4.043 -33.781 -36.812 1 88.69 34 ILE B CA 1
ATOM 6102 C C . ILE B 1 34 ? -4.441 -35.188 -37.25 1 88.69 34 ILE B C 1
ATOM 6104 O O . ILE B 1 34 ? -3.865 -36.156 -36.781 1 88.69 34 ILE B O 1
ATOM 6108 N N . ASP B 1 35 ? -5.422 -35.281 -38.062 1 87 35 ASP B N 1
ATOM 6109 C CA . ASP B 1 35 ? -5.906 -36.562 -38.625 1 87 35 ASP B CA 1
ATOM 6110 C C . ASP B 1 35 ? -6.25 -37.531 -37.5 1 87 35 ASP B C 1
ATOM 6112 O O . ASP B 1 35 ? -5.816 -38.688 -37.5 1 87 35 ASP B O 1
ATOM 6116 N N . GLY B 1 36 ? -6.918 -37.062 -36.5 1 82.5 36 GLY B N 1
ATOM 6117 C CA . GLY B 1 36 ? -7.375 -37.875 -35.375 1 82.5 36 GLY B CA 1
ATOM 6118 C C . GLY B 1 36 ? -6.254 -38.344 -34.469 1 82.5 36 GLY B C 1
ATOM 6119 O O . GLY B 1 36 ? -6.387 -39.344 -33.75 1 82.5 36 GLY B O 1
ATOM 6120 N N . GLY B 1 37 ? -5.082 -37.75 -34.594 1 89.12 37 GLY B N 1
ATOM 6121 C CA . GLY B 1 37 ? -3.971 -38.125 -33.75 1 89.12 37 GLY B CA 1
ATOM 6122 C C . GLY B 1 37 ? -2.973 -39.062 -34.406 1 89.12 37 GLY B C 1
ATOM 6123 O O . GLY B 1 37 ? -1.953 -39.406 -33.781 1 89.12 37 GLY B O 1
ATOM 6124 N N . THR B 1 38 ? -3.197 -39.406 -35.656 1 90.75 38 THR B N 1
ATOM 6125 C CA . THR B 1 38 ? -2.264 -40.281 -36.344 1 90.75 38 THR B CA 1
ATOM 6126 C C . THR B 1 38 ? -0.985 -39.531 -36.719 1 90.75 38 THR B C 1
ATOM 6128 O O . THR B 1 38 ? 0.07 -40.125 -36.875 1 90.75 38 THR B O 1
ATOM 6131 N N . ARG B 1 39 ? -1.128 -38.219 -36.906 1 93.44 39 ARG B N 1
ATOM 6132 C CA . ARG B 1 39 ? 0.007 -37.344 -37.156 1 93.44 39 ARG B CA 1
ATOM 6133 C C . ARG B 1 39 ? -0.083 -36.094 -36.281 1 93.44 39 ARG B C 1
ATOM 6135 O O . ARG B 1 39 ? -1.12 -35.812 -35.688 1 93.44 39 ARG B O 1
ATOM 6142 N N . PHE B 1 40 ? 1.013 -35.406 -36.219 1 95.56 40 PHE B N 1
ATOM 6143 C CA . PHE B 1 40 ? 0.99 -34.125 -35.531 1 95.56 40 PHE B CA 1
ATOM 6144 C C . PHE B 1 40 ? 2.098 -33.219 -36.031 1 95.56 40 PHE B C 1
ATOM 6146 O O . PHE B 1 40 ? 3.033 -33.688 -36.688 1 95.56 40 PHE B O 1
ATOM 6153 N N . TRP B 1 41 ? 1.951 -31.938 -35.906 1 96.06 41 TRP B N 1
ATOM 6154 C CA . TRP B 1 41 ? 3.023 -30.984 -36.156 1 96.06 41 TRP B CA 1
ATOM 6155 C C . TRP B 1 41 ? 3.406 -30.25 -34.875 1 96.06 41 TRP B C 1
ATOM 6157 O O . TRP B 1 41 ? 2.684 -30.312 -33.875 1 96.06 41 TRP B O 1
ATOM 6167 N N . TYR B 1 42 ? 4.535 -29.719 -34.812 1 96 42 TYR B N 1
ATOM 6168 C CA . TYR B 1 42 ? 4.969 -28.859 -33.688 1 96 42 TYR B CA 1
ATOM 6169 C C . TYR B 1 42 ? 5.926 -27.781 -34.188 1 96 42 TYR B C 1
ATOM 6171 O O . TYR B 1 42 ? 6.508 -27.906 -35.281 1 96 42 TYR B O 1
ATOM 6179 N N . GLY B 1 43 ? 5.93 -26.672 -33.469 1 95 43 GLY B N 1
ATOM 6180 C CA . GLY B 1 43 ? 6.855 -25.578 -33.781 1 95 43 GLY B CA 1
ATOM 6181 C C . GLY B 1 43 ? 8.055 -25.562 -32.844 1 95 43 GLY B C 1
ATOM 6182 O O . GLY B 1 43 ? 7.949 -25.922 -31.672 1 95 43 GLY B O 1
ATOM 6183 N N . VAL B 1 44 ? 9.18 -25.156 -33.375 1 96.19 44 VAL B N 1
ATOM 6184 C CA . VAL B 1 44 ? 10.398 -24.969 -32.594 1 96.19 44 VAL B CA 1
ATOM 6185 C C . VAL B 1 44 ? 10.836 -23.516 -32.656 1 96.19 44 VAL B C 1
ATOM 6187 O O . VAL B 1 44 ? 11.148 -23 -33.75 1 96.19 44 VAL B O 1
ATOM 6190 N N . SER B 1 45 ? 10.859 -22.875 -31.531 1 93.62 45 SER B N 1
ATOM 6191 C CA . SER B 1 45 ? 11.258 -21.484 -31.469 1 93.62 45 SER B CA 1
ATOM 6192 C C . SER B 1 45 ? 12.773 -21.344 -31.359 1 93.62 45 SER B C 1
ATOM 6194 O O . SER B 1 45 ? 13.438 -22.172 -30.734 1 93.62 45 SER B O 1
ATOM 6196 N N . ASN B 1 46 ? 13.344 -20.234 -31.922 1 92.12 46 ASN B N 1
ATOM 6197 C CA . ASN B 1 46 ? 14.773 -19.953 -31.797 1 92.12 46 ASN B CA 1
ATOM 6198 C C . ASN B 1 46 ? 15.023 -18.547 -31.281 1 92.12 46 ASN B C 1
ATOM 6200 O O . ASN B 1 46 ? 16.094 -17.969 -31.516 1 92.12 46 ASN B O 1
ATOM 6204 N N . GLY B 1 47 ? 13.969 -17.953 -30.672 1 89.19 47 GLY B N 1
ATOM 6205 C CA . GLY B 1 47 ? 14.094 -16.625 -30.125 1 89.19 47 GLY B CA 1
ATOM 6206 C C . GLY B 1 47 ? 13.641 -15.539 -31.078 1 89.19 47 GLY B C 1
ATOM 6207 O O . GLY B 1 47 ? 13.195 -14.469 -30.656 1 89.19 47 GLY B O 1
ATOM 6208 N N . ALA B 1 48 ? 13.711 -15.758 -32.344 1 90.12 48 ALA B N 1
ATOM 6209 C CA . ALA B 1 48 ? 13.352 -14.789 -33.344 1 90.12 48 ALA B CA 1
ATOM 6210 C C . ALA B 1 48 ? 12.094 -15.219 -34.094 1 90.12 48 ALA B C 1
ATOM 6212 O O . ALA B 1 48 ? 11.367 -14.383 -34.656 1 90.12 48 ALA B O 1
ATOM 6213 N N . GLY B 1 49 ? 11.898 -16.453 -34.156 1 92.75 49 GLY B N 1
ATOM 6214 C CA . GLY B 1 49 ? 10.773 -17.062 -34.844 1 92.75 49 GLY B CA 1
ATOM 6215 C C . GLY B 1 49 ? 10.68 -18.562 -34.656 1 92.75 49 GLY B C 1
ATOM 6216 O O . GLY B 1 49 ? 11.141 -19.078 -33.625 1 92.75 49 GLY B O 1
ATOM 6217 N N . LYS B 1 50 ? 9.969 -19.219 -35.656 1 95.31 50 LYS B N 1
ATOM 6218 C CA . LYS B 1 50 ? 9.734 -20.641 -35.469 1 95.31 50 LYS B CA 1
ATOM 6219 C C . LYS B 1 50 ? 9.961 -21.422 -36.75 1 95.31 50 LYS B C 1
ATOM 6221 O O . LYS B 1 50 ? 9.836 -20.859 -37.844 1 95.31 50 LYS B O 1
ATOM 6226 N N . ARG B 1 51 ? 10.422 -22.562 -36.625 1 96.44 51 ARG B N 1
ATOM 6227 C CA . ARG B 1 51 ? 10.273 -23.562 -37.688 1 96.44 51 ARG B CA 1
ATOM 6228 C C . ARG B 1 51 ? 9.195 -24.578 -37.312 1 96.44 51 ARG B C 1
ATOM 6230 O O . ARG B 1 51 ? 8.852 -24.734 -36.156 1 96.44 51 ARG B O 1
ATOM 6237 N N . PHE B 1 52 ? 8.688 -25.297 -38.375 1 97.12 52 PHE B N 1
ATOM 6238 C CA . PHE B 1 52 ? 7.582 -26.219 -38.156 1 97.12 52 PHE B CA 1
ATOM 6239 C C . PHE B 1 52 ? 7.91 -27.609 -38.719 1 97.12 52 PHE B C 1
ATOM 6241 O O . PHE B 1 52 ? 8.445 -27.719 -39.812 1 97.12 52 PHE B O 1
ATOM 6248 N N . GLU B 1 53 ? 7.652 -28.578 -37.875 1 97.56 53 GLU B N 1
ATOM 6249 C CA . GLU B 1 53 ? 7.918 -29.969 -38.219 1 97.56 53 GLU B CA 1
ATOM 6250 C C . GLU B 1 53 ? 6.625 -30.766 -38.281 1 97.56 53 GLU B C 1
ATOM 6252 O O . GLU B 1 53 ? 5.684 -30.5 -37.531 1 97.56 53 GLU B O 1
ATOM 6257 N N . LEU B 1 54 ? 6.57 -31.688 -39.156 1 96.62 54 LEU B N 1
ATOM 6258 C CA . LEU B 1 54 ? 5.484 -32.656 -39.281 1 96.62 54 LEU B CA 1
ATOM 6259 C C . LEU B 1 54 ? 5.965 -34.062 -38.969 1 96.62 54 LEU B C 1
ATOM 6261 O O . LEU B 1 54 ? 7.027 -34.469 -39.438 1 96.62 54 LEU B O 1
ATOM 6265 N N . VAL B 1 55 ? 5.168 -34.75 -38.156 1 97.75 55 VAL B N 1
ATOM 6266 C CA . VAL B 1 55 ? 5.59 -36.062 -37.688 1 97.75 55 VAL B CA 1
ATOM 6267 C C . VAL B 1 55 ? 4.52 -37.125 -38 1 97.75 55 VAL B C 1
ATOM 6269 O O . VAL B 1 55 ? 3.326 -36.844 -37.844 1 97.75 55 VAL B O 1
ATOM 6272 N N . ASP B 1 56 ? 4.93 -38.219 -38.531 1 96.56 56 ASP B N 1
ATOM 6273 C CA . ASP B 1 56 ? 4.121 -39.438 -38.688 1 96.56 56 ASP B CA 1
ATOM 6274 C C . ASP B 1 56 ? 4.711 -40.594 -37.906 1 96.56 56 ASP B C 1
ATOM 6276 O O . ASP B 1 56 ? 5.605 -41.312 -38.375 1 96.56 56 ASP B O 1
ATOM 6280 N N . PRO B 1 57 ? 4.203 -40.875 -36.812 1 95.81 57 PRO B N 1
ATOM 6281 C CA . PRO B 1 57 ? 4.773 -41.906 -35.938 1 95.81 57 PRO B CA 1
ATOM 6282 C C . PRO B 1 57 ? 4.758 -43.281 -36.594 1 95.81 57 PRO B C 1
ATOM 6284 O O . PRO B 1 57 ? 5.715 -44.062 -36.469 1 95.81 57 PRO B O 1
ATOM 6287 N N . ALA B 1 58 ? 3.734 -43.656 -37.25 1 94.56 58 ALA B N 1
ATOM 6288 C CA . ALA B 1 58 ? 3.623 -44.969 -37.906 1 94.56 58 ALA B CA 1
ATOM 6289 C C . ALA B 1 58 ? 4.684 -45.156 -38.969 1 94.56 58 ALA B C 1
ATOM 6291 O O . ALA B 1 58 ? 5.262 -46.219 -39.125 1 94.56 58 ALA B O 1
ATOM 6292 N N . ALA B 1 59 ? 4.898 -44.062 -39.719 1 96.12 59 ALA B N 1
ATOM 6293 C CA . ALA B 1 59 ? 5.906 -44.125 -40.75 1 96.12 59 ALA B CA 1
ATOM 6294 C C . ALA B 1 59 ? 7.309 -43.906 -40.188 1 96.12 59 ALA B C 1
ATOM 6296 O O . ALA B 1 59 ? 8.305 -44.188 -40.875 1 96.12 59 ALA B O 1
ATOM 6297 N N . GLY B 1 60 ? 7.363 -43.375 -39 1 96.31 60 GLY B N 1
ATOM 6298 C CA . GLY B 1 60 ? 8.648 -43.125 -38.375 1 96.31 60 GLY B CA 1
ATOM 6299 C C . GLY B 1 60 ? 9.359 -41.938 -38.969 1 96.31 60 GLY B C 1
ATOM 6300 O O . GLY B 1 60 ? 10.594 -41.906 -39.031 1 96.31 60 GLY B O 1
ATOM 6301 N N . THR B 1 61 ? 8.57 -40.938 -39.375 1 97.06 61 THR B N 1
ATOM 6302 C CA . THR B 1 61 ? 9.219 -39.812 -40.062 1 97.06 61 THR B CA 1
ATOM 6303 C C . THR B 1 61 ? 8.977 -38.531 -39.312 1 97.06 61 THR B C 1
ATOM 6305 O O . THR B 1 61 ? 7.957 -38.375 -38.656 1 97.06 61 THR B O 1
ATOM 6308 N N . ARG B 1 62 ? 9.852 -37.656 -39.312 1 97.88 62 ARG B N 1
ATOM 6309 C CA . ARG B 1 62 ? 9.844 -36.25 -38.938 1 97.88 62 ARG B CA 1
ATOM 6310 C C . ARG B 1 62 ? 10.438 -35.406 -40.031 1 97.88 62 ARG B C 1
ATOM 6312 O O . ARG B 1 62 ? 11.625 -35.5 -40.344 1 97.88 62 ARG B O 1
ATOM 6319 N N . GLU B 1 63 ? 9.703 -34.594 -40.656 1 96.75 63 GLU B N 1
ATOM 6320 C CA . GLU B 1 63 ? 10.125 -33.75 -41.75 1 96.75 63 GLU B CA 1
ATOM 6321 C C . GLU B 1 63 ? 9.57 -32.312 -41.625 1 96.75 63 GLU B C 1
ATOM 6323 O O . GLU B 1 63 ? 8.625 -32.094 -40.875 1 96.75 63 GLU B O 1
ATOM 6328 N N . PRO B 1 64 ? 10.234 -31.375 -42.281 1 96.75 64 PRO B N 1
ATOM 6329 C CA . PRO B 1 64 ? 9.617 -30.047 -42.281 1 96.75 64 PRO B CA 1
ATOM 6330 C C . PRO B 1 64 ? 8.156 -30.062 -42.719 1 96.75 64 PRO B C 1
ATOM 6332 O O . PRO B 1 64 ? 7.801 -30.797 -43.656 1 96.75 64 PRO B O 1
ATOM 6335 N N . ALA B 1 65 ? 7.301 -29.391 -42.062 1 96.69 65 ALA B N 1
ATOM 6336 C CA . ALA B 1 65 ? 5.879 -29.359 -42.375 1 96.69 65 ALA B CA 1
ATOM 6337 C C . ALA B 1 65 ? 5.652 -28.875 -43.812 1 96.69 65 ALA B C 1
ATOM 6339 O O . ALA B 1 65 ? 4.637 -29.203 -44.438 1 96.69 65 ALA B O 1
ATOM 6340 N N . PHE B 1 66 ? 6.52 -28.016 -44.25 1 96.44 66 PHE B N 1
ATOM 6341 C CA . PHE B 1 66 ? 6.598 -27.469 -45.625 1 96.44 66 PHE B CA 1
ATOM 6342 C C . PHE B 1 66 ? 8 -26.953 -45.906 1 96.44 66 PHE B C 1
ATOM 6344 O O . PHE B 1 66 ? 8.875 -26.984 -45.031 1 96.44 66 PHE B O 1
ATOM 6351 N N . ASP B 1 67 ? 8.227 -26.609 -47.219 1 97 67 ASP B N 1
ATOM 6352 C CA . ASP B 1 67 ? 9.516 -26.031 -47.562 1 97 67 ASP B CA 1
ATOM 6353 C C . ASP B 1 67 ? 9.648 -24.625 -47 1 97 67 ASP B C 1
ATOM 6355 O O . ASP B 1 67 ? 9.156 -23.656 -47.594 1 97 67 ASP B O 1
ATOM 6359 N N . HIS B 1 68 ? 10.375 -24.469 -45.938 1 97.56 68 HIS B N 1
ATOM 6360 C CA . HIS B 1 68 ? 10.461 -23.203 -45.219 1 97.56 68 HIS B CA 1
ATOM 6361 C C . HIS B 1 68 ? 11.07 -22.125 -46.094 1 97.56 68 HIS B C 1
ATOM 6363 O O . HIS B 1 68 ? 10.648 -20.953 -46.031 1 97.56 68 HIS B O 1
ATOM 6369 N N . ALA B 1 69 ? 12.094 -22.516 -46.812 1 97.56 69 ALA B N 1
ATOM 6370 C CA . ALA B 1 69 ? 12.766 -21.547 -47.688 1 97.56 69 ALA B CA 1
ATOM 6371 C C . ALA B 1 69 ? 11.812 -21.016 -48.75 1 97.56 69 ALA B C 1
ATOM 6373 O O . ALA B 1 69 ? 11.758 -19.797 -49 1 97.56 69 ALA B O 1
ATOM 6374 N N . ARG B 1 70 ? 11.117 -21.906 -49.375 1 97.5 70 ARG B N 1
ATOM 6375 C CA . ARG B 1 70 ? 10.188 -21.516 -50.438 1 97.5 70 ARG B CA 1
ATOM 6376 C C . ARG B 1 70 ? 9.039 -20.688 -49.875 1 97.5 70 ARG B C 1
ATOM 6378 O O . ARG B 1 70 ? 8.633 -19.688 -50.469 1 97.5 70 ARG B O 1
ATOM 6385 N N . LEU B 1 71 ? 8.531 -21.094 -48.812 1 97.56 71 LEU B N 1
ATOM 6386 C CA . LEU B 1 71 ? 7.445 -20.344 -48.188 1 97.56 71 LEU B CA 1
ATOM 6387 C C . LEU B 1 71 ? 7.91 -18.953 -47.781 1 97.56 71 LEU B C 1
ATOM 6389 O O . LEU B 1 71 ? 7.195 -17.969 -48 1 97.56 71 LEU B O 1
ATOM 6393 N N . ALA B 1 72 ? 9.086 -18.859 -47.094 1 97.69 72 ALA B N 1
ATOM 6394 C CA . ALA B 1 72 ? 9.625 -17.562 -46.656 1 97.69 72 ALA B CA 1
ATOM 6395 C C . ALA B 1 72 ? 9.766 -16.609 -47.844 1 97.69 72 ALA B C 1
ATOM 6397 O O . ALA B 1 72 ? 9.43 -15.43 -47.75 1 97.69 72 ALA B O 1
ATOM 6398 N N . ALA B 1 73 ? 10.297 -17.141 -48.938 1 97.25 73 ALA B N 1
ATOM 6399 C CA . ALA B 1 73 ? 10.477 -16.328 -50.156 1 97.25 73 ALA B CA 1
ATOM 6400 C C . ALA B 1 73 ? 9.133 -15.844 -50.688 1 97.25 73 ALA B C 1
ATOM 6402 O O . ALA B 1 73 ? 9 -14.68 -51.094 1 97.25 73 ALA B O 1
ATOM 6403 N N . ALA B 1 74 ? 8.211 -16.703 -50.719 1 97.38 74 ALA B N 1
ATOM 6404 C CA . ALA B 1 74 ? 6.879 -16.375 -51.25 1 97.38 74 ALA B CA 1
ATOM 6405 C C . ALA B 1 74 ? 6.191 -15.352 -50.344 1 97.38 74 ALA B C 1
ATOM 6407 O O . ALA B 1 74 ? 5.555 -14.414 -50.844 1 97.38 74 ALA B O 1
ATOM 6408 N N . LEU B 1 75 ? 6.234 -15.578 -49.094 1 97.25 75 LEU B N 1
ATOM 6409 C CA . LEU B 1 75 ? 5.617 -14.664 -48.125 1 97.25 75 LEU B CA 1
ATOM 6410 C C . LEU B 1 75 ? 6.285 -13.297 -48.188 1 97.25 75 LEU B C 1
ATOM 6412 O O . LEU B 1 75 ? 5.613 -12.266 -48.062 1 97.25 75 LEU B O 1
ATOM 6416 N N . ALA B 1 76 ? 7.625 -13.312 -48.219 1 97.31 76 ALA B N 1
ATOM 6417 C CA . ALA B 1 76 ? 8.352 -12.055 -48.375 1 97.31 76 ALA B CA 1
ATOM 6418 C C . ALA B 1 76 ? 7.871 -11.281 -49.594 1 97.31 76 ALA B C 1
ATOM 6420 O O . ALA B 1 76 ? 7.676 -10.07 -49.531 1 97.31 76 ALA B O 1
ATOM 6421 N N . ALA B 1 77 ? 7.797 -11.914 -50.719 1 96.75 77 ALA B N 1
ATOM 6422 C CA . ALA B 1 77 ? 7.344 -11.297 -51.938 1 96.75 77 ALA B CA 1
ATOM 6423 C C . ALA B 1 77 ? 5.926 -10.75 -51.812 1 96.75 77 ALA B C 1
ATOM 6425 O O . ALA B 1 77 ? 5.625 -9.656 -52.281 1 96.75 77 ALA B O 1
ATOM 6426 N N . ALA B 1 78 ? 5.102 -11.531 -51.25 1 96.69 78 ALA B N 1
ATOM 6427 C CA . ALA B 1 78 ? 3.693 -11.156 -51.125 1 96.69 78 ALA B CA 1
ATOM 6428 C C . ALA B 1 78 ? 3.508 -10.023 -50.125 1 96.69 78 ALA B C 1
ATOM 6430 O O . ALA B 1 78 ? 2.646 -9.156 -50.312 1 96.69 78 ALA B O 1
ATOM 6431 N N . SER B 1 79 ? 4.188 -10.047 -49 1 95.56 79 SER B N 1
ATOM 6432 C CA . SER B 1 79 ? 3.994 -9.086 -47.938 1 95.56 79 SER B CA 1
ATOM 6433 C C . SER B 1 79 ? 4.848 -7.84 -48.125 1 95.56 79 SER B C 1
ATOM 6435 O O . SER B 1 79 ? 4.578 -6.793 -47.531 1 95.56 79 SER B O 1
ATOM 6437 N N . GLY B 1 80 ? 5.961 -7.93 -48.812 1 95.94 80 GLY B N 1
ATOM 6438 C CA . GLY B 1 80 ? 6.914 -6.844 -48.969 1 95.94 80 GLY B CA 1
ATOM 6439 C C . GLY B 1 80 ? 7.867 -6.711 -47.812 1 95.94 80 GLY B C 1
ATOM 6440 O O . GLY B 1 80 ? 8.617 -5.734 -47.719 1 95.94 80 GLY B O 1
ATOM 6441 N N . GLN B 1 81 ? 7.844 -7.609 -46.875 1 96.38 81 GLN B N 1
ATOM 6442 C CA . GLN B 1 81 ? 8.719 -7.609 -45.719 1 96.38 81 GLN B CA 1
ATOM 6443 C C . GLN B 1 81 ? 9.727 -8.75 -45.781 1 96.38 81 GLN B C 1
ATOM 6445 O O . GLN B 1 81 ? 9.477 -9.773 -46.438 1 96.38 81 GLN B O 1
ATOM 6450 N N . GLU B 1 82 ? 10.781 -8.57 -45.125 1 96.06 82 GLU B N 1
ATOM 6451 C CA . GLU B 1 82 ? 11.789 -9.633 -45.062 1 96.06 82 GLU B CA 1
ATOM 6452 C C . GLU B 1 82 ? 11.336 -10.773 -44.156 1 96.06 82 GLU B C 1
ATOM 6454 O O . GLU B 1 82 ? 10.75 -10.539 -43.094 1 96.06 82 GLU B O 1
ATOM 6459 N N . VAL B 1 83 ? 11.5 -11.977 -44.656 1 97.19 83 VAL B N 1
ATOM 6460 C CA . VAL B 1 83 ? 11.125 -13.164 -43.906 1 97.19 83 VAL B CA 1
ATOM 6461 C C . VAL B 1 83 ? 12.305 -14.133 -43.844 1 97.19 83 VAL B C 1
ATOM 6463 O O . VAL B 1 83 ? 12.844 -14.523 -44.906 1 97.19 83 VAL B O 1
ATOM 6466 N N . ASP B 1 84 ? 12.719 -14.539 -42.688 1 96.62 84 ASP B N 1
ATOM 6467 C CA . ASP B 1 84 ? 13.789 -15.508 -42.469 1 96.62 84 ASP B CA 1
ATOM 6468 C C . ASP B 1 84 ? 13.242 -16.938 -42.469 1 96.62 84 ASP B C 1
ATOM 6470 O O . ASP B 1 84 ? 12.398 -17.281 -41.656 1 96.62 84 ASP B O 1
ATOM 6474 N N . PRO B 1 85 ? 13.727 -17.781 -43.375 1 96.19 85 PRO B N 1
ATOM 6475 C CA . PRO B 1 85 ? 13.219 -19.156 -43.438 1 96.19 85 PRO B CA 1
ATOM 6476 C C . PRO B 1 85 ? 13.516 -19.953 -42.156 1 96.19 85 PRO B C 1
ATOM 6478 O O . PRO B 1 85 ? 12.875 -20.984 -41.906 1 96.19 85 PRO B O 1
ATOM 6481 N N . GLN B 1 86 ? 14.461 -19.5 -41.375 1 93.94 86 GLN B N 1
ATOM 6482 C CA . GLN B 1 86 ? 14.812 -20.219 -40.156 1 93.94 86 GLN B CA 1
ATOM 6483 C C . GLN B 1 86 ? 14.062 -19.656 -38.938 1 93.94 86 GLN B C 1
ATOM 6485 O O . GLN B 1 86 ? 14.148 -20.203 -37.844 1 93.94 86 GLN B O 1
ATOM 6490 N N . ALA B 1 87 ? 13.375 -18.609 -39.156 1 95.69 87 ALA B N 1
ATOM 6491 C CA . ALA B 1 87 ? 12.625 -17.938 -38.094 1 95.69 87 ALA B CA 1
ATOM 6492 C C . ALA B 1 87 ? 11.328 -17.328 -38.656 1 95.69 87 ALA B C 1
ATOM 6494 O O . ALA B 1 87 ? 11.164 -16.109 -38.656 1 95.69 87 ALA B O 1
ATOM 6495 N N . LEU B 1 88 ? 10.445 -18.188 -39 1 96.62 88 LEU B N 1
ATOM 6496 C CA . LEU B 1 88 ? 9.195 -17.734 -39.594 1 96.62 88 LEU B CA 1
ATOM 6497 C C . LEU B 1 88 ? 8.391 -16.906 -38.594 1 96.62 88 LEU B C 1
ATOM 6499 O O . LEU B 1 88 ? 8.344 -17.234 -37.406 1 96.62 88 LEU B O 1
ATOM 6503 N N . PRO B 1 89 ? 7.758 -15.836 -39.031 1 94.12 89 PRO B N 1
ATOM 6504 C CA . PRO B 1 89 ? 7.176 -14.828 -38.125 1 94.12 89 PRO B CA 1
ATOM 6505 C C . PRO B 1 89 ? 5.738 -15.156 -37.719 1 94.12 89 PRO B C 1
ATOM 6507 O O . PRO B 1 89 ? 4.887 -14.266 -37.688 1 94.12 89 PRO B O 1
ATOM 6510 N N . PHE B 1 90 ? 5.371 -16.375 -37.531 1 90.31 90 PHE B N 1
ATOM 6511 C CA . PHE B 1 90 ? 4.055 -16.781 -37.031 1 90.31 90 PHE B CA 1
ATOM 6512 C C . PHE B 1 90 ? 4.172 -17.938 -36.062 1 90.31 90 PHE B C 1
ATOM 6514 O O . PHE B 1 90 ? 5.113 -18.734 -36.125 1 90.31 90 PHE B O 1
ATOM 6521 N N . THR B 1 91 ? 3.236 -18.078 -35.125 1 87.5 91 THR B N 1
ATOM 6522 C CA . THR B 1 91 ? 3.369 -18.953 -33.969 1 87.5 91 THR B CA 1
ATOM 6523 C C . THR B 1 91 ? 2.639 -20.281 -34.188 1 87.5 91 THR B C 1
ATOM 6525 O O . THR B 1 91 ? 2.908 -21.266 -33.531 1 87.5 91 THR B O 1
ATOM 6528 N N . ALA B 1 92 ? 1.699 -20.234 -35.062 1 88 92 ALA B N 1
ATOM 6529 C CA . ALA B 1 92 ? 0.883 -21.422 -35.312 1 88 92 ALA B CA 1
ATOM 6530 C C . ALA B 1 92 ? 0.53 -21.547 -36.781 1 88 92 ALA B C 1
ATOM 6532 O O . ALA B 1 92 ? 0.594 -20.578 -37.531 1 88 92 ALA B O 1
ATOM 6533 N N . ILE B 1 93 ? 0.207 -22.766 -37.188 1 91.19 93 ILE B N 1
ATOM 6534 C CA . ILE B 1 93 ? -0.197 -23.016 -38.562 1 91.19 93 ILE B CA 1
ATOM 6535 C C . ILE B 1 93 ? -1.47 -23.859 -38.594 1 91.19 93 ILE B C 1
ATOM 6537 O O . ILE B 1 93 ? -1.771 -24.562 -37.625 1 91.19 93 ILE B O 1
ATOM 6541 N N . VAL B 1 94 ? -2.172 -23.75 -39.625 1 87 94 VAL B N 1
ATOM 6542 C CA . VAL B 1 94 ? -3.336 -24.594 -39.906 1 87 94 VAL B CA 1
ATOM 6543 C C . VAL B 1 94 ? -3.156 -25.281 -41.25 1 87 94 VAL B C 1
ATOM 6545 O O . VAL B 1 94 ? -3.348 -24.672 -42.312 1 87 94 VAL B O 1
ATOM 6548 N N . PRO B 1 95 ? -2.783 -26.5 -41.188 1 88.56 95 PRO B N 1
ATOM 6549 C CA . PRO B 1 95 ? -2.689 -27.25 -42.438 1 88.56 95 PRO B CA 1
ATOM 6550 C C . PRO B 1 95 ? -4.055 -27.531 -43.062 1 88.56 95 PRO B C 1
ATOM 6552 O O . PRO B 1 95 ? -4.992 -27.906 -42.344 1 88.56 95 PRO B O 1
ATOM 6555 N N . THR B 1 96 ? -4.254 -27.25 -44.375 1 82.81 96 THR B N 1
ATOM 6556 C CA . THR B 1 96 ? -5.504 -27.5 -45.094 1 82.81 96 THR B CA 1
ATOM 6557 C C . THR B 1 96 ? -5.277 -28.438 -46.281 1 82.81 96 THR B C 1
ATOM 6559 O O . THR B 1 96 ? -5.766 -28.188 -47.375 1 82.81 96 THR B O 1
ATOM 6562 N N . GLY B 1 97 ? -4.523 -29.516 -46.156 1 80.5 97 GLY B N 1
ATOM 6563 C CA . GLY B 1 97 ? -4.25 -30.516 -47.156 1 80.5 97 GLY B CA 1
ATOM 6564 C C . GLY B 1 97 ? -3.299 -3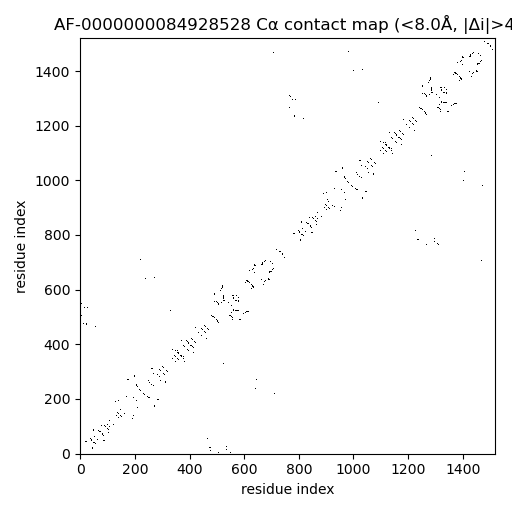0.031 -48.25 1 80.5 97 GLY B C 1
ATOM 6565 O O . GLY B 1 97 ? -2.234 -30.625 -48.469 1 80.5 97 GLY B O 1
ATOM 6566 N N . ASP B 1 98 ? -3.789 -28.922 -49.031 1 90.06 98 ASP B N 1
ATOM 6567 C CA . ASP B 1 98 ? -2.928 -28.469 -50.094 1 90.06 98 ASP B CA 1
ATOM 6568 C C . ASP B 1 98 ? -2.326 -27.109 -49.781 1 90.06 98 ASP B C 1
ATOM 6570 O O . ASP B 1 98 ? -1.671 -26.5 -50.656 1 90.06 98 ASP B O 1
ATOM 6574 N N . ALA B 1 99 ? -2.598 -26.656 -48.625 1 94.19 99 ALA B N 1
ATOM 6575 C CA . ALA B 1 99 ? -2.1 -25.344 -48.25 1 94.19 99 ALA B CA 1
ATOM 6576 C C . ALA B 1 99 ? -1.854 -25.266 -46.75 1 94.19 99 ALA B C 1
ATOM 6578 O O . ALA B 1 99 ? -2.191 -26.203 -46 1 94.19 99 ALA B O 1
ATOM 6579 N N . VAL B 1 100 ? -1.203 -24.172 -46.375 1 93.88 100 VAL B N 1
ATOM 6580 C CA . VAL B 1 100 ? -1.021 -23.844 -44.938 1 93.88 100 VAL B CA 1
ATOM 6581 C C . VAL B 1 100 ? -1.472 -22.406 -44.688 1 93.88 100 VAL B C 1
ATOM 6583 O O . VAL B 1 100 ? -1.217 -21.516 -45.5 1 93.88 100 VAL B O 1
ATOM 6586 N N . GLU B 1 101 ? -2.209 -22.234 -43.656 1 92.25 101 GLU B N 1
ATOM 6587 C CA . GLU B 1 101 ? -2.691 -20.922 -43.25 1 92.25 101 GLU B CA 1
ATOM 6588 C C . GLU B 1 101 ? -2.082 -20.484 -41.938 1 92.25 101 GLU B C 1
ATOM 6590 O O . GLU B 1 101 ? -1.79 -21.328 -41.062 1 92.25 101 GLU B O 1
ATOM 6595 N N . PHE B 1 102 ? -1.851 -19.203 -41.812 1 90.44 102 PHE B N 1
ATOM 6596 C CA . PHE B 1 102 ? -1.264 -18.672 -40.594 1 90.44 102 PHE B CA 1
ATOM 6597 C C . PHE B 1 102 ? -1.46 -17.172 -40.5 1 90.44 102 PHE B C 1
ATOM 6599 O O . PHE B 1 102 ? -1.814 -16.531 -41.5 1 90.44 102 PHE B O 1
ATOM 6606 N N . PHE B 1 103 ? -1.367 -16.656 -39.344 1 89.44 103 PHE B N 1
ATOM 6607 C CA . PHE B 1 103 ? -1.343 -15.211 -39.094 1 89.44 103 PHE B CA 1
ATOM 6608 C C . PHE B 1 103 ? 0.084 -14.727 -38.875 1 89.44 103 PHE B C 1
ATOM 6610 O O . PHE B 1 103 ? 0.777 -15.195 -38 1 89.44 103 PHE B O 1
ATOM 6617 N N . GLY B 1 104 ? 0.564 -13.859 -39.594 1 89.62 104 GLY B N 1
ATOM 6618 C CA . GLY B 1 104 ? 1.896 -13.281 -39.531 1 89.62 104 GLY B CA 1
ATOM 6619 C C . GLY B 1 104 ? 2.018 -11.961 -40.25 1 89.62 104 GLY B C 1
ATOM 6620 O O . GLY B 1 104 ? 1.293 -11.703 -41.219 1 89.62 104 GLY B O 1
ATOM 6621 N N . LEU B 1 105 ? 2.906 -11.164 -39.625 1 92.62 105 LEU B N 1
ATOM 6622 C CA . LEU B 1 105 ? 3.184 -9.867 -40.25 1 92.62 105 LEU B CA 1
ATOM 6623 C C . LEU B 1 105 ? 1.917 -9.023 -40.312 1 92.62 105 LEU B C 1
ATOM 6625 O O . LEU B 1 105 ? 1.703 -8.32 -41.312 1 92.62 105 LEU B O 1
ATOM 6629 N N . GLY B 1 106 ? 1.029 -9.211 -39.406 1 86.19 106 GLY B N 1
ATOM 6630 C CA . GLY B 1 106 ? -0.142 -8.367 -39.25 1 86.19 106 GLY B CA 1
ATOM 6631 C C . GLY B 1 106 ? -1.302 -8.789 -40.125 1 86.19 106 GLY B C 1
ATOM 6632 O O . GLY B 1 106 ? -2.307 -8.086 -40.219 1 86.19 106 GLY B O 1
ATOM 6633 N N . ALA B 1 107 ? -1.198 -9.953 -40.781 1 89.56 107 ALA B N 1
ATOM 6634 C CA . ALA B 1 107 ? -2.258 -10.398 -41.688 1 89.56 107 ALA B CA 1
ATOM 6635 C C . ALA B 1 107 ? -2.424 -11.914 -41.625 1 89.56 107 ALA B C 1
ATOM 6637 O O . ALA B 1 107 ? -1.555 -12.625 -41.125 1 89.56 107 ALA B O 1
ATOM 6638 N N . TYR B 1 108 ? -3.586 -12.414 -42.125 1 91.88 108 TYR B N 1
ATOM 6639 C CA . TYR B 1 108 ? -3.82 -13.836 -42.344 1 91.88 108 TYR B CA 1
ATOM 6640 C C . TYR B 1 108 ? -3.41 -14.25 -43.75 1 91.88 108 TYR B C 1
ATOM 6642 O O . TYR B 1 108 ? -3.76 -13.586 -44.719 1 91.88 108 TYR B O 1
ATOM 6650 N N . TRP B 1 109 ? -2.662 -15.312 -43.875 1 94.12 109 TRP B N 1
ATOM 6651 C CA . TRP B 1 109 ? -2.104 -15.75 -45.125 1 94.12 109 TRP B CA 1
ATOM 6652 C C . TRP B 1 109 ? -2.498 -17.188 -45.438 1 94.12 109 TRP B C 1
ATOM 6654 O O . TRP B 1 109 ? -2.664 -18 -44.531 1 94.12 109 TRP B O 1
ATOM 6664 N N . ARG B 1 110 ? -2.729 -17.516 -46.594 1 94.69 110 ARG B N 1
ATOM 6665 C CA . ARG B 1 110 ? -2.84 -18.875 -47.156 1 94.69 110 ARG B CA 1
ATOM 6666 C C . ARG B 1 110 ? -1.771 -19.125 -48.188 1 94.69 110 ARG B C 1
ATOM 6668 O O . ARG B 1 110 ? -1.681 -18.406 -49.188 1 94.69 110 ARG B O 1
ATOM 6675 N N . CYS B 1 111 ? -0.999 -20.078 -47.969 1 95.81 111 CYS B N 1
ATOM 6676 C CA . CYS B 1 111 ? 0.056 -20.438 -48.906 1 95.81 111 CYS B CA 1
ATOM 6677 C C . CYS B 1 111 ? -0.17 -21.828 -49.5 1 95.81 111 CYS B C 1
ATOM 6679 O O . CYS B 1 111 ? -0.21 -22.812 -48.75 1 95.81 111 CYS B O 1
ATOM 6681 N N . ARG B 1 112 ? -0.219 -21.906 -50.75 1 96.25 112 ARG B N 1
ATOM 6682 C CA . ARG B 1 112 ? -0.367 -23.203 -51.406 1 96.25 112 ARG B CA 1
ATOM 6683 C C . ARG B 1 112 ? 0.949 -23.969 -51.406 1 96.25 112 ARG B C 1
ATOM 6685 O O . ARG B 1 112 ? 2.018 -23.391 -51.594 1 96.25 112 ARG B O 1
ATOM 6692 N N . LEU B 1 113 ? 0.899 -25.266 -51.25 1 95.06 113 LEU B N 1
ATOM 6693 C CA . LEU B 1 113 ? 2.121 -26.031 -51.062 1 95.06 113 LEU B CA 1
ATOM 6694 C C . LEU B 1 113 ? 2.629 -26.594 -52.375 1 95.06 113 LEU B C 1
ATOM 6696 O O . LEU B 1 113 ? 3.771 -27.047 -52.469 1 95.06 113 LEU B O 1
ATOM 6700 N N . ASP B 1 114 ? 1.834 -26.516 -53.406 1 93.75 114 ASP B N 1
ATOM 6701 C CA . ASP B 1 114 ? 2.262 -27 -54.719 1 93.75 114 ASP B CA 1
ATOM 6702 C C . ASP B 1 114 ? 3.168 -25.984 -55.406 1 93.75 114 ASP B C 1
ATOM 6704 O O . ASP B 1 114 ? 4.25 -26.328 -55.906 1 93.75 114 ASP B O 1
ATOM 6708 N N . ASP B 1 115 ? 2.805 -24.719 -55.438 1 94.31 115 ASP B N 1
ATOM 6709 C CA . ASP B 1 115 ? 3.594 -23.688 -56.094 1 94.31 115 ASP B CA 1
ATOM 6710 C C . ASP B 1 115 ? 4.059 -22.625 -55.125 1 94.31 115 ASP B C 1
ATOM 6712 O O . ASP B 1 115 ? 4.805 -21.719 -55.5 1 94.31 115 ASP B O 1
ATOM 6716 N N . TYR B 1 116 ? 3.607 -22.703 -53.812 1 96 116 TYR B N 1
ATOM 6717 C CA . TYR B 1 116 ? 3.965 -21.828 -52.719 1 96 116 TYR B CA 1
ATOM 6718 C C . TYR B 1 116 ? 3.533 -20.391 -52.969 1 96 116 TYR B C 1
ATOM 6720 O O . TYR B 1 116 ? 4.227 -19.438 -52.594 1 96 116 TYR B O 1
ATOM 6728 N N . ALA B 1 117 ? 2.5 -20.281 -53.719 1 94.81 117 ALA B N 1
ATOM 6729 C CA . ALA B 1 117 ? 1.89 -18.969 -53.844 1 94.81 117 ALA B CA 1
ATOM 6730 C C . ALA B 1 117 ? 1.191 -18.562 -52.531 1 94.81 117 ALA B C 1
ATOM 6732 O O . ALA B 1 117 ? 0.348 -19.312 -52.031 1 94.81 117 ALA B O 1
ATOM 6733 N N . CYS B 1 118 ? 1.637 -17.484 -52 1 96.19 118 CYS B N 1
ATOM 6734 C CA . CYS B 1 118 ? 1.047 -16.969 -50.75 1 96.19 118 CYS B CA 1
ATOM 6735 C C . CYS B 1 118 ? 0.128 -15.789 -51.031 1 96.19 118 CYS B C 1
ATOM 6737 O O . CYS B 1 118 ? 0.508 -14.859 -51.75 1 96.19 118 CYS B O 1
ATOM 6739 N N . GLU B 1 119 ? -1.05 -15.844 -50.531 1 94.94 119 GLU B N 1
ATOM 6740 C CA . GLU B 1 119 ? -2.012 -14.758 -50.688 1 94.94 119 GLU B CA 1
ATOM 6741 C C . GLU B 1 119 ? -2.682 -14.422 -49.375 1 94.94 119 GLU B C 1
ATOM 6743 O O . GLU B 1 119 ? -2.76 -15.266 -48.469 1 94.94 119 GLU B O 1
ATOM 6748 N N . ARG B 1 120 ? -3.121 -13.164 -49.188 1 91.31 120 ARG B N 1
ATOM 6749 C CA . ARG B 1 120 ? -3.896 -12.773 -48.031 1 91.31 120 ARG B CA 1
ATOM 6750 C C . ARG B 1 120 ? -5.227 -13.523 -47.969 1 91.31 120 ARG B C 1
ATOM 6752 O O . ARG B 1 120 ? -5.871 -13.727 -49 1 91.31 120 ARG B O 1
ATOM 6759 N N . ALA B 1 121 ? -5.441 -14.094 -46.938 1 86.69 121 ALA B N 1
ATOM 6760 C CA . ALA B 1 121 ? -6.68 -14.844 -46.781 1 86.69 121 ALA B CA 1
ATOM 6761 C C . ALA B 1 121 ? -7.621 -14.133 -45.812 1 86.69 121 ALA B C 1
ATOM 6763 O O . ALA B 1 121 ? -7.211 -13.219 -45.094 1 86.69 121 ALA B O 1
ATOM 6764 N N . GLU B 1 122 ? -9.016 -14.18 -46.031 1 75.31 122 GLU B N 1
ATOM 6765 C CA . GLU B 1 122 ? -10 -13.648 -45.062 1 75.31 122 GLU B CA 1
ATOM 6766 C C . GLU B 1 122 ? -9.977 -14.414 -43.75 1 75.31 122 GLU B C 1
ATOM 6768 O O . GLU B 1 122 ? -9.898 -15.648 -43.75 1 75.31 122 GLU B O 1
ATOM 6773 N N . PHE B 1 123 ? -9.508 -13.648 -42.75 1 61.94 123 PHE B N 1
ATOM 6774 C CA . PHE B 1 123 ? -9.414 -14.195 -41.406 1 61.94 123 PHE B CA 1
ATOM 6775 C C . PHE B 1 123 ? -10.734 -14.812 -41 1 61.94 123 PHE B C 1
ATOM 6777 O O . PHE B 1 123 ? -11.766 -14.141 -40.969 1 61.94 123 PHE B O 1
ATOM 6784 N N . THR B 1 124 ? -11 -16.062 -41.25 1 54.56 124 THR B N 1
ATOM 6785 C CA . THR B 1 124 ? -12.133 -16.578 -40.5 1 54.56 124 THR B CA 1
ATOM 6786 C C . THR B 1 124 ? -11.781 -16.688 -39 1 54.56 124 THR B C 1
ATOM 6788 O O . THR B 1 124 ? -10.883 -17.438 -38.625 1 54.56 124 THR B O 1
ATOM 6791 N N . PRO B 1 125 ? -12.102 -15.594 -38.219 1 52.72 125 PRO B N 1
ATOM 6792 C CA . PRO B 1 125 ? -11.727 -15.609 -36.812 1 52.72 125 PRO B CA 1
ATOM 6793 C C . PRO B 1 125 ? -11.828 -17 -36.188 1 52.72 125 PRO B C 1
ATOM 6795 O O . PRO B 1 125 ? -12.789 -17.719 -36.438 1 52.72 125 PRO B O 1
ATOM 6798 N N . PRO B 1 126 ? -10.594 -17.438 -35.906 1 53.88 126 PRO B N 1
ATOM 6799 C CA . PRO B 1 126 ? -10.844 -18.656 -35.125 1 53.88 126 PRO B CA 1
ATOM 6800 C C . PRO B 1 126 ? -12.047 -18.516 -34.188 1 53.88 126 PRO B C 1
ATOM 6802 O O . PRO B 1 126 ? -12.547 -17.406 -33.969 1 53.88 126 PRO B O 1
ATOM 6805 N N . GLY B 1 127 ? -12.781 -19.5 -33.938 1 57.72 127 GLY B N 1
ATOM 6806 C CA . GLY B 1 127 ? -13.867 -19.484 -32.969 1 57.72 127 GLY B CA 1
ATOM 6807 C C . GLY B 1 127 ? -13.578 -18.625 -31.75 1 57.72 127 GLY B C 1
ATOM 6808 O O . GLY B 1 127 ? -12.453 -18.141 -31.594 1 57.72 127 GLY B O 1
ATOM 6809 N N . ASN B 1 128 ? -14.531 -17.969 -31.141 1 67.56 128 ASN B N 1
ATOM 6810 C CA . ASN B 1 128 ? -14.461 -17.297 -29.844 1 67.56 128 ASN B CA 1
ATOM 6811 C C . ASN B 1 128 ? -13.641 -18.094 -28.844 1 67.56 128 ASN B C 1
ATOM 6813 O O . ASN B 1 128 ? -13.992 -19.234 -28.5 1 67.56 128 ASN B O 1
ATOM 6817 N N . PRO B 1 129 ? -12.359 -17.562 -28.531 1 73.88 129 PRO B N 1
ATOM 6818 C CA . PRO B 1 129 ? -11.516 -18.297 -27.594 1 73.88 129 PRO B CA 1
ATOM 6819 C C . PRO B 1 129 ? -12.219 -18.594 -26.266 1 73.88 129 PRO B C 1
ATOM 6821 O O . PRO B 1 129 ? -11.734 -19.391 -25.469 1 73.88 129 PRO B O 1
ATOM 6824 N N . LEU B 1 130 ? -13.328 -18.016 -26.141 1 82.69 130 LEU B N 1
ATOM 6825 C CA . LEU B 1 130 ? -14.062 -18.203 -24.891 1 82.69 130 LEU B CA 1
ATOM 6826 C C . LEU B 1 130 ? -15.109 -19.297 -25.047 1 82.69 130 LEU B C 1
ATOM 6828 O O . LEU B 1 130 ? -15.766 -19.688 -24.078 1 82.69 130 LEU B O 1
ATOM 6832 N N . ASP B 1 131 ? -15.172 -19.859 -26.281 1 88.69 131 ASP B N 1
ATOM 6833 C CA . ASP B 1 131 ? -16.125 -20.938 -26.562 1 88.69 131 ASP B CA 1
ATOM 6834 C C . ASP B 1 131 ? -15.5 -22.297 -26.25 1 88.69 131 ASP B C 1
ATOM 6836 O O . ASP B 1 131 ? -14.281 -22.469 -26.344 1 88.69 131 ASP B O 1
ATOM 6840 N N . VAL B 1 132 ? -16.375 -23.172 -25.844 1 93.94 132 VAL B N 1
ATOM 6841 C CA . VAL B 1 132 ? -16 -24.578 -25.75 1 93.94 132 VAL B CA 1
ATOM 6842 C C . VAL B 1 132 ? -16.688 -25.359 -26.859 1 93.94 132 VAL B C 1
ATOM 6844 O O . VAL B 1 132 ? -17.906 -25.578 -26.828 1 93.94 132 VAL B O 1
ATOM 6847 N N . THR B 1 133 ? -15.93 -25.828 -27.812 1 92.62 133 THR B N 1
ATOM 6848 C CA . THR B 1 133 ? -16.469 -26.438 -29.016 1 92.62 133 THR B CA 1
ATOM 6849 C C . THR B 1 133 ? -16.781 -27.906 -28.781 1 92.62 133 THR B C 1
ATOM 6851 O O . THR B 1 133 ? -16.047 -28.609 -28.062 1 92.62 133 THR B O 1
ATOM 6854 N N . SER B 1 134 ? -17.859 -28.344 -29.422 1 94.94 134 SER B N 1
ATOM 6855 C CA . SER B 1 134 ? -18.25 -29.75 -29.328 1 94.94 134 SER B CA 1
ATOM 6856 C C . SER B 1 134 ? -17.266 -30.656 -30.047 1 94.94 134 SER B C 1
ATOM 6858 O O . SER B 1 134 ? -16.578 -30.219 -30.969 1 94.94 134 SER B O 1
ATOM 6860 N N . PRO B 1 135 ? -17.234 -31.938 -29.672 1 91.12 135 PRO B N 1
ATOM 6861 C CA . PRO B 1 135 ? -16.312 -32.875 -30.312 1 91.12 135 PRO B CA 1
ATOM 6862 C C . PRO B 1 135 ? -16.531 -33 -31.812 1 91.12 135 PRO B C 1
ATOM 6864 O O . PRO B 1 135 ? -15.562 -33.156 -32.562 1 91.12 135 PRO B O 1
ATOM 6867 N N . ASP B 1 136 ? -17.766 -32.875 -32.312 1 91.06 136 ASP B N 1
ATOM 6868 C CA . ASP B 1 136 ? -18.062 -33.031 -33.719 1 91.06 136 ASP B CA 1
ATOM 6869 C C . ASP B 1 136 ? -17.859 -31.719 -34.469 1 91.06 136 ASP B C 1
ATOM 6871 O O . ASP B 1 136 ? -18.047 -31.656 -35.688 1 91.06 136 ASP B O 1
ATOM 6875 N N . GLY B 1 137 ? -17.594 -30.609 -33.719 1 89.25 137 GLY B N 1
ATOM 6876 C CA . GLY B 1 137 ? -17.281 -29.328 -34.344 1 89.25 137 GLY B CA 1
ATOM 6877 C C . GLY B 1 137 ? -18.5 -28.578 -34.812 1 89.25 137 GLY B C 1
ATOM 6878 O O . GLY B 1 137 ? -18.391 -27.547 -35.5 1 89.25 137 GLY B O 1
ATOM 6879 N N . LYS B 1 138 ? -19.641 -28.969 -34.406 1 92.88 138 LYS B N 1
ATOM 6880 C CA . LYS B 1 138 ? -20.844 -28.375 -34.969 1 92.88 138 LYS B CA 1
ATOM 6881 C C . LYS B 1 138 ? -21.422 -27.312 -34.031 1 92.88 138 LYS B C 1
ATOM 6883 O O . LYS B 1 138 ? -22.141 -26.422 -34.5 1 92.88 138 LYS B O 1
ATOM 6888 N N . HIS B 1 139 ? -21.172 -27.469 -32.781 1 94.62 139 HIS B N 1
ATOM 6889 C CA . HIS B 1 139 ? -21.703 -26.547 -31.797 1 94.62 139 HIS B CA 1
ATOM 6890 C C . HIS B 1 139 ? -20.609 -26.031 -30.859 1 94.62 139 HIS B C 1
ATOM 6892 O O . HIS B 1 139 ? -19.531 -26.625 -30.781 1 94.62 139 HIS B O 1
ATOM 6898 N N . ALA B 1 140 ? -20.875 -24.922 -30.219 1 95.19 140 ALA B N 1
ATOM 6899 C CA . ALA B 1 140 ? -20.031 -24.359 -29.156 1 95.19 140 ALA B CA 1
ATOM 6900 C C . ALA B 1 140 ? -20.891 -23.844 -28 1 95.19 140 ALA B C 1
ATOM 6902 O O . ALA B 1 140 ? -22.047 -23.469 -28.203 1 95.19 140 ALA B O 1
ATOM 6903 N N . VAL B 1 141 ? -20.375 -23.875 -26.844 1 96.44 141 VAL B N 1
ATOM 6904 C CA . VAL B 1 141 ? -21.031 -23.328 -25.656 1 96.44 141 VAL B CA 1
ATOM 6905 C C . VAL B 1 141 ? -20.172 -22.219 -25.062 1 96.44 141 VAL B C 1
ATOM 6907 O O . VAL B 1 141 ? -18.953 -22.328 -25 1 96.44 141 VAL B O 1
ATOM 6910 N N . SER B 1 142 ? -20.766 -21.172 -24.734 1 95.25 142 SER B N 1
ATOM 6911 C CA . SER B 1 142 ? -20.094 -20.031 -24.109 1 95.25 142 SER B CA 1
ATOM 6912 C C . SER B 1 142 ? -20.906 -19.469 -22.953 1 95.25 142 SER B C 1
ATOM 6914 O O . SER B 1 142 ? -22.031 -19.906 -22.703 1 95.25 142 SER B O 1
ATOM 6916 N N . GLN B 1 143 ? -20.266 -18.609 -22.203 1 95.06 143 GLN B N 1
ATOM 6917 C CA . GLN B 1 143 ? -20.922 -17.891 -21.125 1 95.06 143 GLN B CA 1
ATOM 6918 C C . GLN B 1 143 ? -21.359 -16.5 -21.562 1 95.06 143 GLN B C 1
ATOM 6920 O O . GLN B 1 143 ? -20.578 -15.781 -22.219 1 95.06 143 GLN B O 1
ATOM 6925 N N . ARG B 1 144 ? -22.484 -16.047 -21.297 1 94.31 144 ARG B N 1
ATOM 6926 C CA . ARG B 1 144 ? -23 -14.688 -21.469 1 94.31 144 ARG B CA 1
ATOM 6927 C C . ARG B 1 144 ? -23.719 -14.219 -20.203 1 94.31 144 ARG B C 1
ATOM 6929 O O . ARG B 1 144 ? -24.781 -14.742 -19.859 1 94.31 144 ARG B O 1
ATOM 6936 N N . GLY B 1 145 ? -23.125 -13.227 -19.641 1 94.56 145 GLY B N 1
ATOM 6937 C CA . GLY B 1 145 ? -23.609 -12.875 -18.312 1 94.56 145 GLY B CA 1
ATOM 6938 C C . GLY B 1 145 ? -23.391 -13.977 -17.297 1 94.56 145 GLY B C 1
ATOM 6939 O O . GLY B 1 145 ? -22.266 -14.391 -17.062 1 94.56 145 GLY B O 1
ATOM 6940 N N . HIS B 1 146 ? -24.594 -14.461 -16.812 1 97.56 146 HIS B N 1
ATOM 6941 C CA . HIS B 1 146 ? -24.516 -15.5 -15.789 1 97.56 146 HIS B CA 1
ATOM 6942 C C . HIS B 1 146 ? -25.062 -16.828 -16.312 1 97.56 146 HIS B C 1
ATOM 6944 O O . HIS B 1 146 ? -25.328 -17.734 -15.523 1 97.56 146 HIS B O 1
ATOM 6950 N N . ASP B 1 147 ? -25.219 -16.922 -17.672 1 97.94 147 ASP B N 1
ATOM 6951 C CA . ASP B 1 147 ? -25.875 -18.094 -18.266 1 97.94 147 ASP B CA 1
ATOM 6952 C C . ASP B 1 147 ? -24.984 -18.734 -19.328 1 97.94 147 ASP B C 1
ATOM 6954 O O . ASP B 1 147 ? -23.984 -18.141 -19.766 1 97.94 147 ASP B O 1
ATOM 6958 N N . LEU B 1 148 ? -25.328 -19.953 -19.672 1 97.88 148 LEU B N 1
ATOM 6959 C CA . LEU B 1 148 ? -24.672 -20.672 -20.766 1 97.88 148 LEU B CA 1
ATOM 6960 C C . LEU B 1 148 ? -25.484 -20.578 -22.047 1 97.88 148 LEU B C 1
ATOM 6962 O O . LEU B 1 148 ? -26.719 -20.641 -22 1 97.88 148 LEU B O 1
ATOM 6966 N N . TRP B 1 149 ? -24.781 -20.375 -23.094 1 96.75 149 TRP B N 1
ATOM 6967 C CA . TRP B 1 149 ? -25.375 -20.25 -24.422 1 96.75 149 TRP B CA 1
ATOM 6968 C C . TRP B 1 149 ? -24.75 -21.234 -25.391 1 96.75 149 TRP B C 1
ATOM 6970 O O . TRP B 1 149 ? -23.562 -21.531 -25.312 1 96.75 149 TRP B O 1
ATOM 6980 N N . ALA B 1 150 ? -25.516 -21.734 -26.328 1 96.69 150 ALA B N 1
ATOM 6981 C CA . ALA B 1 150 ? -25.031 -22.578 -27.422 1 96.69 150 ALA B CA 1
ATOM 6982 C C . ALA B 1 150 ? -25.062 -21.828 -28.75 1 96.69 150 ALA B C 1
ATOM 6984 O O . ALA B 1 150 ? -25.828 -20.891 -28.922 1 96.69 150 ALA B O 1
ATOM 6985 N N . ARG B 1 151 ? -24.234 -22.234 -29.531 1 94.75 151 ARG B N 1
ATOM 6986 C CA . ARG B 1 151 ? -24.156 -21.656 -30.875 1 94.75 151 ARG B CA 1
ATOM 6987 C C . ARG B 1 151 ? -23.891 -22.75 -31.922 1 94.75 151 ARG B C 1
ATOM 6989 O O . ARG B 1 151 ? -23.062 -23.625 -31.703 1 94.75 151 ARG B O 1
ATOM 6996 N N . SER B 1 152 ? -24.625 -22.656 -32.969 1 93.56 152 SER B N 1
ATOM 6997 C CA . SER B 1 152 ? -24.328 -23.484 -34.125 1 93.56 152 SER B CA 1
ATOM 6998 C C . SER B 1 152 ? -23.188 -22.891 -34.938 1 93.56 152 SER B C 1
ATOM 7000 O O . SER B 1 152 ? -23.25 -21.734 -35.344 1 93.56 152 SER B O 1
ATOM 7002 N N . LEU B 1 153 ? -22.281 -23.703 -35.219 1 90.12 153 LEU B N 1
ATOM 7003 C CA . LEU B 1 153 ? -21.094 -23.172 -35.906 1 90.12 153 LEU B CA 1
ATOM 7004 C C . LEU B 1 153 ? -21.312 -23.156 -37.406 1 90.12 153 LEU B C 1
ATOM 7006 O O . LEU B 1 153 ? -20.578 -22.484 -38.156 1 90.12 153 LEU B O 1
ATOM 7010 N N . SER B 1 154 ? -22.297 -23.797 -37.906 1 88.62 154 SER B N 1
ATOM 7011 C CA . SER B 1 154 ? -22.578 -23.859 -39.312 1 88.62 154 SER B CA 1
ATOM 7012 C C . SER B 1 154 ? -23.312 -22.594 -39.781 1 88.62 154 SER B C 1
ATOM 7014 O O . SER B 1 154 ? -23.047 -22.078 -40.875 1 88.62 154 SER B O 1
ATOM 7016 N N . ASP B 1 155 ? -24.266 -22.156 -38.969 1 90.81 155 ASP B N 1
ATOM 7017 C CA . ASP B 1 155 ? -25.078 -21.031 -39.438 1 90.81 155 ASP B CA 1
ATOM 7018 C C . ASP B 1 155 ? -25.031 -19.875 -38.469 1 90.81 155 ASP B C 1
ATOM 7020 O O . ASP B 1 155 ? -25.656 -18.828 -38.688 1 90.81 155 ASP B O 1
ATOM 7024 N N . GLY B 1 156 ? -24.406 -20.078 -37.281 1 89.25 156 GLY B N 1
ATOM 7025 C CA . GLY B 1 156 ? -24.219 -18.984 -36.375 1 89.25 156 GLY B CA 1
ATOM 7026 C C . GLY B 1 156 ? -25.391 -18.781 -35.438 1 89.25 156 GLY B C 1
ATOM 7027 O O . GLY B 1 156 ? -25.359 -17.906 -34.562 1 89.25 156 GLY B O 1
ATOM 7028 N N . ARG B 1 157 ? -26.406 -19.547 -35.594 1 94.31 157 ARG B N 1
ATOM 7029 C CA . ARG B 1 157 ? -27.562 -19.422 -34.719 1 94.31 157 ARG B CA 1
ATOM 7030 C C . ARG B 1 157 ? -27.172 -19.641 -33.25 1 94.31 157 ARG B C 1
ATOM 7032 O O . ARG B 1 157 ? -26.422 -20.578 -32.938 1 94.31 157 ARG B O 1
ATOM 7039 N N . GLU B 1 158 ? -27.641 -18.828 -32.375 1 94.94 158 GLU B N 1
ATOM 7040 C CA . GLU B 1 158 ? -27.359 -18.938 -30.953 1 94.94 158 GLU B CA 1
ATOM 7041 C C . GLU B 1 158 ? -28.641 -19.109 -30.156 1 94.94 158 GLU B C 1
ATOM 7043 O O . GLU B 1 158 ? -29.688 -18.594 -30.547 1 94.94 158 GLU B O 1
ATOM 7048 N N . TRP B 1 159 ? -28.641 -19.812 -29.094 1 96.25 159 TRP B N 1
ATOM 7049 C CA . TRP B 1 159 ? -29.766 -19.938 -28.172 1 96.25 159 TRP B CA 1
ATOM 7050 C C . TRP B 1 159 ? -29.281 -20.172 -26.75 1 96.25 159 TRP B C 1
ATOM 7052 O O . TRP B 1 159 ? -28.172 -20.656 -26.531 1 96.25 159 TRP B O 1
ATOM 7062 N N . ALA B 1 160 ? -30.109 -19.797 -25.75 1 97 160 ALA B N 1
ATOM 7063 C CA . ALA B 1 160 ? -29.766 -19.938 -24.344 1 97 160 ALA B CA 1
ATOM 7064 C C . ALA B 1 160 ? -29.984 -21.359 -23.859 1 97 160 ALA B C 1
ATOM 7066 O O . ALA B 1 160 ? -31.031 -21.969 -24.141 1 97 160 ALA B O 1
ATOM 7067 N N . LEU B 1 161 ? -29.016 -21.906 -23.188 1 97.88 161 LEU B N 1
ATOM 7068 C CA . LEU B 1 161 ? -29.172 -23.203 -22.516 1 97.88 161 LEU B CA 1
ATOM 7069 C C . LEU B 1 161 ? -29.719 -23.031 -21.109 1 97.88 161 LEU B C 1
ATOM 7071 O O . LEU B 1 161 ? -30.406 -23.922 -20.594 1 97.88 161 LEU B O 1
ATOM 7075 N N . THR B 1 162 ? -29.344 -21.984 -20.453 1 98.06 162 THR B N 1
ATOM 7076 C CA . THR B 1 162 ? -29.875 -21.609 -19.141 1 98.06 162 THR B CA 1
ATOM 7077 C C . THR B 1 162 ? -30.344 -20.156 -19.156 1 98.06 162 THR B C 1
ATOM 7079 O O . THR B 1 162 ? -29.891 -19.359 -19.984 1 98.06 162 THR B O 1
ATOM 7082 N N . THR B 1 163 ? -31.234 -19.734 -18.219 1 97.31 163 THR B N 1
ATOM 7083 C CA . THR B 1 163 ? -31.781 -18.391 -18.25 1 97.31 163 THR B CA 1
ATOM 7084 C C . THR B 1 163 ? -31.922 -17.828 -16.844 1 97.31 163 THR B C 1
ATOM 7086 O O . THR B 1 163 ? -32.375 -16.688 -16.656 1 97.31 163 THR B O 1
ATOM 7089 N N . ASP B 1 164 ? -31.594 -18.594 -15.867 1 97.56 164 ASP B N 1
ATOM 7090 C CA . ASP B 1 164 ? -31.828 -18.156 -14.492 1 97.56 164 ASP B CA 1
ATOM 7091 C C . ASP B 1 164 ? -30.5 -17.906 -13.758 1 97.56 164 ASP B C 1
ATOM 7093 O O . ASP B 1 164 ? -30.453 -17.938 -12.523 1 97.56 164 ASP B O 1
ATOM 7097 N N . GLY B 1 165 ? -29.438 -17.766 -14.516 1 97.75 165 GLY B N 1
ATOM 7098 C CA . GLY B 1 165 ? -28.188 -17.344 -13.891 1 97.75 165 GLY B CA 1
ATOM 7099 C C . GLY B 1 165 ? -28.281 -16 -13.203 1 97.75 165 GLY B C 1
ATOM 7100 O O . GLY B 1 165 ? -29.047 -15.133 -13.633 1 97.75 165 GLY B O 1
ATOM 7101 N N . ALA B 1 166 ? -27.562 -15.805 -12.156 1 97.94 166 ALA B N 1
ATOM 7102 C CA . ALA B 1 166 ? -27.562 -14.57 -11.375 1 97.94 166 ALA B CA 1
ATOM 7103 C C . ALA B 1 166 ? -26.172 -14.281 -10.82 1 97.94 166 ALA B C 1
ATOM 7105 O O . ALA B 1 166 ? -25.297 -15.148 -10.844 1 97.94 166 ALA B O 1
ATOM 7106 N N . PRO B 1 167 ? -25.906 -13.008 -10.391 1 96.62 167 PRO B N 1
ATOM 7107 C CA . PRO B 1 167 ? -24.625 -12.719 -9.75 1 96.62 167 PRO B CA 1
ATOM 7108 C C . PRO B 1 167 ? -24.312 -13.664 -8.594 1 96.62 167 PRO B C 1
ATOM 7110 O O . PRO B 1 167 ? -25.188 -13.93 -7.758 1 96.62 167 PRO B O 1
ATOM 7113 N N . ASP B 1 168 ? -23.094 -14.195 -8.562 1 97.56 168 ASP B N 1
ATOM 7114 C CA . ASP B 1 168 ? -22.594 -15.117 -7.547 1 97.56 168 ASP B CA 1
ATOM 7115 C C . ASP B 1 168 ? -23.344 -16.438 -7.594 1 97.56 168 ASP B C 1
ATOM 7117 O O . ASP B 1 168 ? -23.281 -17.234 -6.648 1 97.56 168 ASP B O 1
ATOM 7121 N N . HIS B 1 169 ? -24.156 -16.625 -8.594 1 98.5 169 HIS B N 1
ATOM 7122 C CA . HIS B 1 169 ? -24.938 -17.844 -8.812 1 98.5 169 HIS B CA 1
ATOM 7123 C C . HIS B 1 169 ? -25.031 -18.172 -10.305 1 98.5 169 HIS B C 1
ATOM 7125 O O . HIS B 1 169 ? -26.125 -18.406 -10.82 1 98.5 169 HIS B O 1
ATOM 7131 N N . ALA B 1 170 ? -23.938 -18.094 -10.945 1 98.12 170 ALA B N 1
ATOM 7132 C CA . ALA B 1 170 ? -23.844 -18.25 -12.398 1 98.12 170 ALA B CA 1
ATOM 7133 C C . ALA B 1 170 ? -23.562 -19.703 -12.773 1 98.12 170 ALA B C 1
ATOM 7135 O O . ALA B 1 170 ? -23.109 -20.484 -11.945 1 98.12 170 ALA B O 1
ATOM 7136 N N . TYR B 1 171 ? -23.828 -20.031 -14.031 1 98.25 171 TYR B N 1
ATOM 7137 C CA . TYR B 1 171 ? -23.453 -21.312 -14.602 1 98.25 171 TYR B CA 1
ATOM 7138 C C . TYR B 1 171 ? -22.078 -21.25 -15.258 1 98.25 171 TYR B C 1
ATOM 7140 O O . TYR B 1 171 ? -21.781 -20.312 -16 1 98.25 171 TYR B O 1
ATOM 7148 N N . GLY B 1 172 ? -21.188 -22.172 -14.898 1 96.88 172 GLY B N 1
ATOM 7149 C CA . GLY B 1 172 ? -19.969 -22.328 -15.672 1 96.88 172 GLY B CA 1
ATOM 7150 C C . GLY B 1 172 ? -18.734 -21.828 -14.945 1 96.88 172 GLY B C 1
ATOM 7151 O O . GLY B 1 172 ? -17.703 -22.516 -14.922 1 96.88 172 GLY B O 1
ATOM 7152 N N . PRO B 1 173 ? -18.812 -20.688 -14.297 1 96.31 173 PRO B N 1
ATOM 7153 C CA . PRO B 1 173 ? -17.578 -20.156 -13.727 1 96.31 173 PRO B CA 1
ATOM 7154 C C . PRO B 1 173 ? -17.156 -20.875 -12.453 1 96.31 173 PRO B C 1
ATOM 7156 O O . PRO B 1 173 ? -18 -21.344 -11.688 1 96.31 173 PRO B O 1
ATOM 7159 N N . GLY B 1 174 ? -15.742 -20.938 -12.281 1 96.5 174 GLY B N 1
ATOM 7160 C CA . GLY B 1 174 ? -15.195 -21.375 -11.008 1 96.5 174 GLY B CA 1
ATOM 7161 C C . GLY B 1 174 ? -15.328 -20.328 -9.914 1 96.5 174 GLY B C 1
ATOM 7162 O O . GLY B 1 174 ? -15.961 -19.297 -10.109 1 96.5 174 GLY B O 1
ATOM 7163 N N . PRO B 1 175 ? -14.797 -20.578 -8.781 1 96.94 175 PRO B N 1
ATOM 7164 C CA . PRO B 1 175 ? -14.906 -19.641 -7.672 1 96.94 175 PRO B CA 1
ATOM 7165 C C . PRO B 1 175 ? -14.172 -18.312 -7.941 1 96.94 175 PRO B C 1
ATOM 7167 O O . PRO B 1 175 ? -13.125 -18.312 -8.594 1 96.94 175 PRO B O 1
ATOM 7170 N N . ALA B 1 176 ? -14.688 -17.266 -7.375 1 95.94 176 ALA B N 1
ATOM 7171 C CA . ALA B 1 176 ? -14.125 -15.93 -7.559 1 95.94 176 ALA B CA 1
ATOM 7172 C C . ALA B 1 176 ? -12.734 -15.828 -6.953 1 95.94 176 ALA B C 1
ATOM 7174 O O . ALA B 1 176 ? -11.867 -15.133 -7.484 1 95.94 176 ALA B O 1
ATOM 7175 N N . ALA B 1 177 ? -12.484 -16.469 -5.883 1 95.31 177 ALA B N 1
ATOM 7176 C CA . ALA B 1 177 ? -11.242 -16.359 -5.113 1 95.31 177 ALA B CA 1
ATOM 7177 C C . ALA B 1 177 ? -10.039 -16.766 -5.953 1 95.31 177 ALA B C 1
ATOM 7179 O O . ALA B 1 177 ? -8.922 -16.281 -5.734 1 95.31 177 ALA B O 1
ATOM 7180 N N . THR B 1 178 ? -10.234 -17.625 -6.906 1 93 178 THR B N 1
ATOM 7181 C CA . THR B 1 178 ? -9.141 -18.078 -7.75 1 93 178 THR B CA 1
ATOM 7182 C C . THR B 1 178 ? -9.398 -17.719 -9.211 1 93 178 THR B C 1
ATOM 7184 O O . THR B 1 178 ? -8.828 -18.344 -10.117 1 93 178 THR B O 1
ATOM 7187 N N . GLY B 1 179 ? -10.273 -16.797 -9.453 1 92.44 179 GLY B N 1
ATOM 7188 C CA . GLY B 1 179 ? -10.688 -16.438 -10.797 1 92.44 179 GLY B CA 1
ATOM 7189 C C . GLY B 1 179 ? -9.703 -15.523 -11.5 1 92.44 179 GLY B C 1
ATOM 7190 O O . GLY B 1 179 ? -9.766 -15.352 -12.719 1 92.44 179 GLY B O 1
ATOM 7191 N N . ASN B 1 180 ? -8.75 -14.898 -10.773 1 93.56 180 ASN B N 1
ATOM 7192 C CA . ASN B 1 180 ? -7.715 -14.023 -11.32 1 93.56 180 ASN B CA 1
ATOM 7193 C C . ASN B 1 180 ? -8.32 -12.859 -12.109 1 93.56 180 ASN B C 1
ATOM 7195 O O . ASN B 1 180 ? -7.906 -12.594 -13.234 1 93.56 180 ASN B O 1
ATOM 7199 N N . ALA B 1 181 ? -9.289 -12.25 -11.57 1 95.19 181 ALA B N 1
ATOM 7200 C CA . ALA B 1 181 ? -10.023 -11.188 -12.258 1 95.19 181 ALA B CA 1
ATOM 7201 C C . ALA B 1 181 ? -9.086 -10.047 -12.648 1 95.19 181 ALA B C 1
ATOM 7203 O O . ALA B 1 181 ? -9.227 -9.477 -13.734 1 95.19 181 ALA B O 1
ATOM 7204 N N . THR B 1 182 ? -8.148 -9.648 -11.773 1 96.25 182 THR B N 1
ATOM 7205 C CA . THR B 1 182 ? -7.219 -8.57 -12.078 1 96.25 182 THR B CA 1
ATOM 7206 C C . THR B 1 182 ? -6.367 -8.914 -13.297 1 96.25 182 THR B C 1
ATOM 7208 O O . THR B 1 182 ? -6.203 -8.086 -14.203 1 96.25 182 THR B O 1
ATOM 7211 N N . LEU B 1 183 ? -5.82 -10.086 -13.32 1 93.69 183 LEU B N 1
ATOM 7212 C CA . LEU B 1 183 ? -5.016 -10.531 -14.453 1 93.69 183 LEU B CA 1
ATOM 7213 C C . LEU B 1 183 ? -5.836 -10.508 -15.742 1 93.69 183 LEU B C 1
ATOM 7215 O O . LEU B 1 183 ? -5.363 -10.031 -16.766 1 93.69 183 LEU B O 1
ATOM 7219 N N . LEU B 1 184 ? -7.059 -11.047 -15.711 1 92.25 184 LEU B N 1
ATOM 7220 C CA . LEU B 1 184 ? -7.918 -11.102 -16.891 1 92.25 184 LEU B CA 1
ATOM 7221 C C . LEU B 1 184 ? -8.219 -9.703 -17.406 1 92.25 184 LEU B C 1
ATOM 7223 O O . LEU B 1 184 ? -8.211 -9.469 -18.609 1 92.25 184 LEU B O 1
ATOM 7227 N N . ARG B 1 185 ? -8.43 -8.812 -16.5 1 92.31 185 ARG B N 1
ATOM 7228 C CA . ARG B 1 185 ? -8.664 -7.426 -16.906 1 92.31 185 ARG B CA 1
ATOM 7229 C C . ARG B 1 185 ? -7.445 -6.852 -17.625 1 92.31 185 ARG B C 1
ATOM 7231 O O . ARG B 1 185 ? -7.582 -6.141 -18.625 1 92.31 185 ARG B O 1
ATOM 7238 N N . LYS B 1 186 ? -6.332 -7.141 -17.141 1 89.75 186 LYS B N 1
ATOM 7239 C CA . LYS B 1 186 ? -5.098 -6.672 -17.75 1 89.75 186 LYS B CA 1
ATOM 7240 C C . LYS B 1 186 ? -4.945 -7.227 -19.172 1 89.75 186 LYS B C 1
ATOM 7242 O O . LYS B 1 186 ? -4.398 -6.559 -20.047 1 89.75 186 LYS B O 1
ATOM 7247 N N . LEU B 1 187 ? -5.426 -8.43 -19.312 1 87.06 187 LEU B N 1
ATOM 7248 C CA . LEU B 1 187 ? -5.301 -9.086 -20.609 1 87.06 187 LEU B CA 1
ATOM 7249 C C . LEU B 1 187 ? -6.465 -8.711 -21.531 1 87.06 187 LEU B C 1
ATOM 7251 O O . LEU B 1 187 ? -6.508 -9.133 -22.688 1 87.06 187 LEU B O 1
ATOM 7255 N N . GLY B 1 188 ? -7.445 -7.988 -21.031 1 85.81 188 GLY B N 1
ATOM 7256 C CA . GLY B 1 188 ? -8.594 -7.551 -21.812 1 85.81 188 GLY B CA 1
ATOM 7257 C C . GLY B 1 188 ? -9.617 -8.641 -22.031 1 85.81 188 GLY B C 1
ATOM 7258 O O . GLY B 1 188 ? -10.359 -8.617 -23.016 1 85.81 188 GLY B O 1
ATOM 7259 N N . VAL B 1 189 ? -9.57 -9.633 -21.125 1 86.19 189 VAL B N 1
ATOM 7260 C CA . VAL B 1 189 ? -10.516 -10.742 -21.219 1 86.19 189 VAL B CA 1
ATOM 7261 C C . VAL B 1 189 ? -11.5 -10.68 -20.047 1 86.19 189 VAL B C 1
ATOM 7263 O O . VAL B 1 189 ? -11.086 -10.539 -18.891 1 86.19 189 VAL B O 1
ATOM 7266 N N . PRO B 1 190 ? -12.719 -10.727 -20.344 1 85.62 190 PRO B N 1
ATOM 7267 C CA . PRO B 1 190 ? -13.719 -10.539 -19.297 1 85.62 190 PRO B CA 1
ATOM 7268 C C . PRO B 1 190 ? -13.805 -11.727 -18.344 1 85.62 190 PRO B C 1
ATOM 7270 O O . PRO B 1 190 ? -14.102 -11.555 -17.156 1 85.62 190 PRO B O 1
ATOM 7273 N N . HIS B 1 191 ? -13.711 -12.898 -18.844 1 88.38 191 HIS B N 1
ATOM 7274 C CA . HIS B 1 191 ? -13.773 -14.133 -18.078 1 88.38 191 HIS B CA 1
ATOM 7275 C C . HIS B 1 191 ? -13.141 -15.289 -18.844 1 88.38 191 HIS B C 1
ATOM 7277 O O . HIS B 1 191 ? -12.82 -15.156 -20.031 1 88.38 191 HIS B O 1
ATOM 7283 N N . LEU B 1 192 ? -12.891 -16.359 -18.188 1 88.25 192 LEU B N 1
ATOM 7284 C CA . LEU B 1 192 ? -12.43 -17.594 -18.812 1 88.25 192 LEU B CA 1
ATOM 7285 C C . LEU B 1 192 ? -13.594 -18.344 -19.438 1 88.25 192 LEU B C 1
ATOM 7287 O O . LEU B 1 192 ? -14.758 -18.062 -19.141 1 88.25 192 LEU B O 1
ATOM 7291 N N . PRO B 1 193 ? -13.273 -19.25 -20.422 1 92.12 193 PRO B N 1
ATOM 7292 C CA . PRO B 1 193 ? -14.352 -20.125 -20.875 1 92.12 193 PRO B CA 1
ATOM 7293 C C . PRO B 1 193 ? -15.062 -20.844 -19.734 1 92.12 193 PRO B C 1
ATOM 7295 O O . PRO B 1 193 ? -14.438 -21.172 -18.734 1 92.12 193 PRO B O 1
ATOM 7298 N N . PRO B 1 194 ? -16.328 -21.047 -19.938 1 95.81 194 PRO B N 1
ATOM 7299 C CA . PRO B 1 194 ? -17.047 -21.734 -18.875 1 95.81 194 PRO B CA 1
ATOM 7300 C C . PRO B 1 194 ? -16.562 -23.172 -18.688 1 95.81 194 PRO B C 1
ATOM 7302 O O . PRO B 1 194 ? -16.094 -23.797 -19.625 1 95.81 194 PRO B O 1
ATOM 7305 N N . ALA B 1 195 ? -16.609 -23.625 -17.469 1 97.19 195 ALA B N 1
ATOM 7306 C CA . ALA B 1 195 ? -16.344 -25.031 -17.188 1 97.19 195 ALA B CA 1
ATOM 7307 C C . ALA B 1 195 ? -17.438 -25.922 -17.766 1 97.19 195 ALA B C 1
ATOM 7309 O O . ALA B 1 195 ? -18.5 -26.078 -17.156 1 97.19 195 ALA B O 1
ATOM 7310 N N . VAL B 1 196 ? -17.109 -26.516 -18.891 1 96.81 196 VAL B N 1
ATOM 7311 C CA . VAL B 1 196 ? -18.062 -27.391 -19.578 1 96.81 196 VAL B CA 1
ATOM 7312 C C . VAL B 1 196 ? -17.328 -28.609 -20.141 1 96.81 196 VAL B C 1
ATOM 7314 O O . VAL B 1 196 ? -16.203 -28.484 -20.625 1 96.81 196 VAL B O 1
ATOM 7317 N N . ALA B 1 197 ? -17.938 -29.766 -19.969 1 97.5 197 ALA B N 1
ATOM 7318 C CA . ALA B 1 197 ? -17.453 -31 -20.609 1 97.5 197 ALA B CA 1
ATOM 7319 C C . ALA B 1 197 ? -18.516 -31.594 -21.5 1 97.5 197 ALA B C 1
ATOM 7321 O O . ALA B 1 197 ? -19.625 -31.922 -21.047 1 97.5 197 ALA B O 1
ATOM 7322 N N . TRP B 1 198 ? -18.219 -31.766 -22.766 1 97.5 198 TRP B N 1
ATOM 7323 C CA . TRP B 1 198 ? -19.172 -32.312 -23.75 1 97.5 198 TRP B CA 1
ATOM 7324 C C . TRP B 1 198 ? -19.297 -33.812 -23.594 1 97.5 198 TRP B C 1
ATOM 7326 O O . TRP B 1 198 ? -18.312 -34.5 -23.344 1 97.5 198 TRP B O 1
ATOM 7336 N N . SER B 1 199 ? -20.531 -34.281 -23.812 1 97.88 199 SER B N 1
ATOM 7337 C CA . SER B 1 199 ? -20.703 -35.719 -23.969 1 97.88 199 SER B CA 1
ATOM 7338 C C . SER B 1 199 ? -20.031 -36.219 -25.25 1 97.88 199 SER B C 1
ATOM 7340 O O . SER B 1 199 ? -19.891 -35.438 -26.219 1 97.88 199 SER B O 1
ATOM 7342 N N . PRO B 1 200 ? -19.609 -37.438 -25.281 1 94.94 200 PRO B N 1
ATOM 7343 C CA . PRO B 1 200 ? -18.875 -37.969 -26.438 1 94.94 200 PRO B CA 1
ATOM 7344 C C . PRO B 1 200 ? -19.672 -37.812 -27.734 1 94.94 200 PRO B C 1
ATOM 7346 O O . PRO B 1 200 ? -19.078 -37.656 -28.812 1 94.94 200 PRO B O 1
ATOM 7349 N N . ASP B 1 201 ? -21.016 -37.844 -27.719 1 95.62 201 ASP B N 1
ATOM 7350 C CA . ASP B 1 201 ? -21.859 -37.75 -28.922 1 95.62 201 ASP B CA 1
ATOM 7351 C C . ASP B 1 201 ? -22.219 -36.312 -29.266 1 95.62 201 ASP B C 1
ATOM 7353 O O . ASP B 1 201 ? -23 -36.062 -30.172 1 95.62 201 ASP B O 1
ATOM 7357 N N . SER B 1 202 ? -21.781 -35.344 -28.438 1 96.94 202 SER B N 1
ATOM 7358 C CA . SER B 1 202 ? -21.906 -33.906 -28.688 1 96.94 202 SER B CA 1
ATOM 7359 C C . SER B 1 202 ? -23.344 -33.438 -28.469 1 96.94 202 SER B C 1
ATOM 7361 O O . SER B 1 202 ? -23.734 -32.375 -28.953 1 96.94 202 SER B O 1
ATOM 7363 N N . THR B 1 203 ? -24.078 -34.188 -27.719 1 97.12 203 THR B N 1
ATOM 7364 C CA . THR B 1 203 ? -25.484 -33.844 -27.594 1 97.12 203 THR B CA 1
ATOM 7365 C C . THR B 1 203 ? -25.734 -33.125 -26.25 1 97.12 203 THR B C 1
ATOM 7367 O O . THR B 1 203 ? -26.734 -32.438 -26.094 1 97.12 203 THR B O 1
ATOM 7370 N N . LYS B 1 204 ? -24.922 -33.406 -25.281 1 98.31 204 LYS B N 1
ATOM 7371 C CA . LYS B 1 204 ? -25.078 -32.875 -23.938 1 98.31 204 LYS B CA 1
ATOM 7372 C C . LYS B 1 204 ? -23.781 -32.219 -23.453 1 98.31 204 LYS B C 1
ATOM 7374 O O . LYS B 1 204 ? -22.703 -32.5 -23.984 1 98.31 204 LYS B O 1
ATOM 7379 N N . VAL B 1 205 ? -23.953 -31.375 -22.469 1 98.25 205 VAL B N 1
ATOM 7380 C CA . VAL B 1 205 ? -22.797 -30.812 -21.781 1 98.25 205 VAL B CA 1
ATOM 7381 C C . VAL B 1 205 ? -22.969 -30.969 -20.281 1 98.25 205 VAL B C 1
ATOM 7383 O O . VAL B 1 205 ? -24.062 -30.812 -19.75 1 98.25 205 VAL B O 1
ATOM 7386 N N . LEU B 1 206 ? -21.906 -31.391 -19.609 1 98.69 206 LEU B N 1
ATOM 7387 C CA . LEU B 1 206 ? -21.766 -31.359 -18.156 1 98.69 206 LEU B CA 1
ATOM 7388 C C . LEU B 1 206 ? -21.188 -30.016 -17.703 1 98.69 206 LEU B C 1
ATOM 7390 O O . LEU B 1 206 ? -20.188 -29.547 -18.25 1 98.69 206 LEU B O 1
ATOM 7394 N N . ALA B 1 207 ? -21.828 -29.344 -16.812 1 98.69 207 ALA B N 1
ATOM 7395 C CA . ALA B 1 207 ? -21.359 -28.094 -16.203 1 98.69 207 ALA B CA 1
ATOM 7396 C C . ALA B 1 207 ? -21.766 -28.031 -14.734 1 98.69 207 ALA B C 1
ATOM 7398 O O . ALA B 1 207 ? -21.953 -29.062 -14.086 1 98.69 207 ALA B O 1
ATOM 7399 N N . HIS B 1 208 ? -21.703 -26.844 -14.188 1 98.62 208 HIS B N 1
ATOM 7400 C CA . HIS B 1 208 ? -22.172 -26.625 -12.82 1 98.62 208 HIS B CA 1
ATOM 7401 C C . HIS B 1 208 ? -22.719 -25.219 -12.633 1 98.62 208 HIS B C 1
ATOM 7403 O O . HIS B 1 208 ? -22.406 -24.312 -13.422 1 98.62 208 HIS B O 1
ATOM 7409 N N . ARG B 1 209 ? -23.547 -25.078 -11.672 1 98.56 209 ARG B N 1
ATOM 7410 C CA . ARG B 1 209 ? -23.953 -23.766 -11.172 1 98.56 209 ARG B CA 1
ATOM 7411 C C . ARG B 1 209 ? -23.203 -23.406 -9.898 1 98.56 209 ARG B C 1
ATOM 7413 O O . ARG B 1 209 ? -23.281 -24.125 -8.898 1 98.56 209 ARG B O 1
ATOM 7420 N N . THR B 1 210 ? -22.531 -22.344 -9.977 1 98.38 210 THR B N 1
ATOM 7421 C CA . THR B 1 210 ? -21.75 -21.844 -8.844 1 98.38 210 THR B CA 1
ATOM 7422 C C . THR B 1 210 ? -22.656 -21.156 -7.828 1 98.38 210 THR B C 1
ATOM 7424 O O . THR B 1 210 ? -23.562 -20.406 -8.203 1 98.38 210 THR B O 1
ATOM 7427 N N . ASP B 1 211 ? -22.453 -21.406 -6.566 1 98.56 211 ASP B N 1
ATOM 7428 C CA . ASP B 1 211 ? -23.172 -20.688 -5.52 1 98.56 211 ASP B CA 1
ATOM 7429 C C . ASP B 1 211 ? -22.203 -20.031 -4.535 1 98.56 211 ASP B C 1
ATOM 7431 O O . ASP B 1 211 ? -21.625 -20.719 -3.688 1 98.56 211 ASP B O 1
ATOM 7435 N N . GLU B 1 212 ? -22.094 -18.766 -4.621 1 98.44 212 GLU B N 1
ATOM 7436 C CA . GLU B 1 212 ? -21.266 -17.984 -3.715 1 98.44 212 GLU B CA 1
ATOM 7437 C C . GLU B 1 212 ? -22.047 -16.844 -3.082 1 98.44 212 GLU B C 1
ATOM 7439 O O . GLU B 1 212 ? -21.469 -15.891 -2.545 1 98.44 212 GLU B O 1
ATOM 7444 N N . ARG B 1 213 ? -23.406 -16.891 -3.074 1 97.81 213 ARG B N 1
ATOM 7445 C CA . ARG B 1 213 ? -24.297 -15.812 -2.654 1 97.81 213 ARG B CA 1
ATOM 7446 C C . ARG B 1 213 ? -24.078 -15.469 -1.185 1 97.81 213 ARG B C 1
ATOM 7448 O O . ARG B 1 213 ? -24.172 -14.305 -0.793 1 97.81 213 ARG B O 1
ATOM 7455 N N . SER B 1 214 ? -23.656 -16.422 -0.408 1 98.38 214 SER B N 1
ATOM 7456 C CA . SER B 1 214 ? -23.516 -16.219 1.03 1 98.38 214 SER B CA 1
ATOM 7457 C C . SER B 1 214 ? -22.047 -16.188 1.444 1 98.38 214 SER B C 1
ATOM 7459 O O . SER B 1 214 ? -21.734 -16.078 2.631 1 98.38 214 SER B O 1
ATOM 7461 N N . VAL B 1 215 ? -21.172 -16.359 0.501 1 98.44 215 VAL B N 1
ATOM 7462 C CA . VAL B 1 215 ? -19.734 -16.312 0.787 1 98.44 215 VAL B CA 1
ATOM 7463 C C . VAL B 1 215 ? -19.328 -14.883 1.121 1 98.44 215 VAL B C 1
ATOM 7465 O O . VAL B 1 215 ? -19.828 -13.93 0.524 1 98.44 215 VAL B O 1
ATOM 7468 N N . ARG B 1 216 ? -18.453 -14.719 1.98 1 97.31 216 ARG B N 1
ATOM 7469 C CA . ARG B 1 216 ? -17.953 -13.43 2.453 1 97.31 216 ARG B CA 1
ATOM 7470 C C . ARG B 1 216 ? -17.438 -12.578 1.292 1 97.31 216 ARG B C 1
ATOM 7472 O O . ARG B 1 216 ? -16.844 -13.102 0.351 1 97.31 216 ARG B O 1
ATOM 7479 N N . GLU B 1 217 ? -17.688 -11.234 1.418 1 97.31 217 GLU B N 1
ATOM 7480 C CA . GLU B 1 217 ? -17.109 -10.289 0.465 1 97.31 217 GLU B CA 1
ATOM 7481 C C . GLU B 1 217 ? -15.82 -9.688 0.998 1 97.31 217 GLU B C 1
ATOM 7483 O O . GLU B 1 217 ? -15.695 -9.422 2.195 1 97.31 217 GLU B O 1
ATOM 7488 N N . THR B 1 218 ? -14.883 -9.523 0.206 1 96.94 218 THR B N 1
ATOM 7489 C CA . THR B 1 218 ? -13.68 -8.727 0.445 1 96.94 218 THR B CA 1
ATOM 7490 C C . THR B 1 218 ? -13.477 -7.703 -0.667 1 96.94 218 THR B C 1
ATOM 7492 O O . THR B 1 218 ? -14.25 -7.656 -1.625 1 96.94 218 THR B O 1
ATOM 7495 N N . HIS B 1 219 ? -12.492 -6.754 -0.518 1 97.81 219 HIS B N 1
ATOM 7496 C CA . HIS B 1 219 ? -12.375 -5.637 -1.448 1 97.81 219 HIS B CA 1
ATOM 7497 C C . HIS B 1 219 ? -10.922 -5.359 -1.799 1 97.81 219 HIS B C 1
ATOM 7499 O O . HIS B 1 219 ? -10.016 -5.691 -1.026 1 97.81 219 HIS B O 1
ATOM 7505 N N . LEU B 1 220 ? -10.672 -4.895 -2.943 1 98 220 LEU B N 1
ATOM 7506 C CA . LEU B 1 220 ? -9.438 -4.273 -3.428 1 98 220 LEU B CA 1
ATOM 7507 C C . LEU B 1 220 ? -9.719 -2.881 -3.982 1 98 220 LEU B C 1
ATOM 7509 O O . LEU B 1 220 ? -10.82 -2.607 -4.461 1 98 220 LEU B O 1
ATOM 7513 N N . LEU B 1 221 ? -8.836 -2.006 -3.82 1 97.81 221 LEU B N 1
ATOM 7514 C CA . LEU B 1 221 ? -8.969 -0.654 -4.352 1 97.81 221 LEU B CA 1
ATOM 7515 C C . LEU B 1 221 ? -7.918 -0.391 -5.43 1 97.81 221 LEU B C 1
ATOM 7517 O O . LEU B 1 221 ? -6.719 -0.398 -5.148 1 97.81 221 LEU B O 1
ATOM 7521 N N . GLU B 1 222 ? -8.344 -0.236 -6.645 1 97.88 222 GLU B N 1
ATOM 7522 C CA . GLU B 1 222 ? -7.461 0.114 -7.754 1 97.88 222 GLU B CA 1
ATOM 7523 C C . GLU B 1 222 ? -7.148 1.608 -7.758 1 97.88 222 GLU B C 1
ATOM 7525 O O . GLU B 1 222 ? -8.031 2.432 -7.996 1 97.88 222 GLU B O 1
ATOM 7530 N N . ALA B 1 223 ? -5.906 1.96 -7.52 1 97.81 223 ALA B N 1
ATOM 7531 C CA . ALA B 1 223 ? -5.512 3.354 -7.324 1 97.81 223 ALA B CA 1
ATOM 7532 C C . ALA B 1 223 ? -5.625 4.141 -8.625 1 97.81 223 ALA B C 1
ATOM 7534 O O . ALA B 1 223 ? -5.996 5.316 -8.617 1 97.81 223 ALA B O 1
ATOM 7535 N N . ARG B 1 224 ? -5.273 3.51 -9.727 1 96.25 224 ARG B N 1
ATOM 7536 C CA . ARG B 1 224 ? -5.289 4.188 -11.023 1 96.25 224 ARG B CA 1
ATOM 7537 C C . ARG B 1 224 ? -5.914 3.307 -12.094 1 96.25 224 ARG B C 1
ATOM 7539 O O . ARG B 1 224 ? -5.211 2.604 -12.82 1 96.25 224 ARG B O 1
ATOM 7546 N N . PRO B 1 225 ? -7.215 3.369 -12.25 1 95.06 225 PRO B N 1
ATOM 7547 C CA . PRO B 1 225 ? -7.859 2.639 -13.344 1 95.06 225 PRO B CA 1
ATOM 7548 C C . PRO B 1 225 ? -7.316 3.035 -14.711 1 95.06 225 PRO B C 1
ATOM 7550 O O . PRO B 1 225 ? -6.734 4.113 -14.867 1 95.06 225 PRO B O 1
ATOM 7553 N N . ALA B 1 226 ? -7.457 2.193 -15.648 1 89.94 226 ALA B N 1
ATOM 7554 C CA . ALA B 1 226 ? -6.895 2.371 -16.984 1 89.94 226 ALA B CA 1
ATOM 7555 C C . ALA B 1 226 ? -7.41 3.652 -17.641 1 89.94 226 ALA B C 1
ATOM 7557 O O . ALA B 1 226 ? -6.707 4.281 -18.422 1 89.94 226 ALA B O 1
ATOM 7558 N N . ASP B 1 227 ? -8.602 4.125 -17.281 1 90.69 227 ASP B N 1
ATOM 7559 C CA . ASP B 1 227 ? -9.195 5.312 -17.875 1 90.69 227 ASP B CA 1
ATOM 7560 C C . ASP B 1 227 ? -8.695 6.586 -17.203 1 90.69 227 ASP B C 1
ATOM 7562 O O . ASP B 1 227 ? -9.086 7.691 -17.594 1 90.69 227 ASP B O 1
ATOM 7566 N N . GLY B 1 228 ? -7.852 6.473 -16.219 1 90.56 228 GLY B N 1
ATOM 7567 C CA . GLY B 1 228 ? -7.258 7.613 -15.539 1 90.56 228 GLY B CA 1
ATOM 7568 C C . GLY B 1 228 ? -8.164 8.219 -14.484 1 90.56 228 GLY B C 1
ATOM 7569 O O . GLY B 1 228 ? -7.785 9.18 -13.805 1 90.56 228 GLY B O 1
ATOM 7570 N N . GLY B 1 229 ? -9.312 7.672 -14.273 1 94 229 GLY B N 1
ATOM 7571 C CA . GLY B 1 229 ? -10.289 8.195 -13.336 1 94 229 GLY B CA 1
ATOM 7572 C C . GLY B 1 229 ? -9.93 7.926 -11.883 1 94 229 GLY B C 1
ATOM 7573 O O . GLY B 1 229 ? -8.812 7.488 -11.594 1 94 229 GLY B O 1
ATOM 7574 N N . PRO B 1 230 ? -10.828 8.328 -10.945 1 95.75 230 PRO B N 1
ATOM 7575 C CA . PRO B 1 230 ? -10.57 8.125 -9.523 1 95.75 230 PRO B CA 1
ATOM 7576 C C . PRO B 1 230 ? -10.422 6.652 -9.148 1 95.75 230 PRO B C 1
ATOM 7578 O O . PRO B 1 230 ? -10.727 5.777 -9.961 1 95.75 230 PRO B O 1
ATOM 7581 N N . ALA B 1 231 ? -9.867 6.359 -7.988 1 97.25 231 ALA B N 1
ATOM 7582 C CA . ALA B 1 231 ? -9.695 5.004 -7.48 1 97.25 231 ALA B CA 1
ATOM 7583 C C . ALA B 1 231 ? -10.992 4.207 -7.59 1 97.25 231 ALA B C 1
ATOM 7585 O O . ALA B 1 231 ? -12.078 4.746 -7.375 1 97.25 231 ALA B O 1
ATOM 7586 N N . ARG B 1 232 ? -10.914 2.965 -7.93 1 97.5 232 ARG B N 1
ATOM 7587 C CA . ARG B 1 232 ? -12.086 2.123 -8.164 1 97.5 232 ARG B CA 1
ATOM 7588 C C . ARG B 1 232 ? -12.125 0.952 -7.191 1 97.5 232 ARG B C 1
ATOM 7590 O O . ARG B 1 232 ? -11.125 0.255 -7.012 1 97.5 232 ARG B O 1
ATOM 7597 N N . LEU B 1 233 ? -13.258 0.742 -6.531 1 97.81 233 LEU B N 1
ATOM 7598 C CA . LEU B 1 233 ? -13.469 -0.362 -5.605 1 97.81 233 LEU B CA 1
ATOM 7599 C C . LEU B 1 233 ? -13.812 -1.645 -6.355 1 97.81 233 LEU B C 1
ATOM 7601 O O . LEU B 1 233 ? -14.672 -1.642 -7.234 1 97.81 233 LEU B O 1
ATOM 7605 N N . HIS B 1 234 ? -13.039 -2.754 -6.125 1 97.75 234 HIS B N 1
ATOM 7606 C CA . HIS B 1 234 ? -13.344 -4.09 -6.629 1 97.75 234 HIS B CA 1
ATOM 7607 C C . HIS B 1 234 ? -13.758 -5.023 -5.496 1 97.75 234 HIS B C 1
ATOM 7609 O O . HIS B 1 234 ? -13.031 -5.172 -4.512 1 97.75 234 HIS B O 1
ATOM 7615 N N . THR B 1 235 ? -14.906 -5.641 -5.613 1 97.56 235 THR B N 1
ATOM 7616 C CA . THR B 1 235 ? -15.422 -6.582 -4.629 1 97.56 235 THR B CA 1
ATOM 7617 C C . THR B 1 235 ? -15.25 -8.023 -5.109 1 97.56 235 THR B C 1
ATOM 7619 O O . THR B 1 235 ? -15.438 -8.312 -6.289 1 97.56 235 THR B O 1
ATOM 7622 N N . GLN B 1 236 ? -14.867 -8.906 -4.234 1 96.81 236 GLN B N 1
ATOM 7623 C CA . GLN B 1 236 ? -14.617 -10.312 -4.535 1 96.81 236 GLN B CA 1
ATOM 7624 C C . GLN B 1 236 ? -15.18 -11.219 -3.441 1 96.81 236 GLN B C 1
ATOM 7626 O O . GLN B 1 236 ? -15.07 -10.914 -2.254 1 96.81 236 GLN B O 1
ATOM 7631 N N . ARG B 1 237 ? -15.938 -12.336 -3.855 1 98 237 ARG B N 1
ATOM 7632 C CA . ARG B 1 237 ? -16.281 -13.367 -2.881 1 98 237 ARG B CA 1
ATOM 7633 C C . ARG B 1 237 ? -15.039 -14.156 -2.463 1 98 237 ARG B C 1
ATOM 7635 O O . ARG B 1 237 ? -14.344 -14.719 -3.309 1 98 237 ARG B O 1
ATOM 7642 N N . PHE B 1 238 ? -14.75 -14.188 -1.193 1 97.94 238 PHE B N 1
ATOM 7643 C CA . PHE B 1 238 ? -13.523 -14.773 -0.674 1 97.94 238 PHE B CA 1
ATOM 7644 C C . PHE B 1 238 ? -13.734 -15.305 0.741 1 97.94 238 PHE B C 1
ATOM 7646 O O . PHE B 1 238 ? -13.812 -14.523 1.693 1 97.94 238 PHE B O 1
ATOM 7653 N N . ALA B 1 239 ? -13.789 -16.609 0.924 1 97.88 239 ALA B N 1
ATOM 7654 C CA . ALA B 1 239 ? -14.039 -17.219 2.232 1 97.88 239 ALA B CA 1
ATOM 7655 C C . ALA B 1 239 ? -12.75 -17.344 3.031 1 97.88 239 ALA B C 1
ATOM 7657 O O . ALA B 1 239 ? -11.688 -17.641 2.467 1 97.88 239 ALA B O 1
ATOM 7658 N N . HIS B 1 240 ? -12.82 -17.125 4.332 1 97.31 240 HIS B N 1
ATOM 7659 C CA . HIS B 1 240 ? -11.742 -17.375 5.277 1 97.31 240 HIS B CA 1
ATOM 7660 C C . HIS B 1 240 ? -11.984 -18.672 6.051 1 97.31 240 HIS B C 1
ATOM 7662 O O . HIS B 1 240 ? -13.109 -19.188 6.082 1 97.31 240 HIS B O 1
ATOM 7668 N N . PRO B 1 241 ? -10.875 -19.234 6.66 1 97.06 241 PRO B N 1
ATOM 7669 C CA . PRO B 1 241 ? -11.078 -20.438 7.48 1 97.06 241 PRO B CA 1
ATOM 7670 C C . PRO B 1 241 ? -12.133 -20.234 8.57 1 97.06 241 PRO B C 1
ATOM 7672 O O . PRO B 1 241 ? -12.188 -19.172 9.195 1 97.06 241 PRO B O 1
ATOM 7675 N N . GLY B 1 242 ? -12.938 -21.25 8.688 1 96.38 242 GLY B N 1
ATOM 7676 C CA . GLY B 1 242 ? -13.945 -21.203 9.734 1 96.38 242 GLY B CA 1
ATOM 7677 C C . GLY B 1 242 ? -15.258 -20.609 9.266 1 96.38 242 GLY B C 1
ATOM 7678 O O . GLY B 1 242 ? -16.281 -20.766 9.93 1 96.38 242 GLY B O 1
ATOM 7679 N N . ASP B 1 243 ? -15.289 -19.906 8.141 1 97.12 243 ASP B N 1
ATOM 7680 C CA . ASP B 1 243 ? -16.547 -19.359 7.637 1 97.12 243 ASP B CA 1
ATOM 7681 C C . ASP B 1 243 ? -17.578 -20.469 7.398 1 97.12 243 ASP B C 1
ATOM 7683 O O . ASP B 1 243 ? -17.234 -21.547 6.934 1 97.12 243 ASP B O 1
ATOM 7687 N N . GLU B 1 244 ? -18.797 -20.125 7.586 1 96.56 244 GLU B N 1
ATOM 7688 C CA . GLU B 1 244 ? -19.891 -21.078 7.438 1 96.56 244 GLU B CA 1
ATOM 7689 C C . GLU B 1 244 ? -20.141 -21.406 5.969 1 96.56 244 GLU B C 1
ATOM 7691 O O . GLU B 1 244 ? -20.422 -22.562 5.621 1 96.56 244 GLU B O 1
ATOM 7696 N N . HIS B 1 245 ? -20.078 -20.453 5.156 1 97.56 245 HIS B N 1
ATOM 7697 C CA . HIS B 1 245 ? -20.422 -20.609 3.752 1 97.56 245 HIS B CA 1
ATOM 7698 C C . HIS B 1 245 ? -19.188 -20.609 2.869 1 97.56 245 HIS B C 1
ATOM 7700 O O . HIS B 1 245 ? -18.344 -19.703 2.975 1 97.56 245 HIS B O 1
ATOM 7706 N N . LEU B 1 246 ? -19.062 -21.625 2.084 1 97.81 246 LEU B N 1
ATOM 7707 C CA . LEU B 1 246 ? -17.984 -21.797 1.111 1 97.81 246 LEU B CA 1
ATOM 7708 C C . LEU B 1 246 ? -18.547 -21.875 -0.306 1 97.81 246 LEU B C 1
ATOM 7710 O O . LEU B 1 246 ? -19.734 -22.109 -0.497 1 97.81 246 LEU B O 1
ATOM 7714 N N . PRO B 1 247 ? -17.719 -21.609 -1.29 1 98.06 247 PRO B N 1
ATOM 7715 C CA . PRO B 1 247 ? -18.188 -21.781 -2.664 1 98.06 247 PRO B CA 1
ATOM 7716 C C . PRO B 1 247 ? -18.625 -23.219 -2.959 1 98.06 247 PRO B C 1
ATOM 7718 O O . PRO B 1 247 ? -17.938 -24.172 -2.566 1 98.06 247 PRO B O 1
ATOM 7721 N N . LEU B 1 248 ? -19.719 -23.328 -3.701 1 98.5 248 LEU B N 1
ATOM 7722 C CA . LEU B 1 248 ? -20.281 -24.641 -4.016 1 98.5 248 LEU B CA 1
ATOM 7723 C C . LEU B 1 248 ? -20.547 -24.781 -5.512 1 98.5 248 LEU B C 1
ATOM 7725 O O . LEU B 1 248 ? -20.703 -23.781 -6.215 1 98.5 248 LEU B O 1
ATOM 7729 N N . ALA B 1 249 ? -20.516 -25.984 -5.984 1 98.62 249 ALA B N 1
ATOM 7730 C CA . ALA B 1 249 ? -20.844 -26.312 -7.363 1 98.62 249 ALA B CA 1
ATOM 7731 C C . ALA B 1 249 ? -21.984 -27.344 -7.422 1 98.62 249 ALA B C 1
ATOM 7733 O O . ALA B 1 249 ? -21.828 -28.469 -6.945 1 98.62 249 ALA B O 1
ATOM 7734 N N . GLU B 1 250 ? -23.094 -26.922 -7.918 1 98.62 250 GLU B N 1
ATOM 7735 C CA . GLU B 1 250 ? -24.156 -27.844 -8.25 1 98.62 250 GLU B CA 1
ATOM 7736 C C . GLU B 1 250 ? -24 -28.391 -9.664 1 98.62 250 GLU B C 1
ATOM 7738 O O . GLU B 1 250 ? -24.172 -27.656 -10.641 1 98.62 250 GLU B O 1
ATOM 7743 N N . LEU B 1 251 ? -23.766 -29.688 -9.82 1 98.81 251 LEU B N 1
ATOM 7744 C CA . LEU B 1 251 ? -23.562 -30.25 -11.148 1 98.81 251 LEU B CA 1
ATOM 7745 C C . LEU B 1 251 ? -24.859 -30.297 -11.93 1 98.81 251 LEU B C 1
ATOM 7747 O O . LEU B 1 251 ? -25.922 -30.594 -11.367 1 98.81 251 LEU B O 1
ATOM 7751 N N . VAL B 1 252 ? -24.766 -29.984 -13.203 1 98.75 252 VAL B N 1
ATOM 7752 C CA . VAL B 1 252 ? -25.922 -30 -14.094 1 98.75 252 VAL B CA 1
ATOM 7753 C C . VAL B 1 252 ? -25.531 -30.625 -15.43 1 98.75 252 VAL B C 1
ATOM 7755 O O . VAL B 1 252 ? -24.375 -30.484 -15.867 1 98.75 252 VAL B O 1
ATOM 7758 N N . VAL B 1 253 ? -26.438 -31.281 -16 1 98.75 253 VAL B N 1
ATOM 7759 C CA . VAL B 1 253 ? -26.312 -31.781 -17.375 1 98.75 253 VAL B CA 1
ATOM 7760 C C . VAL B 1 253 ? -27.328 -31.078 -18.266 1 98.75 253 VAL B C 1
ATOM 7762 O O . VAL B 1 253 ? -28.531 -31.062 -17.953 1 98.75 253 VAL B O 1
ATOM 7765 N N . LEU B 1 254 ? -26.844 -30.516 -19.328 1 98.56 254 LEU B N 1
ATOM 7766 C CA . LEU B 1 254 ? -27.719 -29.766 -20.234 1 98.56 254 LEU B CA 1
ATOM 7767 C C . LEU B 1 254 ? -27.781 -30.453 -21.609 1 98.56 254 LEU B C 1
ATOM 7769 O O . LEU B 1 254 ? -26.75 -30.766 -22.188 1 98.56 254 LEU B O 1
ATOM 7773 N N . ASP B 1 255 ? -28.953 -30.641 -22.047 1 97.62 255 ASP B N 1
ATOM 7774 C CA . ASP B 1 255 ? -29.156 -31.094 -23.422 1 97.62 255 ASP B CA 1
ATOM 7775 C C . ASP B 1 255 ? -29.094 -29.906 -24.391 1 97.62 255 ASP B C 1
ATOM 7777 O O . ASP B 1 255 ? -29.875 -28.953 -24.266 1 97.62 255 ASP B O 1
ATOM 7781 N N . VAL B 1 256 ? -28.297 -29.953 -25.344 1 97.25 256 VAL B N 1
ATOM 7782 C CA . VAL B 1 256 ? -28 -28.797 -26.188 1 97.25 256 VAL B CA 1
ATOM 7783 C C . VAL B 1 256 ? -29.156 -28.547 -27.156 1 97.25 256 VAL B C 1
ATOM 7785 O O . VAL B 1 256 ? -29.484 -27.391 -27.453 1 97.25 256 VAL B O 1
ATOM 7788 N N . ALA B 1 257 ? -29.766 -29.531 -27.641 1 93.62 257 ALA B N 1
ATOM 7789 C CA . ALA B 1 257 ? -30.828 -29.375 -28.609 1 93.62 257 ALA B CA 1
ATOM 7790 C C . ALA B 1 257 ? -32.125 -28.906 -27.953 1 93.62 257 ALA B C 1
ATOM 7792 O O . ALA B 1 257 ? -32.812 -28.031 -28.453 1 93.62 257 ALA B O 1
ATOM 7793 N N . THR B 1 258 ? -32.469 -29.453 -26.812 1 92.38 258 THR B N 1
ATOM 7794 C CA . THR B 1 258 ? -33.75 -29.203 -26.188 1 92.38 258 THR B CA 1
ATOM 7795 C C . THR B 1 258 ? -33.656 -28.109 -25.125 1 92.38 258 THR B C 1
ATOM 7797 O O . THR B 1 258 ? -34.656 -27.5 -24.75 1 92.38 258 THR B O 1
ATOM 7800 N N . GLY B 1 259 ? -32.5 -28.047 -24.625 1 90.81 259 GLY B N 1
ATOM 7801 C CA . GLY B 1 259 ? -32.312 -27.078 -23.562 1 90.81 259 GLY B CA 1
ATOM 7802 C C . GLY B 1 259 ? -32.688 -27.609 -22.188 1 90.81 259 GLY B C 1
ATOM 7803 O O . GLY B 1 259 ? -32.719 -26.859 -21.219 1 90.81 259 GLY B O 1
ATOM 7804 N N . THR B 1 260 ? -33 -28.828 -22.094 1 95.5 260 THR B N 1
ATOM 7805 C CA . THR B 1 260 ? -33.344 -29.438 -20.812 1 95.5 260 THR B CA 1
ATOM 7806 C C . THR B 1 260 ? -32.156 -29.422 -19.859 1 95.5 260 THR B C 1
ATOM 7808 O O . THR B 1 260 ? -31.047 -29.781 -20.25 1 95.5 260 THR B O 1
ATOM 7811 N N . VAL B 1 261 ? -32.438 -28.984 -18.641 1 97.75 261 VAL B N 1
ATOM 7812 C CA . VAL B 1 261 ? -31.422 -28.969 -17.594 1 97.75 261 VAL B CA 1
ATOM 7813 C C . VAL B 1 261 ? -31.719 -30.047 -16.547 1 97.75 261 VAL B C 1
ATOM 7815 O O . VAL B 1 261 ? -32.781 -30.031 -15.922 1 97.75 261 VAL B O 1
ATOM 7818 N N . VAL B 1 262 ? -30.828 -30.969 -16.359 1 98.25 262 VAL B N 1
ATOM 7819 C CA . VAL B 1 262 ? -30.922 -32 -15.344 1 98.25 262 VAL B CA 1
ATOM 7820 C C . VAL B 1 262 ? -29.938 -31.734 -14.219 1 98.25 262 VAL B C 1
ATOM 7822 O O . VAL B 1 262 ? -28.734 -31.656 -14.445 1 98.25 262 VAL B O 1
ATOM 7825 N N . ARG B 1 263 ? -30.422 -31.625 -13.031 1 98.38 263 ARG B N 1
ATOM 7826 C CA . ARG B 1 263 ? -29.594 -31.328 -11.867 1 98.38 263 ARG B CA 1
ATOM 7827 C C . ARG B 1 263 ? -29.25 -32.594 -11.109 1 98.38 263 ARG B C 1
ATOM 7829 O O . ARG B 1 263 ? -30.078 -33.5 -10.969 1 98.38 263 ARG B O 1
ATOM 7836 N N . ALA B 1 264 ? -28.031 -32.656 -10.695 1 98.62 264 ALA B N 1
ATOM 7837 C CA . ALA B 1 264 ? -27.656 -33.781 -9.859 1 98.62 264 ALA B CA 1
ATOM 7838 C C . ALA B 1 264 ? -28.469 -33.812 -8.57 1 98.62 264 ALA B C 1
ATOM 7840 O O . ALA B 1 264 ? -28.594 -32.812 -7.879 1 98.62 264 ALA B O 1
ATOM 7841 N N . GLN B 1 265 ? -29.016 -34.938 -8.289 1 98.31 265 GLN B N 1
ATOM 7842 C CA . GLN B 1 265 ? -29.766 -35.125 -7.055 1 98.31 265 GLN B CA 1
ATOM 7843 C C . GLN B 1 265 ? -28.859 -35.5 -5.898 1 98.31 265 GLN B C 1
ATOM 7845 O O . GLN B 1 265 ? -28.969 -36.594 -5.344 1 98.31 265 GLN B O 1
ATOM 7850 N N . ALA B 1 266 ? -28.047 -34.688 -5.484 1 97.5 266 ALA B N 1
ATOM 7851 C CA . ALA B 1 266 ? -27.062 -34.812 -4.418 1 97.5 266 ALA B CA 1
ATOM 7852 C C . ALA B 1 266 ? -26.672 -33.438 -3.873 1 97.5 266 ALA B C 1
ATOM 7854 O O . ALA B 1 266 ? -27.062 -32.406 -4.434 1 97.5 266 ALA B O 1
ATOM 7855 N N . GLU B 1 267 ? -26.047 -33.438 -2.711 1 96.31 267 GLU B N 1
ATOM 7856 C CA . GLU B 1 267 ? -25.516 -32.156 -2.178 1 96.31 267 GLU B CA 1
ATOM 7857 C C . GLU B 1 267 ? -24.5 -31.547 -3.123 1 96.31 267 GLU B C 1
ATOM 7859 O O . GLU B 1 267 ? -23.719 -32.281 -3.764 1 96.31 267 GLU B O 1
ATOM 7864 N N . PRO B 1 268 ? -24.516 -30.203 -3.244 1 97.81 268 PRO B N 1
ATOM 7865 C CA . PRO B 1 268 ? -23.484 -29.562 -4.059 1 97.81 268 PRO B CA 1
ATOM 7866 C C . PRO B 1 268 ? -22.062 -29.875 -3.578 1 97.81 268 PRO B C 1
ATOM 7868 O O . PRO B 1 268 ? -21.875 -30.234 -2.414 1 97.81 268 PRO B O 1
ATOM 7871 N N . LEU B 1 269 ? -21.156 -29.781 -4.48 1 97.88 269 LEU B N 1
ATOM 7872 C CA . LEU B 1 269 ? -19.75 -30.047 -4.195 1 97.88 269 LEU B CA 1
ATOM 7873 C C . LEU B 1 269 ? -19.047 -28.812 -3.65 1 97.88 269 LEU B C 1
ATOM 7875 O O . LEU B 1 269 ? -19.344 -27.688 -4.078 1 97.88 269 LEU B O 1
ATOM 7879 N N . LEU B 1 270 ? -18.109 -29.047 -2.725 1 95.88 270 LEU B N 1
ATOM 7880 C CA . LEU B 1 270 ? -17.219 -27.969 -2.309 1 95.88 270 LEU B CA 1
ATOM 7881 C C . LEU B 1 270 ? -16.312 -27.547 -3.457 1 95.88 270 LEU B C 1
ATOM 7883 O O . LEU B 1 270 ? -15.672 -28.375 -4.09 1 95.88 270 LEU B O 1
ATOM 7887 N N . MET B 1 271 ? -16.266 -26.25 -3.75 1 96.5 271 MET B N 1
ATOM 7888 C CA . MET B 1 271 ? -15.453 -25.719 -4.84 1 96.5 271 MET B CA 1
ATOM 7889 C C . MET B 1 271 ? -14.594 -24.547 -4.355 1 96.5 271 MET B C 1
ATOM 7891 O O . MET B 1 271 ? -14.703 -23.438 -4.879 1 96.5 271 MET B O 1
ATOM 7895 N N . THR B 1 272 ? -13.727 -24.781 -3.482 1 91.5 272 THR B N 1
ATOM 7896 C CA . THR B 1 272 ? -12.969 -23.703 -2.871 1 91.5 272 THR B CA 1
ATOM 7897 C C . THR B 1 272 ? -11.789 -23.297 -3.758 1 91.5 272 THR B C 1
ATOM 7899 O O . THR B 1 272 ? -11.266 -22.188 -3.643 1 91.5 272 THR B O 1
ATOM 7902 N N . HIS B 1 273 ? -11.375 -24.141 -4.723 1 90.31 273 HIS B N 1
ATOM 7903 C CA . HIS B 1 273 ? -10.18 -23.828 -5.496 1 90.31 273 HIS B CA 1
ATOM 7904 C C . HIS B 1 273 ? -10.5 -23.688 -6.98 1 90.31 273 HIS B C 1
ATOM 7906 O O . HIS B 1 273 ? -10.203 -22.672 -7.598 1 90.31 273 HIS B O 1
ATOM 7912 N N . VAL B 1 274 ? -11.031 -24.766 -7.512 1 93.19 274 VAL B N 1
ATOM 7913 C CA . VAL B 1 274 ? -11.273 -24.812 -8.953 1 93.19 274 VAL B CA 1
ATOM 7914 C C . VAL B 1 274 ? -12.555 -25.609 -9.227 1 93.19 274 VAL B C 1
ATOM 7916 O O . VAL B 1 274 ? -12.984 -26.406 -8.406 1 93.19 274 VAL B O 1
ATOM 7919 N N . SER B 1 275 ? -13.117 -25.312 -10.312 1 96.25 275 SER B N 1
ATOM 7920 C CA . SER B 1 275 ? -14.273 -26.062 -10.773 1 96.25 275 SER B CA 1
ATOM 7921 C C . SER B 1 275 ? -13.969 -27.562 -10.844 1 96.25 275 SER B C 1
ATOM 7923 O O . SER B 1 275 ? -12.898 -27.953 -11.312 1 96.25 275 SER B O 1
ATOM 7925 N N . PRO B 1 276 ? -14.922 -28.422 -10.352 1 97.19 276 PRO B N 1
ATOM 7926 C CA . PRO B 1 276 ? -14.719 -29.859 -10.492 1 97.19 276 PRO B CA 1
ATOM 7927 C C . PRO B 1 276 ? -14.586 -30.297 -11.953 1 97.19 276 PRO B C 1
ATOM 7929 O O . PRO B 1 276 ? -13.875 -31.266 -12.242 1 97.19 276 PRO B O 1
ATOM 7932 N N . VAL B 1 277 ? -15.227 -29.578 -12.82 1 97.5 277 VAL B N 1
ATOM 7933 C CA . VAL B 1 277 ? -15.148 -29.891 -14.242 1 97.5 277 VAL B CA 1
ATOM 7934 C C . VAL B 1 277 ? -13.766 -29.5 -14.781 1 97.5 277 VAL B C 1
ATOM 7936 O O . VAL B 1 277 ? -13.117 -30.297 -15.461 1 97.5 277 VAL B O 1
ATOM 7939 N N . THR B 1 278 ? -13.344 -28.344 -14.406 1 94.62 278 THR B N 1
ATOM 7940 C CA . THR B 1 278 ? -12.047 -27.859 -14.844 1 94.62 278 THR B CA 1
ATOM 7941 C C . THR B 1 278 ? -10.922 -28.703 -14.25 1 94.62 278 THR B C 1
ATOM 7943 O O . THR B 1 278 ? -9.914 -28.969 -14.914 1 94.62 278 THR B O 1
ATOM 7946 N N . ALA B 1 279 ? -11.109 -29.188 -13.086 1 94.69 279 ALA B N 1
ATOM 7947 C CA . ALA B 1 279 ? -10.102 -29.969 -12.383 1 94.69 279 ALA B CA 1
ATOM 7948 C C . ALA B 1 279 ? -10.125 -31.438 -12.836 1 94.69 279 ALA B C 1
ATOM 7950 O O . ALA B 1 279 ? -9.359 -32.25 -12.336 1 94.69 279 ALA B O 1
ATOM 7951 N N . ARG B 1 280 ? -11.062 -31.75 -13.672 1 95.19 280 ARG B N 1
ATOM 7952 C CA . ARG B 1 280 ? -11.266 -33.125 -14.156 1 95.19 280 ARG B CA 1
ATOM 7953 C C . ARG B 1 280 ? -11.695 -34.031 -13.023 1 95.19 280 ARG B C 1
ATOM 7955 O O . ARG B 1 280 ? -11.336 -35.219 -13.008 1 95.19 280 ARG B O 1
ATOM 7962 N N . TRP B 1 281 ? -12.406 -33.531 -12.078 1 97.62 281 TRP B N 1
ATOM 7963 C CA . TRP B 1 281 ? -13 -34.281 -10.992 1 97.62 281 TRP B CA 1
ATOM 7964 C C . TRP B 1 281 ? -14.398 -34.781 -11.367 1 97.62 281 TRP B C 1
ATOM 7966 O O . TRP B 1 281 ? -15.016 -35.562 -10.633 1 97.62 281 TRP B O 1
ATOM 7976 N N . ALA B 1 282 ? -14.898 -34.312 -12.461 1 98.38 282 ALA B N 1
ATOM 7977 C CA . ALA B 1 282 ? -16.156 -34.719 -13.07 1 98.38 282 ALA B CA 1
ATOM 7978 C C . ALA B 1 282 ? -15.984 -34.969 -14.57 1 98.38 282 ALA B C 1
ATOM 7980 O O . ALA B 1 282 ? -15.445 -34.094 -15.281 1 98.38 282 ALA B O 1
ATOM 7981 N N . TRP B 1 283 ? -16.453 -36.094 -15.07 1 97.44 283 TRP B N 1
ATOM 7982 C CA . TRP B 1 283 ? -16.203 -36.438 -16.469 1 97.44 283 TRP B CA 1
ATOM 7983 C C . TRP B 1 283 ? -17.25 -37.438 -16.984 1 97.44 283 TRP B C 1
ATOM 7985 O O . TRP B 1 283 ? -17.984 -38.031 -16.203 1 97.44 283 TRP B O 1
ATOM 7995 N N . TRP B 1 284 ? -17.359 -37.562 -18.297 1 97.5 284 TRP B N 1
ATOM 7996 C CA . TRP B 1 284 ? -18.312 -38.438 -18.953 1 97.5 284 TRP B CA 1
ATOM 7997 C C . TRP B 1 284 ? -17.766 -39.844 -19.078 1 97.5 284 TRP B C 1
ATOM 7999 O O . TRP B 1 284 ? -16.578 -40.031 -19.344 1 97.5 284 TRP B O 1
ATOM 8009 N N . ALA B 1 285 ? -18.672 -40.781 -18.906 1 96.38 285 ALA B N 1
ATOM 8010 C CA . ALA B 1 285 ? -18.344 -42.125 -19.391 1 96.38 285 ALA B CA 1
ATOM 8011 C C . ALA B 1 285 ? -18.109 -42.125 -20.906 1 96.38 285 ALA B C 1
ATOM 8013 O O . ALA B 1 285 ? -18.734 -41.344 -21.625 1 96.38 285 ALA B O 1
ATOM 8014 N N . PRO B 1 286 ? -17.281 -43.031 -21.422 1 91.25 286 PRO B N 1
ATOM 8015 C CA . PRO B 1 286 ? -16.953 -43.031 -22.844 1 91.25 286 PRO B CA 1
ATOM 8016 C C . PRO B 1 286 ? -18.172 -43.188 -23.734 1 91.25 286 PRO B C 1
ATOM 8018 O O . PRO B 1 286 ? -18.203 -42.688 -24.859 1 91.25 286 PRO B O 1
ATOM 8021 N N . ASP B 1 287 ? -19.203 -43.906 -23.266 1 91.94 287 ASP B N 1
ATOM 8022 C CA . ASP B 1 287 ? -20.391 -44.125 -24.078 1 91.94 287 ASP B CA 1
ATOM 8023 C C . ASP B 1 287 ? -21.453 -43.094 -23.812 1 91.94 287 ASP B C 1
ATOM 8025 O O . ASP B 1 287 ? -22.562 -43.156 -24.359 1 91.94 287 ASP B O 1
ATOM 8029 N N . GLY B 1 288 ? -21.172 -42.156 -22.891 1 95.19 288 GLY B N 1
ATOM 8030 C CA . GLY B 1 288 ? -22.078 -41.062 -22.594 1 95.19 288 GLY B CA 1
ATOM 8031 C C . GLY B 1 288 ? -23.234 -41.5 -21.703 1 95.19 288 GLY B C 1
ATOM 8032 O O . GLY B 1 288 ? -24.156 -40.688 -21.453 1 95.19 288 GLY B O 1
ATOM 8033 N N . SER B 1 289 ? -23.172 -42.688 -21.156 1 95.25 289 SER B N 1
ATOM 8034 C CA . SER B 1 289 ? -24.281 -43.219 -20.391 1 95.25 289 SER B CA 1
ATOM 8035 C C . SER B 1 289 ? -24.297 -42.688 -18.969 1 95.25 289 SER B C 1
ATOM 8037 O O . SER B 1 289 ? -25.312 -42.781 -18.266 1 95.25 289 SER B O 1
ATOM 8039 N N . ALA B 1 290 ? -23.172 -42.188 -18.547 1 97.69 290 ALA B N 1
ATOM 8040 C CA . ALA B 1 290 ? -23.047 -41.688 -17.172 1 97.69 290 ALA B CA 1
ATOM 8041 C C . ALA B 1 290 ? -22.031 -40.562 -17.062 1 97.69 290 ALA B C 1
ATOM 8043 O O . ALA B 1 290 ? -21.219 -40.375 -17.969 1 97.69 290 ALA B O 1
ATOM 8044 N N . VAL B 1 291 ? -22.203 -39.781 -16.016 1 98.5 291 VAL B N 1
ATOM 8045 C CA . VAL B 1 291 ? -21.156 -38.875 -15.547 1 98.5 291 VAL B CA 1
ATOM 8046 C C . VAL B 1 291 ? -20.594 -39.406 -14.227 1 98.5 291 VAL B C 1
ATOM 8048 O O . VAL B 1 291 ? -21.328 -39.781 -13.328 1 98.5 291 VAL B O 1
ATOM 8051 N N . TYR B 1 292 ? -19.312 -39.5 -14.141 1 98.56 292 TYR B N 1
ATOM 8052 C CA . TYR B 1 292 ? -18.641 -39.812 -12.883 1 98.56 292 TYR B CA 1
ATOM 8053 C C . TYR B 1 292 ? -18.016 -38.562 -12.273 1 98.56 292 TYR B C 1
ATOM 8055 O O . TYR B 1 292 ? -17.594 -37.656 -12.992 1 98.56 292 TYR B O 1
ATOM 8063 N N . TYR B 1 293 ? -18 -38.469 -11 1 98.62 293 TYR B N 1
ATOM 8064 C CA . TYR B 1 293 ? -17.344 -37.344 -10.352 1 98.62 293 TYR B CA 1
ATOM 8065 C C . TYR B 1 293 ? -16.859 -37.719 -8.961 1 98.62 293 TYR B C 1
ATOM 8067 O O . TYR B 1 293 ? -17.312 -38.688 -8.383 1 98.62 293 TYR B O 1
ATOM 8075 N N . LEU B 1 294 ? -15.898 -36.969 -8.445 1 98.25 294 LEU B N 1
ATOM 8076 C CA . LEU B 1 294 ? -15.328 -37.125 -7.117 1 98.25 294 LEU B CA 1
ATOM 8077 C C . LEU B 1 294 ? -15.891 -36.125 -6.141 1 98.25 294 LEU B C 1
ATOM 8079 O O . LEU B 1 294 ? -16.125 -34.969 -6.512 1 98.25 294 LEU B O 1
ATOM 8083 N N . GLY B 1 295 ? -16.141 -36.531 -4.961 1 97.19 295 GLY B N 1
ATOM 8084 C CA . GLY B 1 295 ? -16.562 -35.656 -3.887 1 97.19 295 GLY B CA 1
ATOM 8085 C C . GLY B 1 295 ? -15.836 -35.906 -2.58 1 97.19 295 GLY B C 1
ATOM 8086 O O . GLY B 1 295 ? -15.344 -37 -2.344 1 97.19 295 GLY B O 1
ATOM 8087 N N . ARG B 1 296 ? -15.734 -34.875 -1.824 1 95.12 296 ARG B N 1
ATOM 8088 C CA . ARG B 1 296 ? -15.125 -34.969 -0.499 1 95.12 296 ARG B CA 1
ATOM 8089 C C . ARG B 1 296 ? -15.812 -34 0.476 1 95.12 296 ARG B C 1
ATOM 8091 O O . ARG B 1 296 ? -16.266 -32.938 0.084 1 95.12 296 ARG B O 1
ATOM 8098 N N . PRO B 1 297 ? -15.844 -34.406 1.737 1 95.25 297 PRO B N 1
ATOM 8099 C CA . PRO B 1 297 ? -16.312 -33.469 2.75 1 95.25 297 PRO B CA 1
ATOM 8100 C C . PRO B 1 297 ? -15.266 -32.438 3.125 1 95.25 297 PRO B C 1
ATOM 8102 O O . PRO B 1 297 ? -14.141 -32.469 2.633 1 95.25 297 PRO B O 1
ATOM 8105 N N . ARG B 1 298 ? -15.633 -31.5 3.904 1 94.25 298 ARG B N 1
ATOM 8106 C CA . ARG B 1 298 ? -14.805 -30.344 4.246 1 94.25 298 ARG B CA 1
ATOM 8107 C C . ARG B 1 298 ? -13.547 -30.781 4.984 1 94.25 298 ARG B C 1
ATOM 8109 O O . ARG B 1 298 ? -12.508 -30.125 4.891 1 94.25 298 ARG B O 1
ATOM 8116 N N . ASP B 1 299 ? -13.562 -31.906 5.766 1 92.75 299 ASP B N 1
ATOM 8117 C CA . ASP B 1 299 ? -12.398 -32.312 6.551 1 92.75 299 ASP B CA 1
ATOM 8118 C C . ASP B 1 299 ? -11.367 -33.031 5.68 1 92.75 299 ASP B C 1
ATOM 8120 O O . ASP B 1 299 ? -10.266 -33.344 6.137 1 92.75 299 ASP B O 1
ATOM 8124 N N . LEU B 1 300 ? -11.703 -33.5 4.434 1 93.31 300 LEU B N 1
ATOM 8125 C CA . LEU B 1 300 ? -10.836 -34.031 3.389 1 93.31 300 LEU B CA 1
ATOM 8126 C C . LEU B 1 300 ? -10.289 -35.406 3.793 1 93.31 300 LEU B C 1
ATOM 8128 O O . LEU B 1 300 ? -9.242 -35.812 3.291 1 93.31 300 LEU B O 1
ATOM 8132 N N . ARG B 1 301 ? -10.977 -36.125 4.652 1 95.62 301 ARG B N 1
ATOM 8133 C CA . ARG B 1 301 ? -10.508 -37.406 5.109 1 95.62 301 ARG B CA 1
ATOM 8134 C C . ARG B 1 301 ? -11.258 -38.531 4.41 1 95.62 301 ARG B C 1
ATOM 8136 O O . ARG B 1 301 ? -11.07 -39.719 4.738 1 95.62 301 ARG B O 1
ATOM 8143 N N . THR B 1 302 ? -12.141 -38.094 3.562 1 97.56 302 THR B N 1
ATOM 8144 C CA . THR B 1 302 ? -12.898 -39.062 2.773 1 97.56 302 THR B CA 1
ATOM 8145 C C . THR B 1 302 ? -12.922 -38.656 1.303 1 97.56 302 THR B C 1
ATOM 8147 O O . THR B 1 302 ? -13.055 -37.469 0.983 1 97.56 302 THR B O 1
ATOM 8150 N N . LEU B 1 303 ? -12.727 -39.594 0.422 1 97.94 303 LEU B N 1
ATOM 8151 C CA . LEU B 1 303 ? -12.875 -39.406 -1.02 1 97.94 303 LEU B CA 1
ATOM 8152 C C . LEU B 1 303 ? -13.852 -40.438 -1.59 1 97.94 303 LEU B C 1
ATOM 8154 O O . LEU B 1 303 ? -13.742 -41.625 -1.296 1 97.94 303 LEU B O 1
ATOM 8158 N N . ALA B 1 304 ? -14.812 -39.938 -2.371 1 98.38 304 ALA B N 1
ATOM 8159 C CA . ALA B 1 304 ? -15.812 -40.812 -2.938 1 98.38 304 ALA B CA 1
ATOM 8160 C C . ALA B 1 304 ? -15.945 -40.625 -4.445 1 98.38 304 ALA B C 1
ATOM 8162 O O . ALA B 1 304 ? -15.75 -39.5 -4.945 1 98.38 304 ALA B O 1
ATOM 8163 N N . LEU B 1 305 ? -16.219 -41.719 -5.129 1 98.69 305 LEU B N 1
ATOM 8164 C CA . LEU B 1 305 ? -16.594 -41.719 -6.539 1 98.69 305 LEU B CA 1
ATOM 8165 C C . LEU B 1 305 ? -18.109 -41.875 -6.699 1 98.69 305 LEU B C 1
ATOM 8167 O O . LEU B 1 305 ? -18.688 -42.812 -6.16 1 98.69 305 LEU B O 1
ATOM 8171 N N . TYR B 1 306 ? -18.688 -40.969 -7.438 1 98.69 306 TYR B N 1
ATOM 8172 C CA . TYR B 1 306 ? -20.125 -41 -7.676 1 98.69 306 TYR B CA 1
ATOM 8173 C C . TYR B 1 306 ? -20.422 -41.219 -9.156 1 98.69 306 TYR B C 1
ATOM 8175 O O . TYR B 1 306 ? -19.594 -40.938 -10.016 1 98.69 306 TYR B O 1
ATOM 8183 N N . ARG B 1 307 ? -21.562 -41.781 -9.383 1 98.5 307 ARG B N 1
ATOM 8184 C CA . ARG B 1 307 ? -22.125 -41.906 -10.727 1 98.5 307 ARG B CA 1
ATOM 8185 C C . ARG B 1 307 ? -23.422 -41.125 -10.867 1 98.5 307 ARG B C 1
ATOM 8187 O O . ARG B 1 307 ? -24.344 -41.281 -10.07 1 98.5 307 ARG B O 1
ATOM 8194 N N . LEU B 1 308 ? -23.469 -40.281 -11.789 1 98.75 308 LEU B N 1
ATOM 8195 C CA . LEU B 1 308 ? -24.625 -39.438 -12.094 1 98.75 308 LEU B CA 1
ATOM 8196 C C . LEU B 1 308 ? -25.297 -39.875 -13.398 1 98.75 308 LEU B C 1
ATOM 8198 O O . LEU B 1 308 ? -24.625 -39.938 -14.438 1 98.75 308 LEU B O 1
ATOM 8202 N N . ASP B 1 309 ? -26.578 -40.188 -13.312 1 98.44 309 ASP B N 1
ATOM 8203 C CA . ASP B 1 309 ? -27.344 -40.438 -14.523 1 98.44 309 ASP B CA 1
ATOM 8204 C C . ASP B 1 309 ? -27.719 -39.125 -15.234 1 98.44 309 ASP B C 1
ATOM 8206 O O . ASP B 1 309 ? -28.484 -38.344 -14.711 1 98.44 309 ASP B O 1
ATOM 8210 N N . PRO B 1 310 ? -27.219 -38.938 -16.406 1 98.19 310 PRO B N 1
ATOM 8211 C CA . PRO B 1 310 ? -27.422 -37.656 -17.062 1 98.19 310 PRO B CA 1
ATOM 8212 C C . PRO B 1 310 ? -28.859 -37.438 -17.5 1 98.19 310 PRO B C 1
ATOM 8214 O O . PRO B 1 310 ? -29.25 -36.312 -17.812 1 98.19 310 PRO B O 1
ATOM 8217 N N . ALA B 1 311 ? -29.656 -38.406 -17.547 1 96.56 311 ALA B N 1
ATOM 8218 C CA . ALA B 1 311 ? -31.047 -38.281 -17.984 1 96.56 311 ALA B CA 1
ATOM 8219 C C . ALA B 1 311 ? -31.953 -37.938 -16.797 1 96.56 311 ALA B C 1
ATOM 8221 O O . ALA B 1 311 ? -32.906 -37.188 -16.953 1 96.56 311 ALA B O 1
ATOM 8222 N N . THR B 1 312 ? -31.641 -38.438 -15.609 1 97.62 312 THR B N 1
ATOM 8223 C CA . THR B 1 312 ? -32.562 -38.312 -14.492 1 97.62 312 THR B CA 1
ATOM 8224 C C . THR B 1 312 ? -31.969 -37.438 -13.398 1 97.62 312 THR B C 1
ATOM 8226 O O . THR B 1 312 ? -32.688 -36.906 -12.562 1 97.62 312 THR B O 1
ATOM 8229 N N . GLY B 1 313 ? -30.703 -37.406 -13.367 1 98.38 313 GLY B N 1
ATOM 8230 C CA . GLY B 1 313 ? -30.031 -36.688 -12.297 1 98.38 313 GLY B CA 1
ATOM 8231 C C . GLY B 1 313 ? -29.75 -37.531 -11.078 1 98.38 313 GLY B C 1
ATOM 8232 O O . GLY B 1 313 ? -29.125 -37.094 -10.117 1 98.38 313 GLY B O 1
ATOM 8233 N N . GLU B 1 314 ? -30.141 -38.781 -11.102 1 98.56 314 GLU B N 1
ATOM 8234 C CA . GLU B 1 314 ? -29.906 -39.656 -9.969 1 98.56 314 GLU B CA 1
ATOM 8235 C C . GLU B 1 314 ? -28.422 -39.906 -9.734 1 98.56 314 GLU B C 1
ATOM 8237 O O . GLU B 1 314 ? -27.656 -40.062 -10.688 1 98.56 314 GLU B O 1
ATOM 8242 N N . VAL B 1 315 ? -28.062 -39.812 -8.508 1 98.62 315 VAL B N 1
ATOM 8243 C CA . VAL B 1 315 ? -26.656 -40 -8.141 1 98.62 315 VAL B CA 1
ATOM 8244 C C . VAL B 1 315 ? -26.516 -41.219 -7.223 1 98.62 315 VAL B C 1
ATOM 8246 O O . VAL B 1 315 ? -27.297 -41.375 -6.285 1 98.62 315 VAL B O 1
ATOM 8249 N N . THR B 1 316 ? -25.578 -42.031 -7.477 1 97.81 316 THR B N 1
ATOM 8250 C CA . THR B 1 316 ? -25.234 -43.156 -6.625 1 97.81 316 THR B CA 1
ATOM 8251 C C . THR B 1 316 ? -23.75 -43.125 -6.258 1 97.81 316 THR B C 1
ATOM 8253 O O . THR B 1 316 ? -22.922 -42.656 -7.031 1 97.81 316 THR B O 1
ATOM 8256 N N . THR B 1 317 ? -23.438 -43.625 -5.082 1 97.88 317 THR B N 1
ATOM 8257 C CA . THR B 1 317 ? -22.047 -43.781 -4.672 1 97.88 317 THR B CA 1
ATOM 8258 C C . THR B 1 317 ? -21.453 -45.062 -5.23 1 97.88 317 THR B C 1
ATOM 8260 O O . THR B 1 317 ? -21.984 -46.156 -5.012 1 97.88 317 THR B O 1
ATOM 8263 N N . VAL B 1 318 ? -20.391 -44.969 -5.957 1 98.12 318 VAL B N 1
ATOM 8264 C CA . VAL B 1 318 ? -19.703 -46.156 -6.508 1 98.12 318 VAL B CA 1
ATOM 8265 C C . VAL B 1 318 ? -18.766 -46.75 -5.457 1 98.12 318 VAL B C 1
ATOM 8267 O O . VAL B 1 318 ? -18.828 -47.938 -5.164 1 98.12 318 VAL B O 1
ATOM 8270 N N . LEU B 1 319 ? -17.922 -45.969 -4.926 1 97.56 319 LEU B N 1
ATOM 8271 C CA . LEU B 1 319 ? -17.016 -46.375 -3.846 1 97.56 319 LEU B CA 1
ATOM 8272 C C . LEU B 1 319 ? -16.594 -45.156 -3.027 1 97.56 319 LEU B C 1
ATOM 8274 O O . LEU B 1 319 ? -16.781 -44 -3.451 1 97.56 319 LEU B O 1
ATOM 8278 N N . SER B 1 320 ? -16.078 -45.406 -1.854 1 97.62 320 SER B N 1
ATOM 8279 C CA . SER B 1 320 ? -15.586 -44.375 -0.929 1 97.62 320 SER B CA 1
ATOM 8280 C C . SER B 1 320 ? -14.398 -44.875 -0.122 1 97.62 320 SER B C 1
ATOM 8282 O O . SER B 1 320 ? -14.328 -46.062 0.218 1 97.62 320 SER B O 1
ATOM 8284 N N . GLU B 1 321 ? -13.469 -44 0.077 1 98.06 321 GLU B N 1
ATOM 8285 C CA . GLU B 1 321 ? -12.312 -44.281 0.922 1 98.06 321 GLU B CA 1
ATOM 8286 C C . GLU B 1 321 ? -12.172 -43.25 2.021 1 98.06 321 GLU B C 1
ATOM 8288 O O . GLU B 1 321 ? -12.328 -42.031 1.771 1 98.06 321 GLU B O 1
ATOM 8293 N N . THR B 1 322 ? -11.938 -43.719 3.262 1 97.62 322 THR B N 1
ATOM 8294 C CA . THR B 1 322 ? -11.711 -42.844 4.406 1 97.62 322 THR B CA 1
ATOM 8295 C C . THR B 1 322 ? -10.352 -43.094 5.039 1 97.62 322 THR B C 1
ATOM 8297 O O . THR B 1 322 ? -9.883 -44.25 5.051 1 97.62 322 THR B O 1
ATOM 8300 N N . GLY B 1 323 ? -9.711 -42.062 5.508 1 95.94 323 GLY B N 1
ATOM 8301 C CA . GLY B 1 323 ? -8.414 -42.188 6.164 1 95.94 323 GLY B CA 1
ATOM 8302 C C . GLY B 1 323 ? -8.289 -41.312 7.395 1 95.94 323 GLY B C 1
ATOM 8303 O O . GLY B 1 323 ? -9.164 -40.469 7.672 1 95.94 323 GLY B O 1
ATOM 8304 N N . ASP B 1 324 ? -7.18 -41.531 8.172 1 93.56 324 ASP B N 1
ATOM 8305 C CA . ASP B 1 324 ? -6.914 -40.781 9.391 1 93.56 324 ASP B CA 1
ATOM 8306 C C . ASP B 1 324 ? -6.453 -39.344 9.078 1 93.56 324 ASP B C 1
ATOM 8308 O O . ASP B 1 324 ? -6.621 -38.438 9.891 1 93.56 324 ASP B O 1
ATOM 8312 N N . THR B 1 325 ? -5.805 -39.25 7.988 1 93.62 325 THR B N 1
ATOM 8313 C CA . THR B 1 325 ? -5.383 -37.938 7.477 1 93.62 325 THR B CA 1
ATOM 8314 C C . THR B 1 325 ? -5.996 -37.688 6.105 1 93.62 325 THR B C 1
ATOM 8316 O O . THR B 1 325 ? -7.035 -38.25 5.766 1 93.62 325 THR B O 1
ATOM 8319 N N . ARG B 1 326 ? -5.453 -36.812 5.316 1 91.75 326 ARG B N 1
ATOM 8320 C CA . ARG B 1 326 ? -6.062 -36.438 4.047 1 91.75 326 ARG B CA 1
ATOM 8321 C C . ARG B 1 326 ? -6.105 -37.594 3.076 1 91.75 326 ARG B C 1
ATOM 8323 O O . ARG B 1 326 ? -5.164 -38.406 3.002 1 91.75 326 ARG B O 1
ATOM 8330 N N . VAL B 1 327 ? -7.148 -37.844 2.451 1 96.06 327 VAL B N 1
ATOM 8331 C CA . VAL B 1 327 ? -7.328 -38.781 1.356 1 96.06 327 VAL B CA 1
ATOM 8332 C C . VAL B 1 327 ? -7.465 -38.031 0.035 1 96.06 327 VAL B C 1
ATOM 8334 O O . VAL B 1 327 ? -8.422 -37.281 -0.167 1 96.06 327 VAL B O 1
ATOM 8337 N N . GLU B 1 328 ? -6.496 -38.188 -0.833 1 94.25 328 GLU B N 1
ATOM 8338 C CA . GLU B 1 328 ? -6.438 -37.406 -2.066 1 94.25 328 GLU B CA 1
ATOM 8339 C C . GLU B 1 328 ? -6.328 -38.312 -3.287 1 94.25 328 GLU B C 1
ATOM 8341 O O . GLU B 1 328 ? -5.703 -39.375 -3.225 1 94.25 328 GLU B O 1
ATOM 8346 N N . PRO B 1 329 ? -6.898 -37.875 -4.344 1 96.81 329 PRO B N 1
ATOM 8347 C CA . PRO B 1 329 ? -6.785 -38.688 -5.562 1 96.81 329 PRO B CA 1
ATOM 8348 C C . PRO B 1 329 ? -5.441 -38.5 -6.266 1 96.81 329 PRO B C 1
ATOM 8350 O O . PRO B 1 329 ? -5.156 -39.188 -7.25 1 96.81 329 PRO B O 1
ATOM 8353 N N . ASN B 1 330 ? -4.656 -37.531 -5.859 1 96.31 330 ASN B N 1
ATOM 8354 C CA . ASN B 1 330 ? -3.32 -37.156 -6.301 1 96.31 330 ASN B CA 1
ATOM 8355 C C . ASN B 1 330 ? -2.631 -36.25 -5.281 1 96.31 330 ASN B C 1
ATOM 8357 O O . ASN B 1 330 ? -3.254 -35.344 -4.734 1 96.31 330 ASN B O 1
ATOM 8361 N N . GLN B 1 331 ? -1.383 -36.438 -5.02 1 92.31 331 GLN B N 1
ATOM 8362 C CA . GLN B 1 331 ? -0.712 -35.594 -4.031 1 92.31 331 GLN B CA 1
ATOM 8363 C C . GLN B 1 331 ? -0.525 -34.188 -4.555 1 92.31 331 GLN B C 1
ATOM 8365 O O . GLN B 1 331 ? -0.412 -33.219 -3.773 1 92.31 331 GLN B O 1
ATOM 8370 N N . TRP B 1 332 ? -0.413 -34.031 -5.84 1 92.69 332 TRP B N 1
ATOM 8371 C CA . TRP B 1 332 ? -0.285 -32.719 -6.438 1 92.69 332 TRP B CA 1
ATOM 8372 C C . TRP B 1 332 ? -1.656 -32.094 -6.699 1 92.69 332 TRP B C 1
ATOM 8374 O O . TRP B 1 332 ? -2.436 -32.625 -7.5 1 92.69 332 TRP B O 1
ATOM 8384 N N . MET B 1 333 ? -1.911 -31.016 -6.172 1 86.69 333 MET B N 1
ATOM 8385 C CA . MET B 1 333 ? -3.232 -30.391 -6.16 1 86.69 333 MET B CA 1
ATOM 8386 C C . MET B 1 333 ? -3.678 -30.031 -7.578 1 86.69 333 MET B C 1
ATOM 8388 O O . MET B 1 333 ? -4.871 -30.078 -7.883 1 86.69 333 MET B O 1
ATOM 8392 N N . THR B 1 334 ? -2.787 -29.719 -8.398 1 85.19 334 THR B N 1
ATOM 8393 C CA . THR B 1 334 ? -3.17 -29.219 -9.711 1 85.19 334 THR B CA 1
ATOM 8394 C C . THR B 1 334 ? -3.125 -30.328 -10.75 1 85.19 334 THR B C 1
ATOM 8396 O O . THR B 1 334 ? -3.406 -30.094 -11.93 1 85.19 334 THR B O 1
ATOM 8399 N N . GLU B 1 335 ? -2.746 -31.484 -10.391 1 92.44 335 GLU B N 1
ATOM 8400 C CA . GLU B 1 335 ? -2.74 -32.625 -11.305 1 92.44 335 GLU B CA 1
ATOM 8401 C C . GLU B 1 335 ? -4.086 -33.344 -11.297 1 92.44 335 GLU B C 1
ATOM 8403 O O . GLU B 1 335 ? -4.789 -33.344 -10.281 1 92.44 335 GLU B O 1
ATOM 8408 N N . PRO B 1 336 ? -4.422 -33.938 -12.398 1 93.75 336 PRO B N 1
ATOM 8409 C CA . PRO B 1 336 ? -5.684 -34.656 -12.438 1 93.75 336 PRO B CA 1
ATOM 8410 C C . PRO B 1 336 ? -5.711 -35.844 -11.469 1 93.75 336 PRO B C 1
ATOM 8412 O O . PRO B 1 336 ? -4.656 -36.375 -11.109 1 93.75 336 PRO B O 1
ATOM 8415 N N . PRO B 1 337 ? -6.918 -36.281 -11.109 1 97.25 337 PRO B N 1
ATOM 8416 C CA . PRO B 1 337 ? -7.043 -37.469 -10.273 1 97.25 337 PRO B CA 1
ATOM 8417 C C . PRO B 1 337 ? -6.512 -38.719 -10.961 1 97.25 337 PRO B C 1
ATOM 8419 O O . PRO B 1 337 ? -6.641 -38.875 -12.18 1 97.25 337 PRO B O 1
ATOM 8422 N N . ILE B 1 338 ? -5.926 -39.625 -10.156 1 98.25 338 ILE B N 1
ATOM 8423 C CA . ILE B 1 338 ? -5.445 -40.906 -10.648 1 98.25 338 ILE B CA 1
ATOM 8424 C C . ILE B 1 338 ? -6.531 -41.969 -10.477 1 98.25 338 ILE B C 1
ATOM 8426 O O . ILE B 1 338 ? -6.426 -42.812 -9.602 1 98.25 338 ILE B O 1
ATOM 8430 N N . VAL B 1 339 ? -7.516 -41.812 -11.258 1 98.06 339 VAL B N 1
ATOM 8431 C CA . VAL B 1 339 ? -8.688 -42.656 -11.258 1 98.06 339 VAL B CA 1
ATOM 8432 C C . VAL B 1 339 ? -9.102 -42.969 -12.695 1 98.06 339 VAL B C 1
ATOM 8434 O O . VAL B 1 339 ? -9.047 -42.094 -13.562 1 98.06 339 VAL B O 1
ATOM 8437 N N . ARG B 1 340 ? -9.445 -44.25 -12.945 1 97 340 ARG B N 1
ATOM 8438 C CA . ARG B 1 340 ? -9.953 -44.656 -14.258 1 97 340 ARG B CA 1
ATOM 8439 C C . ARG B 1 340 ? -11.141 -45.594 -14.117 1 97 340 ARG B C 1
ATOM 8441 O O . ARG B 1 340 ? -11.039 -46.656 -13.492 1 97 340 ARG B O 1
ATOM 8448 N N . VAL B 1 341 ? -12.289 -45.188 -14.68 1 97.44 341 VAL B N 1
ATOM 8449 C CA . VAL B 1 341 ? -13.453 -46.062 -14.734 1 97.44 341 VAL B CA 1
ATOM 8450 C C . VAL B 1 341 ? -13.383 -46.906 -16 1 97.44 341 VAL B C 1
ATOM 8452 O O . VAL B 1 341 ? -13.281 -46.406 -17.109 1 97.44 341 VAL B O 1
ATOM 8455 N N . LEU B 1 342 ? -13.391 -48.156 -15.812 1 95.88 342 LEU B N 1
ATOM 8456 C CA . LEU B 1 342 ? -13.375 -49.125 -16.906 1 95.88 342 LEU B CA 1
ATOM 8457 C C . LEU B 1 342 ? -14.773 -49.688 -17.141 1 95.88 342 LEU B C 1
ATOM 8459 O O . LEU B 1 342 ? -15.766 -49.125 -16.672 1 95.88 342 LEU B O 1
ATOM 8463 N N . ALA B 1 343 ? -14.875 -50.781 -17.938 1 93.19 343 ALA B N 1
ATOM 8464 C CA . ALA B 1 343 ? -16.172 -51.312 -18.297 1 93.19 343 ALA B CA 1
ATOM 8465 C C . ALA B 1 343 ? -16.922 -51.844 -17.062 1 93.19 343 ALA B C 1
ATOM 8467 O O . ALA B 1 343 ? -18.109 -51.562 -16.891 1 93.19 343 ALA B O 1
ATOM 8468 N N . ASP B 1 344 ? -16.219 -52.562 -16.203 1 94.69 344 ASP B N 1
ATOM 8469 C CA . ASP B 1 344 ? -16.875 -53.125 -15.039 1 94.69 344 ASP B CA 1
ATOM 8470 C C . ASP B 1 344 ? -16.047 -52.906 -13.766 1 94.69 344 ASP B C 1
ATOM 8472 O O . ASP B 1 344 ? -16.344 -53.5 -12.727 1 94.69 344 ASP B O 1
ATOM 8476 N N . GLU B 1 345 ? -15.055 -52.125 -13.922 1 97.56 345 GLU B N 1
ATOM 8477 C CA . GLU B 1 345 ? -14.141 -51.938 -12.797 1 97.56 345 GLU B CA 1
ATOM 8478 C C . GLU B 1 345 ? -13.688 -50.469 -12.695 1 97.56 345 GLU B C 1
ATOM 8480 O O . GLU B 1 345 ? -13.961 -49.688 -13.594 1 97.56 345 GLU B O 1
ATOM 8485 N N . VAL B 1 346 ? -13.102 -50.188 -11.539 1 98.31 346 VAL B N 1
ATOM 8486 C CA . VAL B 1 346 ? -12.5 -48.875 -11.32 1 98.31 346 VAL B CA 1
ATOM 8487 C C . VAL B 1 346 ? -11.055 -49.031 -10.859 1 98.31 346 VAL B C 1
ATOM 8489 O O . VAL B 1 346 ? -10.766 -49.812 -9.945 1 98.31 346 VAL B O 1
ATOM 8492 N N . LEU B 1 347 ? -10.102 -48.469 -11.562 1 98.38 347 LEU B N 1
ATOM 8493 C CA . LEU B 1 347 ? -8.758 -48.281 -11.023 1 98.38 347 LEU B CA 1
ATOM 8494 C C . LEU B 1 347 ? -8.703 -47.031 -10.117 1 98.38 347 LEU B C 1
ATOM 8496 O O . LEU B 1 347 ? -8.992 -45.938 -10.555 1 98.38 347 LEU B O 1
ATOM 8500 N N . TRP B 1 348 ? -8.336 -47.281 -8.898 1 98.62 348 TRP B N 1
ATOM 8501 C CA . TRP B 1 348 ? -8.445 -46.312 -7.824 1 98.62 348 TRP B CA 1
ATOM 8502 C C . TRP B 1 348 ? -7.09 -46.062 -7.156 1 98.62 348 TRP B C 1
ATOM 8504 O O . TRP B 1 348 ? -6.453 -47.031 -6.691 1 98.62 348 TRP B O 1
ATOM 8514 N N . TYR B 1 349 ? -6.617 -44.875 -7.188 1 98.56 349 TYR B N 1
ATOM 8515 C CA . TYR B 1 349 ? -5.402 -44.469 -6.48 1 98.56 349 TYR B CA 1
ATOM 8516 C C . TYR B 1 349 ? -5.637 -44.438 -4.973 1 98.56 349 TYR B C 1
ATOM 8518 O O . TYR B 1 349 ? -6.582 -43.812 -4.5 1 98.56 349 TYR B O 1
ATOM 8526 N N . SER B 1 350 ? -4.789 -45.062 -4.188 1 98.38 350 SER B N 1
ATOM 8527 C CA . SER B 1 350 ? -4.898 -45.094 -2.734 1 98.38 350 SER B CA 1
ATOM 8528 C C . SER B 1 350 ? -3.525 -45.188 -2.078 1 98.38 350 SER B C 1
ATOM 8530 O O . SER B 1 350 ? -2.615 -45.812 -2.615 1 98.38 350 SER B O 1
ATOM 8532 N N . GLN B 1 351 ? -3.445 -44.531 -0.971 1 97.88 351 GLN B N 1
ATOM 8533 C CA . GLN B 1 351 ? -2.215 -44.594 -0.188 1 97.88 351 GLN B CA 1
ATOM 8534 C C . GLN B 1 351 ? -2.391 -45.438 1.06 1 97.88 351 GLN B C 1
ATOM 8536 O O . GLN B 1 351 ? -1.664 -45.281 2.041 1 97.88 351 GLN B O 1
ATOM 8541 N N . ARG B 1 352 ? -3.332 -46.281 1.03 1 96.62 352 ARG B N 1
ATOM 8542 C CA . ARG B 1 352 ? -3.771 -47 2.207 1 96.62 352 ARG B CA 1
ATOM 8543 C C . ARG B 1 352 ? -2.658 -47.906 2.736 1 96.62 352 ARG B C 1
ATOM 8545 O O . ARG B 1 352 ? -2.652 -48.281 3.914 1 96.62 352 ARG B O 1
ATOM 8552 N N . ASP B 1 353 ? -1.67 -48.281 1.9 1 96.81 353 ASP B N 1
ATOM 8553 C CA . ASP B 1 353 ? -0.58 -49.125 2.377 1 96.81 353 ASP B CA 1
ATOM 8554 C C . ASP B 1 353 ? 0.676 -48.312 2.648 1 96.81 353 ASP B C 1
ATOM 8556 O O . ASP B 1 353 ? 1.772 -48.844 2.771 1 96.81 353 ASP B O 1
ATOM 8560 N N . GLY B 1 354 ? 0.54 -47 2.553 1 97.25 354 GLY B N 1
ATOM 8561 C CA . GLY B 1 354 ? 1.646 -46.094 2.887 1 97.25 354 GLY B CA 1
ATOM 8562 C C . GLY B 1 354 ? 2.281 -45.469 1.67 1 97.25 354 GLY B C 1
ATOM 8563 O O . GLY B 1 354 ? 3.055 -44.5 1.798 1 97.25 354 GLY B O 1
ATOM 8564 N N . TRP B 1 355 ? 2.023 -46.031 0.513 1 97.75 355 TRP B N 1
ATOM 8565 C CA . TRP B 1 355 ? 2.479 -45.469 -0.755 1 97.75 355 TRP B CA 1
ATOM 8566 C C . TRP B 1 355 ? 1.317 -45.312 -1.732 1 97.75 355 TRP B C 1
ATOM 8568 O O . TRP B 1 355 ? 0.26 -45.906 -1.547 1 97.75 355 TRP B O 1
ATOM 8578 N N . GLY B 1 356 ? 1.486 -44.438 -2.746 1 98.12 356 GLY B N 1
ATOM 8579 C CA . GLY B 1 356 ? 0.432 -44.25 -3.729 1 98.12 356 GLY B CA 1
ATOM 8580 C C . GLY B 1 356 ? 0.372 -45.344 -4.762 1 98.12 356 GLY B C 1
ATOM 8581 O O . GLY B 1 356 ? 1.211 -45.406 -5.664 1 98.12 356 GLY B O 1
ATOM 8582 N N . HIS B 1 357 ? -0.646 -46.156 -4.688 1 98.56 357 HIS B N 1
ATOM 8583 C CA . HIS B 1 357 ? -0.744 -47.312 -5.57 1 98.56 357 HIS B CA 1
ATOM 8584 C C . HIS B 1 357 ? -2.145 -47.438 -6.16 1 98.56 357 HIS B C 1
ATOM 8586 O O . HIS B 1 357 ? -3.062 -46.719 -5.75 1 98.56 357 HIS B O 1
ATOM 8592 N N . LEU B 1 358 ? -2.24 -48.281 -7.168 1 98.75 358 LEU B N 1
ATOM 8593 C CA . LEU B 1 358 ? -3.523 -48.531 -7.812 1 98.75 358 LEU B CA 1
ATOM 8594 C C . LEU B 1 358 ? -4.199 -49.781 -7.219 1 98.75 358 LEU B C 1
ATOM 8596 O O . LEU B 1 358 ? -3.533 -50.75 -6.922 1 98.75 358 LEU B O 1
ATOM 8600 N N . TYR B 1 359 ? -5.414 -49.656 -6.996 1 98.75 359 TYR B N 1
ATOM 8601 C CA . TYR B 1 359 ? -6.312 -50.719 -6.578 1 98.75 359 TYR B CA 1
ATOM 8602 C C . TYR B 1 359 ? -7.469 -50.875 -7.559 1 98.75 359 TYR B C 1
ATOM 8604 O O . TYR B 1 359 ? -7.887 -49.906 -8.195 1 98.75 359 TYR B O 1
ATOM 8612 N N . ARG B 1 360 ? -7.906 -52.062 -7.68 1 98.12 360 ARG B N 1
ATOM 8613 C CA . ARG B 1 360 ? -9.047 -52.344 -8.547 1 98.12 360 ARG B CA 1
ATOM 8614 C C . ARG B 1 360 ? -10.305 -52.594 -7.727 1 98.12 360 ARG B C 1
ATOM 8616 O O . ARG B 1 360 ? -10.273 -53.344 -6.746 1 98.12 360 ARG B O 1
ATOM 8623 N N . TYR B 1 361 ? -11.383 -51.938 -8.148 1 98.56 361 TYR B N 1
ATOM 8624 C CA . TYR B 1 361 ? -12.688 -52.094 -7.512 1 98.56 361 TYR B CA 1
ATOM 8625 C C . TYR B 1 361 ? -13.742 -52.5 -8.523 1 98.56 361 TYR B C 1
ATOM 8627 O O . TYR B 1 361 ? -13.625 -52.219 -9.719 1 98.56 361 TYR B O 1
ATOM 8635 N N . ASP B 1 362 ? -14.797 -53.188 -8.008 1 98.06 362 ASP B N 1
ATOM 8636 C CA . ASP B 1 362 ? -15.953 -53.469 -8.844 1 98.06 362 ASP B CA 1
ATOM 8637 C C . ASP B 1 362 ? -16.812 -52.25 -9.055 1 98.06 362 ASP B C 1
ATOM 8639 O O . ASP B 1 362 ? -17.188 -51.562 -8.094 1 98.06 362 ASP B O 1
ATOM 8643 N N . LEU B 1 363 ? -17.125 -51.906 -10.305 1 97.5 363 LEU B N 1
ATOM 8644 C CA . LEU B 1 363 ? -17.844 -50.688 -10.633 1 97.5 363 LEU B CA 1
ATOM 8645 C C . LEU B 1 363 ? -19.281 -50.75 -10.125 1 97.5 363 LEU B C 1
ATOM 8647 O O . LEU B 1 363 ? -19.875 -49.719 -9.773 1 97.5 363 LEU B O 1
ATOM 8651 N N . ASN B 1 364 ? -19.875 -51.875 -10.016 1 95 364 ASN B N 1
ATOM 8652 C CA . ASN B 1 364 ? -21.297 -52.031 -9.703 1 95 364 ASN B CA 1
ATOM 8653 C C . ASN B 1 364 ? -21.516 -52.219 -8.203 1 95 364 ASN B C 1
ATOM 8655 O O . ASN B 1 364 ? -22.5 -51.719 -7.66 1 95 364 ASN B O 1
ATOM 8659 N N . THR B 1 365 ? -20.578 -52.875 -7.531 1 96.31 365 THR B N 1
ATOM 8660 C CA . THR B 1 365 ? -20.797 -53.188 -6.125 1 96.31 365 THR B CA 1
ATOM 8661 C C . THR B 1 365 ? -19.922 -52.312 -5.23 1 96.31 365 THR B C 1
ATOM 8663 O O . THR B 1 365 ? -20.172 -52.188 -4.027 1 96.31 365 THR B O 1
ATOM 8666 N N . GLY B 1 366 ? -18.891 -51.844 -5.828 1 96.62 366 GLY B N 1
ATOM 8667 C CA . GLY B 1 366 ? -17.969 -51.062 -5.039 1 96.62 366 GLY B CA 1
ATOM 8668 C C . GLY B 1 366 ? -17 -51.906 -4.227 1 96.62 366 GLY B C 1
ATOM 8669 O O . GLY B 1 366 ? -16.266 -51.375 -3.385 1 96.62 366 GLY B O 1
ATOM 8670 N N . ALA B 1 367 ? -16.984 -53.156 -4.465 1 97.5 367 ALA B N 1
ATOM 8671 C CA . ALA B 1 367 ? -16.125 -54.062 -3.693 1 97.5 367 ALA B CA 1
ATOM 8672 C C . ALA B 1 367 ? -14.688 -54 -4.184 1 97.5 367 ALA B C 1
ATOM 8674 O O . ALA B 1 367 ? -14.43 -53.906 -5.383 1 97.5 367 ALA B O 1
ATOM 8675 N N . LEU B 1 368 ? -13.773 -54.156 -3.268 1 98 368 LEU B N 1
ATOM 8676 C CA . LEU B 1 368 ? -12.359 -54.25 -3.609 1 98 368 LEU B CA 1
ATOM 8677 C C . LEU B 1 368 ? -12.039 -55.594 -4.273 1 98 368 LEU B C 1
ATOM 8679 O O . LEU B 1 368 ? -12.305 -56.656 -3.703 1 98 368 LEU B O 1
ATOM 8683 N N . LEU B 1 369 ? -11.547 -55.5 -5.445 1 97.94 369 LEU B N 1
ATOM 8684 C CA . LEU B 1 369 ? -11.195 -56.719 -6.188 1 97.94 369 LEU B CA 1
ATOM 8685 C C . LEU B 1 369 ? -9.742 -57.094 -5.949 1 97.94 369 LEU B C 1
ATOM 8687 O O . LEU B 1 369 ? -9.383 -58.281 -6.012 1 97.94 369 LEU B O 1
ATOM 8691 N N . GLY B 1 370 ? -8.82 -56.094 -5.754 1 97.69 370 GLY B N 1
ATOM 8692 C CA . GLY B 1 370 ? -7.422 -56.375 -5.488 1 97.69 370 GLY B CA 1
ATOM 8693 C C . GLY B 1 370 ? -6.516 -55.188 -5.688 1 97.69 370 GLY B C 1
ATOM 8694 O O . GLY B 1 370 ? -6.934 -54.188 -6.258 1 97.69 370 GLY B O 1
ATOM 8695 N N . GLN B 1 371 ? -5.289 -55.375 -5.16 1 98.06 371 GLN B N 1
ATOM 8696 C CA . GLN B 1 371 ? -4.234 -54.375 -5.359 1 98.06 371 GLN B CA 1
ATOM 8697 C C . GLN B 1 371 ? -3.482 -54.625 -6.664 1 98.06 371 GLN B C 1
ATOM 8699 O O . GLN B 1 371 ? -3.141 -55.781 -6.977 1 98.06 371 GLN B O 1
ATOM 8704 N N . VAL B 1 372 ? -3.268 -53.594 -7.406 1 98.69 372 VAL B N 1
ATOM 8705 C CA . VAL B 1 372 ? -2.686 -53.719 -8.742 1 98.69 372 VAL B CA 1
ATOM 8706 C C . VAL B 1 372 ? -1.18 -53.469 -8.672 1 98.69 372 VAL B C 1
ATOM 8708 O O . VAL B 1 372 ? -0.4 -54.156 -9.336 1 98.69 372 VAL B O 1
ATOM 8711 N N . THR B 1 373 ? -0.75 -52.406 -7.98 1 98.56 373 THR B N 1
ATOM 8712 C CA . THR B 1 373 ? 0.662 -52.094 -7.812 1 98.56 373 THR B CA 1
ATOM 8713 C C . THR B 1 373 ? 1.036 -52.062 -6.332 1 98.56 373 THR B C 1
ATOM 8715 O O . THR B 1 373 ? 0.175 -51.875 -5.473 1 98.56 373 THR B O 1
ATOM 8718 N N . SER B 1 374 ? 2.314 -52.25 -6.004 1 97.81 374 SER B N 1
ATOM 8719 C CA . SER B 1 374 ? 2.826 -52.219 -4.637 1 97.81 374 SER B CA 1
ATOM 8720 C C . SER B 1 374 ? 4.336 -52 -4.617 1 97.81 374 SER B C 1
ATOM 8722 O O . SER B 1 374 ? 5.02 -52.25 -5.613 1 97.81 374 SER B O 1
ATOM 8724 N N . GLY B 1 375 ? 4.863 -51.531 -3.506 1 97.19 375 GLY B N 1
ATOM 8725 C CA . GLY B 1 375 ? 6.285 -51.281 -3.326 1 97.19 375 GLY B CA 1
ATOM 8726 C C . GLY B 1 375 ? 6.594 -49.906 -2.779 1 97.19 375 GLY B C 1
ATOM 8727 O O . GLY B 1 375 ? 5.684 -49.094 -2.549 1 97.19 375 GLY B O 1
ATOM 8728 N N . PRO B 1 376 ? 7.875 -49.656 -2.449 1 97.12 376 PRO B N 1
ATOM 8729 C CA . PRO B 1 376 ? 8.281 -48.344 -1.938 1 97.12 376 PRO B CA 1
ATOM 8730 C C . PRO B 1 376 ? 8.469 -47.312 -3.047 1 97.12 376 PRO B C 1
ATOM 8732 O O . PRO B 1 376 ? 9.523 -46.688 -3.146 1 97.12 376 PRO B O 1
ATOM 8735 N N . TRP B 1 377 ? 7.527 -47.219 -3.812 1 97.31 377 TRP B N 1
ATOM 8736 C CA . TRP B 1 377 ? 7.402 -46.25 -4.914 1 97.31 377 TRP B CA 1
ATOM 8737 C C . TRP B 1 377 ? 5.941 -45.875 -5.145 1 97.31 377 TRP B C 1
ATOM 8739 O O . TRP B 1 377 ? 5.047 -46.406 -4.477 1 97.31 377 TRP B O 1
ATOM 8749 N N . ALA B 1 378 ? 5.672 -44.906 -5.988 1 97.88 378 ALA B N 1
ATOM 8750 C CA . ALA B 1 378 ? 4.309 -44.406 -6.094 1 97.88 378 ALA B CA 1
ATOM 8751 C C . ALA B 1 378 ? 3.906 -44.188 -7.551 1 97.88 378 ALA B C 1
ATOM 8753 O O . ALA B 1 378 ? 4.723 -43.781 -8.375 1 97.88 378 ALA B O 1
ATOM 8754 N N . VAL B 1 379 ? 2.645 -44.469 -7.859 1 98.5 379 VAL B N 1
ATOM 8755 C CA . VAL B 1 379 ? 2.059 -44.156 -9.164 1 98.5 379 VAL B CA 1
ATOM 8756 C C . VAL B 1 379 ? 1.801 -42.656 -9.266 1 98.5 379 VAL B C 1
ATOM 8758 O O . VAL B 1 379 ? 1.335 -42.031 -8.312 1 98.5 379 VAL B O 1
ATOM 8761 N N . ARG B 1 380 ? 2.168 -42.125 -10.445 1 97.19 380 ARG B N 1
ATOM 8762 C CA . ARG B 1 380 ? 2.021 -40.688 -10.664 1 97.19 380 ARG B CA 1
ATOM 8763 C C . ARG B 1 380 ? 0.863 -40.375 -11.609 1 97.19 380 ARG B C 1
ATOM 8765 O O . ARG B 1 380 ? 0.26 -39.312 -11.547 1 97.19 380 ARG B O 1
ATOM 8772 N N . GLN B 1 381 ? 0.626 -41.25 -12.508 1 96.88 381 GLN B N 1
ATOM 8773 C CA . GLN B 1 381 ? -0.377 -41.062 -13.547 1 96.88 381 GLN B CA 1
ATOM 8774 C C . GLN B 1 381 ? -0.762 -42.375 -14.211 1 96.88 381 GLN B C 1
ATOM 8776 O O . GLN B 1 381 ? 0.077 -43.25 -14.359 1 96.88 381 GLN B O 1
ATOM 8781 N N . ILE B 1 382 ? -2.049 -42.469 -14.547 1 96.75 382 ILE B N 1
ATOM 8782 C CA . ILE B 1 382 ? -2.469 -43.531 -15.461 1 96.75 382 ILE B CA 1
ATOM 8783 C C . ILE B 1 382 ? -2.418 -43.031 -16.906 1 96.75 382 ILE B C 1
ATOM 8785 O O . ILE B 1 382 ? -3.129 -42.062 -17.25 1 96.75 382 ILE B O 1
ATOM 8789 N N . LEU B 1 383 ? -1.627 -43.625 -17.703 1 95.62 383 LEU B N 1
ATOM 8790 C CA . LEU B 1 383 ? -1.411 -43.156 -19.062 1 95.62 383 LEU B CA 1
ATOM 8791 C C . LEU B 1 383 ? -2.412 -43.781 -20.016 1 95.62 383 LEU B C 1
ATOM 8793 O O . LEU B 1 383 ? -3.01 -43.094 -20.844 1 95.62 383 LEU B O 1
ATOM 8797 N N . HIS B 1 384 ? -2.506 -45.094 -19.922 1 93.06 384 HIS B N 1
ATOM 8798 C CA . HIS B 1 384 ? -3.299 -45.906 -20.844 1 93.06 384 HIS B CA 1
ATOM 8799 C C . HIS B 1 384 ? -3.699 -47.219 -20.219 1 93.06 384 HIS B C 1
ATOM 8801 O O . HIS B 1 384 ? -2.924 -47.812 -19.469 1 93.06 384 HIS B O 1
ATOM 8807 N N . VAL B 1 385 ? -4.945 -47.625 -20.484 1 95 385 VAL B N 1
ATOM 8808 C CA . VAL B 1 385 ? -5.391 -48.938 -20.062 1 95 385 VAL B CA 1
ATOM 8809 C C . VAL B 1 385 ? -5.918 -49.719 -21.25 1 95 385 VAL B C 1
ATOM 8811 O O . VAL B 1 385 ? -6.898 -49.344 -21.891 1 95 385 VAL B O 1
ATOM 8814 N N . ASP B 1 386 ? -5.238 -50.812 -21.516 1 93.38 386 ASP B N 1
ATOM 8815 C CA . ASP B 1 386 ? -5.734 -51.75 -22.5 1 93.38 386 ASP B CA 1
ATOM 8816 C C . ASP B 1 386 ? -6.652 -52.781 -21.844 1 93.38 386 ASP B C 1
ATOM 8818 O O . ASP B 1 386 ? -6.184 -53.812 -21.344 1 93.38 386 ASP B O 1
ATOM 8822 N N . GLU B 1 387 ? -7.883 -52.594 -21.953 1 93.38 387 GLU B N 1
ATOM 8823 C CA . GLU B 1 387 ? -8.836 -53.469 -21.266 1 93.38 387 GLU B CA 1
ATOM 8824 C C . GLU B 1 387 ? -8.852 -54.875 -21.906 1 93.38 387 GLU B C 1
ATOM 8826 O O . GLU B 1 387 ? -9.109 -55.875 -21.219 1 93.38 387 GLU B O 1
ATOM 8831 N N . GLY B 1 388 ? -8.633 -54.906 -23.219 1 93.19 388 GLY B N 1
ATOM 8832 C CA . GLY B 1 388 ? -8.562 -56.188 -23.891 1 93.19 388 GLY B CA 1
ATOM 8833 C C . GLY B 1 388 ? -7.457 -57.094 -23.359 1 93.19 388 GLY B C 1
ATOM 8834 O O . GLY B 1 388 ? -7.695 -58.25 -23.016 1 93.19 388 GLY B O 1
ATOM 8835 N N . GLU B 1 389 ? -6.301 -56.5 -23.266 1 94 389 GLU B N 1
ATOM 8836 C CA . GLU B 1 389 ? -5.145 -57.25 -22.766 1 94 389 GLU B CA 1
ATOM 8837 C C . GLU B 1 389 ? -5.07 -57.156 -21.234 1 94 389 GLU B C 1
ATOM 8839 O O . GLU B 1 389 ? -4.254 -57.844 -20.625 1 94 389 GLU B O 1
ATOM 8844 N N . ARG B 1 390 ? -5.867 -56.344 -20.578 1 96.75 390 ARG B N 1
ATOM 8845 C CA . ARG B 1 390 ? -5.934 -56.125 -19.141 1 96.75 390 ARG B CA 1
ATOM 8846 C C . ARG B 1 390 ? -4.594 -55.656 -18.594 1 96.75 390 ARG B C 1
ATOM 8848 O O . ARG B 1 390 ? -4.078 -56.219 -17.625 1 96.75 390 ARG B O 1
ATOM 8855 N N . VAL B 1 391 ? -4.078 -54.688 -19.297 1 96.62 391 VAL B N 1
ATOM 8856 C CA . VAL B 1 391 ? -2.799 -54.094 -18.922 1 96.62 391 VAL B CA 1
ATOM 8857 C C . VAL B 1 391 ? -2.951 -52.562 -18.781 1 96.62 391 VAL B C 1
ATOM 8859 O O . VAL B 1 391 ? -3.629 -51.938 -19.594 1 96.62 391 VAL B O 1
ATOM 8862 N N . ALA B 1 392 ? -2.398 -52.094 -17.719 1 97.38 392 ALA B N 1
ATOM 8863 C CA . ALA B 1 392 ? -2.346 -50.625 -17.516 1 97.38 392 ALA B CA 1
ATOM 8864 C C . ALA B 1 392 ? -0.924 -50.125 -17.703 1 97.38 392 ALA B C 1
ATOM 8866 O O . ALA B 1 392 ? 0.042 -50.75 -17.281 1 97.38 392 ALA B O 1
ATOM 8867 N N . TYR B 1 393 ? -0.744 -49 -18.359 1 97.06 393 TYR B N 1
ATOM 8868 C CA . TYR B 1 393 ? 0.5 -48.25 -18.453 1 97.06 393 TYR B CA 1
ATOM 8869 C C . TYR B 1 393 ? 0.462 -47.031 -17.578 1 97.06 393 TYR B C 1
ATOM 8871 O O . TYR B 1 393 ? -0.5 -46.25 -17.609 1 97.06 393 TYR B O 1
ATOM 8879 N N . VAL B 1 394 ? 1.463 -46.875 -16.719 1 98 394 VAL B N 1
ATOM 8880 C CA . VAL B 1 394 ? 1.466 -45.812 -15.703 1 98 394 VAL B CA 1
ATOM 8881 C C . VAL B 1 394 ? 2.844 -45.156 -15.641 1 98 394 VAL B C 1
ATOM 8883 O O . VAL B 1 394 ? 3.838 -45.75 -16.078 1 98 394 VAL B O 1
ATOM 8886 N N . THR B 1 395 ? 2.881 -43.938 -15.242 1 97.62 395 THR B N 1
ATOM 8887 C CA . THR B 1 395 ? 4.133 -43.375 -14.773 1 97.62 395 THR B CA 1
ATOM 8888 C C . THR B 1 395 ? 4.293 -43.562 -13.273 1 97.62 395 THR B C 1
ATOM 8890 O O . THR B 1 395 ? 3.326 -43.438 -12.516 1 97.62 395 THR B O 1
ATOM 8893 N N . VAL B 1 396 ? 5.531 -43.875 -12.859 1 97.44 396 VAL B N 1
ATOM 8894 C CA . VAL B 1 396 ? 5.84 -44.156 -11.453 1 97.44 396 VAL B CA 1
ATOM 8895 C C . VAL B 1 396 ? 7.09 -43.375 -11.047 1 97.44 396 VAL B C 1
ATOM 8897 O O . VAL B 1 396 ? 7.93 -43.031 -11.883 1 97.44 396 VAL B O 1
ATOM 8900 N N . SER B 1 397 ? 7.172 -43 -9.828 1 96.94 397 SER B N 1
ATOM 8901 C CA . SER B 1 397 ? 8.391 -42.5 -9.219 1 96.94 397 SER B CA 1
ATOM 8902 C C . SER B 1 397 ? 8.891 -43.406 -8.109 1 96.94 397 SER B C 1
ATOM 8904 O O . SER B 1 397 ? 8.102 -44.125 -7.48 1 96.94 397 SER B O 1
ATOM 8906 N N . GLY B 1 398 ? 10.141 -43.406 -7.91 1 96.81 398 GLY B N 1
ATOM 8907 C CA . GLY B 1 398 ? 10.727 -44.219 -6.844 1 96.81 398 GLY B CA 1
ATOM 8908 C C . GLY B 1 398 ? 11.516 -45.406 -7.359 1 96.81 398 GLY B C 1
ATOM 8909 O O . GLY B 1 398 ? 12.102 -46.156 -6.574 1 96.81 398 GLY B O 1
ATOM 8910 N N . LEU B 1 399 ? 11.633 -45.5 -8.703 1 97.25 399 LEU B N 1
ATOM 8911 C CA . LEU B 1 399 ? 12.289 -46.688 -9.258 1 97.25 399 LEU B CA 1
ATOM 8912 C C . LEU B 1 399 ? 13.719 -46.375 -9.695 1 97.25 399 LEU B C 1
ATOM 8914 O O . LEU B 1 399 ? 14.484 -47.281 -10.047 1 97.25 399 LEU B O 1
ATOM 8918 N N . VAL B 1 400 ? 14.047 -45.125 -9.711 1 96.5 400 VAL B N 1
ATOM 8919 C CA . VAL B 1 400 ? 15.406 -44.688 -10 1 96.5 400 VAL B CA 1
ATOM 8920 C C . VAL B 1 400 ? 16.156 -44.438 -8.695 1 96.5 400 VAL B C 1
ATOM 8922 O O . VAL B 1 400 ? 15.844 -43.5 -7.957 1 96.5 400 VAL B O 1
ATOM 8925 N N . ASP B 1 401 ? 17.156 -45.156 -8.383 1 91.94 401 ASP B N 1
ATOM 8926 C CA . ASP B 1 401 ? 17.859 -45.125 -7.105 1 91.94 401 ASP B CA 1
ATOM 8927 C C . ASP B 1 401 ? 18.469 -43.75 -6.832 1 91.94 401 ASP B C 1
ATOM 8929 O O . ASP B 1 401 ? 18.484 -43.281 -5.691 1 91.94 401 ASP B O 1
ATOM 8933 N N . GLU B 1 402 ? 18.922 -43.156 -7.855 1 91.69 402 GLU B N 1
ATOM 8934 C CA . GLU B 1 402 ? 19.625 -41.875 -7.711 1 91.69 402 GLU B CA 1
ATOM 8935 C C . GLU B 1 402 ? 18.688 -40.75 -7.285 1 91.69 402 GLU B C 1
ATOM 8937 O O . GLU B 1 402 ? 19.109 -39.812 -6.633 1 91.69 402 GLU B O 1
ATOM 8942 N N . ASP B 1 403 ? 17.469 -40.906 -7.707 1 95.88 403 ASP B N 1
ATOM 8943 C CA . ASP B 1 403 ? 16.5 -39.844 -7.457 1 95.88 403 ASP B CA 1
ATOM 8944 C C . ASP B 1 403 ? 15.078 -40.406 -7.426 1 95.88 403 ASP B C 1
ATOM 8946 O O . ASP B 1 403 ? 14.508 -40.75 -8.469 1 95.88 403 ASP B O 1
ATOM 8950 N N . PRO B 1 404 ? 14.547 -40.406 -6.262 1 95.75 404 PRO B N 1
ATOM 8951 C CA . PRO B 1 404 ? 13.234 -41.031 -6.125 1 95.75 404 PRO B CA 1
ATOM 8952 C C . PRO B 1 404 ? 12.117 -40.25 -6.781 1 95.75 404 PRO B C 1
ATOM 8954 O O . PRO B 1 404 ? 10.977 -40.719 -6.836 1 95.75 404 PRO B O 1
ATOM 8957 N N . TYR B 1 405 ? 12.383 -39.031 -7.266 1 97.06 405 TYR B N 1
ATOM 8958 C CA . TYR B 1 405 ? 11.344 -38.219 -7.863 1 97.06 405 TYR B CA 1
ATOM 8959 C C . TYR B 1 405 ? 11.281 -38.406 -9.375 1 97.06 405 TYR B C 1
ATOM 8961 O O . TYR B 1 405 ? 10.336 -37.969 -10.023 1 97.06 405 TYR B O 1
ATOM 8969 N N . ARG B 1 406 ? 12.281 -39.031 -9.992 1 98.06 406 ARG B N 1
ATOM 8970 C CA . ARG B 1 406 ? 12.305 -39.219 -11.438 1 98.06 406 ARG B CA 1
ATOM 8971 C C . ARG B 1 406 ? 11.219 -40.219 -11.875 1 98.06 406 ARG B C 1
ATOM 8973 O O . ARG B 1 406 ? 11.016 -41.25 -11.234 1 98.06 406 ARG B O 1
ATOM 8980 N N . ARG B 1 407 ? 10.555 -39.938 -12.984 1 97.44 407 ARG B N 1
ATOM 8981 C CA . ARG B 1 407 ? 9.43 -40.688 -13.492 1 97.44 407 ARG B CA 1
ATOM 8982 C C . ARG B 1 407 ? 9.891 -41.75 -14.477 1 97.44 407 ARG B C 1
ATOM 8984 O O . ARG B 1 407 ? 10.742 -41.5 -15.336 1 97.44 407 ARG B O 1
ATOM 8991 N N . THR B 1 408 ? 9.273 -42.844 -14.297 1 98.25 408 THR B N 1
ATOM 8992 C CA . THR B 1 408 ? 9.484 -44 -15.164 1 98.25 408 THR B CA 1
ATOM 8993 C C . THR B 1 408 ? 8.156 -44.5 -15.727 1 98.25 408 THR B C 1
ATOM 8995 O O . THR B 1 408 ? 7.156 -44.562 -15.008 1 98.25 408 THR B O 1
ATOM 8998 N N . VAL B 1 409 ? 8.188 -44.812 -16.984 1 98.31 409 VAL B N 1
ATOM 8999 C CA . VAL B 1 409 ? 6.996 -45.406 -17.578 1 98.31 409 VAL B CA 1
ATOM 9000 C C . VAL B 1 409 ? 7.012 -46.906 -17.359 1 98.31 409 VAL B C 1
ATOM 9002 O O . VAL B 1 409 ? 8.023 -47.594 -17.609 1 98.31 409 VAL B O 1
ATOM 9005 N N . CYS B 1 410 ? 5.891 -47.438 -16.891 1 98.56 410 CYS B N 1
ATOM 9006 C CA . CYS B 1 410 ? 5.789 -48.844 -16.578 1 98.56 410 CYS B CA 1
ATOM 9007 C C . CYS B 1 410 ? 4.488 -49.438 -17.125 1 98.56 410 CYS B C 1
ATOM 9009 O O . CYS B 1 410 ? 3.578 -48.688 -17.5 1 98.56 410 CYS B O 1
ATOM 9011 N N . ARG B 1 411 ? 4.469 -50.719 -17.203 1 97.88 411 ARG B N 1
ATOM 9012 C CA . ARG B 1 411 ? 3.252 -51.469 -17.5 1 97.88 411 ARG B CA 1
ATOM 9013 C C . ARG B 1 411 ? 2.957 -52.5 -16.391 1 97.88 411 ARG B C 1
ATOM 9015 O O . ARG B 1 411 ? 3.875 -52.969 -15.734 1 97.88 411 ARG B O 1
ATOM 9022 N N . VAL B 1 412 ? 1.706 -52.812 -16.219 1 98.56 412 VAL B N 1
ATOM 9023 C CA . VAL B 1 412 ? 1.29 -53.75 -15.195 1 98.56 412 VAL B CA 1
ATOM 9024 C C . VAL B 1 412 ? -0.056 -54.375 -15.578 1 98.56 412 VAL B C 1
ATOM 9026 O O . VAL B 1 412 ? -0.928 -53.688 -16.109 1 98.56 412 VAL B O 1
ATOM 9029 N N . GLY B 1 413 ? -0.191 -55.625 -15.305 1 98.31 413 GLY B N 1
ATOM 9030 C CA . GLY B 1 413 ? -1.498 -56.25 -15.469 1 98.31 413 GLY B CA 1
ATOM 9031 C C . GLY B 1 413 ? -2.508 -55.781 -14.438 1 98.31 413 GLY B C 1
ATOM 9032 O O . GLY B 1 413 ? -2.154 -55.531 -13.289 1 98.31 413 GLY B O 1
ATOM 9033 N N . LEU B 1 414 ? -3.77 -55.781 -14.789 1 98.12 414 LEU B N 1
ATOM 9034 C CA . LEU B 1 414 ? -4.816 -55.312 -13.891 1 98.12 414 LEU B CA 1
ATOM 9035 C C . LEU B 1 414 ? -4.945 -56.219 -12.68 1 98.12 414 LEU B C 1
ATOM 9037 O O . LEU B 1 414 ? -5.527 -55.844 -11.664 1 98.12 414 LEU B O 1
ATOM 9041 N N . ASP B 1 415 ? -4.383 -57.438 -12.781 1 96.81 415 ASP B N 1
ATOM 9042 C CA . ASP B 1 415 ? -4.395 -58.344 -11.656 1 96.81 415 ASP B CA 1
ATOM 9043 C C . ASP B 1 415 ? -3.139 -58.188 -10.805 1 96.81 415 ASP B C 1
ATOM 9045 O O . ASP B 1 415 ? -2.928 -58.969 -9.859 1 96.81 415 ASP B O 1
ATOM 9049 N N . GLY B 1 416 ? -2.311 -57.281 -11.203 1 97.12 416 GLY B N 1
ATOM 9050 C CA . GLY B 1 416 ? -1.11 -57 -10.438 1 97.12 416 GLY B CA 1
ATOM 9051 C C . GLY B 1 416 ? 0.115 -57.75 -10.953 1 97.12 416 GLY B C 1
ATOM 9052 O O . GLY B 1 416 ? 1.223 -57.531 -10.453 1 97.12 416 GLY B O 1
ATOM 9053 N N . SER B 1 417 ? -0.046 -58.531 -11.945 1 97.19 417 SER B N 1
ATOM 9054 C CA . SER B 1 417 ? 1.067 -59.312 -12.469 1 97.19 417 SER B CA 1
ATOM 9055 C C . SER B 1 417 ? 1.795 -58.562 -13.586 1 97.19 417 SER B C 1
ATOM 9057 O O . SER B 1 417 ? 1.28 -57.562 -14.117 1 97.19 417 SER B O 1
ATOM 9059 N N . GLY B 1 418 ? 3.004 -58.938 -13.852 1 97.25 418 GLY B N 1
ATOM 9060 C CA . GLY B 1 418 ? 3.73 -58.5 -15.039 1 97.25 418 GLY B CA 1
ATOM 9061 C C . GLY B 1 418 ? 4.234 -57.094 -14.961 1 97.25 418 GLY B C 1
ATOM 9062 O O . GLY B 1 418 ? 4.371 -56.406 -15.977 1 97.25 418 GLY B O 1
ATOM 9063 N N . PHE B 1 419 ? 4.363 -56.594 -13.758 1 97.81 419 PHE B N 1
ATOM 9064 C CA . PHE B 1 419 ? 4.934 -55.25 -13.633 1 97.81 419 PHE B CA 1
ATOM 9065 C C . PHE B 1 419 ? 6.285 -55.156 -14.336 1 97.81 419 PHE B C 1
ATOM 9067 O O . PHE B 1 419 ? 7.164 -56 -14.102 1 97.81 419 PHE B O 1
ATOM 9074 N N . ALA B 1 420 ? 6.473 -54.219 -15.25 1 97.75 420 ALA B N 1
ATOM 9075 C CA . ALA B 1 420 ? 7.723 -54.062 -15.992 1 97.75 420 ALA B CA 1
ATOM 9076 C C . ALA B 1 420 ? 7.949 -52.594 -16.375 1 97.75 420 ALA B C 1
ATOM 9078 O O . ALA B 1 420 ? 6.988 -51.844 -16.609 1 97.75 420 ALA B O 1
ATOM 9079 N N . ARG B 1 421 ? 9.203 -52.25 -16.438 1 97.94 421 ARG B N 1
ATOM 9080 C CA . ARG B 1 421 ? 9.562 -50.938 -16.922 1 97.94 421 ARG B CA 1
ATOM 9081 C C . ARG B 1 421 ? 9.5 -50.844 -18.438 1 97.94 421 ARG B C 1
ATOM 9083 O O . ARG B 1 421 ? 9.938 -51.781 -19.125 1 97.94 421 ARG B O 1
ATOM 9090 N N . VAL B 1 422 ? 8.875 -49.812 -18.922 1 97.69 422 VAL B N 1
ATOM 9091 C CA . VAL B 1 422 ? 8.859 -49.5 -20.359 1 97.69 422 VAL B CA 1
ATOM 9092 C C . VAL B 1 422 ? 10.047 -48.625 -20.719 1 97.69 422 VAL B C 1
ATOM 9094 O O . VAL B 1 422 ? 10.719 -48.844 -21.719 1 97.69 422 VAL B O 1
ATOM 9097 N N . THR B 1 423 ? 10.242 -47.562 -19.984 1 96.62 423 THR B N 1
ATOM 9098 C CA . THR B 1 423 ? 11.492 -46.812 -20.016 1 96.62 423 THR B CA 1
ATOM 9099 C C . THR B 1 423 ? 12.445 -47.281 -18.922 1 96.62 423 THR B C 1
ATOM 9101 O O . THR B 1 423 ? 12.148 -47.156 -17.734 1 96.62 423 THR B O 1
ATOM 9104 N N . ASP B 1 424 ? 13.562 -47.844 -19.312 1 92.69 424 ASP B N 1
ATOM 9105 C CA . ASP B 1 424 ? 14.484 -48.438 -18.344 1 92.69 424 ASP B CA 1
ATOM 9106 C C . ASP B 1 424 ? 15.844 -47.75 -18.375 1 92.69 424 ASP B C 1
ATOM 9108 O O . ASP B 1 424 ? 16.828 -48.312 -18.859 1 92.69 424 ASP B O 1
ATOM 9112 N N . ASP B 1 425 ? 15.922 -46.594 -17.875 1 95.5 425 ASP B N 1
ATOM 9113 C CA . ASP B 1 425 ? 17.141 -45.781 -17.719 1 95.5 425 ASP B CA 1
ATOM 9114 C C . ASP B 1 425 ? 17.062 -44.906 -16.453 1 95.5 425 ASP B C 1
ATOM 9116 O O . ASP B 1 425 ? 16.234 -45.156 -15.586 1 95.5 425 ASP B O 1
ATOM 9120 N N . ALA B 1 426 ? 17.969 -44.062 -16.266 1 96.56 426 ALA B N 1
ATOM 9121 C CA . ALA B 1 426 ? 18.062 -43.281 -15.047 1 96.56 426 ALA B CA 1
ATOM 9122 C C . ALA B 1 426 ? 17.516 -41.844 -15.266 1 96.56 426 ALA B C 1
ATOM 9124 O O . ALA B 1 426 ? 17.719 -40.969 -14.43 1 96.56 426 ALA B O 1
ATOM 9125 N N . LEU B 1 427 ? 16.828 -41.594 -16.375 1 98 427 LEU B N 1
ATOM 9126 C CA . LEU B 1 427 ? 16.344 -40.25 -16.703 1 98 427 LEU B CA 1
ATOM 9127 C C . LEU B 1 427 ? 14.938 -40.031 -16.172 1 98 427 LEU B C 1
ATOM 9129 O O . LEU B 1 427 ? 14.281 -41 -15.734 1 98 427 LEU B O 1
ATOM 9133 N N . ASP B 1 428 ? 14.555 -38.812 -16.016 1 98.12 428 ASP B N 1
ATOM 9134 C CA . ASP B 1 428 ? 13.164 -38.469 -15.766 1 98.12 428 ASP B CA 1
ATOM 9135 C C . ASP B 1 428 ? 12.367 -38.406 -17.078 1 98.12 428 ASP B C 1
ATOM 9137 O O . ASP B 1 428 ? 12.797 -37.812 -18.047 1 98.12 428 ASP B O 1
ATOM 9141 N N . HIS B 1 429 ? 11.219 -39 -17.141 1 98.19 429 HIS B N 1
ATOM 9142 C CA . HIS B 1 429 ? 10.406 -39.094 -18.344 1 98.19 429 HIS B CA 1
ATOM 9143 C C . HIS B 1 429 ? 9.102 -38.312 -18.188 1 98.19 429 HIS B C 1
ATOM 9145 O O . HIS B 1 429 ? 8.273 -38.625 -17.344 1 98.19 429 HIS B O 1
ATOM 9151 N N . VAL B 1 430 ? 8.922 -37.281 -19 1 96.19 430 VAL B N 1
ATOM 9152 C CA . VAL B 1 430 ? 7.695 -36.5 -19.062 1 96.19 430 VAL B CA 1
ATOM 9153 C C . VAL B 1 430 ? 6.945 -36.812 -20.344 1 96.19 430 VAL B C 1
ATOM 9155 O O . VAL B 1 430 ? 7.5 -36.656 -21.438 1 96.19 430 VAL B O 1
ATOM 9158 N N . LEU B 1 431 ? 5.684 -37.094 -20.203 1 95.81 431 LEU B N 1
ATOM 9159 C CA . LEU B 1 431 ? 4.961 -37.594 -21.375 1 95.81 431 LEU B CA 1
ATOM 9160 C C . LEU B 1 431 ? 3.889 -36.594 -21.812 1 95.81 431 LEU B C 1
ATOM 9162 O O . LEU B 1 431 ? 3.305 -35.906 -20.969 1 95.81 431 LEU B O 1
ATOM 9166 N N . THR B 1 432 ? 3.705 -36.5 -23.078 1 94.62 432 THR B N 1
ATOM 9167 C CA . THR B 1 432 ? 2.543 -35.906 -23.719 1 94.62 432 THR B CA 1
ATOM 9168 C C . THR B 1 432 ? 1.77 -36.938 -24.531 1 94.62 432 THR B C 1
ATOM 9170 O O . THR B 1 432 ? 2.344 -37.625 -25.375 1 94.62 432 THR B O 1
ATOM 9173 N N . LEU B 1 433 ? 0.483 -37 -24.234 1 93.12 433 LEU B N 1
ATOM 9174 C CA . LEU B 1 433 ? -0.35 -38.031 -24.859 1 93.12 433 LEU B CA 1
ATOM 9175 C C . LEU B 1 433 ? -1.288 -37.406 -25.891 1 93.12 433 LEU B C 1
ATOM 9177 O O . LEU B 1 433 ? -1.696 -36.25 -25.734 1 93.12 433 LEU B O 1
ATOM 9181 N N . PRO B 1 434 ? -1.54 -38.125 -26.891 1 87.56 434 PRO B N 1
ATOM 9182 C CA . PRO B 1 434 ? -2.604 -37.688 -27.781 1 87.56 434 PRO B CA 1
ATOM 9183 C C . PRO B 1 434 ? -3.977 -37.656 -27.125 1 87.56 434 PRO B C 1
ATOM 9185 O O . PRO B 1 434 ? -4.137 -38.219 -26.031 1 87.56 434 PRO B O 1
ATOM 9188 N N . GLU B 1 435 ? -4.977 -36.906 -27.562 1 72.88 435 GLU B N 1
ATOM 9189 C CA . GLU B 1 435 ? -6.293 -36.688 -26.969 1 72.88 435 GLU B CA 1
ATOM 9190 C C . GLU B 1 435 ? -6.965 -38.031 -26.625 1 72.88 435 GLU B C 1
ATOM 9192 O O . GLU B 1 435 ? -7.594 -38.156 -25.562 1 72.88 435 GLU B O 1
ATOM 9197 N N . ASP B 1 436 ? -6.863 -39 -27.484 1 72.69 436 ASP B N 1
ATOM 9198 C CA . ASP B 1 436 ? -7.402 -40.344 -27.188 1 72.69 436 ASP B CA 1
ATOM 9199 C C . ASP B 1 436 ? -6.289 -41.375 -27.078 1 72.69 436 ASP B C 1
ATOM 9201 O O . ASP B 1 436 ? -6.043 -42.125 -28.031 1 72.69 436 ASP B O 1
ATOM 9205 N N . PRO B 1 437 ? -5.719 -41.438 -25.953 1 67.06 437 PRO B N 1
ATOM 9206 C CA . PRO B 1 437 ? -4.535 -42.281 -25.844 1 67.06 437 PRO B CA 1
ATOM 9207 C C . PRO B 1 437 ? -4.871 -43.781 -25.969 1 67.06 437 PRO B C 1
ATOM 9209 O O . PRO B 1 437 ? -4 -44.594 -26.328 1 67.06 437 PRO B O 1
ATOM 9212 N N . ASP B 1 438 ? -6.039 -44.094 -25.719 1 71.56 438 ASP B N 1
ATOM 9213 C CA . ASP B 1 438 ? -6.395 -45.5 -25.75 1 71.56 438 ASP B CA 1
ATOM 9214 C C . ASP B 1 438 ? -6.562 -46 -27.188 1 71.56 438 ASP B C 1
ATOM 9216 O O . ASP B 1 438 ? -6.613 -47.219 -27.422 1 71.56 438 ASP B O 1
ATOM 9220 N N . THR B 1 439 ? -6.43 -45.031 -28.016 1 71.31 439 THR B N 1
ATOM 9221 C CA . THR B 1 439 ? -6.625 -45.438 -29.406 1 71.31 439 THR B CA 1
ATOM 9222 C C . THR B 1 439 ? -5.332 -45.281 -30.203 1 71.31 439 THR B C 1
ATOM 9224 O O . THR B 1 439 ? -5.27 -45.656 -31.375 1 71.31 439 THR B O 1
ATOM 9227 N N . HIS B 1 440 ? -4.363 -44.844 -29.484 1 75.81 440 HIS B N 1
ATOM 9228 C CA . HIS B 1 440 ? -3.127 -44.656 -30.234 1 75.81 440 HIS B CA 1
ATOM 9229 C C . HIS B 1 440 ? -1.999 -45.531 -29.688 1 75.81 440 HIS B C 1
ATOM 9231 O O . HIS B 1 440 ? -1.96 -45.812 -28.484 1 75.81 440 HIS B O 1
ATOM 9237 N N . ALA B 1 441 ? -1.104 -45.688 -30.562 1 87 441 ALA B N 1
ATOM 9238 C CA . ALA B 1 441 ? -0.079 -46.688 -30.219 1 87 441 ALA B CA 1
ATOM 9239 C C . ALA B 1 441 ? 1.234 -46 -29.844 1 87 441 ALA B C 1
ATOM 9241 O O . ALA B 1 441 ? 2.307 -46.594 -29.969 1 87 441 ALA B O 1
ATOM 9242 N N . TYR B 1 442 ? 1.141 -44.719 -29.516 1 94.44 442 TYR B N 1
ATOM 9243 C CA . TYR B 1 442 ? 2.406 -44.062 -29.203 1 94.44 442 TYR B CA 1
ATOM 9244 C C . TYR B 1 442 ? 2.215 -43 -28.141 1 94.44 442 TYR B C 1
ATOM 9246 O O . TYR B 1 442 ? 1.082 -42.625 -27.812 1 94.44 442 TYR B O 1
ATOM 9254 N N . PHE B 1 443 ? 3.264 -42.531 -27.562 1 95.62 443 PHE B N 1
ATOM 9255 C CA . PHE B 1 443 ? 3.33 -41.375 -26.703 1 95.62 443 PHE B CA 1
ATOM 9256 C C . PHE B 1 443 ? 4.582 -40.531 -27.016 1 95.62 443 PHE B C 1
ATOM 9258 O O . PHE B 1 443 ? 5.555 -41.062 -27.547 1 95.62 443 PHE B O 1
ATOM 9265 N N . VAL B 1 444 ? 4.527 -39.25 -26.797 1 97.12 444 VAL B N 1
ATOM 9266 C CA . VAL B 1 444 ? 5.688 -38.375 -26.906 1 97.12 444 VAL B CA 1
ATOM 9267 C C . VAL B 1 444 ? 6.398 -38.281 -25.547 1 97.12 444 VAL B C 1
ATOM 9269 O O . VAL B 1 444 ? 5.77 -38 -24.531 1 97.12 444 VAL B O 1
ATOM 9272 N N . ASP B 1 445 ? 7.691 -38.562 -25.547 1 97.88 445 ASP B N 1
ATOM 9273 C CA . ASP B 1 445 ? 8.492 -38.656 -24.328 1 97.88 445 ASP B CA 1
ATOM 9274 C C . ASP B 1 445 ? 9.602 -37.594 -24.328 1 97.88 445 ASP B C 1
ATOM 9276 O O . ASP B 1 445 ? 10.391 -37.5 -25.281 1 97.88 445 ASP B O 1
ATOM 9280 N N . SER B 1 446 ? 9.656 -36.781 -23.359 1 97.94 446 SER B N 1
ATOM 9281 C CA . SER B 1 446 ? 10.789 -35.906 -23.094 1 97.94 446 SER B CA 1
ATOM 9282 C C . SER B 1 446 ? 11.625 -36.438 -21.938 1 97.94 446 SER B C 1
ATOM 9284 O O . SER B 1 446 ? 11.188 -36.406 -20.781 1 97.94 446 SER B O 1
ATOM 9286 N N . ALA B 1 447 ? 12.867 -36.844 -22.156 1 98.44 447 ALA B N 1
ATOM 9287 C CA . ALA B 1 447 ? 13.734 -37.469 -21.156 1 98.44 447 ALA B CA 1
ATOM 9288 C C . ALA B 1 447 ? 14.906 -36.562 -20.797 1 98.44 447 ALA B C 1
ATOM 9290 O O . ALA B 1 447 ? 15.57 -36.031 -21.688 1 98.44 447 ALA B O 1
ATOM 9291 N N . SER B 1 448 ? 15.086 -36.344 -19.547 1 98.19 448 SER B N 1
ATOM 9292 C CA . SER B 1 448 ? 16.141 -35.438 -19.094 1 98.19 448 SER B CA 1
ATOM 9293 C C . SER B 1 448 ? 16.469 -35.656 -17.625 1 98.19 448 SER B C 1
ATOM 9295 O O . SER B 1 448 ? 15.922 -36.531 -16.984 1 98.19 448 SER B O 1
ATOM 9297 N N . THR B 1 449 ? 17.453 -35.062 -17.094 1 97.69 449 THR B N 1
ATOM 9298 C CA . THR B 1 449 ? 17.734 -34.812 -15.68 1 97.69 449 THR B CA 1
ATOM 9299 C C . THR B 1 449 ? 17.969 -33.344 -15.414 1 97.69 449 THR B C 1
ATOM 9301 O O . THR B 1 449 ? 17.891 -32.5 -16.328 1 97.69 449 THR B O 1
ATOM 9304 N N . VAL B 1 450 ? 18.281 -33.031 -14.195 1 96.38 450 VAL B N 1
ATOM 9305 C CA . VAL B 1 450 ? 18.484 -31.641 -13.82 1 96.38 450 VAL B CA 1
ATOM 9306 C C . VAL B 1 450 ? 19.656 -31.062 -14.602 1 96.38 450 VAL B C 1
ATOM 9308 O O . VAL B 1 450 ? 19.656 -29.891 -14.969 1 96.38 450 VAL B O 1
ATOM 9311 N N . ASP B 1 451 ? 20.672 -31.844 -14.898 1 96.31 451 ASP B N 1
ATOM 9312 C CA . ASP B 1 451 ? 21.906 -31.359 -15.516 1 96.31 451 ASP B CA 1
ATOM 9313 C C . ASP B 1 451 ? 22.047 -31.875 -16.953 1 96.31 451 ASP B C 1
ATOM 9315 O O . ASP B 1 451 ? 23.094 -31.719 -17.578 1 96.31 451 ASP B O 1
ATOM 9319 N N . THR B 1 452 ? 21.031 -32.656 -17.453 1 96.69 452 THR B N 1
ATOM 9320 C CA . THR B 1 452 ? 21.047 -33.156 -18.812 1 96.69 452 THR B CA 1
ATOM 9321 C C . THR B 1 452 ? 19.844 -32.625 -19.609 1 96.69 452 THR B C 1
ATOM 9323 O O . THR B 1 452 ? 18.703 -32.938 -19.281 1 96.69 452 THR B O 1
ATOM 9326 N N . PRO B 1 453 ? 20.125 -31.844 -20.672 1 97.56 453 PRO B N 1
ATOM 9327 C CA . PRO B 1 453 ? 19.016 -31.297 -21.469 1 97.56 453 PRO B CA 1
ATOM 9328 C C . PRO B 1 453 ? 18.141 -32.375 -22.062 1 97.56 453 PRO B C 1
ATOM 9330 O O . PRO B 1 453 ? 18.594 -33.5 -22.312 1 97.56 453 PRO B O 1
ATOM 9333 N N . PRO B 1 454 ? 16.953 -32.094 -22.438 1 98 454 PRO B N 1
ATOM 9334 C CA . PRO B 1 454 ? 15.984 -33.125 -22.859 1 98 454 PRO B CA 1
ATOM 9335 C C . PRO B 1 454 ? 16.203 -33.594 -24.297 1 98 454 PRO B C 1
ATOM 9337 O O . PRO B 1 454 ? 16.625 -32.812 -25.141 1 98 454 PRO B O 1
ATOM 9340 N N . VAL B 1 455 ? 15.977 -34.781 -24.5 1 98.44 455 VAL B N 1
ATOM 9341 C CA . VAL B 1 455 ? 15.734 -35.375 -25.812 1 98.44 455 VAL B CA 1
ATOM 9342 C C . VAL B 1 455 ? 14.281 -35.844 -25.906 1 98.44 455 VAL B C 1
ATOM 9344 O O . VAL B 1 455 ? 13.805 -36.594 -25.062 1 98.44 455 VAL B O 1
ATOM 9347 N N . THR B 1 456 ? 13.555 -35.344 -26.875 1 98.56 456 THR B N 1
ATOM 9348 C CA . THR B 1 456 ? 12.148 -35.688 -27.062 1 98.56 456 THR B CA 1
ATOM 9349 C C . THR B 1 456 ? 11.984 -36.688 -28.188 1 98.56 456 THR B C 1
ATOM 9351 O O . THR B 1 456 ? 12.5 -36.5 -29.297 1 98.56 456 THR B O 1
ATOM 9354 N N . THR B 1 457 ? 11.305 -37.75 -27.938 1 98.44 457 THR B N 1
ATOM 9355 C CA . THR B 1 457 ? 11.086 -38.844 -28.891 1 98.44 457 THR B CA 1
ATOM 9356 C C . THR B 1 457 ? 9.617 -39.25 -28.906 1 98.44 457 THR B C 1
ATOM 9358 O O . THR B 1 457 ? 8.875 -38.938 -27.969 1 98.44 457 THR B O 1
ATOM 9361 N N . VAL B 1 458 ? 9.219 -39.875 -30 1 98.19 458 VAL B N 1
ATOM 9362 C CA . VAL B 1 458 ? 7.98 -40.656 -30.047 1 98.19 458 VAL B CA 1
ATOM 9363 C C . VAL B 1 458 ? 8.273 -42.125 -29.766 1 98.19 458 VAL B C 1
ATOM 9365 O O . VAL B 1 458 ? 9.141 -42.719 -30.406 1 98.19 458 VAL B O 1
ATOM 9368 N N . ARG B 1 459 ? 7.57 -42.688 -28.812 1 97.5 459 ARG B N 1
ATOM 9369 C CA . ARG B 1 459 ? 7.766 -44.094 -28.453 1 97.5 459 ARG B CA 1
ATOM 9370 C C . ARG B 1 459 ? 6.461 -44.875 -28.562 1 97.5 459 ARG B C 1
ATOM 9372 O O . ARG B 1 459 ? 5.379 -44.312 -28.422 1 97.5 459 ARG B O 1
ATOM 9379 N N . ASP B 1 460 ? 6.59 -46.125 -28.859 1 95.69 460 ASP B N 1
ATOM 9380 C CA . ASP B 1 460 ? 5.422 -47 -28.719 1 95.69 460 ASP B CA 1
ATOM 9381 C C . ASP B 1 460 ? 5.324 -47.562 -27.297 1 95.69 460 ASP B C 1
ATOM 9383 O O . ASP B 1 460 ? 6.152 -47.25 -26.438 1 95.69 460 ASP B O 1
ATOM 9387 N N . TRP B 1 461 ? 4.32 -48.344 -27 1 94.5 461 TRP B N 1
ATOM 9388 C CA . TRP B 1 461 ? 4.023 -48.781 -25.625 1 94.5 461 TRP B CA 1
ATOM 9389 C C . TRP B 1 461 ? 4.977 -49.906 -25.188 1 94.5 461 TRP B C 1
ATOM 9391 O O . TRP B 1 461 ? 4.957 -50.312 -24.031 1 94.5 461 TRP B O 1
ATOM 9401 N N . THR B 1 462 ? 5.875 -50.344 -26.062 1 94.75 462 THR B N 1
ATOM 9402 C CA . THR B 1 462 ? 6.938 -51.25 -25.656 1 94.75 462 THR B CA 1
ATOM 9403 C C . THR B 1 462 ? 8.188 -50.469 -25.234 1 94.75 462 THR B C 1
ATOM 9405 O O . THR B 1 462 ? 9.109 -51.062 -24.656 1 94.75 462 THR B O 1
ATOM 9408 N N . GLY B 1 463 ? 8.188 -49.25 -25.562 1 96.19 463 GLY B N 1
ATOM 9409 C CA . GLY B 1 463 ? 9.328 -48.406 -25.203 1 96.19 463 GLY B CA 1
ATOM 9410 C C . GLY B 1 463 ? 10.242 -48.125 -26.391 1 96.19 463 GLY B C 1
ATOM 9411 O O . GLY B 1 463 ? 11.172 -47.312 -26.281 1 96.19 463 GLY B O 1
ATOM 9412 N N . ARG B 1 464 ? 9.961 -48.688 -27.469 1 96.5 464 ARG B N 1
ATOM 9413 C CA . ARG B 1 464 ? 10.789 -48.531 -28.656 1 96.5 464 ARG B CA 1
ATOM 9414 C C . ARG B 1 464 ? 10.633 -47.094 -29.219 1 96.5 464 ARG B C 1
ATOM 9416 O O . ARG B 1 464 ? 9.516 -46.594 -29.344 1 96.5 464 ARG B O 1
ATOM 9423 N N . VAL B 1 465 ? 11.734 -46.5 -29.594 1 97.62 465 VAL B N 1
ATOM 9424 C CA . VAL B 1 465 ? 11.711 -45.188 -30.203 1 97.62 465 VAL B CA 1
ATOM 9425 C C . VAL B 1 465 ? 11.273 -45.312 -31.672 1 97.62 465 VAL B C 1
ATOM 9427 O O . VAL B 1 465 ? 11.898 -46 -32.469 1 97.62 465 VAL B O 1
ATOM 9430 N N . LEU B 1 466 ? 10.266 -44.594 -31.969 1 97.38 466 LEU B N 1
ATOM 9431 C CA . LEU B 1 466 ? 9.773 -44.594 -33.344 1 97.38 466 LEU B CA 1
ATOM 9432 C C . LEU B 1 466 ? 10.414 -43.469 -34.156 1 97.38 466 LEU B C 1
ATOM 9434 O O . LEU B 1 466 ? 10.758 -43.625 -35.312 1 97.38 466 LEU B O 1
ATOM 9438 N N . VAL B 1 467 ? 10.484 -42.312 -33.469 1 97.5 467 VAL B N 1
ATOM 9439 C CA . VAL B 1 467 ? 11.016 -41.125 -34.125 1 97.5 467 VAL B CA 1
ATOM 9440 C C . VAL B 1 467 ? 11.672 -40.219 -33.062 1 97.5 467 VAL B C 1
ATOM 9442 O O . VAL B 1 467 ? 11.117 -40.031 -31.984 1 97.5 467 VAL B O 1
ATOM 9445 N N . GLU B 1 468 ? 12.875 -39.781 -33.312 1 97.75 468 GLU B N 1
ATOM 9446 C CA . GLU B 1 468 ? 13.438 -38.719 -32.5 1 97.75 468 GLU B CA 1
ATOM 9447 C C . GLU B 1 468 ? 12.953 -37.344 -33 1 97.75 468 GLU B C 1
ATOM 9449 O O . GLU B 1 468 ? 12.953 -37.062 -34.188 1 97.75 468 GLU B O 1
ATOM 9454 N N . LEU B 1 469 ? 12.523 -36.5 -32.125 1 98.56 469 LEU B N 1
ATOM 9455 C CA . LEU B 1 469 ? 11.969 -35.188 -32.5 1 98.56 469 LEU B CA 1
ATOM 9456 C C . LEU B 1 469 ? 13.008 -34.094 -32.344 1 98.56 469 LEU B C 1
ATOM 9458 O O . LEU B 1 469 ? 13.414 -33.469 -33.312 1 98.56 469 LEU B O 1
ATOM 9462 N N . GLU B 1 470 ? 13.398 -33.812 -31.125 1 98.19 470 GLU B N 1
ATOM 9463 C CA . GLU B 1 470 ? 14.336 -32.75 -30.859 1 98.19 470 GLU B CA 1
ATOM 9464 C C . GLU B 1 470 ? 15.359 -33.125 -29.797 1 98.19 470 GLU B C 1
ATOM 9466 O O . GLU B 1 470 ? 15.039 -33.875 -28.875 1 98.19 470 GLU B O 1
ATOM 9471 N N . ARG B 1 471 ? 16.578 -32.688 -29.922 1 97.88 471 ARG B N 1
ATOM 9472 C CA . ARG B 1 471 ? 17.594 -32.594 -28.875 1 97.88 471 ARG B CA 1
ATOM 9473 C C . ARG B 1 471 ? 17.859 -31.125 -28.5 1 97.88 471 ARG B C 1
ATOM 9475 O O . ARG B 1 471 ? 18.297 -30.344 -29.344 1 97.88 471 ARG B O 1
ATOM 9482 N N . ALA B 1 472 ? 17.625 -30.859 -27.281 1 97.94 472 ALA B N 1
ATOM 9483 C CA . ALA B 1 472 ? 17.719 -29.469 -26.859 1 97.94 472 ALA B CA 1
ATOM 9484 C C . ALA B 1 472 ? 19.141 -28.922 -27.047 1 97.94 472 ALA B C 1
ATOM 9486 O O . ALA B 1 472 ? 20.109 -29.594 -26.688 1 97.94 472 ALA B O 1
ATOM 9487 N N . ASP B 1 473 ? 19.266 -27.766 -27.625 1 97.75 473 ASP B N 1
ATOM 9488 C CA . ASP B 1 473 ? 20.516 -27.016 -27.75 1 97.75 473 ASP B CA 1
ATOM 9489 C C . ASP B 1 473 ? 20.594 -25.906 -26.688 1 97.75 473 ASP B C 1
ATOM 9491 O O . ASP B 1 473 ? 19.844 -24.922 -26.75 1 97.75 473 ASP B O 1
ATOM 9495 N N . ILE B 1 474 ? 21.562 -26.078 -25.781 1 97.5 474 ILE B N 1
ATOM 9496 C CA . ILE B 1 474 ? 21.625 -25.141 -24.656 1 97.5 474 ILE B CA 1
ATOM 9497 C C . ILE B 1 474 ? 22.797 -24.172 -24.859 1 97.5 474 ILE B C 1
ATOM 9499 O O . ILE B 1 474 ? 23.344 -23.656 -23.875 1 97.5 474 ILE B O 1
ATOM 9503 N N . GLY B 1 475 ? 23.266 -24 -26.078 1 97.25 475 GLY B N 1
ATOM 9504 C CA . GLY B 1 475 ? 24.375 -23.094 -26.359 1 97.25 475 GLY B CA 1
ATOM 9505 C C . GLY B 1 475 ? 24.125 -21.688 -25.875 1 97.25 475 GLY B C 1
ATOM 9506 O O . GLY B 1 475 ? 25.031 -21.047 -25.312 1 97.25 475 GLY B O 1
ATOM 9507 N N . GLY B 1 476 ? 22.938 -21.141 -26.172 1 96.88 476 GLY B N 1
ATOM 9508 C CA . GLY B 1 476 ? 22.609 -19.812 -25.703 1 96.88 476 GLY B CA 1
ATOM 9509 C C . GLY B 1 476 ? 22.641 -19.688 -24.188 1 96.88 476 GLY B C 1
ATOM 9510 O O . GLY B 1 476 ? 23.062 -18.656 -23.656 1 96.88 476 GLY B O 1
ATOM 9511 N N . LEU B 1 477 ? 22.203 -20.688 -23.531 1 96.56 477 LEU B N 1
ATOM 9512 C CA . LEU B 1 477 ? 22.188 -20.734 -22.078 1 96.56 477 LEU B CA 1
ATOM 9513 C C . LEU B 1 477 ? 23.609 -20.734 -21.516 1 96.56 477 LEU B C 1
ATOM 9515 O O . LEU B 1 477 ? 23.938 -19.953 -20.625 1 96.56 477 LEU B O 1
ATOM 9519 N N . THR B 1 478 ? 24.469 -21.531 -22.047 1 97 478 THR B N 1
ATOM 9520 C CA . THR B 1 478 ? 25.844 -21.641 -21.594 1 97 478 THR B CA 1
ATOM 9521 C C . THR B 1 478 ? 26.625 -20.359 -21.875 1 97 478 THR B C 1
ATOM 9523 O O . THR B 1 478 ? 27.516 -19.984 -21.125 1 97 478 THR B O 1
ATOM 9526 N N . ALA B 1 479 ? 26.25 -19.656 -22.859 1 97.06 479 ALA B N 1
ATOM 9527 C CA . ALA B 1 479 ? 26.922 -18.406 -23.234 1 97.06 479 ALA B CA 1
ATOM 9528 C C . ALA B 1 479 ? 26.688 -17.328 -22.188 1 97.06 479 ALA B C 1
ATOM 9530 O O . ALA B 1 479 ? 27.469 -16.359 -22.109 1 97.06 479 ALA B O 1
ATOM 9531 N N . THR B 1 480 ? 25.703 -17.453 -21.391 1 96.25 480 THR B N 1
ATOM 9532 C CA . THR B 1 480 ? 25.453 -16.484 -20.328 1 96.25 480 THR B CA 1
ATOM 9533 C C . THR B 1 480 ? 26.391 -16.703 -19.156 1 96.25 480 THR B C 1
ATOM 9535 O O . THR B 1 480 ? 26.438 -15.891 -18.234 1 96.25 480 THR B O 1
ATOM 9538 N N . GLY B 1 481 ? 27.078 -17.766 -19.156 1 96.31 481 GLY B N 1
ATOM 9539 C CA . GLY B 1 481 ? 27.875 -18.172 -18 1 96.31 481 GLY B CA 1
ATOM 9540 C C . GLY B 1 481 ? 27.172 -19.203 -17.125 1 96.31 481 GLY B C 1
ATOM 9541 O O . GLY B 1 481 ? 27.672 -19.547 -16.062 1 96.31 481 GLY B O 1
ATOM 9542 N N . TRP B 1 482 ? 26.094 -19.703 -17.625 1 95.75 482 TRP B N 1
ATOM 9543 C CA . TRP B 1 482 ? 25.297 -20.703 -16.922 1 95.75 482 TRP B CA 1
ATOM 9544 C C . TRP B 1 482 ? 26.047 -22.031 -16.812 1 95.75 482 TRP B C 1
ATOM 9546 O O . TRP B 1 482 ? 26.75 -22.422 -17.734 1 95.75 482 TRP B O 1
ATOM 9556 N N . THR B 1 483 ? 25.969 -22.656 -15.695 1 96.19 483 THR B N 1
ATOM 9557 C CA . THR B 1 483 ? 26.406 -24.016 -15.484 1 96.19 483 THR B CA 1
ATOM 9558 C C . THR B 1 483 ? 25.281 -24.891 -14.961 1 96.19 483 THR B C 1
ATOM 9560 O O . THR B 1 483 ? 24.375 -24.406 -14.273 1 96.19 483 THR B O 1
ATOM 9563 N N . ALA B 1 484 ? 25.266 -26.141 -15.266 1 95.94 484 ALA B N 1
ATOM 9564 C CA . ALA B 1 484 ? 24.188 -27.031 -14.852 1 95.94 484 ALA B CA 1
ATOM 9565 C C . ALA B 1 484 ? 24.094 -27.109 -13.336 1 95.94 484 ALA B C 1
ATOM 9567 O O . ALA B 1 484 ? 25.125 -27.219 -12.648 1 95.94 484 ALA B O 1
ATOM 9568 N N . PRO B 1 485 ? 22.953 -27.016 -12.797 1 96.69 485 PRO B N 1
ATOM 9569 C CA . PRO B 1 485 ? 22.781 -27.188 -11.352 1 96.69 485 PRO B CA 1
ATOM 9570 C C . PRO B 1 485 ? 23.141 -28.609 -10.875 1 96.69 485 PRO B C 1
ATOM 9572 O O . PRO B 1 485 ? 23.188 -29.531 -11.688 1 96.69 485 PRO B O 1
ATOM 9575 N N . GLU B 1 486 ? 23.344 -28.641 -9.648 1 96.5 486 GLU B N 1
ATOM 9576 C CA . GLU B 1 486 ? 23.703 -29.906 -9.016 1 96.5 486 GLU B CA 1
ATOM 9577 C C . GLU B 1 486 ? 22.547 -30.453 -8.188 1 96.5 486 GLU B C 1
ATOM 9579 O O . GLU B 1 486 ? 22.062 -29.797 -7.277 1 96.5 486 GLU B O 1
ATOM 9584 N N . ARG B 1 487 ? 22.078 -31.641 -8.602 1 97.06 487 ARG B N 1
ATOM 9585 C CA . ARG B 1 487 ? 21.125 -32.344 -7.746 1 97.06 487 ARG B CA 1
ATOM 9586 C C . ARG B 1 487 ? 21.812 -32.906 -6.512 1 97.06 487 ARG B C 1
ATOM 9588 O O . ARG B 1 487 ? 22.859 -33.562 -6.625 1 97.06 487 ARG B O 1
ATOM 9595 N N . PHE B 1 488 ? 21.312 -32.656 -5.277 1 97.38 488 PHE B N 1
ATOM 9596 C CA . PHE B 1 488 ? 21.969 -33.156 -4.07 1 97.38 488 PHE B CA 1
ATOM 9597 C C . PHE B 1 488 ? 20.984 -33.906 -3.186 1 97.38 488 PHE B C 1
ATOM 9599 O O . PHE B 1 488 ? 19.766 -33.812 -3.385 1 97.38 488 PHE B O 1
ATOM 9606 N N . ARG B 1 489 ? 21.453 -34.688 -2.322 1 97.62 489 ARG B N 1
ATOM 9607 C CA . ARG B 1 489 ? 20.734 -35.406 -1.279 1 97.62 489 ARG B CA 1
ATOM 9608 C C . ARG B 1 489 ? 21.375 -35.188 0.085 1 97.62 489 ARG B C 1
ATOM 9610 O O . ARG B 1 489 ? 22.594 -35.281 0.226 1 97.62 489 ARG B O 1
ATOM 9617 N N . VAL B 1 490 ? 20.594 -34.844 1.048 1 97.94 490 VAL B N 1
ATOM 9618 C CA . VAL B 1 490 ? 21.047 -34.656 2.422 1 97.94 490 VAL B CA 1
ATOM 9619 C C . VAL B 1 490 ? 20.016 -35.219 3.391 1 97.94 490 VAL B C 1
ATOM 9621 O O . VAL B 1 490 ? 18.969 -35.719 2.969 1 97.94 490 VAL B O 1
ATOM 9624 N N . LYS B 1 491 ? 20.406 -35.156 4.688 1 98.12 491 LYS B N 1
ATOM 9625 C CA . LYS B 1 491 ? 19.453 -35.594 5.715 1 98.12 491 LYS B CA 1
ATOM 9626 C C . LYS B 1 491 ? 18.609 -34.406 6.191 1 98.12 491 LYS B C 1
ATOM 9628 O O . LYS B 1 491 ? 19.109 -33.281 6.324 1 98.12 491 LYS B O 1
ATOM 9633 N N . ALA B 1 492 ? 17.312 -34.719 6.418 1 97.25 492 ALA B N 1
ATOM 9634 C CA . ALA B 1 492 ? 16.438 -33.719 7.035 1 97.25 492 ALA B CA 1
ATOM 9635 C C . ALA B 1 492 ? 16.875 -33.406 8.461 1 97.25 492 ALA B C 1
ATOM 9637 O O . ALA B 1 492 ? 17.859 -33.969 8.953 1 97.25 492 ALA B O 1
ATOM 9638 N N . ALA B 1 493 ? 16.172 -32.469 9.078 1 96.88 493 ALA B N 1
ATOM 9639 C CA . ALA B 1 493 ? 16.5 -32.031 10.43 1 96.88 493 ALA B CA 1
ATOM 9640 C C . ALA B 1 493 ? 16.406 -33.188 11.422 1 96.88 493 ALA B C 1
ATOM 9642 O O . ALA B 1 493 ? 17.031 -33.156 12.484 1 96.88 493 ALA B O 1
ATOM 9643 N N . ASP B 1 494 ? 15.641 -34.25 11.094 1 96.12 494 ASP B N 1
ATOM 9644 C CA . ASP B 1 494 ? 15.492 -35.406 11.992 1 96.12 494 ASP B CA 1
ATOM 9645 C C . ASP B 1 494 ? 16.734 -36.281 11.961 1 96.12 494 ASP B C 1
ATOM 9647 O O . ASP B 1 494 ? 16.859 -37.219 12.758 1 96.12 494 ASP B O 1
ATOM 9651 N N . GLY B 1 495 ? 17.594 -36.062 11.039 1 96.94 495 GLY B N 1
ATOM 9652 C CA . GLY B 1 495 ? 18.844 -36.812 10.953 1 96.94 495 GLY B CA 1
ATOM 9653 C C . GLY B 1 495 ? 18.703 -38.156 10.273 1 96.94 495 GLY B C 1
ATOM 9654 O O . GLY B 1 495 ? 19.703 -38.875 10.109 1 96.94 495 GLY B O 1
ATOM 9655 N N . GLU B 1 496 ? 17.547 -38.469 9.789 1 97.06 496 GLU B N 1
ATOM 9656 C CA . GLU B 1 496 ? 17.312 -39.812 9.25 1 97.06 496 GLU B CA 1
ATOM 9657 C C . GLU B 1 496 ? 16.75 -39.75 7.836 1 97.06 496 GLU B C 1
ATOM 9659 O O . GLU B 1 496 ? 17.188 -40.469 6.953 1 97.06 496 GLU B O 1
ATOM 9664 N N . THR B 1 497 ? 15.844 -38.875 7.594 1 96.69 497 THR B N 1
ATOM 9665 C CA . THR B 1 497 ? 15.094 -38.812 6.344 1 96.69 497 THR B CA 1
ATOM 9666 C C . THR B 1 497 ? 15.914 -38.156 5.25 1 96.69 497 THR B C 1
ATOM 9668 O O . THR B 1 497 ? 16.453 -37.062 5.461 1 96.69 497 THR B O 1
ATOM 9671 N N . ASP B 1 498 ? 15.984 -38.75 4.086 1 96.88 498 ASP B N 1
ATOM 9672 C CA . ASP B 1 498 ? 16.641 -38.125 2.943 1 96.88 498 ASP B CA 1
ATOM 9673 C C . ASP B 1 498 ? 15.758 -37.062 2.314 1 96.88 498 ASP B C 1
ATOM 9675 O O . ASP B 1 498 ? 14.562 -37.281 2.105 1 96.88 498 ASP B O 1
ATOM 9679 N N . VAL B 1 499 ? 16.312 -35.969 2.074 1 96.31 499 VAL B N 1
ATOM 9680 C CA . VAL B 1 499 ? 15.641 -34.906 1.313 1 96.31 499 VAL B CA 1
ATOM 9681 C C . VAL B 1 499 ? 16.5 -34.5 0.128 1 96.31 499 VAL B C 1
ATOM 9683 O O . VAL B 1 499 ? 17.719 -34.688 0.146 1 96.31 499 VAL B O 1
ATOM 9686 N N . HIS B 1 500 ? 15.906 -34 -0.903 1 96.5 500 HIS B N 1
ATOM 9687 C CA . HIS B 1 500 ? 16.578 -33.75 -2.172 1 96.5 500 HIS B CA 1
ATOM 9688 C C . HIS B 1 500 ? 16.406 -32.281 -2.598 1 96.5 500 HIS B C 1
ATOM 9690 O O . HIS B 1 500 ? 15.344 -31.703 -2.375 1 96.5 500 HIS B O 1
ATOM 9696 N N . GLY B 1 501 ? 17.469 -31.719 -3.146 1 96.62 501 GLY B N 1
ATOM 9697 C CA . GLY B 1 501 ? 17.422 -30.359 -3.645 1 96.62 501 GLY B CA 1
ATOM 9698 C C . GLY B 1 501 ? 18.328 -30.125 -4.84 1 96.62 501 GLY B C 1
ATOM 9699 O O . GLY B 1 501 ? 18.812 -31.078 -5.453 1 96.62 501 GLY B O 1
ATOM 9700 N N . VAL B 1 502 ? 18.344 -28.906 -5.258 1 97.31 502 VAL B N 1
ATOM 9701 C CA . VAL B 1 502 ? 19.188 -28.469 -6.359 1 97.31 502 VAL B CA 1
ATOM 9702 C C . VAL B 1 502 ? 20.047 -27.281 -5.91 1 97.31 502 VAL B C 1
ATOM 9704 O O . VAL B 1 502 ? 19.562 -26.391 -5.207 1 97.31 502 VAL B O 1
ATOM 9707 N N . LEU B 1 503 ? 21.312 -27.328 -6.234 1 98.19 503 LEU B N 1
ATOM 9708 C CA . LEU B 1 503 ? 22.266 -26.266 -5.926 1 98.19 503 LEU B CA 1
ATOM 9709 C C . LEU B 1 503 ? 22.766 -25.609 -7.203 1 98.19 503 LEU B C 1
ATOM 9711 O O . LEU B 1 503 ? 23.203 -26.281 -8.133 1 98.19 503 LEU B O 1
ATOM 9715 N N . TYR B 1 504 ? 22.656 -24.297 -7.297 1 97.94 504 TYR B N 1
ATOM 9716 C CA . TYR B 1 504 ? 23.172 -23.484 -8.391 1 97.94 504 TYR B CA 1
ATOM 9717 C C . TYR B 1 504 ? 24.453 -22.766 -7.992 1 97.94 504 TYR B C 1
ATOM 9719 O O . TYR B 1 504 ? 24.484 -22.047 -7 1 97.94 504 TYR B O 1
ATOM 9727 N N . ARG B 1 505 ? 25.516 -22.984 -8.727 1 97.94 505 ARG B N 1
ATOM 9728 C CA . ARG B 1 505 ? 26.781 -22.281 -8.477 1 97.94 505 ARG B CA 1
ATOM 9729 C C . ARG B 1 505 ? 26.766 -20.906 -9.125 1 97.94 505 ARG B C 1
ATOM 9731 O O . ARG B 1 505 ? 26.125 -20.703 -10.148 1 97.94 505 ARG B O 1
ATOM 9738 N N . PRO B 1 506 ? 27.469 -19.984 -8.508 1 97.56 506 PRO B N 1
ATOM 9739 C CA . PRO B 1 506 ? 27.5 -18.641 -9.086 1 97.56 506 PRO B CA 1
ATOM 9740 C C . PRO B 1 506 ? 28.234 -18.594 -10.422 1 97.56 506 PRO B C 1
ATOM 9742 O O . PRO B 1 506 ? 29.109 -19.422 -10.68 1 97.56 506 PRO B O 1
ATOM 9745 N N . ARG B 1 507 ? 27.734 -17.672 -11.211 1 95.5 507 ARG B N 1
ATOM 9746 C CA . ARG B 1 507 ? 28.469 -17.375 -12.445 1 95.5 507 ARG B CA 1
ATOM 9747 C C . ARG B 1 507 ? 29.938 -17.078 -12.156 1 95.5 507 ARG B C 1
ATOM 9749 O O . ARG B 1 507 ? 30.25 -16.375 -11.188 1 95.5 507 ARG B O 1
ATOM 9756 N N . GLY B 1 508 ? 30.781 -17.656 -12.914 1 94.69 508 GLY B N 1
ATOM 9757 C CA . GLY B 1 508 ? 32.219 -17.453 -12.688 1 94.69 508 GLY B CA 1
ATOM 9758 C C . GLY B 1 508 ? 32.719 -18.156 -11.445 1 94.69 508 GLY B C 1
ATOM 9759 O O . GLY B 1 508 ? 33.719 -17.734 -10.852 1 94.69 508 GLY B O 1
ATOM 9760 N N . PHE B 1 509 ? 32.219 -19.219 -11.094 1 96.94 509 PHE B N 1
ATOM 9761 C CA . PHE B 1 509 ? 32.5 -19.953 -9.867 1 96.94 509 PHE B CA 1
ATOM 9762 C C . PHE B 1 509 ? 33.969 -20.297 -9.75 1 96.94 509 PHE B C 1
ATOM 9764 O O . PHE B 1 509 ? 34.562 -20.781 -10.711 1 96.94 509 PHE B O 1
ATOM 9771 N N . ASP B 1 510 ? 34.469 -20 -8.602 1 96.81 510 ASP B N 1
ATOM 9772 C CA . ASP B 1 510 ? 35.812 -20.344 -8.148 1 96.81 510 ASP B CA 1
ATOM 9773 C C . ASP B 1 510 ? 35.781 -21.141 -6.855 1 96.81 510 ASP B C 1
ATOM 9775 O O . ASP B 1 510 ? 35.344 -20.641 -5.812 1 96.81 510 ASP B O 1
ATOM 9779 N N . PRO B 1 511 ? 36.219 -22.391 -6.867 1 95.81 511 PRO B N 1
ATOM 9780 C CA . PRO B 1 511 ? 36.156 -23.234 -5.668 1 95.81 511 PRO B CA 1
ATOM 9781 C C . PRO B 1 511 ? 36.969 -22.656 -4.5 1 95.81 511 PRO B C 1
ATOM 9783 O O . PRO B 1 511 ? 36.781 -23.078 -3.355 1 95.81 511 PRO B O 1
ATOM 9786 N N . ASP B 1 512 ? 37.812 -21.688 -4.773 1 96.5 512 ASP B N 1
ATOM 9787 C CA . ASP B 1 512 ? 38.625 -21.078 -3.717 1 96.5 512 ASP B CA 1
ATOM 9788 C C . ASP B 1 512 ? 37.938 -19.797 -3.201 1 96.5 512 ASP B C 1
ATOM 9790 O O . ASP B 1 512 ? 38.438 -19.172 -2.27 1 96.5 512 ASP B O 1
ATOM 9794 N N . GLY B 1 513 ? 36.844 -19.516 -3.773 1 96.12 513 GLY B N 1
ATOM 9795 C CA . GLY B 1 513 ? 36.125 -18.328 -3.355 1 96.12 513 GLY B CA 1
ATOM 9796 C C . GLY B 1 513 ? 35.219 -18.562 -2.154 1 96.12 513 GLY B C 1
ATOM 9797 O O . GLY B 1 513 ? 35.281 -19.625 -1.53 1 96.12 513 GLY B O 1
ATOM 9798 N N . CYS B 1 514 ? 34.531 -17.531 -1.703 1 97.19 514 CYS B N 1
ATOM 9799 C CA . CYS B 1 514 ? 33.531 -17.531 -0.646 1 97.19 514 CYS B CA 1
ATOM 9800 C C . CYS B 1 514 ? 32.281 -16.75 -1.068 1 97.19 514 CYS B C 1
ATOM 9802 O O . CYS B 1 514 ? 32.344 -15.547 -1.314 1 97.19 514 CYS B O 1
ATOM 9804 N N . TYR B 1 515 ? 31.203 -17.438 -1.132 1 98.25 515 TYR B N 1
ATOM 9805 C CA . TYR B 1 515 ? 30.016 -16.844 -1.76 1 98.25 515 TYR B CA 1
ATOM 9806 C C . TYR B 1 515 ? 28.844 -16.812 -0.794 1 98.25 515 TYR B C 1
ATOM 9808 O O . TYR B 1 515 ? 28.625 -17.766 -0.042 1 98.25 515 TYR B O 1
ATOM 9816 N N . PRO B 1 516 ? 28.109 -15.633 -0.767 1 98.5 516 PRO B N 1
ATOM 9817 C CA . PRO B 1 516 ? 26.828 -15.68 -0.042 1 98.5 516 PRO B CA 1
ATOM 9818 C C . PRO B 1 516 ? 25.859 -16.703 -0.617 1 98.5 516 PRO B C 1
ATOM 9820 O O . PRO B 1 516 ? 25.984 -17.094 -1.783 1 98.5 516 PRO B O 1
ATOM 9823 N N . VAL B 1 517 ? 24.938 -17.156 0.222 1 98.81 517 VAL B N 1
ATOM 9824 C CA . VAL B 1 517 ? 24.016 -18.219 -0.143 1 98.81 517 VAL B CA 1
ATOM 9825 C C . VAL B 1 517 ? 22.578 -17.688 -0.086 1 98.81 517 VAL B C 1
ATOM 9827 O O . VAL B 1 517 ? 22.234 -16.922 0.81 1 98.81 517 VAL B O 1
ATOM 9830 N N . VAL B 1 518 ? 21.797 -18 -1.07 1 98.75 518 VAL B N 1
ATOM 9831 C CA . VAL B 1 518 ? 20.359 -17.688 -1.03 1 98.75 518 VAL B CA 1
ATOM 9832 C C . VAL B 1 518 ? 19.562 -18.984 -1.077 1 98.75 518 VAL B C 1
ATOM 9834 O O . VAL B 1 518 ? 19.734 -19.797 -1.988 1 98.75 518 VAL B O 1
ATOM 9837 N N . ASP B 1 519 ? 18.75 -19.188 -0.081 1 98.12 519 ASP B N 1
ATOM 9838 C CA . ASP B 1 519 ? 17.75 -20.25 -0.055 1 98.12 519 ASP B CA 1
ATOM 9839 C C . ASP B 1 519 ? 16.484 -19.844 -0.801 1 98.12 519 ASP B C 1
ATOM 9841 O O . ASP B 1 519 ? 15.758 -18.953 -0.346 1 98.12 519 ASP B O 1
ATOM 9845 N N . ASN B 1 520 ? 16.281 -20.422 -1.946 1 97.25 520 ASN B N 1
ATOM 9846 C CA . ASN B 1 520 ? 15.094 -20.125 -2.744 1 97.25 520 ASN B CA 1
ATOM 9847 C C . ASN B 1 520 ? 13.961 -21.094 -2.438 1 97.25 520 ASN B C 1
ATOM 9849 O O . ASN B 1 520 ? 14.016 -22.266 -2.824 1 97.25 520 ASN B O 1
ATOM 9853 N N . LEU B 1 521 ? 12.828 -20.5 -1.866 1 92.44 521 LEU B N 1
ATOM 9854 C CA . LEU B 1 521 ? 11.82 -21.344 -1.228 1 92.44 521 LEU B CA 1
ATOM 9855 C C . LEU B 1 521 ? 10.516 -21.328 -2.016 1 92.44 521 LEU B C 1
ATOM 9857 O O . LEU B 1 521 ? 10.156 -20.312 -2.605 1 92.44 521 LEU B O 1
ATOM 9861 N N . TYR B 1 522 ? 9.891 -22.422 -2.066 1 86.38 522 TYR B N 1
ATOM 9862 C CA . TYR B 1 522 ? 8.461 -22.562 -2.311 1 86.38 522 TYR B CA 1
ATOM 9863 C C . TYR B 1 522 ? 7.895 -23.781 -1.605 1 86.38 522 TYR B C 1
ATOM 9865 O O . TYR B 1 522 ? 7.957 -24.891 -2.139 1 86.38 522 TYR B O 1
ATOM 9873 N N . PRO B 1 523 ? 7.418 -23.547 -0.434 1 76.56 523 PRO B N 1
ATOM 9874 C CA . PRO B 1 523 ? 6.914 -24.688 0.336 1 76.56 523 PRO B CA 1
ATOM 9875 C C . PRO B 1 523 ? 5.469 -25.031 -0.017 1 76.56 523 PRO B C 1
ATOM 9877 O O . PRO B 1 523 ? 4.797 -24.281 -0.713 1 76.56 523 PRO B O 1
ATOM 9880 N N . GLY B 1 524 ? 5.082 -26.188 0.391 1 82.25 524 GLY B N 1
ATOM 9881 C CA . GLY B 1 524 ? 3.67 -26.531 0.468 1 82.25 524 GLY B CA 1
ATOM 9882 C C . GLY B 1 524 ? 3.396 -28 0.212 1 82.25 524 GLY B C 1
ATOM 9883 O O . GLY B 1 524 ? 4.18 -28.672 -0.465 1 82.25 524 GLY B O 1
ATOM 9884 N N . PRO B 1 525 ? 2.391 -28.375 0.862 1 91.25 525 PRO B N 1
ATOM 9885 C CA . PRO B 1 525 ? 2.025 -29.781 0.71 1 91.25 525 PRO B CA 1
ATOM 9886 C C . PRO B 1 525 ? 1.441 -30.094 -0.666 1 91.25 525 PRO B C 1
ATOM 9888 O O . PRO B 1 525 ? 1.188 -31.266 -0.982 1 91.25 525 PRO B O 1
ATOM 9891 N N . GLN B 1 526 ? 1.33 -29.016 -1.45 1 91.88 526 GLN B N 1
ATOM 9892 C CA . GLN B 1 526 ? 0.565 -29.234 -2.674 1 91.88 526 GLN B CA 1
ATOM 9893 C C . GLN B 1 526 ? 1.485 -29.312 -3.889 1 91.88 526 GLN B C 1
ATOM 9895 O O . GLN B 1 526 ? 1.052 -29.703 -4.973 1 91.88 526 GLN B O 1
ATOM 9900 N N . VAL B 1 527 ? 2.754 -28.891 -3.729 1 91.56 527 VAL B N 1
ATOM 9901 C CA . VAL B 1 527 ? 3.643 -28.859 -4.883 1 91.56 527 VAL B CA 1
ATOM 9902 C C . VAL B 1 527 ? 5.094 -28.953 -4.422 1 91.56 527 VAL B C 1
ATOM 9904 O O . VAL B 1 527 ? 5.391 -28.781 -3.238 1 91.56 527 VAL B O 1
ATOM 9907 N N . ASN B 1 528 ? 5.961 -29.328 -5.332 1 93 528 ASN B N 1
ATOM 9908 C CA . ASN B 1 528 ? 7.402 -29.312 -5.105 1 93 528 ASN B CA 1
ATOM 9909 C C . ASN B 1 528 ? 8.031 -28.016 -5.629 1 93 528 ASN B C 1
ATOM 9911 O O . ASN B 1 528 ? 7.527 -27.422 -6.582 1 93 528 ASN B O 1
ATOM 9915 N N . ARG B 1 529 ? 9.117 -27.672 -5.008 1 93.19 529 ARG B N 1
ATOM 9916 C CA . ARG B 1 529 ? 9.906 -26.547 -5.496 1 93.19 529 ARG B CA 1
ATOM 9917 C C . ARG B 1 529 ? 10.875 -26.984 -6.59 1 93.19 529 ARG B C 1
ATOM 9919 O O . ARG B 1 529 ? 11.18 -26.219 -7.508 1 93.19 529 ARG B O 1
ATOM 9926 N N . VAL B 1 530 ? 11.328 -28.219 -6.527 1 93.19 530 VAL B N 1
ATOM 9927 C CA . VAL B 1 530 ? 12.352 -28.688 -7.457 1 93.19 530 VAL B CA 1
ATOM 9928 C C . VAL B 1 530 ? 11.797 -29.844 -8.297 1 93.19 530 VAL B C 1
ATOM 9930 O O . VAL B 1 530 ? 11.008 -30.656 -7.809 1 93.19 530 VAL B O 1
ATOM 9933 N N . ALA B 1 531 ? 12.164 -29.844 -9.547 1 92 531 ALA B N 1
ATOM 9934 C CA . ALA B 1 531 ? 11.859 -30.938 -10.453 1 92 531 ALA B CA 1
ATOM 9935 C C . ALA B 1 531 ? 13.078 -31.828 -10.68 1 92 531 ALA B C 1
ATOM 9937 O O . ALA B 1 531 ? 14.219 -31.359 -10.57 1 92 531 ALA B O 1
ATOM 9938 N N . PRO B 1 532 ? 12.844 -33.062 -10.961 1 95.19 532 PRO B N 1
ATOM 9939 C CA . PRO B 1 532 ? 13.969 -34 -11.195 1 95.19 532 PRO B CA 1
ATOM 9940 C C . PRO B 1 532 ? 14.531 -33.875 -12.609 1 95.19 532 PRO B C 1
ATOM 9942 O O . PRO B 1 532 ? 15.57 -34.469 -12.906 1 95.19 532 PRO B O 1
ATOM 9945 N N . GLY B 1 533 ? 13.875 -33.156 -13.453 1 96.06 533 GLY B N 1
ATOM 9946 C CA . GLY B 1 533 ? 14.305 -33 -14.836 1 96.06 533 GLY B CA 1
ATOM 9947 C C . GLY B 1 533 ? 14.859 -31.609 -15.133 1 96.06 533 GLY B C 1
ATOM 9948 O O . GLY B 1 533 ? 14.992 -30.781 -14.234 1 96.06 533 GLY B O 1
ATOM 9949 N N . PHE B 1 534 ? 15.195 -31.359 -16.422 1 96.38 534 PHE B N 1
ATOM 9950 C CA . PHE B 1 534 ? 15.75 -30.094 -16.891 1 96.38 534 PHE B CA 1
ATOM 9951 C C . PHE B 1 534 ? 14.703 -28.984 -16.812 1 96.38 534 PHE B C 1
ATOM 9953 O O . PHE B 1 534 ? 13.57 -29.172 -17.25 1 96.38 534 PHE B O 1
ATOM 9960 N N . ASP B 1 535 ? 15.047 -27.922 -16.172 1 91.44 535 ASP B N 1
ATOM 9961 C CA . ASP B 1 535 ? 14.133 -26.781 -16.031 1 91.44 535 ASP B CA 1
ATOM 9962 C C . ASP B 1 535 ? 14.102 -25.938 -17.297 1 91.44 535 ASP B C 1
ATOM 9964 O O . ASP B 1 535 ? 15.117 -25.359 -17.688 1 91.44 535 ASP B O 1
ATOM 9968 N N . PRO B 1 536 ? 12.969 -25.734 -17.844 1 83.56 536 PRO B N 1
ATOM 9969 C CA . PRO B 1 536 ? 12.891 -24.828 -19 1 83.56 536 PRO B CA 1
ATOM 9970 C C . PRO B 1 536 ? 12.836 -23.359 -18.594 1 83.56 536 PRO B C 1
ATOM 9972 O O . PRO B 1 536 ? 12.547 -22.5 -19.438 1 83.56 536 PRO B O 1
ATOM 9975 N N . GLY B 1 537 ? 12.969 -23.141 -17.297 1 83.5 537 GLY B N 1
ATOM 9976 C CA . GLY B 1 537 ? 13.047 -21.766 -16.828 1 83.5 537 GLY B CA 1
ATOM 9977 C C . GLY B 1 537 ? 12.047 -21.438 -15.734 1 83.5 537 GLY B C 1
ATOM 9978 O O . GLY B 1 537 ? 12.156 -20.406 -15.07 1 83.5 537 GLY B O 1
ATOM 9979 N N . GLY B 1 538 ? 11.008 -22.141 -15.461 1 80.19 538 GLY B N 1
ATOM 9980 C CA . GLY B 1 538 ? 9.977 -21.906 -14.461 1 80.19 538 GLY B CA 1
ATOM 9981 C C . GLY B 1 538 ? 10.484 -22.016 -13.039 1 80.19 538 GLY B C 1
ATOM 9982 O O . GLY B 1 538 ? 10.406 -21.062 -12.266 1 80.19 538 GLY B O 1
ATOM 9983 N N . MET B 1 539 ? 11.109 -23.047 -12.664 1 78.62 539 MET B N 1
ATOM 9984 C CA . MET B 1 539 ? 11.625 -23.312 -11.32 1 78.62 539 MET B CA 1
ATOM 9985 C C . MET B 1 539 ? 12.906 -22.516 -11.07 1 78.62 539 MET B C 1
ATOM 9987 O O . MET B 1 539 ? 13.234 -22.203 -9.93 1 78.62 539 MET B O 1
ATOM 9991 N N . GLY B 1 540 ? 13.578 -22.234 -12.25 1 84.19 540 GLY B N 1
ATOM 9992 C CA . GLY B 1 540 ? 14.828 -21.516 -12.156 1 84.19 540 GLY B CA 1
ATOM 9993 C C . GLY B 1 540 ? 14.656 -20.016 -12.297 1 84.19 540 GLY B C 1
ATOM 9994 O O . GLY B 1 540 ? 15.641 -19.266 -12.289 1 84.19 540 GLY B O 1
ATOM 9995 N N . MET B 1 541 ? 13.469 -19.641 -12.391 1 89.38 541 MET B N 1
ATOM 9996 C CA . MET B 1 541 ? 13.188 -18.266 -12.734 1 89.38 541 MET B CA 1
ATOM 9997 C C . MET B 1 541 ? 13.844 -17.312 -11.742 1 89.38 541 MET B C 1
ATOM 9999 O O . MET B 1 541 ? 14.289 -16.219 -12.117 1 89.38 541 MET B O 1
ATOM 10003 N N . ASP B 1 542 ? 13.953 -17.719 -10.516 1 95.31 542 ASP B N 1
ATOM 10004 C CA . ASP B 1 542 ? 14.602 -16.859 -9.523 1 95.31 542 ASP B CA 1
ATOM 10005 C C . ASP B 1 542 ? 16.016 -17.375 -9.211 1 95.31 542 ASP B C 1
ATOM 10007 O O . ASP B 1 542 ? 16.938 -16.578 -9.055 1 95.31 542 ASP B O 1
ATOM 10011 N N . ALA B 1 543 ? 16.219 -18.641 -9.234 1 97.06 543 ALA B N 1
ATOM 10012 C CA . ALA B 1 543 ? 17.484 -19.234 -8.812 1 97.06 543 ALA B CA 1
ATOM 10013 C C . ALA B 1 543 ? 18.609 -18.922 -9.805 1 97.06 543 ALA B C 1
ATOM 10015 O O . ALA B 1 543 ? 19.719 -18.562 -9.398 1 97.06 543 ALA B O 1
ATOM 10016 N N . GLU B 1 544 ? 18.359 -19.031 -11.062 1 97.12 544 GLU B N 1
ATOM 10017 C CA . GLU B 1 544 ? 19.391 -18.859 -12.07 1 97.12 544 GLU B CA 1
ATOM 10018 C C . GLU B 1 544 ? 19.859 -17.406 -12.141 1 97.12 544 GLU B C 1
ATOM 10020 O O . GLU B 1 544 ? 21.062 -17.141 -12.164 1 97.12 544 GLU B O 1
ATOM 10025 N N . PRO B 1 545 ? 18.906 -16.438 -12.148 1 97.88 545 PRO B N 1
ATOM 10026 C CA . PRO B 1 545 ? 19.359 -15.047 -12.094 1 97.88 545 PRO B CA 1
ATOM 10027 C C . PRO B 1 545 ? 20.172 -14.742 -10.836 1 97.88 545 PRO B C 1
ATOM 10029 O O . PRO B 1 545 ? 21.188 -14.031 -10.914 1 97.88 545 PRO B O 1
ATOM 10032 N N . LEU B 1 546 ? 19.766 -15.234 -9.719 1 98.19 546 LEU B N 1
ATOM 10033 C CA . LEU B 1 546 ? 20.516 -15 -8.484 1 98.19 546 LEU B CA 1
ATOM 10034 C C . LEU B 1 546 ? 21.922 -15.594 -8.578 1 98.19 546 LEU B C 1
ATOM 10036 O O . LEU B 1 546 ? 22.891 -14.992 -8.102 1 98.19 546 LEU B O 1
ATOM 10040 N N . ALA B 1 547 ? 22 -16.781 -9.148 1 98.19 547 ALA B N 1
ATOM 10041 C CA . ALA B 1 547 ? 23.312 -17.375 -9.375 1 98.19 547 ALA B CA 1
ATOM 10042 C C . ALA B 1 547 ? 24.172 -16.5 -10.289 1 98.19 547 ALA B C 1
ATOM 10044 O O . ALA B 1 547 ? 25.359 -16.328 -10.055 1 98.19 547 ALA B O 1
ATOM 10045 N N . ALA B 1 548 ? 23.531 -15.969 -11.289 1 97.88 548 ALA B N 1
ATOM 10046 C CA . ALA B 1 548 ? 24.234 -15.078 -12.211 1 97.88 548 ALA B CA 1
ATOM 10047 C C . ALA B 1 548 ? 24.781 -13.852 -11.477 1 97.88 548 ALA B C 1
ATOM 10049 O O . ALA B 1 548 ? 25.812 -13.305 -11.852 1 97.88 548 ALA B O 1
ATOM 10050 N N . LEU B 1 549 ? 24.125 -13.422 -10.43 1 97.75 549 LEU B N 1
ATOM 10051 C CA . LEU B 1 549 ? 24.5 -12.234 -9.672 1 97.75 549 LEU B CA 1
ATOM 10052 C C . LEU B 1 549 ? 25.656 -12.539 -8.719 1 97.75 549 LEU B C 1
ATOM 10054 O O . LEU B 1 549 ? 26.219 -11.625 -8.102 1 97.75 549 LEU B O 1
ATOM 10058 N N . GLY B 1 550 ? 25.953 -13.852 -8.5 1 97.5 550 GLY B N 1
ATOM 10059 C CA . GLY B 1 550 ? 27.109 -14.18 -7.68 1 97.5 550 GLY B CA 1
ATOM 10060 C C . GLY B 1 550 ? 26.75 -14.93 -6.414 1 97.5 550 GLY B C 1
ATOM 10061 O O . GLY B 1 550 ? 27.578 -15.086 -5.516 1 97.5 550 GLY B O 1
ATOM 10062 N N . PHE B 1 551 ? 25.547 -15.414 -6.324 1 98.38 551 PHE B N 1
ATOM 10063 C CA . PHE B 1 551 ? 25.109 -16.156 -5.152 1 98.38 551 PHE B CA 1
ATOM 10064 C C . PHE B 1 551 ? 25.188 -17.672 -5.406 1 98.38 551 PHE B C 1
ATOM 10066 O O . PHE B 1 551 ? 25 -18.125 -6.535 1 98.38 551 PHE B O 1
ATOM 10073 N N . VAL B 1 552 ? 25.469 -18.422 -4.422 1 98.69 552 VAL B N 1
ATOM 10074 C CA . VAL B 1 552 ? 25.062 -19.828 -4.402 1 98.69 552 VAL B CA 1
ATOM 10075 C C . VAL B 1 552 ? 23.578 -19.938 -4.078 1 98.69 552 VAL B C 1
ATOM 10077 O O . VAL B 1 552 ? 23.094 -19.312 -3.125 1 98.69 552 VAL B O 1
ATOM 10080 N N . VAL B 1 553 ? 22.891 -20.641 -4.895 1 98.62 553 VAL B N 1
ATOM 10081 C CA . VAL B 1 553 ? 21.469 -20.766 -4.637 1 98.62 553 VAL B CA 1
ATOM 10082 C C . VAL B 1 553 ? 21.109 -22.219 -4.352 1 98.62 553 VAL B C 1
ATOM 10084 O O . VAL B 1 553 ? 21.578 -23.125 -5.043 1 98.62 553 VAL B O 1
ATOM 10087 N N . VAL B 1 554 ? 20.281 -22.391 -3.307 1 98.12 554 VAL B N 1
ATOM 10088 C CA . VAL B 1 554 ? 19.812 -23.719 -2.924 1 98.12 554 VAL B CA 1
ATOM 10089 C C . VAL B 1 554 ? 18.297 -23.766 -2.992 1 98.12 554 VAL B C 1
ATOM 10091 O O . VAL B 1 554 ? 17.609 -22.812 -2.59 1 98.12 554 VAL B O 1
ATOM 10094 N N . ALA B 1 555 ? 17.781 -24.812 -3.59 1 96.88 555 ALA B N 1
ATOM 10095 C CA . ALA B 1 555 ? 16.375 -25.172 -3.543 1 96.88 555 ALA B CA 1
ATOM 10096 C C . ALA B 1 555 ? 16.188 -26.594 -3.047 1 96.88 555 ALA B C 1
ATOM 10098 O O . ALA B 1 555 ? 16.969 -27.484 -3.383 1 96.88 555 ALA B O 1
ATOM 10099 N N . LEU B 1 556 ? 15.141 -26.766 -2.258 1 95.44 556 LEU B N 1
ATOM 10100 C CA . LEU B 1 556 ? 14.984 -28.031 -1.55 1 95.44 556 LEU B CA 1
ATOM 10101 C C . LEU B 1 556 ? 13.508 -28.344 -1.328 1 95.44 556 LEU B C 1
ATOM 10103 O O . LEU B 1 556 ? 12.688 -27.438 -1.169 1 95.44 556 LEU B O 1
ATOM 10107 N N . ASP B 1 557 ? 13.18 -29.578 -1.405 1 95.44 557 ASP B N 1
ATOM 10108 C CA . ASP B 1 557 ? 11.883 -30.062 -0.933 1 95.44 557 ASP B CA 1
ATOM 10109 C C . ASP B 1 557 ? 12.023 -30.797 0.395 1 95.44 557 ASP B C 1
ATOM 10111 O O . ASP B 1 557 ? 12.469 -31.953 0.427 1 95.44 557 ASP B O 1
ATOM 10115 N N . GLY B 1 558 ? 11.586 -30.125 1.394 1 95.31 558 GLY B N 1
ATOM 10116 C CA . GLY B 1 558 ? 11.633 -30.734 2.713 1 95.31 558 GLY B CA 1
ATOM 10117 C C . GLY B 1 558 ? 10.445 -31.656 2.988 1 95.31 558 GLY B C 1
ATOM 10118 O O . GLY B 1 558 ? 9.594 -31.844 2.121 1 95.31 558 GLY B O 1
ATOM 10119 N N . ARG B 1 559 ? 10.492 -32.281 4.207 1 95.44 559 ARG B N 1
ATOM 10120 C CA . ARG B 1 559 ? 9.383 -33.156 4.625 1 95.44 559 ARG B CA 1
ATOM 10121 C C . ARG B 1 559 ? 8.055 -32.406 4.551 1 95.44 559 ARG B C 1
ATOM 10123 O O . ARG B 1 559 ? 7.992 -31.203 4.848 1 95.44 559 ARG B O 1
ATOM 10130 N N . GLY B 1 560 ? 6.969 -33.156 4.152 1 94.19 560 GLY B N 1
ATOM 10131 C CA . GLY B 1 560 ? 5.641 -32.562 4.043 1 94.19 560 GLY B CA 1
ATOM 10132 C C . GLY B 1 560 ? 5.273 -32.188 2.621 1 94.19 560 GLY B C 1
ATOM 10133 O O . GLY B 1 560 ? 4.133 -31.797 2.354 1 94.19 560 GLY B O 1
ATOM 10134 N N . THR B 1 561 ? 6.238 -32.281 1.67 1 94.56 561 THR B N 1
ATOM 10135 C CA . THR B 1 561 ? 5.973 -32.031 0.257 1 94.56 561 THR B CA 1
ATOM 10136 C C . THR B 1 561 ? 5.535 -33.312 -0.446 1 94.56 561 THR B C 1
ATOM 10138 O O . THR B 1 561 ? 5.723 -34.406 0.083 1 94.56 561 THR B O 1
ATOM 10141 N N . PRO B 1 562 ? 4.961 -33.219 -1.615 1 94.56 562 PRO B N 1
ATOM 10142 C CA . PRO B 1 562 ? 4.438 -34.406 -2.279 1 94.56 562 PRO B CA 1
ATOM 10143 C C . PRO B 1 562 ? 5.523 -35.219 -2.977 1 94.56 562 PRO B C 1
ATOM 10145 O O . PRO B 1 562 ? 6.66 -34.75 -3.109 1 94.56 562 PRO B O 1
ATOM 10148 N N . GLY B 1 563 ? 5.137 -36.438 -3.373 1 94.06 563 GLY B N 1
ATOM 10149 C CA . GLY B 1 563 ? 5.945 -37.25 -4.285 1 94.06 563 GLY B CA 1
ATOM 10150 C C . GLY B 1 563 ? 6.707 -38.344 -3.59 1 94.06 563 GLY B C 1
ATOM 10151 O O . GLY B 1 563 ? 7.523 -39.031 -4.211 1 94.06 563 GLY B O 1
ATOM 10152 N N . ARG B 1 564 ? 6.504 -38.531 -2.291 1 95.06 564 ARG B N 1
ATOM 10153 C CA . ARG B 1 564 ? 7.109 -39.594 -1.495 1 95.06 564 ARG B CA 1
ATOM 10154 C C . ARG B 1 564 ? 6.043 -40.438 -0.797 1 95.06 564 ARG B C 1
ATOM 10156 O O . ARG B 1 564 ? 4.941 -40.594 -1.32 1 95.06 564 ARG B O 1
ATOM 10163 N N . SER B 1 565 ? 6.375 -41.094 0.28 1 96.81 565 SER B N 1
ATOM 10164 C CA . SER B 1 565 ? 5.422 -41.906 1.032 1 96.81 565 SER B CA 1
ATOM 10165 C C . SER B 1 565 ? 4.352 -41.062 1.687 1 96.81 565 SER B C 1
ATOM 10167 O O . SER B 1 565 ? 4.504 -39.844 1.774 1 96.81 565 SER B O 1
ATOM 10169 N N . LYS B 1 566 ? 3.277 -41.656 2.059 1 97.06 566 LYS B N 1
ATOM 10170 C CA . LYS B 1 566 ? 2.229 -40.969 2.799 1 97.06 566 LYS B CA 1
ATOM 10171 C C . LYS B 1 566 ? 2.785 -40.344 4.07 1 97.06 566 LYS B C 1
ATOM 10173 O O . LYS B 1 566 ? 2.441 -39.188 4.398 1 97.06 566 LYS B O 1
ATOM 10178 N N . ALA B 1 567 ? 3.6 -41.062 4.754 1 96.12 567 ALA B N 1
ATOM 10179 C CA . ALA B 1 567 ? 4.184 -40.562 5.988 1 96.12 567 ALA B CA 1
ATOM 10180 C C . ALA B 1 567 ? 5.012 -39.281 5.727 1 96.12 567 ALA B C 1
ATOM 10182 O O . ALA B 1 567 ? 4.988 -38.344 6.516 1 96.12 567 ALA B O 1
ATOM 10183 N N . PHE B 1 568 ? 5.812 -39.281 4.711 1 95.69 568 PHE B N 1
ATOM 10184 C CA . PHE B 1 568 ? 6.605 -38.125 4.328 1 95.69 568 PHE B CA 1
ATOM 10185 C C . PHE B 1 568 ? 5.707 -36.906 4.082 1 95.69 568 PHE B C 1
ATOM 10187 O O . PHE B 1 568 ? 5.965 -35.812 4.602 1 95.69 568 PHE B O 1
ATOM 10194 N N . HIS B 1 569 ? 4.664 -37.125 3.293 1 95.19 569 HIS B N 1
ATOM 10195 C CA . HIS B 1 569 ? 3.736 -36.062 2.953 1 95.19 569 HIS B CA 1
ATOM 10196 C C . HIS B 1 569 ? 2.959 -35.594 4.18 1 95.19 569 HIS B C 1
ATOM 10198 O O . HIS B 1 569 ? 2.73 -34.375 4.359 1 95.19 569 HIS B O 1
ATOM 10204 N N . ASP B 1 570 ? 2.598 -36.469 5.074 1 94.19 570 ASP B N 1
ATOM 10205 C CA . ASP B 1 570 ? 1.778 -36.188 6.25 1 94.19 570 ASP B CA 1
ATOM 10206 C C . ASP B 1 570 ? 2.568 -35.406 7.301 1 94.19 570 ASP B C 1
ATOM 10208 O O . ASP B 1 570 ? 2.002 -34.938 8.289 1 94.19 570 ASP B O 1
ATOM 10212 N N . ALA B 1 571 ? 3.848 -35.25 7.102 1 93 571 ALA B N 1
ATOM 10213 C CA . ALA B 1 571 ? 4.633 -34.406 8.008 1 93 571 ALA B CA 1
ATOM 10214 C C . ALA B 1 571 ? 4.062 -33 8.086 1 93 571 ALA B C 1
ATOM 10216 O O . ALA B 1 571 ? 4.25 -32.312 9.086 1 93 571 ALA B O 1
ATOM 10217 N N . SER B 1 572 ? 3.373 -32.625 7.117 1 92.31 572 SER B N 1
ATOM 10218 C CA . SER B 1 572 ? 2.795 -31.281 7.074 1 92.31 572 SER B CA 1
ATOM 10219 C C . SER B 1 572 ? 1.36 -31.281 7.594 1 92.31 572 SER B C 1
ATOM 10221 O O . SER B 1 572 ? 0.735 -30.219 7.703 1 92.31 572 SER B O 1
ATOM 10223 N N . TYR B 1 573 ? 0.742 -32.406 7.828 1 92.69 573 TYR B N 1
ATOM 10224 C CA . TYR B 1 573 ? -0.653 -32.5 8.25 1 92.69 573 TYR B CA 1
ATOM 10225 C C . TYR B 1 573 ? -0.855 -31.812 9.594 1 92.69 573 TYR B C 1
ATOM 10227 O O . TYR B 1 573 ? -0.258 -32.219 10.602 1 92.69 573 TYR B O 1
ATOM 10235 N N . GLY B 1 574 ? -1.621 -30.766 9.562 1 92.25 574 GLY B N 1
ATOM 10236 C CA . GLY B 1 574 ? -1.844 -29.969 10.766 1 92.25 574 GLY B CA 1
ATOM 10237 C C . GLY B 1 574 ? -0.694 -29.031 11.086 1 92.25 574 GLY B C 1
ATOM 10238 O O . GLY B 1 574 ? -0.628 -28.469 12.18 1 92.25 574 GLY B O 1
ATOM 10239 N N . ARG B 1 575 ? 0.191 -28.984 10.172 1 92.31 575 ARG B N 1
ATOM 10240 C CA . ARG B 1 575 ? 1.394 -28.188 10.344 1 92.31 575 ARG B CA 1
ATOM 10241 C C . ARG B 1 575 ? 1.746 -27.438 9.062 1 92.31 575 ARG B C 1
ATOM 10243 O O . ARG B 1 575 ? 2.865 -27.562 8.555 1 92.31 575 ARG B O 1
ATOM 10250 N N . LEU B 1 576 ? 0.815 -26.594 8.641 1 90.25 576 LEU B N 1
ATOM 10251 C CA . LEU B 1 576 ? 0.986 -25.891 7.379 1 90.25 576 LEU B CA 1
ATOM 10252 C C . LEU B 1 576 ? 2.203 -24.984 7.426 1 90.25 576 LEU B C 1
ATOM 10254 O O . LEU B 1 576 ? 2.924 -24.844 6.434 1 90.25 576 LEU B O 1
ATOM 10258 N N . ALA B 1 577 ? 2.516 -24.438 8.617 1 86.75 577 ALA B N 1
ATOM 10259 C CA . ALA B 1 577 ? 3.633 -23.516 8.766 1 86.75 577 ALA B CA 1
ATOM 10260 C C . ALA B 1 577 ? 4.965 -24.203 8.492 1 86.75 577 ALA B C 1
ATOM 10262 O O . ALA B 1 577 ? 5.945 -23.562 8.117 1 86.75 577 ALA B O 1
ATOM 10263 N N . ASP B 1 578 ? 5.008 -25.516 8.656 1 82.81 578 ASP B N 1
ATOM 10264 C CA . ASP B 1 578 ? 6.234 -26.297 8.516 1 82.81 578 ASP B CA 1
ATOM 10265 C C . ASP B 1 578 ? 6.332 -26.922 7.125 1 82.81 578 ASP B C 1
ATOM 10267 O O . ASP B 1 578 ? 7.258 -27.688 6.848 1 82.81 578 ASP B O 1
ATOM 10271 N N . ALA B 1 579 ? 5.312 -26.609 6.395 1 70.75 579 ALA B N 1
ATOM 10272 C CA . ALA B 1 579 ? 5.316 -27.266 5.09 1 70.75 579 ALA B CA 1
ATOM 10273 C C . ALA B 1 579 ? 6.539 -26.844 4.273 1 70.75 579 ALA B C 1
ATOM 10275 O O . ALA B 1 579 ? 6.828 -25.656 4.141 1 70.75 579 ALA B O 1
ATOM 10276 N N . GLY B 1 580 ? 7.23 -27.797 3.807 1 73.31 580 GLY B N 1
ATOM 10277 C CA . GLY B 1 580 ? 8.492 -27.609 3.109 1 73.31 580 GLY B CA 1
ATOM 10278 C C . GLY B 1 580 ? 9.695 -27.703 4.027 1 73.31 580 GLY B C 1
ATOM 10279 O O . GLY B 1 580 ? 10.836 -27.719 3.562 1 73.31 580 GLY B O 1
ATOM 10280 N N . GLY B 1 581 ? 9.398 -27.812 5.352 1 88.81 581 GLY B N 1
ATOM 10281 C CA . GLY B 1 581 ? 10.359 -28.094 6.398 1 88.81 581 GLY B CA 1
ATOM 10282 C C . GLY B 1 581 ? 11.469 -27.062 6.492 1 88.81 581 GLY B C 1
ATOM 10283 O O . GLY B 1 581 ? 12.633 -27.359 6.203 1 88.81 581 GLY B O 1
ATOM 10284 N N . LEU B 1 582 ? 11.219 -25.891 6.984 1 94.56 582 LEU B N 1
ATOM 10285 C CA . LEU B 1 582 ? 12.234 -24.859 7.117 1 94.56 582 LEU B CA 1
ATOM 10286 C C . LEU B 1 582 ? 13.398 -25.344 7.969 1 94.56 582 LEU B C 1
ATOM 10288 O O . LEU B 1 582 ? 14.547 -24.953 7.734 1 94.56 582 LEU B O 1
ATOM 10292 N N . ALA B 1 583 ? 13.078 -26.219 8.938 1 96.44 583 ALA B N 1
ATOM 10293 C CA . ALA B 1 583 ? 14.148 -26.844 9.703 1 96.44 583 ALA B CA 1
ATOM 10294 C C . ALA B 1 583 ? 15.031 -27.719 8.812 1 96.44 583 ALA B C 1
ATOM 10296 O O . ALA B 1 583 ? 16.25 -27.797 9.008 1 96.44 583 ALA B O 1
ATOM 10297 N N . ASP B 1 584 ? 14.375 -28.391 7.898 1 97.25 584 ASP B N 1
ATOM 10298 C CA . ASP B 1 584 ? 15.117 -29.203 6.938 1 97.25 584 ASP B CA 1
ATOM 10299 C C . ASP B 1 584 ? 16.016 -28.328 6.066 1 97.25 584 ASP B C 1
ATOM 10301 O O . ASP B 1 584 ? 17.141 -28.719 5.727 1 97.25 584 ASP B O 1
ATOM 10305 N N . HIS B 1 585 ? 15.547 -27.172 5.688 1 97.31 585 HIS B N 1
ATOM 10306 C CA . HIS B 1 585 ? 16.359 -26.234 4.918 1 97.31 585 HIS B CA 1
ATOM 10307 C C . HIS B 1 585 ? 17.594 -25.797 5.695 1 97.31 585 HIS B C 1
ATOM 10309 O O . HIS B 1 585 ? 18.703 -25.812 5.164 1 97.31 585 HIS B O 1
ATOM 10315 N N . ALA B 1 586 ? 17.406 -25.391 6.93 1 97.56 586 ALA B N 1
ATOM 10316 C CA . ALA B 1 586 ? 18.531 -24.984 7.773 1 97.56 586 ALA B CA 1
ATOM 10317 C C . ALA B 1 586 ? 19.547 -26.094 7.93 1 97.56 586 ALA B C 1
ATOM 10319 O O . ALA B 1 586 ? 20.75 -25.859 7.836 1 97.56 586 ALA B O 1
ATOM 10320 N N . ALA B 1 587 ? 19.031 -27.297 8.148 1 97.81 587 ALA B N 1
ATOM 10321 C CA . ALA B 1 587 ? 19.906 -28.453 8.281 1 97.81 587 ALA B CA 1
ATOM 10322 C C . ALA B 1 587 ? 20.656 -28.719 6.977 1 97.81 587 ALA B C 1
ATOM 10324 O O . ALA B 1 587 ? 21.844 -29.047 6.992 1 97.81 587 ALA B O 1
ATOM 10325 N N . ALA B 1 588 ? 19.953 -28.609 5.891 1 98.12 588 ALA B N 1
ATOM 10326 C CA . ALA B 1 588 ? 20.547 -28.859 4.582 1 98.12 588 ALA B CA 1
ATOM 10327 C C . ALA B 1 588 ? 21.688 -27.875 4.309 1 98.12 588 ALA B C 1
ATOM 10329 O O . ALA B 1 588 ? 22.734 -28.25 3.799 1 98.12 588 ALA B O 1
ATOM 10330 N N . LEU B 1 589 ? 21.469 -26.594 4.578 1 98.56 589 LEU B N 1
ATOM 10331 C CA . LEU B 1 589 ? 22.484 -25.578 4.363 1 98.56 589 LEU B CA 1
ATOM 10332 C C . LEU B 1 589 ? 23.766 -25.922 5.129 1 98.56 589 LEU B C 1
ATOM 10334 O O . LEU B 1 589 ? 24.859 -25.844 4.578 1 98.56 589 LEU B O 1
ATOM 10338 N N . ARG B 1 590 ? 23.641 -26.344 6.34 1 98.25 590 ARG B N 1
ATOM 10339 C CA . ARG B 1 590 ? 24.797 -26.703 7.168 1 98.25 590 ARG B CA 1
ATOM 10340 C C . ARG B 1 590 ? 25.516 -27.922 6.594 1 98.25 590 ARG B C 1
ATOM 10342 O O . ARG B 1 590 ? 26.75 -27.922 6.484 1 98.25 590 ARG B O 1
ATOM 10349 N N . GLN B 1 591 ? 24.766 -28.906 6.242 1 98.62 591 GLN B N 1
ATOM 10350 C CA . GLN B 1 591 ? 25.344 -30.141 5.707 1 98.62 591 GLN B CA 1
ATOM 10351 C C . GLN B 1 591 ? 26.078 -29.875 4.391 1 98.62 591 GLN B C 1
ATOM 10353 O O . GLN B 1 591 ? 27.172 -30.375 4.168 1 98.62 591 GLN B O 1
ATOM 10358 N N . LEU B 1 592 ? 25.453 -29.109 3.516 1 98.69 592 LEU B N 1
ATOM 10359 C CA . LEU B 1 592 ? 26.078 -28.781 2.232 1 98.69 592 LEU B CA 1
ATOM 10360 C C . LEU B 1 592 ? 27.391 -28.047 2.428 1 98.69 592 LEU B C 1
ATOM 10362 O O . LEU B 1 592 ? 28.359 -28.312 1.722 1 98.69 592 LEU B O 1
ATOM 10366 N N . ALA B 1 593 ? 27.406 -27.125 3.303 1 98.19 593 ALA B N 1
ATOM 10367 C CA . ALA B 1 593 ? 28.594 -26.297 3.533 1 98.19 593 ALA B CA 1
ATOM 10368 C C . ALA B 1 593 ? 29.766 -27.141 4.039 1 98.19 593 ALA B C 1
ATOM 10370 O O . ALA B 1 593 ? 30.922 -26.766 3.883 1 98.19 593 ALA B O 1
ATOM 10371 N N . GLU B 1 594 ? 29.484 -28.266 4.668 1 97.88 594 GLU B N 1
ATOM 10372 C CA . GLU B 1 594 ? 30.531 -29.141 5.176 1 97.88 594 GLU B CA 1
ATOM 10373 C C . GLU B 1 594 ? 31.453 -29.609 4.047 1 97.88 594 GLU B C 1
ATOM 10375 O O . GLU B 1 594 ? 32.656 -29.75 4.242 1 97.88 594 GLU B O 1
ATOM 10380 N N . THR B 1 595 ? 30.922 -29.828 2.918 1 97.12 595 THR B N 1
ATOM 10381 C CA . THR B 1 595 ? 31.719 -30.312 1.802 1 97.12 595 THR B CA 1
ATOM 10382 C C . THR B 1 595 ? 31.953 -29.219 0.772 1 97.12 595 THR B C 1
ATOM 10384 O O . THR B 1 595 ? 32.562 -29.453 -0.268 1 97.12 595 THR B O 1
ATOM 10387 N N . ARG B 1 596 ? 31.484 -28.062 1.044 1 98.06 596 ARG B N 1
ATOM 10388 C CA . ARG B 1 596 ? 31.578 -26.922 0.135 1 98.06 596 ARG B CA 1
ATOM 10389 C C . ARG B 1 596 ? 32 -25.656 0.882 1 98.06 596 ARG B C 1
ATOM 10391 O O . ARG B 1 596 ? 31.188 -24.75 1.09 1 98.06 596 ARG B O 1
ATOM 10398 N N . PRO B 1 597 ? 33.219 -25.531 1.146 1 96.94 597 PRO B N 1
ATOM 10399 C CA . PRO B 1 597 ? 33.688 -24.438 1.988 1 96.94 597 PRO B CA 1
ATOM 10400 C C . PRO B 1 597 ? 33.469 -23.062 1.35 1 96.94 597 PRO B C 1
ATOM 10402 O O . PRO B 1 597 ? 33.562 -22.031 2.025 1 96.94 597 PRO B O 1
ATOM 10405 N N . TRP B 1 598 ? 33.156 -23.062 0.067 1 97.75 598 TRP B N 1
ATOM 10406 C CA . TRP B 1 598 ? 32.906 -21.797 -0.622 1 97.75 598 TRP B CA 1
ATOM 10407 C C . TRP B 1 598 ? 31.5 -21.297 -0.305 1 97.75 598 TRP B C 1
ATOM 10409 O O . TRP B 1 598 ? 31.141 -20.172 -0.684 1 97.75 598 TRP B O 1
ATOM 10419 N N . MET B 1 599 ? 30.703 -22.047 0.372 1 98.56 599 MET B N 1
ATOM 10420 C CA . MET B 1 599 ? 29.422 -21.562 0.885 1 98.56 599 MET B CA 1
ATOM 10421 C C . MET B 1 599 ? 29.625 -20.781 2.18 1 98.56 599 MET B C 1
ATOM 10423 O O . MET B 1 599 ? 30.047 -21.344 3.189 1 98.56 599 MET B O 1
ATOM 10427 N N . ASP B 1 600 ? 29.312 -19.5 2.166 1 98.5 600 ASP B N 1
ATOM 10428 C CA . ASP B 1 600 ? 29.453 -18.656 3.346 1 98.5 600 ASP B CA 1
ATOM 10429 C C . ASP B 1 600 ? 28.156 -18.625 4.156 1 98.5 600 ASP B C 1
ATOM 10431 O O . ASP B 1 600 ? 27.25 -17.828 3.867 1 98.5 600 ASP B O 1
ATOM 10435 N N . LEU B 1 601 ? 28.078 -19.297 5.211 1 98.25 601 LEU B N 1
ATOM 10436 C CA . LEU B 1 601 ? 26.844 -19.406 5.977 1 98.25 601 LEU B CA 1
ATOM 10437 C C . LEU B 1 601 ? 26.688 -18.234 6.938 1 98.25 601 LEU B C 1
ATOM 10439 O O . LEU B 1 601 ? 25.672 -18.141 7.629 1 98.25 601 LEU B O 1
ATOM 10443 N N . ASP B 1 602 ? 27.594 -17.266 6.934 1 97.62 602 ASP B N 1
ATOM 10444 C CA . ASP B 1 602 ? 27.406 -16.016 7.664 1 97.62 602 ASP B CA 1
ATOM 10445 C C . ASP B 1 602 ? 26.609 -15.008 6.832 1 97.62 602 ASP B C 1
ATOM 10447 O O . ASP B 1 602 ? 26.141 -14.008 7.355 1 97.62 602 ASP B O 1
ATOM 10451 N N . ARG B 1 603 ? 26.531 -15.281 5.578 1 98.06 603 ARG B N 1
ATOM 10452 C CA . ARG B 1 603 ? 25.766 -14.453 4.652 1 98.06 603 ARG B CA 1
ATOM 10453 C C . ARG B 1 603 ? 24.719 -15.281 3.916 1 98.06 603 ARG B C 1
ATOM 10455 O O . ARG B 1 603 ? 24.781 -15.422 2.693 1 98.06 603 ARG B O 1
ATOM 10462 N N . VAL B 1 604 ? 23.688 -15.695 4.605 1 98.75 604 VAL B N 1
ATOM 10463 C CA . VAL B 1 604 ? 22.625 -16.5 4.047 1 98.75 604 VAL B CA 1
ATOM 10464 C C . VAL B 1 604 ? 21.344 -15.672 3.928 1 98.75 604 VAL B C 1
ATOM 10466 O O . VAL B 1 604 ? 20.922 -15.031 4.895 1 98.75 604 VAL B O 1
ATOM 10469 N N . GLY B 1 605 ? 20.875 -15.633 2.764 1 98.62 605 GLY B N 1
ATOM 10470 C CA . GLY B 1 605 ? 19.578 -15.023 2.521 1 98.62 605 GLY B CA 1
ATOM 10471 C C . GLY B 1 605 ? 18.5 -16.031 2.154 1 98.62 605 GLY B C 1
ATOM 10472 O O . GLY B 1 605 ? 18.781 -17.219 2.053 1 98.62 605 GLY B O 1
ATOM 10473 N N . VAL B 1 606 ? 17.297 -15.547 2.057 1 98.25 606 VAL B N 1
ATOM 10474 C CA . VAL B 1 606 ? 16.156 -16.375 1.665 1 98.25 606 VAL B CA 1
ATOM 10475 C C . VAL B 1 606 ? 15.219 -15.555 0.774 1 98.25 606 VAL B C 1
ATOM 10477 O O . VAL B 1 606 ? 15.039 -14.359 0.986 1 98.25 606 VAL B O 1
ATOM 10480 N N . LEU B 1 607 ? 14.727 -16.156 -0.282 1 98.31 607 LEU B N 1
ATOM 10481 C CA . LEU B 1 607 ? 13.805 -15.516 -1.216 1 98.31 607 LEU B CA 1
ATOM 10482 C C . LEU B 1 607 ? 12.688 -16.469 -1.611 1 98.31 607 LEU B C 1
ATOM 10484 O O . LEU B 1 607 ? 12.938 -17.641 -1.903 1 98.31 607 LEU B O 1
ATOM 10488 N N . GLY B 1 608 ? 11.484 -15.977 -1.622 1 97.06 608 GLY B N 1
ATOM 10489 C CA . GLY B 1 608 ? 10.367 -16.781 -2.105 1 97.06 608 GLY B CA 1
ATOM 10490 C C . GLY B 1 608 ? 9.164 -15.938 -2.496 1 97.06 608 GLY B C 1
ATOM 10491 O O . GLY B 1 608 ? 9.031 -14.789 -2.062 1 97.06 608 GLY B O 1
ATOM 10492 N N . HIS B 1 609 ? 8.281 -16.484 -3.307 1 96.69 609 HIS B N 1
ATOM 10493 C CA . HIS B 1 609 ? 7.062 -15.867 -3.809 1 96.69 609 HIS B CA 1
ATOM 10494 C C . HIS B 1 609 ? 5.832 -16.672 -3.406 1 96.69 609 HIS B C 1
ATOM 10496 O O . HIS B 1 609 ? 5.875 -17.906 -3.373 1 96.69 609 HIS B O 1
ATOM 10502 N N . SER B 1 610 ? 4.656 -15.984 -3.104 1 96.25 610 SER B N 1
ATOM 10503 C CA . SER B 1 610 ? 3.426 -16.656 -2.699 1 96.25 610 SER B CA 1
ATOM 10504 C C . SER B 1 610 ? 3.643 -17.5 -1.449 1 96.25 610 SER B C 1
ATOM 10506 O O . SER B 1 610 ? 4.145 -17.016 -0.438 1 96.25 610 SER B O 1
ATOM 10508 N N . GLY B 1 611 ? 3.418 -18.859 -1.577 1 94.62 611 GLY B N 1
ATOM 10509 C CA . GLY B 1 611 ? 3.783 -19.734 -0.474 1 94.62 611 GLY B CA 1
ATOM 10510 C C . GLY B 1 611 ? 5.242 -19.625 -0.08 1 94.62 611 GLY B C 1
ATOM 10511 O O . GLY B 1 611 ? 5.586 -19.734 1.099 1 94.62 611 GLY B O 1
ATOM 10512 N N . GLY B 1 612 ? 6.078 -19.328 -1.041 1 95.94 612 GLY B N 1
ATOM 10513 C CA . GLY B 1 612 ? 7.484 -19.078 -0.772 1 95.94 612 GLY B CA 1
ATOM 10514 C C . GLY B 1 612 ? 7.719 -17.781 -0.011 1 95.94 612 GLY B C 1
ATOM 10515 O O . GLY B 1 612 ? 8.656 -17.688 0.787 1 95.94 612 GLY B O 1
ATOM 10516 N N . GLY B 1 613 ? 6.887 -16.75 -0.328 1 97.12 613 GLY B N 1
ATOM 10517 C CA . GLY B 1 613 ? 6.973 -15.516 0.423 1 97.12 613 GLY B CA 1
ATOM 10518 C C . GLY B 1 613 ? 6.637 -15.68 1.893 1 97.12 613 GLY B C 1
ATOM 10519 O O . GLY B 1 613 ? 7.316 -15.117 2.756 1 97.12 613 GLY B O 1
ATOM 10520 N N . PHE B 1 614 ? 5.555 -16.438 2.18 1 97.19 614 PHE B N 1
ATOM 10521 C CA . PHE B 1 614 ? 5.242 -16.797 3.555 1 97.19 614 PHE B CA 1
ATOM 10522 C C . PHE B 1 614 ? 6.438 -17.469 4.227 1 97.19 614 PHE B C 1
ATOM 10524 O O . PHE B 1 614 ? 6.844 -17.062 5.316 1 97.19 614 PHE B O 1
ATOM 10531 N N . ALA B 1 615 ? 7.027 -18.422 3.547 1 96.75 615 ALA B N 1
ATOM 10532 C CA . ALA B 1 615 ? 8.094 -19.234 4.113 1 96.75 615 ALA B CA 1
ATOM 10533 C C . ALA B 1 615 ? 9.367 -18.422 4.305 1 96.75 615 ALA B C 1
ATOM 10535 O O . ALA B 1 615 ? 10.117 -18.656 5.258 1 96.75 615 ALA B O 1
ATOM 10536 N N . ALA B 1 616 ? 9.656 -17.562 3.396 1 97.44 616 ALA B N 1
ATOM 10537 C CA . ALA B 1 616 ? 10.844 -16.719 3.527 1 97.44 616 ALA B CA 1
ATOM 10538 C C . ALA B 1 616 ? 10.789 -15.875 4.797 1 97.44 616 ALA B C 1
ATOM 10540 O O . ALA B 1 616 ? 11.75 -15.836 5.57 1 97.44 616 ALA B O 1
ATOM 10541 N N . ALA B 1 617 ? 9.664 -15.219 5.004 1 97.88 617 ALA B N 1
ATOM 10542 C CA . ALA B 1 617 ? 9.492 -14.453 6.238 1 97.88 617 ALA B CA 1
ATOM 10543 C C . ALA B 1 617 ? 9.586 -15.359 7.461 1 97.88 617 ALA B C 1
ATOM 10545 O O . ALA B 1 617 ? 10.273 -15.031 8.438 1 97.88 617 ALA B O 1
ATOM 10546 N N . ARG B 1 618 ? 8.906 -16.484 7.422 1 97.5 618 ARG B N 1
ATOM 10547 C CA . ARG B 1 618 ? 8.914 -17.438 8.531 1 97.5 618 ARG B CA 1
ATOM 10548 C C . ARG B 1 618 ? 10.328 -17.891 8.852 1 97.5 618 ARG B C 1
ATOM 10550 O O . ARG B 1 618 ? 10.695 -18.031 10.016 1 97.5 618 ARG B O 1
ATOM 10557 N N . ALA B 1 619 ? 11.078 -18.156 7.805 1 97.19 619 ALA B N 1
ATOM 10558 C CA . ALA B 1 619 ? 12.461 -18.578 7.984 1 97.19 619 ALA B CA 1
ATOM 10559 C C . ALA B 1 619 ? 13.266 -17.547 8.766 1 97.19 619 ALA B C 1
ATOM 10561 O O . ALA B 1 619 ? 13.992 -17.891 9.695 1 97.19 619 ALA B O 1
ATOM 10562 N N . MET B 1 620 ? 13.141 -16.312 8.406 1 97.69 620 MET B N 1
ATOM 10563 C CA . MET B 1 620 ? 13.844 -15.234 9.086 1 97.69 620 MET B CA 1
ATOM 10564 C C . MET B 1 620 ? 13.43 -15.148 10.555 1 97.69 620 MET B C 1
ATOM 10566 O O . MET B 1 620 ? 14.234 -14.773 11.414 1 97.69 620 MET B O 1
ATOM 10570 N N . LEU B 1 621 ? 12.188 -15.438 10.844 1 97.75 621 LEU B N 1
ATOM 10571 C CA . LEU B 1 621 ? 11.625 -15.289 12.188 1 97.75 621 LEU B CA 1
ATOM 10572 C C . LEU B 1 621 ? 11.984 -16.484 13.062 1 97.75 621 LEU B C 1
ATOM 10574 O O . LEU B 1 621 ? 12.234 -16.312 14.258 1 97.75 621 LEU B O 1
ATOM 10578 N N . GLU B 1 622 ? 12.008 -17.641 12.516 1 96.88 622 GLU B N 1
ATOM 10579 C CA . GLU B 1 622 ? 12.219 -18.859 13.289 1 96.88 622 GLU B CA 1
ATOM 10580 C C . GLU B 1 622 ? 13.703 -19.219 13.367 1 96.88 622 GLU B C 1
ATOM 10582 O O . GLU B 1 622 ? 14.148 -19.844 14.328 1 96.88 622 GLU B O 1
ATOM 10587 N N . PHE B 1 623 ? 14.438 -18.844 12.367 1 97.38 623 PHE B N 1
ATOM 10588 C CA . PHE B 1 623 ? 15.852 -19.188 12.305 1 97.38 623 PHE B CA 1
ATOM 10589 C C . PHE B 1 623 ? 16.688 -17.938 12.086 1 97.38 623 PHE B C 1
ATOM 10591 O O . PHE B 1 623 ? 17.516 -17.891 11.164 1 97.38 623 PHE B O 1
ATOM 10598 N N . PRO B 1 624 ? 16.594 -17 12.969 1 97.06 624 PRO B N 1
ATOM 10599 C CA . PRO B 1 624 ? 17.312 -15.734 12.789 1 97.06 624 PRO B CA 1
ATOM 10600 C C . PRO B 1 624 ? 18.828 -15.906 12.812 1 97.06 624 PRO B C 1
ATOM 10602 O O . PRO B 1 624 ? 19.562 -15.055 12.289 1 97.06 624 PRO B O 1
ATOM 10605 N N . GLU B 1 625 ? 19.328 -16.953 13.383 1 97.31 625 GLU B N 1
ATOM 10606 C CA . GLU B 1 625 ? 20.766 -17.203 13.422 1 97.31 625 GLU B CA 1
ATOM 10607 C C . GLU B 1 625 ? 21.266 -17.688 12.062 1 97.31 625 GLU B C 1
ATOM 10609 O O . GLU B 1 625 ? 22.469 -17.578 11.781 1 97.31 625 GLU B O 1
ATOM 10614 N N . VAL B 1 626 ? 20.375 -18.188 11.227 1 98.06 626 VAL B N 1
ATOM 10615 C CA . VAL B 1 626 ? 20.766 -18.734 9.93 1 98.06 626 VAL B CA 1
ATOM 10616 C C . VAL B 1 626 ? 20.594 -17.672 8.852 1 98.06 626 VAL B C 1
ATOM 10618 O O . VAL B 1 626 ? 21.516 -17.422 8.062 1 98.06 626 VAL B O 1
ATOM 10621 N N . TYR B 1 627 ? 19.453 -17.078 8.836 1 98.19 627 TYR B N 1
ATOM 10622 C CA . TYR B 1 627 ? 19.109 -16.188 7.742 1 98.19 627 TYR B CA 1
ATOM 10623 C C . TYR B 1 627 ? 19.328 -14.727 8.141 1 98.19 627 TYR B C 1
ATOM 10625 O O . TYR B 1 627 ? 18.719 -14.234 9.086 1 98.19 627 TYR B O 1
ATOM 10633 N N . LYS B 1 628 ? 20.078 -14.008 7.301 1 97.69 628 LYS B N 1
ATOM 10634 C CA . LYS B 1 628 ? 20.469 -12.648 7.641 1 97.69 628 LYS B CA 1
ATOM 10635 C C . LYS B 1 628 ? 19.672 -11.625 6.832 1 97.69 628 LYS B C 1
ATOM 10637 O O . LYS B 1 628 ? 19.547 -10.469 7.234 1 97.69 628 LYS B O 1
ATOM 10642 N N . ALA B 1 629 ? 19.203 -12.031 5.676 1 98 629 ALA B N 1
ATOM 10643 C CA . ALA B 1 629 ? 18.391 -11.188 4.812 1 98 629 ALA B CA 1
ATOM 10644 C C . ALA B 1 629 ? 17.312 -12 4.102 1 98 629 ALA B C 1
ATOM 10646 O O . ALA B 1 629 ? 17.562 -13.141 3.689 1 98 629 ALA B O 1
ATOM 10647 N N . GLY B 1 630 ? 16.109 -11.461 3.984 1 98.31 630 GLY B N 1
ATOM 10648 C CA . GLY B 1 630 ? 15.031 -12.188 3.348 1 98.31 630 GLY B CA 1
ATOM 10649 C C . GLY B 1 630 ? 14.18 -11.32 2.438 1 98.31 630 GLY B C 1
ATOM 10650 O O . GLY B 1 630 ? 14.078 -10.109 2.645 1 98.31 630 GLY B O 1
ATOM 10651 N N . VAL B 1 631 ? 13.672 -11.891 1.401 1 98.56 631 VAL B N 1
ATOM 10652 C CA . VAL B 1 631 ? 12.703 -11.281 0.495 1 98.56 631 VAL B CA 1
ATOM 10653 C C . VAL B 1 631 ? 11.43 -12.125 0.455 1 98.56 631 VAL B C 1
ATOM 10655 O O . VAL B 1 631 ? 11.469 -13.297 0.084 1 98.56 631 VAL B O 1
ATOM 10658 N N . ALA B 1 632 ? 10.375 -11.57 0.812 1 98.5 632 ALA B N 1
ATOM 10659 C CA . ALA B 1 632 ? 9.07 -12.219 0.792 1 98.5 632 ALA B CA 1
ATOM 10660 C C . ALA B 1 632 ? 8.141 -11.555 -0.224 1 98.5 632 ALA B C 1
ATOM 10662 O O . ALA B 1 632 ? 7.723 -10.414 -0.037 1 98.5 632 ALA B O 1
ATOM 10663 N N . LEU B 1 633 ? 7.812 -12.266 -1.296 1 98.25 633 LEU B N 1
ATOM 10664 C CA . LEU B 1 633 ? 6.926 -11.758 -2.338 1 98.25 633 LEU B CA 1
ATOM 10665 C C . LEU B 1 633 ? 5.52 -12.32 -2.186 1 98.25 633 LEU B C 1
ATOM 10667 O O . LEU B 1 633 ? 5.328 -13.539 -2.246 1 98.25 633 LEU B O 1
ATOM 10671 N N . SER B 1 634 ? 4.539 -11.492 -1.977 1 98.25 634 SER B N 1
ATOM 10672 C CA . SER B 1 634 ? 3.119 -11.828 -1.989 1 98.25 634 SER B CA 1
ATOM 10673 C C . SER B 1 634 ? 2.816 -12.984 -1.043 1 98.25 634 SER B C 1
ATOM 10675 O O . SER B 1 634 ? 2.111 -13.93 -1.411 1 98.25 634 SER B O 1
ATOM 10677 N N . GLY B 1 635 ? 3.375 -12.961 0.175 1 97.44 635 GLY B N 1
ATOM 10678 C CA . GLY B 1 635 ? 3.207 -14.047 1.124 1 97.44 635 GLY B CA 1
ATOM 10679 C C . GLY B 1 635 ? 1.868 -14.016 1.837 1 97.44 635 GLY B C 1
ATOM 10680 O O . GLY B 1 635 ? 1.322 -12.945 2.096 1 97.44 635 GLY B O 1
ATOM 10681 N N . SER B 1 636 ? 1.294 -15.18 2.158 1 97 636 SER B N 1
ATOM 10682 C CA . SER B 1 636 ? 0.1 -15.328 2.984 1 97 636 SER B CA 1
ATOM 10683 C C . SER B 1 636 ? 0.455 -15.352 4.469 1 97 636 SER B C 1
ATOM 10685 O O . SER B 1 636 ? 0.424 -16.406 5.098 1 97 636 SER B O 1
ATOM 10687 N N . HIS B 1 637 ? 0.677 -14.219 5.086 1 98.06 637 HIS B N 1
ATOM 10688 C CA . HIS B 1 637 ? 1.353 -14.094 6.371 1 98.06 637 HIS B CA 1
ATOM 10689 C C . HIS B 1 637 ? 0.37 -14.25 7.527 1 98.06 637 HIS B C 1
ATOM 10691 O O . HIS B 1 637 ? 0.777 -14.297 8.695 1 98.06 637 HIS B O 1
ATOM 10697 N N . ASP B 1 638 ? -0.977 -14.359 7.242 1 98.06 638 ASP B N 1
ATOM 10698 C CA . ASP B 1 638 ? -1.986 -14.484 8.289 1 98.06 638 ASP B CA 1
ATOM 10699 C C . ASP B 1 638 ? -3.057 -15.5 7.902 1 98.06 638 ASP B C 1
ATOM 10701 O O . ASP B 1 638 ? -4.098 -15.141 7.352 1 98.06 638 ASP B O 1
ATOM 10705 N N . ALA B 1 639 ? -2.912 -16.703 8.398 1 96.69 639 ALA B N 1
ATOM 10706 C CA . ALA B 1 639 ? -3.717 -17.859 7.992 1 96.69 639 ALA B CA 1
ATOM 10707 C C . ALA B 1 639 ? -5.191 -17.625 8.312 1 96.69 639 ALA B C 1
ATOM 10709 O O . ALA B 1 639 ? -6.066 -17.938 7.492 1 96.69 639 ALA B O 1
ATOM 10710 N N . PRO B 1 640 ? -5.625 -17.016 9.422 1 96.69 640 PRO B N 1
ATOM 10711 C CA . PRO B 1 640 ? -7.043 -16.844 9.758 1 96.69 640 PRO B CA 1
ATOM 10712 C C . PRO B 1 640 ? -7.785 -15.969 8.75 1 96.69 640 PRO B C 1
ATOM 10714 O O . PRO B 1 640 ? -9.016 -16.047 8.641 1 96.69 640 PRO B O 1
ATOM 10717 N N . THR B 1 641 ? -7.062 -15.102 8.055 1 96.94 641 THR B N 1
ATOM 10718 C CA . THR B 1 641 ? -7.703 -14.188 7.109 1 96.94 641 THR B CA 1
ATOM 10719 C C . THR B 1 641 ? -7.293 -14.516 5.676 1 96.94 641 THR B C 1
ATOM 10721 O O . THR B 1 641 ? -7.309 -13.648 4.809 1 96.94 641 THR B O 1
ATOM 10724 N N . PHE B 1 642 ? -6.801 -15.703 5.461 1 96.44 642 PHE B N 1
ATOM 10725 C CA . PHE B 1 642 ? -6.41 -16.172 4.137 1 96.44 642 PHE B CA 1
ATOM 10726 C C . PHE B 1 642 ? -7.465 -17.109 3.559 1 96.44 642 PHE B C 1
ATOM 10728 O O . PHE B 1 642 ? -8.594 -17.172 4.059 1 96.44 642 PHE B O 1
ATOM 10735 N N . HIS B 1 643 ? -7.168 -17.812 2.506 1 95.06 643 HIS B N 1
ATOM 10736 C CA . HIS B 1 643 ? -8.062 -18.641 1.718 1 95.06 643 HIS B CA 1
ATOM 10737 C C . HIS B 1 643 ? -8.492 -19.875 2.504 1 95.06 643 HIS B C 1
ATOM 10739 O O . HIS B 1 643 ? -7.656 -20.688 2.902 1 95.06 643 HIS B O 1
ATOM 10745 N N . ALA B 1 644 ? -9.781 -20.062 2.674 1 95.06 644 ALA B N 1
ATOM 10746 C CA . ALA B 1 644 ? -10.328 -21.141 3.484 1 95.06 644 ALA B CA 1
ATOM 10747 C C . ALA B 1 644 ? -9.898 -22.5 2.938 1 95.06 644 ALA B C 1
ATOM 10749 O O . ALA B 1 644 ? -9.461 -23.375 3.695 1 95.06 644 ALA B O 1
ATOM 10750 N N . GLY B 1 645 ? -9.984 -22.688 1.625 1 91.62 645 GLY B N 1
ATOM 10751 C CA . GLY B 1 645 ? -9.68 -23.969 1.007 1 91.62 645 GLY B CA 1
ATOM 10752 C C . GLY B 1 645 ? -8.242 -24.391 1.202 1 91.62 645 GLY B C 1
ATOM 10753 O O . GLY B 1 645 ? -7.957 -25.578 1.357 1 91.62 645 GLY B O 1
ATOM 10754 N N . PHE B 1 646 ? -7.367 -23.5 1.278 1 91.62 646 PHE B N 1
ATOM 10755 C CA . PHE B 1 646 ? -5.949 -23.797 1.444 1 91.62 646 PHE B CA 1
ATOM 10756 C C . PHE B 1 646 ? -5.625 -24.062 2.908 1 91.62 646 PHE B C 1
ATOM 10758 O O . PHE B 1 646 ? -5.051 -25.109 3.238 1 91.62 646 PHE B O 1
ATOM 10765 N N . VAL B 1 647 ? -6 -23.219 3.779 1 94.38 647 VAL B N 1
ATOM 10766 C CA . VAL B 1 647 ? -5.641 -23.297 5.191 1 94.38 647 VAL B CA 1
ATOM 10767 C C . VAL B 1 647 ? -6.289 -24.531 5.816 1 94.38 647 VAL B C 1
ATOM 10769 O O . VAL B 1 647 ? -5.625 -25.312 6.496 1 94.38 647 VAL B O 1
ATOM 10772 N N . GLU B 1 648 ? -7.543 -24.781 5.504 1 93.31 648 GLU B N 1
ATOM 10773 C CA . GLU B 1 648 ? -8.258 -25.891 6.129 1 93.31 648 GLU B CA 1
ATOM 10774 C C . GLU B 1 648 ? -7.816 -27.219 5.551 1 93.31 648 GLU B C 1
ATOM 10776 O O . GLU B 1 648 ? -7.91 -28.25 6.219 1 93.31 648 GLU B O 1
ATOM 10781 N N . ALA B 1 649 ? -7.359 -27.172 4.336 1 88.94 649 ALA B N 1
ATOM 10782 C CA . ALA B 1 649 ? -6.887 -28.406 3.719 1 88.94 649 ALA B CA 1
ATOM 10783 C C . ALA B 1 649 ? -5.707 -28.984 4.492 1 88.94 649 ALA B C 1
ATOM 10785 O O . ALA B 1 649 ? -5.531 -30.203 4.547 1 88.94 649 ALA B O 1
ATOM 10786 N N . TYR B 1 650 ? -5.035 -28.156 5.184 1 88.88 650 TYR B N 1
ATOM 10787 C CA . TYR B 1 650 ? -3.795 -28.656 5.762 1 88.88 650 TYR B CA 1
ATOM 10788 C C . TYR B 1 650 ? -3.777 -28.453 7.273 1 88.88 650 TYR B C 1
ATOM 10790 O O . TYR B 1 650 ? -3.131 -29.219 8 1 88.88 650 TYR B O 1
ATOM 10798 N N . ASP B 1 651 ? -4.449 -27.484 7.711 1 93.06 651 ASP B N 1
ATOM 10799 C CA . ASP B 1 651 ? -4.496 -27.234 9.148 1 93.06 651 ASP B CA 1
ATOM 10800 C C . ASP B 1 651 ? -5.852 -27.641 9.734 1 93.06 651 ASP B C 1
ATOM 10802 O O . ASP B 1 651 ? -6.059 -27.562 10.945 1 93.06 651 ASP B O 1
ATOM 10806 N N . GLY B 1 652 ? -6.75 -28.078 8.883 1 91.06 652 GLY B N 1
ATOM 10807 C CA . GLY B 1 652 ? -8.07 -28.469 9.367 1 91.06 652 GLY B CA 1
ATOM 10808 C C . GLY B 1 652 ? -8.859 -27.297 9.945 1 91.06 652 GLY B C 1
ATOM 10809 O O . GLY B 1 652 ? -8.531 -26.141 9.695 1 91.06 652 GLY B O 1
ATOM 10810 N N . ASP B 1 653 ? -9.992 -27.641 10.508 1 91.25 653 ASP B N 1
ATOM 10811 C CA . ASP B 1 653 ? -10.789 -26.672 11.234 1 91.25 653 ASP B CA 1
ATOM 10812 C C . ASP B 1 653 ? -10.289 -26.5 12.664 1 91.25 653 ASP B C 1
ATOM 10814 O O . ASP B 1 653 ? -10.93 -26.953 13.617 1 91.25 653 ASP B O 1
ATOM 10818 N N . ASP B 1 654 ? -9.133 -25.875 12.758 1 94.06 654 ASP B N 1
ATOM 10819 C CA . ASP B 1 654 ? -8.438 -25.719 14.023 1 94.06 654 ASP B CA 1
ATOM 10820 C C . ASP B 1 654 ? -7.859 -24.312 14.172 1 94.06 654 ASP B C 1
ATOM 10822 O O . ASP B 1 654 ? -6.773 -24.031 13.664 1 94.06 654 ASP B O 1
ATOM 10826 N N . ARG B 1 655 ? -8.5 -23.578 14.969 1 92.75 655 ARG B N 1
ATOM 10827 C CA . ARG B 1 655 ? -8.133 -22.172 15.133 1 92.75 655 ARG B CA 1
ATOM 10828 C C . ARG B 1 655 ? -6.73 -22.031 15.703 1 92.75 655 ARG B C 1
ATOM 10830 O O . ARG B 1 655 ? -6.012 -21.078 15.367 1 92.75 655 ARG B O 1
ATOM 10837 N N . GLU B 1 656 ? -6.344 -22.922 16.531 1 94.06 656 GLU B N 1
ATOM 10838 C CA . GLU B 1 656 ? -5.004 -22.875 17.109 1 94.06 656 GLU B CA 1
ATOM 10839 C C . GLU B 1 656 ? -3.938 -23.125 16.047 1 94.06 656 GLU B C 1
ATOM 10841 O O . GLU B 1 656 ? -2.883 -22.5 16.047 1 94.06 656 GLU B O 1
ATOM 10846 N N . ALA B 1 657 ? -4.211 -24.094 15.203 1 94 657 ALA B N 1
ATOM 10847 C CA . ALA B 1 657 ? -3.287 -24.375 14.102 1 94 657 ALA B CA 1
ATOM 10848 C C . ALA B 1 657 ? -3.154 -23.172 13.18 1 94 657 ALA B C 1
ATOM 10850 O O . ALA B 1 657 ? -2.053 -22.828 12.742 1 94 657 ALA B O 1
ATOM 10851 N N . TRP B 1 658 ? -4.328 -22.5 12.961 1 95.38 658 TRP B N 1
ATOM 10852 C CA . TRP B 1 658 ? -4.309 -21.312 12.117 1 95.38 658 TRP B CA 1
ATOM 10853 C C . TRP B 1 658 ? -3.438 -20.234 12.734 1 95.38 658 TRP B C 1
ATOM 10855 O O . TRP B 1 658 ? -2.639 -19.594 12.039 1 95.38 658 TRP B O 1
ATOM 10865 N N . ALA B 1 659 ? -3.574 -20.016 14.031 1 94.56 659 ALA B N 1
ATOM 10866 C CA . ALA B 1 659 ? -2.799 -19 14.742 1 94.56 659 ALA B CA 1
ATOM 10867 C C . ALA B 1 659 ? -1.307 -19.312 14.688 1 94.56 659 ALA B C 1
ATOM 10869 O O . ALA B 1 659 ? -0.484 -18.406 14.516 1 94.56 659 ALA B O 1
ATOM 10870 N N . ARG B 1 660 ? -0.992 -20.578 14.797 1 94.38 660 ARG B N 1
ATOM 10871 C CA . ARG B 1 660 ? 0.406 -21 14.734 1 94.38 660 ARG B CA 1
ATOM 10872 C C . ARG B 1 660 ? 0.993 -20.734 13.352 1 94.38 660 ARG B C 1
ATOM 10874 O O . ARG B 1 660 ? 2.184 -20.453 13.219 1 94.38 660 ARG B O 1
ATOM 10881 N N . THR B 1 661 ? 0.146 -20.812 12.367 1 94.94 661 THR B N 1
ATOM 10882 C CA . THR B 1 661 ? 0.594 -20.625 10.992 1 94.94 661 THR B CA 1
ATOM 10883 C C . THR B 1 661 ? 0.653 -19.156 10.641 1 94.94 661 THR B C 1
ATOM 10885 O O . THR B 1 661 ? 1.074 -18.781 9.539 1 94.94 661 THR B O 1
ATOM 10888 N N . SER B 1 662 ? 0.335 -18.25 11.516 1 96.75 662 SER B N 1
ATOM 10889 C CA . SER B 1 662 ? 0.422 -16.812 11.266 1 96.75 662 SER B CA 1
ATOM 10890 C C . SER B 1 662 ? 1.805 -16.281 11.617 1 96.75 662 SER B C 1
ATOM 10892 O O . SER B 1 662 ? 2.332 -16.562 12.695 1 96.75 662 SER B O 1
ATOM 10894 N N . ASN B 1 663 ? 2.432 -15.531 10.734 1 97.75 663 ASN B N 1
ATOM 10895 C CA . ASN B 1 663 ? 3.713 -14.875 10.992 1 97.75 663 ASN B CA 1
ATOM 10896 C C . ASN B 1 663 ? 3.555 -13.672 11.906 1 97.75 663 ASN B C 1
ATOM 10898 O O . ASN B 1 663 ? 4.535 -13.172 12.461 1 97.75 663 ASN B O 1
ATOM 10902 N N . LEU B 1 664 ? 2.35 -13.148 12.086 1 97.56 664 LEU B N 1
ATOM 10903 C CA . LEU B 1 664 ? 2.098 -11.906 12.812 1 97.56 664 LEU B CA 1
ATOM 10904 C C . LEU B 1 664 ? 2.6 -12.008 14.25 1 97.56 664 LEU B C 1
ATOM 10906 O O . LEU B 1 664 ? 3.201 -11.062 14.773 1 97.56 664 LEU B O 1
ATOM 10910 N N . HIS B 1 665 ? 2.482 -13.164 14.828 1 96 665 HIS B N 1
ATOM 10911 C CA . HIS B 1 665 ? 2.779 -13.336 16.25 1 96 665 HIS B CA 1
ATOM 10912 C C . HIS B 1 665 ? 4.277 -13.5 16.469 1 96 665 HIS B C 1
ATOM 10914 O O . HIS B 1 665 ? 4.738 -13.461 17.625 1 96 665 HIS B O 1
ATOM 10920 N N . LEU B 1 666 ? 5.023 -13.609 15.406 1 97.56 666 LEU B N 1
ATOM 10921 C CA . LEU B 1 666 ? 6.461 -13.836 15.516 1 97.56 666 LEU B CA 1
ATOM 10922 C C . LEU B 1 666 ? 7.238 -12.602 15.062 1 97.56 666 LEU B C 1
ATOM 10924 O O . LEU B 1 666 ? 8.469 -12.625 15.016 1 97.56 666 LEU B O 1
ATOM 10928 N N . ALA B 1 667 ? 6.555 -11.547 14.773 1 97.81 667 ALA B N 1
ATOM 10929 C CA . ALA B 1 667 ? 7.16 -10.367 14.156 1 97.81 667 ALA B CA 1
ATOM 10930 C C . ALA B 1 667 ? 8.312 -9.836 15 1 97.81 667 ALA B C 1
ATOM 10932 O O . ALA B 1 667 ? 9.312 -9.359 14.461 1 97.81 667 ALA B O 1
ATOM 10933 N N . ASP B 1 668 ? 8.242 -9.883 16.312 1 96.81 668 ASP B N 1
ATOM 10934 C CA . ASP B 1 668 ? 9.234 -9.312 17.219 1 96.81 668 ASP B CA 1
ATOM 10935 C C . ASP B 1 668 ? 10.547 -10.102 17.172 1 96.81 668 ASP B C 1
ATOM 10937 O O . ASP B 1 668 ? 11.57 -9.641 17.688 1 96.81 668 ASP B O 1
ATOM 10941 N N . ARG B 1 669 ? 10.57 -11.219 16.469 1 97.75 669 ARG B N 1
ATOM 10942 C CA . ARG B 1 669 ? 11.742 -12.086 16.422 1 97.75 669 ARG B CA 1
ATOM 10943 C C . ARG B 1 669 ? 12.648 -11.719 15.258 1 97.75 669 ARG B C 1
ATOM 10945 O O . ARG B 1 669 ? 13.75 -12.266 15.117 1 97.75 669 ARG B O 1
ATOM 10952 N N . LEU B 1 670 ? 12.195 -10.859 14.406 1 97.62 670 LEU B N 1
ATOM 10953 C CA . LEU B 1 670 ? 13.008 -10.508 13.25 1 97.62 670 LEU B CA 1
ATOM 10954 C C . LEU B 1 670 ? 14.328 -9.883 13.688 1 97.62 670 LEU B C 1
ATOM 10956 O O . LEU B 1 670 ? 14.336 -8.883 14.406 1 97.62 670 LEU B O 1
ATOM 10960 N N . ALA B 1 671 ? 15.414 -10.43 13.25 1 96.38 671 ALA B N 1
ATOM 10961 C CA . ALA B 1 671 ? 16.734 -9.914 13.578 1 96.38 671 ALA B CA 1
ATOM 10962 C C . ALA B 1 671 ? 17.453 -9.391 12.336 1 96.38 671 ALA B C 1
ATOM 10964 O O . ALA B 1 671 ? 18.25 -8.445 12.414 1 96.38 671 ALA B O 1
ATOM 10965 N N . GLY B 1 672 ? 17.234 -10.055 11.203 1 95.62 672 GLY B N 1
ATOM 10966 C CA . GLY B 1 672 ? 17.891 -9.664 9.961 1 95.62 672 GLY B CA 1
ATOM 10967 C C . GLY B 1 672 ? 17.094 -8.625 9.18 1 95.62 672 GLY B C 1
ATOM 10968 O O . GLY B 1 672 ? 16.203 -7.984 9.719 1 95.62 672 GLY B O 1
ATOM 10969 N N . LYS B 1 673 ? 17.562 -8.367 7.93 1 95.5 673 LYS B N 1
ATOM 10970 C CA . LYS B 1 673 ? 16.906 -7.414 7.035 1 95.5 673 LYS B CA 1
ATOM 10971 C C . LYS B 1 673 ? 15.852 -8.094 6.18 1 95.5 673 LYS B C 1
ATOM 10973 O O . LYS B 1 673 ? 16.078 -9.18 5.641 1 95.5 673 LYS B O 1
ATOM 10978 N N . LEU B 1 674 ? 14.664 -7.457 6.098 1 97.88 674 LEU B N 1
ATOM 10979 C CA . LEU B 1 674 ? 13.562 -8.094 5.387 1 97.88 674 LEU B CA 1
ATOM 10980 C C . LEU B 1 674 ? 12.945 -7.133 4.375 1 97.88 674 LEU B C 1
ATOM 10982 O O . LEU B 1 674 ? 12.672 -5.973 4.699 1 97.88 674 LEU B O 1
ATOM 10986 N N . LEU B 1 675 ? 12.812 -7.551 3.172 1 98.12 675 LEU B N 1
ATOM 10987 C CA . LEU B 1 675 ? 12.062 -6.844 2.139 1 98.12 675 LEU B CA 1
ATOM 10988 C C . LEU B 1 675 ? 10.734 -7.539 1.863 1 98.12 675 LEU B C 1
ATOM 10990 O O . LEU B 1 675 ? 10.711 -8.727 1.525 1 98.12 675 LEU B O 1
ATOM 10994 N N . LEU B 1 676 ? 9.68 -6.859 2.053 1 98.62 676 LEU B N 1
ATOM 10995 C CA . LEU B 1 676 ? 8.336 -7.305 1.695 1 98.62 676 LEU B CA 1
ATOM 10996 C C . LEU B 1 676 ? 7.879 -6.648 0.396 1 98.62 676 LEU B C 1
ATOM 10998 O O . LEU B 1 676 ? 7.977 -5.43 0.241 1 98.62 676 LEU B O 1
ATOM 11002 N N . VAL B 1 677 ? 7.422 -7.453 -0.588 1 98.44 677 VAL B N 1
ATOM 11003 C CA . VAL B 1 677 ? 6.891 -6.938 -1.847 1 98.44 677 VAL B CA 1
ATOM 11004 C C . VAL B 1 677 ? 5.496 -7.516 -2.096 1 98.44 677 VAL B C 1
ATOM 11006 O O . VAL B 1 677 ? 5.273 -8.711 -1.91 1 98.44 677 VAL B O 1
ATOM 11009 N N . HIS B 1 678 ? 4.543 -6.734 -2.523 1 98.69 678 HIS B N 1
ATOM 11010 C CA . HIS B 1 678 ? 3.188 -7.223 -2.758 1 98.69 678 HIS B CA 1
ATOM 11011 C C . HIS B 1 678 ? 2.457 -6.352 -3.773 1 98.69 678 HIS B C 1
ATOM 11013 O O . HIS B 1 678 ? 2.574 -5.125 -3.744 1 98.69 678 HIS B O 1
ATOM 11019 N N . GLY B 1 679 ? 1.742 -6.934 -4.73 1 98.44 679 GLY B N 1
ATOM 11020 C CA . GLY B 1 679 ? 0.866 -6.18 -5.609 1 98.44 679 GLY B CA 1
ATOM 11021 C C . GLY B 1 679 ? -0.405 -5.707 -4.93 1 98.44 679 GLY B C 1
ATOM 11022 O O . GLY B 1 679 ? -1.05 -6.473 -4.207 1 98.44 679 GLY B O 1
ATOM 11023 N N . ASP B 1 680 ? -0.799 -4.488 -5.168 1 97.88 680 ASP B N 1
ATOM 11024 C CA . ASP B 1 680 ? -1.935 -3.947 -4.426 1 97.88 680 ASP B CA 1
ATOM 11025 C C . ASP B 1 680 ? -3.258 -4.43 -5.02 1 97.88 680 ASP B C 1
ATOM 11027 O O . ASP B 1 680 ? -4.316 -4.25 -4.414 1 97.88 680 ASP B O 1
ATOM 11031 N N . MET B 1 681 ? -3.221 -5.066 -6.195 1 98.25 681 MET B N 1
ATOM 11032 C CA . MET B 1 681 ? -4.43 -5.617 -6.801 1 98.25 681 MET B CA 1
ATOM 11033 C C . MET B 1 681 ? -4.359 -7.141 -6.871 1 98.25 681 MET B C 1
ATOM 11035 O O . MET B 1 681 ? -4.992 -7.754 -7.73 1 98.25 681 MET B O 1
ATOM 11039 N N . ASP B 1 682 ? -3.523 -7.727 -6.07 1 98.44 682 ASP B N 1
ATOM 11040 C CA . ASP B 1 682 ? -3.463 -9.18 -5.934 1 98.44 682 ASP B CA 1
ATOM 11041 C C . ASP B 1 682 ? -4.781 -9.734 -5.398 1 98.44 682 ASP B C 1
ATOM 11043 O O . ASP B 1 682 ? -5.148 -9.477 -4.254 1 98.44 682 ASP B O 1
ATOM 11047 N N . ASP B 1 683 ? -5.457 -10.484 -6.203 1 97.81 683 ASP B N 1
ATOM 11048 C CA . ASP B 1 683 ? -6.77 -10.984 -5.805 1 97.81 683 ASP B CA 1
ATOM 11049 C C . ASP B 1 683 ? -6.703 -12.461 -5.43 1 97.81 683 ASP B C 1
ATOM 11051 O O . ASP B 1 683 ? -7.738 -13.117 -5.273 1 97.81 683 ASP B O 1
ATOM 11055 N N . GLN B 1 684 ? -5.434 -13.023 -5.359 1 96.88 684 GLN B N 1
ATOM 11056 C CA . GLN B 1 684 ? -5.219 -14.391 -4.891 1 96.88 684 GLN B CA 1
ATOM 11057 C C . GLN B 1 684 ? -4.758 -14.406 -3.436 1 96.88 684 GLN B C 1
ATOM 11059 O O . GLN B 1 684 ? -5.281 -15.172 -2.623 1 96.88 684 GLN B O 1
ATOM 11064 N N . VAL B 1 685 ? -3.756 -13.711 -3.18 1 97.94 685 VAL B N 1
ATOM 11065 C CA . VAL B 1 685 ? -3.287 -13.359 -1.845 1 97.94 685 VAL B CA 1
ATOM 11066 C C . VAL B 1 685 ? -3.414 -11.852 -1.636 1 97.94 685 VAL B C 1
ATOM 11068 O O . VAL B 1 685 ? -2.551 -11.086 -2.07 1 97.94 685 VAL B O 1
ATOM 11071 N N . HIS B 1 686 ? -4.434 -11.492 -0.984 1 98.19 686 HIS B N 1
ATOM 11072 C CA . HIS B 1 686 ? -4.73 -10.07 -0.875 1 98.19 686 HIS B CA 1
ATOM 11073 C C . HIS B 1 686 ? -3.594 -9.32 -0.183 1 98.19 686 HIS B C 1
ATOM 11075 O O . HIS B 1 686 ? -2.949 -9.859 0.719 1 98.19 686 HIS B O 1
ATOM 11081 N N . PRO B 1 687 ? -3.363 -8.062 -0.556 1 98.25 687 PRO B N 1
ATOM 11082 C CA . PRO B 1 687 ? -2.242 -7.293 -0.01 1 98.25 687 PRO B CA 1
ATOM 11083 C C . PRO B 1 687 ? -2.354 -7.078 1.497 1 98.25 687 PRO B C 1
ATOM 11085 O O . PRO B 1 687 ? -1.354 -6.785 2.158 1 98.25 687 PRO B O 1
ATOM 11088 N N . ASP B 1 688 ? -3.578 -7.234 2.076 1 98.19 688 ASP B N 1
ATOM 11089 C CA . ASP B 1 688 ? -3.725 -7.086 3.521 1 98.19 688 ASP B CA 1
ATOM 11090 C C . ASP B 1 688 ? -2.854 -8.094 4.27 1 98.19 688 ASP B C 1
ATOM 11092 O O . ASP B 1 688 ? -2.434 -7.84 5.398 1 98.19 688 ASP B O 1
ATOM 11096 N N . GLN B 1 689 ? -2.561 -9.25 3.643 1 98.44 689 GLN B N 1
ATOM 11097 C CA . GLN B 1 689 ? -1.69 -10.242 4.262 1 98.44 689 GLN B CA 1
ATOM 11098 C C . GLN B 1 689 ? -0.325 -9.648 4.598 1 98.44 689 GLN B C 1
ATOM 11100 O O . GLN B 1 689 ? 0.142 -9.758 5.73 1 98.44 689 GLN B O 1
ATOM 11105 N N . THR B 1 690 ? 0.286 -8.992 3.664 1 98.69 690 THR B N 1
ATOM 11106 C CA . THR B 1 690 ? 1.598 -8.383 3.85 1 98.69 690 THR B CA 1
ATOM 11107 C C . THR B 1 690 ? 1.495 -7.137 4.73 1 98.69 690 THR B C 1
ATOM 11109 O O . THR B 1 690 ? 2.359 -6.898 5.578 1 98.69 690 THR B O 1
ATOM 11112 N N . LEU B 1 691 ? 0.46 -6.344 4.582 1 98.5 691 LEU B N 1
ATOM 11113 C CA . LEU B 1 691 ? 0.309 -5.109 5.348 1 98.5 691 LEU B CA 1
ATOM 11114 C C . LEU B 1 691 ? 0.089 -5.41 6.824 1 98.5 691 LEU B C 1
ATOM 11116 O O . LEU B 1 691 ? 0.589 -4.691 7.691 1 98.5 691 LEU B O 1
ATOM 11120 N N . ARG B 1 692 ? -0.654 -6.484 7.172 1 98.12 692 ARG B N 1
ATOM 11121 C CA . ARG B 1 692 ? -0.853 -6.902 8.555 1 98.12 692 ARG B CA 1
ATOM 11122 C C . ARG B 1 692 ? 0.471 -7.289 9.203 1 98.12 692 ARG B C 1
ATOM 11124 O O . ARG B 1 692 ? 0.727 -6.941 10.359 1 98.12 692 ARG B O 1
ATOM 11131 N N . PHE B 1 693 ? 1.242 -8.062 8.445 1 98.5 693 PHE B N 1
ATOM 11132 C CA . PHE B 1 693 ? 2.553 -8.461 8.945 1 98.5 693 PHE B CA 1
ATOM 11133 C C . PHE B 1 693 ? 3.455 -7.246 9.133 1 98.5 693 PHE B C 1
ATOM 11135 O O . PHE B 1 693 ? 4.113 -7.113 10.164 1 98.5 693 PHE B O 1
ATOM 11142 N N . ALA B 1 694 ? 3.498 -6.344 8.188 1 98.25 694 ALA B N 1
ATOM 11143 C CA . ALA B 1 694 ? 4.27 -5.105 8.266 1 98.25 694 ALA B CA 1
ATOM 11144 C C . ALA B 1 694 ? 3.869 -4.289 9.492 1 98.25 694 ALA B C 1
ATOM 11146 O O . ALA B 1 694 ? 4.723 -3.713 10.172 1 98.25 694 ALA B O 1
ATOM 11147 N N . ASP B 1 695 ? 2.594 -4.188 9.727 1 97.25 695 ASP B N 1
ATOM 11148 C CA . ASP B 1 695 ? 2.08 -3.475 10.891 1 97.25 695 ASP B CA 1
ATOM 11149 C C . ASP B 1 695 ? 2.684 -4.027 12.18 1 97.25 695 ASP B C 1
ATOM 11151 O O . ASP B 1 695 ? 3.09 -3.262 13.055 1 97.25 695 ASP B O 1
ATOM 11155 N N . ARG B 1 696 ? 2.754 -5.355 12.281 1 97.19 696 ARG B N 1
ATOM 11156 C CA . ARG B 1 696 ? 3.312 -5.988 13.469 1 97.19 696 ARG B CA 1
ATOM 11157 C C . ARG B 1 696 ? 4.812 -5.734 13.57 1 97.19 696 ARG B C 1
ATOM 11159 O O . ARG B 1 696 ? 5.344 -5.539 14.664 1 97.19 696 ARG B O 1
ATOM 11166 N N . LEU B 1 697 ? 5.492 -5.816 12.453 1 97.19 697 LEU B N 1
ATOM 11167 C CA . LEU B 1 697 ? 6.918 -5.508 12.438 1 97.19 697 LEU B CA 1
ATOM 11168 C C . LEU B 1 697 ? 7.172 -4.082 12.922 1 97.19 697 LEU B C 1
ATOM 11170 O O . LEU B 1 697 ? 8.086 -3.84 13.703 1 97.19 697 LEU B O 1
ATOM 11174 N N . LEU B 1 698 ? 6.332 -3.156 12.422 1 94.56 698 LEU B N 1
ATOM 11175 C CA . LEU B 1 698 ? 6.43 -1.758 12.828 1 94.56 698 LEU B CA 1
ATOM 11176 C C . LEU B 1 698 ? 6.203 -1.606 14.328 1 94.56 698 LEU B C 1
ATOM 11178 O O . LEU B 1 698 ? 6.988 -0.951 15.016 1 94.56 698 LEU B O 1
ATOM 11182 N N . ALA B 1 699 ? 5.176 -2.213 14.805 1 92.31 699 ALA B N 1
ATOM 11183 C CA . ALA B 1 699 ? 4.852 -2.152 16.234 1 92.31 699 ALA B CA 1
ATOM 11184 C C . ALA B 1 699 ? 5.996 -2.697 17.078 1 92.31 699 ALA B C 1
ATOM 11186 O O . ALA B 1 699 ? 6.223 -2.23 18.203 1 92.31 699 ALA B O 1
ATOM 11187 N N . ALA B 1 700 ? 6.707 -3.654 16.516 1 93.94 700 ALA B N 1
ATOM 11188 C CA . ALA B 1 700 ? 7.812 -4.285 17.219 1 93.94 700 ALA B CA 1
ATOM 11189 C C . ALA B 1 700 ? 9.109 -3.504 17.031 1 93.94 700 ALA B C 1
ATOM 11191 O O . ALA B 1 700 ? 10.164 -3.898 17.531 1 93.94 700 ALA B O 1
ATOM 11192 N N . GLY B 1 701 ? 9.062 -2.434 16.266 1 89.81 701 GLY B N 1
ATOM 11193 C CA . GLY B 1 701 ? 10.227 -1.597 16.047 1 89.81 701 GLY B CA 1
ATOM 11194 C C . GLY B 1 701 ? 11.273 -2.252 15.164 1 89.81 701 GLY B C 1
ATOM 11195 O O . GLY B 1 701 ? 12.477 -2.023 15.344 1 89.81 701 GLY B O 1
ATOM 11196 N N . LYS B 1 702 ? 10.797 -3.141 14.25 1 92.44 702 LYS B N 1
ATOM 11197 C CA . LYS B 1 702 ? 11.742 -3.879 13.406 1 92.44 702 LYS B CA 1
ATOM 11198 C C . LYS B 1 702 ? 12.062 -3.107 12.133 1 92.44 702 LYS B C 1
ATOM 11200 O O . LYS B 1 702 ? 11.289 -2.244 11.711 1 92.44 702 LYS B O 1
ATOM 11205 N N . ASP B 1 703 ? 13.234 -3.354 11.617 1 83.81 703 ASP B N 1
ATOM 11206 C CA . ASP B 1 703 ? 13.695 -2.725 10.383 1 83.81 703 ASP B CA 1
ATOM 11207 C C . ASP B 1 703 ? 13.336 -3.576 9.172 1 83.81 703 ASP B C 1
ATOM 11209 O O . ASP B 1 703 ? 13.867 -4.672 8.992 1 83.81 703 ASP B O 1
ATOM 11213 N N . PHE B 1 704 ? 12.484 -3.193 8.383 1 94.62 704 PHE B N 1
ATOM 11214 C CA . PHE B 1 704 ? 12.047 -3.867 7.164 1 94.62 704 PHE B CA 1
ATOM 11215 C C . PHE B 1 704 ? 11.734 -2.855 6.066 1 94.62 704 PHE B C 1
ATOM 11217 O O . PHE B 1 704 ? 11.578 -1.664 6.34 1 94.62 704 PHE B O 1
ATOM 11224 N N . GLU B 1 705 ? 11.797 -3.27 4.855 1 94.88 705 GLU B N 1
ATOM 11225 C CA . GLU B 1 705 ? 11.352 -2.504 3.693 1 94.88 705 GLU B CA 1
ATOM 11226 C C . GLU B 1 705 ? 10.055 -3.07 3.119 1 94.88 705 GLU B C 1
ATOM 11228 O O . GLU B 1 705 ? 9.836 -4.285 3.145 1 94.88 705 GLU B O 1
ATOM 11233 N N . LEU B 1 706 ? 9.18 -2.24 2.764 1 97.44 706 LEU B N 1
ATOM 11234 C CA . LEU B 1 706 ? 7.922 -2.623 2.135 1 97.44 706 LEU B CA 1
ATOM 11235 C C . LEU B 1 706 ? 7.777 -1.966 0.766 1 97.44 706 LEU B C 1
ATOM 11237 O O . LEU B 1 706 ? 7.887 -0.744 0.644 1 97.44 706 LEU B O 1
ATOM 11241 N N . HIS B 1 707 ? 7.617 -2.742 -0.253 1 96.69 707 HIS B N 1
ATOM 11242 C CA . HIS B 1 707 ? 7.418 -2.268 -1.617 1 96.69 707 HIS B CA 1
ATOM 11243 C C . HIS B 1 707 ? 6.078 -2.742 -2.176 1 96.69 707 HIS B C 1
ATOM 11245 O O . HIS B 1 707 ? 5.977 -3.857 -2.689 1 96.69 707 HIS B O 1
ATOM 11251 N N . VAL B 1 708 ? 5.051 -1.896 -2.117 1 97.94 708 VAL B N 1
ATOM 11252 C CA . VAL B 1 708 ? 3.756 -2.178 -2.727 1 97.94 708 VAL B CA 1
ATOM 11253 C C . VAL B 1 708 ? 3.785 -1.796 -4.207 1 97.94 708 VAL B C 1
ATOM 11255 O O . VAL B 1 708 ? 4.184 -0.682 -4.555 1 97.94 708 VAL B O 1
ATOM 11258 N N . VAL B 1 709 ? 3.395 -2.666 -5.086 1 97.88 709 VAL B N 1
ATOM 11259 C CA . VAL B 1 709 ? 3.439 -2.436 -6.527 1 97.88 709 VAL B CA 1
ATOM 11260 C C . VAL B 1 709 ? 2.043 -2.094 -7.039 1 97.88 709 VAL B C 1
ATOM 11262 O O . VAL B 1 709 ? 1.172 -2.963 -7.117 1 97.88 709 VAL B O 1
ATOM 11265 N N . PRO B 1 710 ? 1.824 -0.902 -7.508 1 96.81 710 PRO B N 1
ATOM 11266 C CA . PRO B 1 710 ? 0.479 -0.471 -7.895 1 96.81 710 PRO B CA 1
ATOM 11267 C C . PRO B 1 710 ? -0.063 -1.238 -9.102 1 96.81 710 PRO B C 1
ATOM 11269 O O . PRO B 1 710 ? 0.647 -1.417 -10.094 1 96.81 710 PRO B O 1
ATOM 11272 N N . GLY B 1 711 ? -1.3 -1.682 -8.977 1 96.75 711 GLY B N 1
ATOM 11273 C CA . GLY B 1 711 ? -2.01 -2.326 -10.07 1 96.75 711 GLY B CA 1
ATOM 11274 C C . GLY B 1 711 ? -1.593 -3.77 -10.281 1 96.75 711 GLY B C 1
ATOM 11275 O O . GLY B 1 711 ? -2.219 -4.492 -11.062 1 96.75 711 GLY B O 1
ATOM 11276 N N . ALA B 1 712 ? -0.596 -4.242 -9.594 1 97.62 712 ALA B N 1
ATOM 11277 C CA . ALA B 1 712 ? -0.041 -5.562 -9.875 1 97.62 712 ALA B CA 1
ATOM 11278 C C . ALA B 1 712 ? -0.896 -6.66 -9.25 1 97.62 712 ALA B C 1
ATOM 11280 O O . ALA B 1 712 ? -1.387 -6.512 -8.125 1 97.62 712 ALA B O 1
ATOM 11281 N N . GLU B 1 713 ? -1.109 -7.668 -10.039 1 96.81 713 GLU B N 1
ATOM 11282 C CA . GLU B 1 713 ? -1.745 -8.898 -9.562 1 96.81 713 GLU B CA 1
ATOM 11283 C C . GLU B 1 713 ? -0.716 -9.859 -8.984 1 96.81 713 GLU B C 1
ATOM 11285 O O . GLU B 1 713 ? 0.403 -9.461 -8.656 1 96.81 713 GLU B O 1
ATOM 11290 N N . HIS B 1 714 ? -1.059 -11.078 -8.672 1 96.69 714 HIS B N 1
ATOM 11291 C CA . HIS B 1 714 ? -0.299 -12.031 -7.875 1 96.69 714 HIS B CA 1
ATOM 11292 C C . HIS B 1 714 ? 1.007 -12.414 -8.562 1 96.69 714 HIS B C 1
ATOM 11294 O O . HIS B 1 714 ? 2.02 -12.641 -7.902 1 96.69 714 HIS B O 1
ATOM 11300 N N . THR B 1 715 ? 1.076 -12.492 -9.852 1 93.5 715 THR B N 1
ATOM 11301 C CA . THR B 1 715 ? 2.227 -13.023 -10.578 1 93.5 715 THR B CA 1
ATOM 11302 C C . THR B 1 715 ? 3.168 -11.898 -10.992 1 93.5 715 THR B C 1
ATOM 11304 O O . THR B 1 715 ? 4.301 -12.156 -11.414 1 93.5 715 THR B O 1
ATOM 11307 N N . PHE B 1 716 ? 2.734 -10.664 -10.945 1 95.5 716 PHE B N 1
ATOM 11308 C CA . PHE B 1 716 ? 3.496 -9.5 -11.383 1 95.5 716 PHE B CA 1
ATOM 11309 C C . PHE B 1 716 ? 3.781 -9.578 -12.875 1 95.5 716 PHE B C 1
ATOM 11311 O O . PHE B 1 716 ? 4.859 -9.18 -13.328 1 95.5 716 PHE B O 1
ATOM 11318 N N . ILE B 1 717 ? 2.854 -10 -13.633 1 91.31 717 ILE B N 1
ATOM 11319 C CA . ILE B 1 717 ? 3.094 -10.422 -15.008 1 91.31 717 ILE B CA 1
ATOM 11320 C C . ILE B 1 717 ? 3.664 -9.258 -15.812 1 91.31 717 ILE B C 1
ATOM 11322 O O . ILE B 1 717 ? 4.559 -9.445 -16.641 1 91.31 717 ILE B O 1
ATOM 11326 N N . ASP B 1 718 ? 3.207 -8.062 -15.586 1 91.31 718 ASP B N 1
ATOM 11327 C CA . ASP B 1 718 ? 3.635 -6.945 -16.422 1 91.31 718 ASP B CA 1
ATOM 11328 C C . ASP B 1 718 ? 4.715 -6.121 -15.719 1 91.31 718 ASP B C 1
ATOM 11330 O O . ASP B 1 718 ? 5.102 -5.059 -16.203 1 91.31 718 ASP B O 1
ATOM 11334 N N . CYS B 1 719 ? 5.145 -6.57 -14.562 1 94.44 719 CYS B N 1
ATOM 11335 C CA . CYS B 1 719 ? 6.188 -5.848 -13.844 1 94.44 719 CYS B CA 1
ATOM 11336 C C . CYS B 1 719 ? 7.203 -6.809 -13.242 1 94.44 719 CYS B C 1
ATOM 11338 O O . CYS B 1 719 ? 7.805 -6.512 -12.211 1 94.44 719 CYS B O 1
ATOM 11340 N N . LEU B 1 720 ? 7.367 -7.941 -13.812 1 93.81 720 LEU B N 1
ATOM 11341 C CA . LEU B 1 720 ? 8.266 -8.984 -13.336 1 93.81 720 LEU B CA 1
ATOM 11342 C C . LEU B 1 720 ? 9.695 -8.461 -13.227 1 93.81 720 LEU B C 1
ATOM 11344 O O . LEU B 1 720 ? 10.367 -8.664 -12.211 1 93.81 720 LEU B O 1
ATOM 11348 N N . ALA B 1 721 ? 10.195 -7.797 -14.266 1 94.69 721 ALA B N 1
ATOM 11349 C CA . ALA B 1 721 ? 11.57 -7.301 -14.297 1 94.69 721 ALA B CA 1
ATOM 11350 C C . ALA B 1 721 ? 11.812 -6.297 -13.172 1 94.69 721 ALA B C 1
ATOM 11352 O O . ALA B 1 721 ? 12.828 -6.367 -12.484 1 94.69 721 ALA B O 1
ATOM 11353 N N . HIS B 1 722 ? 10.891 -5.43 -12.977 1 94.31 722 HIS B N 1
ATOM 11354 C CA . HIS B 1 722 ? 11.016 -4.426 -11.922 1 94.31 722 HIS B CA 1
ATOM 11355 C C . HIS B 1 722 ? 11.078 -5.078 -10.547 1 94.31 722 HIS B C 1
ATOM 11357 O O . HIS B 1 722 ? 11.969 -4.781 -9.758 1 94.31 722 HIS B O 1
ATOM 11363 N N . VAL B 1 723 ? 10.164 -5.898 -10.273 1 96.69 723 VAL B N 1
ATOM 11364 C CA . VAL B 1 723 ? 10.039 -6.516 -8.961 1 96.69 723 VAL B CA 1
ATOM 11365 C C . VAL B 1 723 ? 11.281 -7.352 -8.664 1 96.69 723 VAL B C 1
ATOM 11367 O O . VAL B 1 723 ? 11.859 -7.254 -7.578 1 96.69 723 VAL B O 1
ATOM 11370 N N . ARG B 1 724 ? 11.719 -8.102 -9.633 1 96.94 724 ARG B N 1
ATOM 11371 C CA . ARG B 1 724 ? 12.867 -8.961 -9.383 1 96.94 724 ARG B CA 1
ATOM 11372 C C . ARG B 1 724 ? 14.148 -8.141 -9.242 1 96.94 724 ARG B C 1
ATOM 11374 O O . ARG B 1 724 ? 15.016 -8.477 -8.438 1 96.94 724 ARG B O 1
ATOM 11381 N N . THR B 1 725 ? 14.234 -7.145 -10.016 1 96 725 THR B N 1
ATOM 11382 C CA . THR B 1 725 ? 15.406 -6.289 -9.875 1 96 725 THR B CA 1
ATOM 11383 C C . THR B 1 725 ? 15.477 -5.695 -8.469 1 96 725 THR B C 1
ATOM 11385 O O . THR B 1 725 ? 16.547 -5.586 -7.887 1 96 725 THR B O 1
ATOM 11388 N N . ARG B 1 726 ? 14.344 -5.289 -7.906 1 95.06 726 ARG B N 1
ATOM 11389 C CA . ARG B 1 726 ? 14.305 -4.801 -6.535 1 95.06 726 ARG B CA 1
ATOM 11390 C C . ARG B 1 726 ? 14.789 -5.867 -5.559 1 95.06 726 ARG B C 1
ATOM 11392 O O . ARG B 1 726 ? 15.5 -5.559 -4.598 1 95.06 726 ARG B O 1
ATOM 11399 N N . CYS B 1 727 ? 14.406 -7.047 -5.785 1 97.62 727 CYS B N 1
ATOM 11400 C CA . CYS B 1 727 ? 14.852 -8.156 -4.953 1 97.62 727 CYS B CA 1
ATOM 11401 C C . CYS B 1 727 ? 16.359 -8.352 -5.07 1 97.62 727 CYS B C 1
ATOM 11403 O O . CYS B 1 727 ? 17.047 -8.539 -4.062 1 97.62 727 CYS B O 1
ATOM 11405 N N . TRP B 1 728 ? 16.906 -8.281 -6.363 1 97.75 728 TRP B N 1
ATOM 11406 C CA . TRP B 1 728 ? 18.328 -8.414 -6.605 1 97.75 728 TRP B CA 1
ATOM 11407 C C . TRP B 1 728 ? 19.109 -7.34 -5.863 1 97.75 728 TRP B C 1
ATOM 11409 O O . TRP B 1 728 ? 20.062 -7.641 -5.145 1 97.75 728 TRP B O 1
ATOM 11419 N N . ASP B 1 729 ? 18.641 -6.121 -6.004 1 95.19 729 ASP B N 1
ATOM 11420 C CA . ASP B 1 729 ? 19.312 -4.98 -5.383 1 95.19 729 ASP B CA 1
ATOM 11421 C C . ASP B 1 729 ? 19.391 -5.148 -3.867 1 95.19 729 ASP B C 1
ATOM 11423 O O . ASP B 1 729 ? 20.422 -4.895 -3.26 1 95.19 729 ASP B O 1
ATOM 11427 N N . PHE B 1 730 ? 18.312 -5.504 -3.271 1 96.06 730 PHE B N 1
ATOM 11428 C CA . PHE B 1 730 ? 18.25 -5.668 -1.824 1 96.06 730 PHE B CA 1
ATOM 11429 C C . PHE B 1 730 ? 19.234 -6.723 -1.347 1 96.06 730 PHE B C 1
ATOM 11431 O O . PHE B 1 730 ? 20 -6.484 -0.405 1 96.06 730 PHE B O 1
ATOM 11438 N N . LEU B 1 731 ? 19.203 -7.926 -1.987 1 97.94 731 LEU B N 1
ATOM 11439 C CA . LEU B 1 731 ? 20.062 -9.023 -1.566 1 97.94 731 LEU B CA 1
ATOM 11440 C C . LEU B 1 731 ? 21.531 -8.68 -1.798 1 97.94 731 LEU B C 1
ATOM 11442 O O . LEU B 1 731 ? 22.391 -9.016 -0.975 1 97.94 731 LEU B O 1
ATOM 11446 N N . VAL B 1 732 ? 21.844 -8.062 -2.928 1 96.69 732 VAL B N 1
ATOM 11447 C CA . VAL B 1 732 ? 23.219 -7.648 -3.213 1 96.69 732 VAL B CA 1
ATOM 11448 C C . VAL B 1 732 ? 23.703 -6.668 -2.143 1 96.69 732 VAL B C 1
ATOM 11450 O O . VAL B 1 732 ? 24.797 -6.816 -1.6 1 96.69 732 VAL B O 1
ATOM 11453 N N . ARG B 1 733 ? 22.828 -5.695 -1.776 1 92.62 733 ARG B N 1
ATOM 11454 C CA . ARG B 1 733 ? 23.172 -4.695 -0.773 1 92.62 733 ARG B CA 1
ATOM 11455 C C . ARG B 1 733 ? 23.359 -5.336 0.596 1 92.62 733 ARG B C 1
ATOM 11457 O O . ARG B 1 733 ? 24.359 -5.078 1.271 1 92.62 733 ARG B O 1
ATOM 11464 N N . GLU B 1 734 ? 22.484 -6.242 0.986 1 94.38 734 GLU B N 1
ATOM 11465 C CA . GLU B 1 734 ? 22.453 -6.711 2.367 1 94.38 734 GLU B CA 1
ATOM 11466 C C . GLU B 1 734 ? 23.422 -7.863 2.59 1 94.38 734 GLU B C 1
ATOM 11468 O O . GLU B 1 734 ? 23.953 -8.031 3.689 1 94.38 734 GLU B O 1
ATOM 11473 N N . LEU B 1 735 ? 23.641 -8.695 1.544 1 97 735 LEU B N 1
ATOM 11474 C CA . LEU B 1 735 ? 24.453 -9.891 1.745 1 97 735 LEU B CA 1
ATOM 11475 C C . LEU B 1 735 ? 25.859 -9.703 1.196 1 97 735 LEU B C 1
ATOM 11477 O O . LEU B 1 735 ? 26.812 -10.328 1.676 1 97 735 LEU B O 1
ATOM 11481 N N . MET B 1 736 ? 26.016 -8.859 0.172 1 94.31 736 MET B N 1
ATOM 11482 C CA . MET B 1 736 ? 27.344 -8.641 -0.408 1 94.31 736 MET B CA 1
ATOM 11483 C C . MET B 1 736 ? 27.953 -7.344 0.108 1 94.31 736 MET B C 1
ATOM 11485 O O . MET B 1 736 ? 29.156 -7.129 -0.023 1 94.31 736 MET B O 1
ATOM 11489 N N . GLY B 1 737 ? 27.109 -6.41 0.639 1 88.69 737 GLY B N 1
ATOM 11490 C CA . GLY B 1 737 ? 27.609 -5.164 1.19 1 88.69 737 GLY B CA 1
ATOM 11491 C C . GLY B 1 737 ? 28.047 -4.172 0.127 1 88.69 737 GLY B C 1
ATOM 11492 O O . GLY B 1 737 ? 28.922 -3.33 0.37 1 88.69 737 GLY B O 1
ATOM 11493 N N . THR B 1 738 ? 27.516 -4.352 -1.077 1 86.88 738 THR B N 1
ATOM 11494 C CA . THR B 1 738 ? 27.844 -3.449 -2.176 1 86.88 738 THR B CA 1
ATOM 11495 C C . THR B 1 738 ? 26.594 -2.801 -2.738 1 86.88 738 THR B C 1
ATOM 11497 O O . THR B 1 738 ? 25.484 -3.344 -2.602 1 86.88 738 THR B O 1
ATOM 11500 N N . LEU B 1 739 ? 26.75 -1.625 -3.334 1 86.12 739 LEU B N 1
ATOM 11501 C CA . LEU B 1 739 ? 25.625 -0.962 -3.98 1 86.12 739 LEU B CA 1
ATOM 11502 C C . LEU B 1 739 ? 25.312 -1.607 -5.324 1 86.12 739 LEU B C 1
ATOM 11504 O O . LEU B 1 739 ? 26.234 -1.946 -6.082 1 86.12 739 LEU B O 1
ATOM 11508 N N . PRO B 1 740 ? 24.062 -1.862 -5.566 1 89.38 740 PRO B N 1
ATOM 11509 C CA . PRO B 1 740 ? 23.672 -2.375 -6.887 1 89.38 740 PRO B CA 1
ATOM 11510 C C . PRO B 1 740 ? 24.078 -1.438 -8.023 1 89.38 740 PRO B C 1
ATOM 11512 O O . PRO B 1 740 ? 24.25 -0.236 -7.801 1 89.38 740 PRO B O 1
ATOM 11515 N N . PRO B 1 741 ? 24.312 -1.991 -9.156 1 90.56 741 PRO B N 1
ATOM 11516 C CA . PRO B 1 741 ? 24.656 -1.133 -10.289 1 90.56 741 PRO B CA 1
ATOM 11517 C C . PRO B 1 741 ? 23.469 -0.295 -10.773 1 90.56 741 PRO B C 1
ATOM 11519 O O . PRO B 1 741 ? 22.328 -0.534 -10.367 1 90.56 741 PRO B O 1
ATOM 11522 N N . ALA B 1 742 ? 23.703 0.606 -11.656 1 86 742 ALA B N 1
ATOM 11523 C CA . ALA B 1 742 ? 22.688 1.483 -12.227 1 86 742 ALA B CA 1
ATOM 11524 C C . ALA B 1 742 ? 21.891 0.767 -13.305 1 86 742 ALA B C 1
ATOM 11526 O O . ALA B 1 742 ? 20.812 1.229 -13.703 1 86 742 ALA B O 1
ATOM 11527 N N . TYR B 1 743 ? 22.344 -0.344 -13.773 1 90.5 743 TYR B N 1
ATOM 11528 C CA . TYR B 1 743 ? 21.703 -1.084 -14.852 1 90.5 743 TYR B CA 1
ATOM 11529 C C . TYR B 1 743 ? 20.297 -1.53 -14.445 1 90.5 743 TYR B C 1
ATOM 11531 O O . TYR B 1 743 ? 20.094 -2.053 -13.344 1 90.5 743 TYR B O 1
ATOM 11539 N N . ARG B 1 744 ? 19.359 -1.31 -15.367 1 89.5 744 ARG B N 1
ATOM 11540 C CA . ARG B 1 744 ? 17.984 -1.746 -15.164 1 89.5 744 ARG B CA 1
ATOM 11541 C C . ARG B 1 744 ? 17.516 -2.615 -16.328 1 89.5 744 ARG B C 1
ATOM 11543 O O . ARG B 1 744 ? 17.469 -2.162 -17.469 1 89.5 744 ARG B O 1
ATOM 11550 N N . PRO B 1 745 ? 17.094 -3.879 -15.977 1 93.12 745 PRO B N 1
ATOM 11551 C CA . PRO B 1 745 ? 16.562 -4.758 -17.016 1 93.12 745 PRO B CA 1
ATOM 11552 C C . PRO B 1 745 ? 15.359 -4.156 -17.75 1 93.12 745 PRO B C 1
ATOM 11554 O O . PRO B 1 745 ? 14.57 -3.43 -17.141 1 93.12 745 PRO B O 1
ATOM 11557 N N . ALA B 1 746 ? 15.219 -4.527 -19.016 1 90.5 746 ALA B N 1
ATOM 11558 C CA . ALA B 1 746 ? 14.047 -4.117 -19.781 1 90.5 746 ALA B CA 1
ATOM 11559 C C . ALA B 1 746 ? 12.797 -4.84 -19.312 1 90.5 746 ALA B C 1
ATOM 11561 O O . ALA B 1 746 ? 12.867 -5.965 -18.812 1 90.5 746 ALA B O 1
ATOM 11562 N N . PRO B 1 747 ? 11.633 -4.176 -19.484 1 90.12 747 PRO B N 1
ATOM 11563 C CA . PRO B 1 747 ? 10.383 -4.883 -19.188 1 90.12 747 PRO B CA 1
ATOM 11564 C C . PRO B 1 747 ? 10.188 -6.125 -20.062 1 90.12 747 PRO B C 1
ATOM 11566 O O . PRO B 1 747 ? 10.555 -6.121 -21.234 1 90.12 747 PRO B O 1
ATOM 11569 N N . ILE B 1 748 ? 9.672 -7.133 -19.453 1 90.12 748 ILE B N 1
ATOM 11570 C CA . ILE B 1 748 ? 9.359 -8.359 -20.172 1 90.12 748 ILE B CA 1
ATOM 11571 C C . ILE B 1 748 ? 8.008 -8.211 -20.875 1 90.12 748 ILE B C 1
ATOM 11573 O O . ILE B 1 748 ? 6.984 -7.977 -20.234 1 90.12 748 ILE B O 1
ATOM 11577 N N . VAL B 1 749 ? 7.949 -8.367 -22.109 1 83.69 749 VAL B N 1
ATOM 11578 C CA . VAL B 1 749 ? 6.738 -8.195 -22.906 1 83.69 749 VAL B CA 1
ATOM 11579 C C . VAL B 1 749 ? 5.852 -9.422 -22.781 1 83.69 749 VAL B C 1
ATOM 11581 O O . VAL B 1 749 ? 6.332 -10.555 -22.859 1 83.69 749 VAL B O 1
ATOM 11584 N N . ILE B 1 750 ? 4.578 -9.117 -22.5 1 80 750 ILE B N 1
ATOM 11585 C CA . ILE B 1 750 ? 3.605 -10.195 -22.422 1 80 750 ILE B CA 1
ATOM 11586 C C . ILE B 1 750 ? 3.176 -10.617 -23.828 1 80 750 ILE B C 1
ATOM 11588 O O . ILE B 1 750 ? 2.496 -9.859 -24.531 1 80 750 ILE B O 1
ATOM 11592 N N . GLY B 1 751 ? 3.627 -11.664 -24.328 1 75.19 751 GLY B N 1
ATOM 11593 C CA . GLY B 1 751 ? 3.221 -12.195 -25.625 1 75.19 751 GLY B CA 1
ATOM 11594 C C . GLY B 1 751 ? 2.457 -13.5 -25.531 1 75.19 751 GLY B C 1
ATOM 11595 O O . GLY B 1 751 ? 2.209 -13.992 -24.422 1 75.19 751 GLY B O 1
ATOM 11596 N N . PRO B 1 752 ? 1.863 -13.875 -26.656 1 68.06 752 PRO B N 1
ATOM 11597 C CA . PRO B 1 752 ? 1.105 -15.125 -26.688 1 68.06 752 PRO B CA 1
ATOM 11598 C C . PRO B 1 752 ? 1.875 -16.297 -26.078 1 68.06 752 PRO B C 1
ATOM 11600 O O . PRO B 1 752 ? 1.275 -17.172 -25.453 1 68.06 752 PRO B O 1
ATOM 11603 N N . GLU B 1 753 ? 3.141 -16.234 -26.25 1 64.44 753 GLU B N 1
ATOM 11604 C CA . GLU B 1 753 ? 3.969 -17.297 -25.703 1 64.44 753 GLU B CA 1
ATOM 11605 C C . GLU B 1 753 ? 3.873 -17.359 -24.172 1 64.44 753 GLU B C 1
ATOM 11607 O O . GLU B 1 753 ? 3.701 -18.422 -23.594 1 64.44 753 GLU B O 1
ATOM 11612 N N . LEU B 1 754 ? 4.012 -16.203 -23.641 1 64.62 754 LEU B N 1
ATOM 11613 C CA . LEU B 1 754 ? 3.941 -16.141 -22.188 1 64.62 754 LEU B CA 1
ATOM 11614 C C . LEU B 1 754 ? 2.553 -16.531 -21.688 1 64.62 754 LEU B C 1
ATOM 11616 O O . LEU B 1 754 ? 2.426 -17.25 -20.703 1 64.62 754 LEU B O 1
ATOM 11620 N N . LEU B 1 755 ? 1.546 -16.047 -22.344 1 69.5 755 LEU B N 1
ATOM 11621 C CA . LEU B 1 755 ? 0.171 -16.344 -21.953 1 69.5 755 LEU B CA 1
ATOM 11622 C C . LEU B 1 755 ? -0.118 -17.844 -22.062 1 69.5 755 LEU B C 1
ATOM 11624 O O . LEU B 1 755 ? -0.815 -18.406 -21.203 1 69.5 755 LEU B O 1
ATOM 11628 N N . SER B 1 756 ? 0.438 -18.422 -23.109 1 62 756 SER B N 1
ATOM 11629 C CA . SER B 1 756 ? 0.264 -19.859 -23.281 1 62 756 SER B CA 1
ATOM 11630 C C . SER B 1 756 ? 0.918 -20.625 -22.125 1 62 756 SER B C 1
ATOM 11632 O O . SER B 1 756 ? 0.397 -21.656 -21.688 1 62 756 SER B O 1
ATOM 11634 N N . GLU B 1 757 ? 1.988 -20.078 -21.672 1 58.53 757 GLU B N 1
ATOM 11635 C CA . GLU B 1 757 ? 2.695 -20.703 -20.562 1 58.53 757 GLU B CA 1
ATOM 11636 C C . GLU B 1 757 ? 1.914 -20.562 -19.25 1 58.53 757 GLU B C 1
ATOM 11638 O O . GLU B 1 757 ? 1.913 -21.469 -18.422 1 58.53 757 GLU B O 1
ATOM 11643 N N . LEU B 1 758 ? 1.316 -19.453 -19.156 1 59.09 758 LEU B N 1
ATOM 11644 C CA . LEU B 1 758 ? 0.593 -19.156 -17.922 1 59.09 758 LEU B CA 1
ATOM 11645 C C . LEU B 1 758 ? -0.68 -20 -17.828 1 59.09 758 LEU B C 1
ATOM 11647 O O . LEU B 1 758 ? -1.115 -20.359 -16.734 1 59.09 758 LEU B O 1
ATOM 11651 N N . PHE B 1 759 ? -1.261 -20.234 -18.984 1 50.81 759 PHE B N 1
ATOM 11652 C CA . PHE B 1 759 ? -2.533 -20.938 -18.969 1 50.81 759 PHE B CA 1
ATOM 11653 C C . PHE B 1 759 ? -2.346 -22.391 -19.375 1 50.81 759 PHE B C 1
ATOM 11655 O O . PHE B 1 759 ? -3.322 -23.125 -19.547 1 50.81 759 PHE B O 1
ATOM 11662 N N . ALA B 1 760 ? -0.981 -22.859 -19.531 1 47.59 760 ALA B N 1
ATOM 11663 C CA . ALA B 1 760 ? -0.691 -24.25 -19.828 1 47.59 760 ALA B CA 1
ATOM 11664 C C . ALA B 1 760 ? -0.634 -25.094 -18.547 1 47.59 760 ALA B C 1
ATOM 11666 O O . ALA B 1 760 ? -0.253 -24.578 -17.484 1 47.59 760 ALA B O 1
#

InterPro domains:
  IPR001375 Peptidase S9, prolyl oligopeptidase, catalytic domain [PF00326] (543-735)
  IPR002469 Dipeptidylpeptidase IV, N-terminal domain [PF00930] (133-454)
  IPR029058 Alpha/Beta hydrolase fold [G3DSA:3.40.50.1820] (480-733)
  IPR029058 Alpha/Beta hydrolase fold [SSF53474] (485-733)
  IPR050278 Serine protease S9B/DPPIV [PTHR11731] (134-731)

pLDDT: mean 94.34, std 6.75, range [46.81, 98.81]